Protein AF-A0A7M2X425-F1 (afdb_monomer)

Secondary structure (DSSP, 8-state):
-------HHHHHHHHHHHHHHHHHHHEEEEEEPP-STT--EEEETTS-SEEE-BTTBEEEE--SS--STT--EEEES-S--B-SS-HHHHS-EEEEEEEESS-EEEEEEEEEEBSSTTS-EEEEEETTB--TTSSSEE--BSS-EEE-BBTTSSBPEEEE-SSEEEEEEEEESBTT-EEEEEEEES-TT----TT-SPPPPEEEEEPPPEEEEEEEEE-EEETTTTB-EEEEEEEESS-TTS-EEEEEEEEESS-BTTTBSPP-SEEEE-TT-SEEEEEE-B---S-----EEEEEEEPPBTTEEE-S--EEEEEEEP-----PPPS--SS-TT-B-GGGSPEEESEEEEGGG--B--BTTTEE-SSSS-SS--S-SSSS-EEE--STT--EEEEEE-TT-EEEEEEEESS-EEEEEEEEEE-SS--EEEEEEETTEEEEEEEEE---SSTT--EEEEEEEEEE-SEEEEEEEEEEEESSS--EEEEEEEEEE---PPPPPPPPP-TT-B-GGGSPEEESEEEEGGG--B--BTTTEE-SSSS-SS--S-SSSS-EEE--SSSS-EEEEEE-TT-EEEEEEEESS-EEEEEEEEEE--TT--EEEEEEETTEESS--EEE---SSTT--EEEEEEEEEE-SEEEEEEEEEEEESSSS--EEEEEEEEEEE-SS----S---EE-PPPSS-BBS-EEEEETTEEEEE--B-STT--B---EEEEETTTTEEEE-PPPSS-EES-EEEEETTEEEEE--EESSSSPPB---EEEEETTTTEEEE-PPPSS--BS-EEEEETTEEEEE--EE--SSS--EE---EEEEETTT--S-EE-PPPSS--BS-EEEEETTEEEEE--BSTT-TTT-B---EEEEETTTTEEEE-PPPSS--BS-TTSEEEETTEEEEES-EETTTEEB--EEEEETTTTEEEEEPPPSS-BSS-EEEEETTEEEEE--BSSSBB--EEEEE----EEE-PPPSS-BSS-EEEEETTEEEEE-TT----EEEETTTTEEE--SPPPS---BS-EEEEETTEEEEE--BSTT-TT-EEEEETTTTEEEE-PPPSS--BS-EEEEETTEEEEE--EETTEE---EEEEETTTTEEEE-PPPSS--BS-EEEESSSSEEEE--B-SSSS-------EEEEETTTTEEEE-STT-SSPPPSS--B---BPEEETTEEEEE--B-SS-TT--TTSB---EEEEETTTTEEEE-PPPSS--BS---EEETTEEEEE--BSSSSS--B--EEEEE--

Radius of gyration: 42.06 Å; Cα contacts (8 Å, |Δi|>4): 3735; chains: 1; bounding box: 98×88×114 Å

pLDDT: mean 87.4, std 13.3, range [26.19, 98.56]

Nearest PDB structures (foldseek):
  6n3h-assembly1_A  TM=8.751E-01  e=1.384E-19  Homo sapiens
  7on7-assembly2_B  TM=7.843E-01  e=9.764E-18  synthetic construct
  4iqk-assembly1_A  TM=4.653E-01  e=4.314E-18  Homo sapiens
  8pjy-assembly1_A  TM=4.671E-01  e=3.270E-19  synthetic construct
  2xn4-assembly2_B  TM=4.073E-01  e=9.580E-19  Homo sapiens

Mean predicted aligned error: 22.38 Å

Structure (mmCIF, N/CA/C/O backbone):
data_AF-A0A7M2X425-F1
#
_entry.id   AF-A0A7M2X425-F1
#
loop_
_atom_site.group_PDB
_atom_site.id
_atom_site.type_symbol
_atom_site.label_atom_id
_atom_site.label_alt_id
_atom_site.label_comp_id
_atom_site.label_asym_id
_atom_site.label_entity_id
_atom_site.label_seq_id
_atom_site.pdbx_PDB_ins_code
_atom_site.Cartn_x
_atom_site.Cartn_y
_atom_site.Cartn_z
_atom_site.occupancy
_atom_site.B_iso_or_equiv
_atom_site.auth_seq_id
_atom_site.auth_comp_id
_atom_site.auth_asym_id
_atom_site.auth_atom_id
_atom_site.pdbx_PDB_model_num
ATOM 1 N N . MET A 1 1 ? 21.023 12.324 36.620 1.00 28.78 1 MET A N 1
ATOM 2 C CA . MET A 1 1 ? 21.418 12.142 38.038 1.00 28.78 1 MET A CA 1
ATOM 3 C C . MET A 1 1 ? 21.445 10.638 38.320 1.00 28.78 1 MET A C 1
ATOM 5 O O . MET A 1 1 ? 20.406 10.010 38.174 1.00 28.78 1 MET A O 1
ATOM 9 N N . LYS A 1 2 ? 22.611 10.027 38.592 1.00 27.45 2 LYS A N 1
ATOM 10 C CA . LYS A 1 2 ? 22.724 8.581 38.896 1.00 27.45 2 LYS A CA 1
ATOM 11 C C . LYS A 1 2 ? 22.370 8.348 40.373 1.00 27.45 2 LYS A C 1
ATOM 13 O O . LYS A 1 2 ? 22.982 8.980 41.228 1.00 27.45 2 LYS A O 1
ATOM 18 N N . ILE A 1 3 ? 21.413 7.462 40.667 1.00 28.95 3 ILE A N 1
ATOM 19 C CA . ILE A 1 3 ? 21.091 7.017 42.036 1.00 28.95 3 ILE A CA 1
ATOM 20 C C . ILE A 1 3 ? 21.149 5.484 42.108 1.00 28.95 3 ILE A C 1
ATOM 22 O O . ILE A 1 3 ? 20.635 4.779 41.241 1.00 28.95 3 ILE A O 1
ATOM 26 N N . ASP A 1 4 ? 21.825 5.017 43.157 1.00 35.34 4 ASP A N 1
ATOM 27 C CA . ASP A 1 4 ? 22.161 3.640 43.525 1.00 35.34 4 ASP A CA 1
ATOM 28 C C . ASP A 1 4 ? 20.920 2.771 43.847 1.00 35.34 4 ASP A C 1
ATOM 30 O O . ASP A 1 4 ? 19.952 3.213 44.472 1.00 35.34 4 ASP A O 1
ATOM 34 N N . ARG A 1 5 ? 20.944 1.502 43.412 1.00 39.69 5 ARG A N 1
ATOM 35 C CA . ARG A 1 5 ? 19.833 0.529 43.449 1.00 39.69 5 ARG A CA 1
ATOM 36 C C . ARG A 1 5 ? 19.727 -0.196 44.798 1.00 39.69 5 ARG A C 1
ATOM 38 O O . ARG A 1 5 ? 19.780 -1.425 44.836 1.00 39.69 5 ARG A O 1
ATOM 45 N N . ARG A 1 6 ? 19.543 0.504 45.921 1.00 41.62 6 ARG A N 1
ATOM 46 C CA . ARG A 1 6 ? 19.335 -0.175 47.220 1.00 41.62 6 ARG A CA 1
ATOM 47 C C . ARG A 1 6 ? 18.262 0.488 48.083 1.00 41.62 6 ARG A C 1
ATOM 49 O O . ARG A 1 6 ? 18.575 1.295 48.945 1.00 41.62 6 ARG A O 1
ATOM 56 N N . THR A 1 7 ? 17.000 0.108 47.841 1.00 45.56 7 THR A N 1
ATOM 57 C CA . THR A 1 7 ? 15.897 -0.179 48.803 1.00 45.56 7 THR A CA 1
ATOM 58 C C . THR A 1 7 ? 14.519 0.142 48.198 1.00 45.56 7 THR A C 1
ATOM 60 O O . THR A 1 7 ? 14.280 1.228 47.672 1.00 45.56 7 THR A O 1
ATOM 63 N N . ALA A 1 8 ? 13.582 -0.813 48.282 1.00 42.69 8 ALA A N 1
ATOM 64 C CA . ALA A 1 8 ? 12.211 -0.695 47.763 1.00 42.69 8 ALA A CA 1
ATOM 65 C C . ALA A 1 8 ? 11.412 0.466 48.395 1.00 42.69 8 ALA A C 1
ATOM 67 O O . ALA A 1 8 ? 10.526 1.036 47.763 1.00 42.69 8 ALA A O 1
ATOM 68 N N . THR A 1 9 ? 11.783 0.878 49.608 1.00 44.16 9 THR A N 1
ATOM 69 C CA . THR A 1 9 ? 11.125 1.944 50.373 1.00 44.16 9 THR A CA 1
ATOM 70 C C . THR A 1 9 ? 11.372 3.343 49.793 1.00 44.16 9 THR A C 1
ATOM 72 O O . THR A 1 9 ? 10.475 4.181 49.829 1.00 44.16 9 THR A O 1
ATOM 75 N N . MET A 1 10 ? 12.543 3.603 49.190 1.00 39.41 10 MET A N 1
ATOM 76 C CA . MET A 1 10 ? 12.803 4.879 48.501 1.00 39.41 10 MET A CA 1
ATOM 77 C C . MET A 1 10 ? 12.098 4.961 47.144 1.00 39.41 10 MET A C 1
ATOM 79 O O . MET A 1 10 ? 11.612 6.032 46.790 1.00 39.41 10 MET A O 1
ATOM 83 N N . LYS A 1 11 ? 11.960 3.840 46.415 1.00 45.47 11 LYS A N 1
ATOM 84 C CA . LYS A 1 11 ? 11.161 3.797 45.176 1.00 45.47 11 LYS A CA 1
ATOM 85 C C . LYS A 1 11 ? 9.706 4.172 45.441 1.00 45.47 11 LYS A C 1
ATOM 87 O O . LYS A 1 11 ? 9.162 4.978 44.705 1.00 45.47 11 LYS A O 1
ATOM 92 N N . GLN A 1 12 ? 9.102 3.662 46.512 1.00 43.38 12 GLN A N 1
ATOM 93 C CA . GLN A 1 12 ? 7.701 3.954 46.827 1.00 43.38 12 GLN A CA 1
ATOM 94 C C . GLN A 1 12 ? 7.487 5.404 47.291 1.00 43.38 12 GLN A C 1
ATOM 96 O O . GLN A 1 12 ? 6.478 6.008 46.943 1.00 43.38 12 GLN A O 1
ATOM 101 N N . ALA A 1 13 ? 8.455 5.995 48.002 1.00 42.56 13 ALA A N 1
ATOM 102 C CA . ALA A 1 13 ? 8.399 7.397 48.421 1.00 42.56 13 ALA A CA 1
ATOM 103 C C . ALA A 1 13 ? 8.626 8.380 47.260 1.00 42.56 13 ALA A C 1
ATOM 105 O O . ALA A 1 13 ? 7.959 9.407 47.197 1.00 42.56 13 ALA A O 1
ATOM 106 N N . VAL A 1 14 ? 9.532 8.061 46.328 1.00 46.03 14 VAL A N 1
ATOM 107 C CA . VAL A 1 14 ? 9.781 8.866 45.121 1.00 46.03 14 VAL A CA 1
ATOM 108 C C . VAL A 1 14 ? 8.635 8.723 44.122 1.00 46.03 14 VAL A C 1
ATOM 110 O O . VAL A 1 14 ? 8.201 9.730 43.580 1.00 46.03 14 VAL A O 1
ATOM 113 N N . VAL A 1 15 ? 8.083 7.518 43.944 1.00 47.91 15 VAL A N 1
ATOM 114 C CA . VAL A 1 15 ? 6.879 7.287 43.129 1.00 47.91 15 VAL A CA 1
ATOM 115 C C . VAL A 1 15 ? 5.669 7.989 43.743 1.00 47.91 15 VAL A C 1
ATOM 117 O O . VAL A 1 15 ? 5.022 8.740 43.040 1.00 47.91 15 VAL A O 1
ATOM 120 N N . SER A 1 16 ? 5.430 7.901 45.057 1.00 45.44 16 SER A N 1
ATOM 121 C CA . SER A 1 16 ? 4.331 8.651 45.702 1.00 45.44 16 SER A CA 1
ATOM 122 C C . SER A 1 16 ? 4.530 10.173 45.660 1.00 45.44 16 SER A C 1
ATOM 124 O O . SER A 1 16 ? 3.560 10.927 45.629 1.00 45.44 16 SER A O 1
ATOM 126 N N . ALA A 1 17 ? 5.779 10.655 45.673 1.00 44.91 17 ALA A N 1
ATOM 127 C CA . ALA A 1 17 ? 6.088 12.078 45.529 1.00 44.91 17 ALA A CA 1
ATOM 128 C C . ALA A 1 17 ? 5.932 12.567 44.078 1.00 44.91 17 ALA A C 1
ATOM 130 O O . ALA A 1 17 ? 5.457 13.683 43.879 1.00 44.91 17 ALA A O 1
ATOM 131 N N . LEU A 1 18 ? 6.288 11.739 43.088 1.00 45.41 18 LEU A N 1
ATOM 132 C CA . LEU A 1 18 ? 6.081 11.986 41.657 1.00 45.41 18 LEU A CA 1
ATOM 133 C C . LEU A 1 18 ? 4.598 11.899 41.289 1.00 45.41 18 LEU A C 1
ATOM 135 O O . LEU A 1 18 ? 4.086 12.852 40.722 1.00 45.41 18 LEU A O 1
ATOM 139 N N . GLU A 1 19 ? 3.882 10.865 41.730 1.00 49.91 19 GLU A N 1
ATOM 140 C CA . GLU A 1 19 ? 2.422 10.743 41.622 1.00 49.91 19 GLU A CA 1
ATOM 141 C C . GLU A 1 19 ? 1.726 11.909 42.334 1.00 49.91 19 GLU A C 1
ATOM 143 O O . GLU A 1 19 ? 0.760 12.468 41.830 1.00 49.91 19 GLU A O 1
ATOM 148 N N . GLY A 1 20 ? 2.239 12.347 43.488 1.00 47.22 20 GLY A N 1
ATOM 149 C CA . GLY A 1 20 ? 1.744 13.523 44.200 1.00 47.22 20 GLY A CA 1
ATOM 150 C C . GLY A 1 20 ? 2.003 14.850 43.474 1.00 47.22 20 GLY A C 1
ATOM 151 O O . GLY A 1 20 ? 1.204 15.777 43.619 1.00 47.22 20 GLY A O 1
ATOM 152 N N . LEU A 1 21 ? 3.088 14.957 42.697 1.00 47.44 21 LEU A N 1
ATOM 153 C CA . LEU A 1 21 ? 3.392 16.118 41.853 1.00 47.44 21 LEU A CA 1
ATOM 154 C C . LEU A 1 21 ? 2.566 16.100 40.559 1.00 47.44 21 LEU A C 1
ATOM 156 O O . LEU A 1 21 ? 1.936 17.101 40.232 1.00 47.44 21 LEU A O 1
ATOM 160 N N . GLU A 1 22 ? 2.512 14.967 39.862 1.00 53.16 22 GLU A N 1
ATOM 161 C CA . GLU A 1 22 ? 1.747 14.765 38.627 1.00 53.16 22 GLU A CA 1
ATOM 162 C C . GLU A 1 22 ? 0.247 14.917 38.875 1.00 53.16 22 GLU A C 1
ATOM 164 O O . GLU A 1 22 ? -0.433 15.625 38.136 1.00 53.16 22 GLU A O 1
ATOM 169 N N . ARG A 1 23 ? -0.274 14.384 39.986 1.00 54.38 23 ARG A N 1
ATOM 170 C CA . ARG A 1 23 ? -1.676 14.559 40.388 1.00 54.38 23 ARG A CA 1
ATOM 171 C C . ARG A 1 23 ? -2.028 16.015 40.690 1.00 54.38 23 ARG A C 1
ATOM 173 O O . ARG A 1 23 ? -3.160 16.408 40.453 1.00 54.38 23 ARG A O 1
ATOM 180 N N . ARG A 1 24 ? -1.081 16.828 41.176 1.00 55.59 24 ARG A N 1
ATOM 181 C CA . ARG A 1 24 ? -1.279 18.279 41.390 1.00 55.59 24 ARG A CA 1
ATOM 182 C C . ARG A 1 24 ? -1.194 19.101 40.101 1.00 55.59 24 ARG A C 1
ATOM 184 O O . ARG A 1 24 ? -1.689 20.223 40.087 1.00 55.59 24 ARG A O 1
ATOM 191 N N . ILE A 1 25 ? -0.551 18.569 39.062 1.00 57.28 25 ILE A N 1
ATOM 192 C CA . ILE A 1 25 ? -0.439 19.196 37.736 1.00 57.28 25 ILE A CA 1
ATOM 193 C C . ILE A 1 25 ? -1.654 18.832 36.871 1.00 57.28 25 ILE A C 1
ATOM 195 O O . ILE A 1 25 ? -2.189 19.686 36.171 1.00 57.28 25 ILE A O 1
ATOM 199 N N . LEU A 1 26 ? -2.110 17.581 36.953 1.00 58.53 26 LEU A N 1
ATOM 200 C CA . LEU A 1 26 ? -3.158 17.021 36.102 1.00 58.53 26 LEU A CA 1
ATOM 201 C C . LEU A 1 26 ? -4.561 17.127 36.704 1.00 58.53 26 LEU A C 1
ATOM 203 O O . LEU A 1 26 ? -5.535 17.032 35.962 1.00 58.53 26 LEU A O 1
ATOM 207 N N . PHE A 1 27 ? -4.692 17.324 38.020 1.00 69.12 27 PHE A N 1
ATOM 208 C CA . PHE A 1 27 ? -5.986 17.394 38.695 1.00 69.12 27 PHE A CA 1
ATOM 209 C C . PHE A 1 27 ? -6.064 18.562 39.675 1.00 69.12 27 PHE A C 1
ATOM 211 O O . PHE A 1 27 ? -5.133 18.857 40.424 1.00 69.12 27 PHE A O 1
ATOM 218 N N . ALA A 1 28 ? -7.230 19.200 39.709 1.00 75.69 28 ALA A N 1
ATOM 219 C CA . ALA A 1 28 ? -7.579 20.198 40.699 1.00 75.69 28 ALA A CA 1
ATOM 220 C C . ALA A 1 28 ? -8.715 19.680 41.583 1.00 75.69 28 ALA A C 1
ATOM 222 O O . ALA A 1 28 ? -9.776 19.297 41.090 1.00 75.69 28 ALA A O 1
ATOM 223 N N . ALA A 1 29 ? -8.515 19.720 42.900 1.00 85.19 29 ALA A N 1
ATOM 224 C CA . ALA A 1 29 ? -9.605 19.512 43.841 1.00 85.19 29 ALA A CA 1
ATOM 225 C C . ALA A 1 29 ? -10.607 20.668 43.696 1.00 85.19 29 ALA A C 1
ATOM 227 O O . ALA A 1 29 ? -10.242 21.824 43.909 1.00 85.19 29 ALA A O 1
ATOM 228 N N . ALA A 1 30 ? -11.850 20.359 43.333 1.00 90.94 30 ALA A N 1
ATOM 229 C CA . ALA A 1 30 ? -12.893 21.336 43.037 1.00 90.94 30 ALA A CA 1
ATOM 230 C C . ALA A 1 30 ? -14.225 20.932 43.674 1.00 90.94 30 ALA A C 1
ATOM 232 O O . ALA A 1 30 ? -14.526 19.745 43.799 1.00 90.94 30 ALA A O 1
ATOM 233 N N . TYR A 1 31 ? -15.041 21.909 44.073 1.00 95.75 31 TYR A N 1
ATOM 234 C CA . TYR A 1 31 ? -16.377 21.649 44.613 1.00 95.75 31 TYR A CA 1
ATOM 235 C C . TYR A 1 31 ? -17.263 20.989 43.554 1.00 95.75 31 TYR A C 1
ATOM 237 O O . TYR A 1 31 ? -17.423 21.519 42.459 1.00 95.75 31 TYR A O 1
ATOM 245 N N . GLN A 1 32 ? -17.841 19.832 43.871 1.00 95.31 32 GLN A N 1
ATOM 246 C CA . GLN A 1 32 ? -18.653 19.059 42.938 1.00 95.31 32 GLN A CA 1
ATOM 247 C C . GLN A 1 32 ? -20.110 19.526 42.930 1.00 95.31 32 GLN A C 1
ATOM 249 O O . GLN A 1 32 ? -20.768 19.570 43.976 1.00 95.31 32 GLN A O 1
ATOM 254 N N . GLN A 1 33 ? -20.651 19.790 41.738 1.00 95.69 33 GLN A N 1
ATOM 255 C CA . GLN A 1 33 ? -22.076 20.059 41.591 1.00 95.69 33 GLN A CA 1
ATOM 256 C C . GLN A 1 33 ? -22.885 18.789 41.844 1.00 95.69 33 GLN A C 1
ATOM 258 O O . GLN A 1 33 ? -22.611 17.742 41.250 1.00 95.69 33 GLN A O 1
ATOM 263 N N . GLY A 1 34 ? -23.927 18.894 42.670 1.00 89.25 34 GLY A N 1
ATOM 264 C CA . GLY A 1 34 ? -24.878 17.809 42.872 1.00 89.25 34 GLY A CA 1
ATOM 265 C C . GLY A 1 34 ? -25.634 17.458 41.586 1.00 89.25 34 GLY A C 1
ATOM 266 O O . GLY A 1 34 ? -26.015 18.326 40.802 1.00 89.25 34 GLY A O 1
ATOM 267 N N . THR A 1 35 ? -25.916 16.173 41.383 1.00 81.31 35 THR A N 1
ATOM 268 C CA . THR A 1 35 ? -26.649 15.673 40.204 1.00 81.31 35 THR A CA 1
ATOM 269 C C . THR A 1 35 ? -28.172 15.682 40.379 1.00 81.31 35 THR A C 1
ATOM 271 O O . THR A 1 35 ? -28.900 15.521 39.403 1.00 81.31 35 THR A O 1
ATOM 274 N N . GLY A 1 36 ? -28.675 15.926 41.595 1.00 78.94 36 GLY A N 1
ATOM 275 C CA . GLY A 1 36 ? -30.109 15.974 41.900 1.00 78.94 36 GLY A CA 1
ATOM 276 C C . GLY A 1 36 ? -30.872 17.112 41.201 1.00 78.94 36 GLY A C 1
ATOM 277 O O . GLY A 1 36 ? -30.285 17.983 40.555 1.00 78.94 36 GLY A O 1
ATOM 278 N N . GLY A 1 37 ? -32.201 17.133 41.364 1.00 77.25 37 GLY A N 1
ATOM 279 C CA . GLY A 1 37 ? -33.098 18.071 40.667 1.00 77.25 37 GLY A CA 1
ATOM 280 C C . GLY A 1 37 ? -32.743 19.556 40.832 1.00 77.25 37 GLY A C 1
ATOM 281 O O . GLY A 1 37 ? -32.862 20.315 39.878 1.00 77.25 37 GLY A O 1
ATOM 282 N N . ASN A 1 38 ? -32.218 19.959 41.996 1.00 87.19 38 ASN A N 1
ATOM 283 C CA . ASN A 1 38 ? -31.809 21.346 42.262 1.00 87.19 38 ASN A CA 1
ATOM 284 C C . ASN A 1 38 ? -30.360 21.678 41.854 1.00 87.19 38 ASN A C 1
ATOM 286 O O . ASN A 1 38 ? -29.976 22.843 41.908 1.00 87.19 38 ASN A O 1
ATOM 290 N N . ALA A 1 39 ? -29.546 20.691 41.465 1.00 90.31 39 ALA A N 1
ATOM 291 C CA . ALA A 1 39 ? -28.162 20.892 41.016 1.00 90.31 39 ALA A CA 1
ATOM 292 C C . ALA A 1 39 ? -27.289 21.762 41.944 1.00 90.31 39 ALA A C 1
ATOM 294 O O . ALA A 1 39 ? -26.597 22.672 41.481 1.00 90.31 39 ALA A O 1
ATOM 295 N N . LEU A 1 40 ? -27.394 21.545 43.258 1.00 95.31 40 LEU A N 1
ATOM 296 C CA . LEU A 1 40 ? -26.782 22.428 44.250 1.00 95.31 40 LEU A CA 1
ATOM 297 C C . LEU A 1 40 ? -25.252 22.329 44.235 1.00 95.31 40 LEU A C 1
ATOM 299 O O . LEU A 1 40 ? -24.692 21.234 44.193 1.00 95.31 40 LEU A O 1
ATOM 303 N N . MET A 1 41 ? -24.607 23.486 44.335 1.00 96.38 41 MET A N 1
ATOM 304 C CA . MET A 1 41 ? -23.196 23.664 44.662 1.00 96.38 41 MET A CA 1
ATOM 305 C C . MET A 1 41 ? -23.117 24.583 45.875 1.00 96.38 41 MET A C 1
ATOM 307 O O . MET A 1 41 ? -23.683 25.670 45.817 1.00 96.38 41 MET A O 1
ATOM 311 N N . SER A 1 42 ? -22.442 24.183 46.949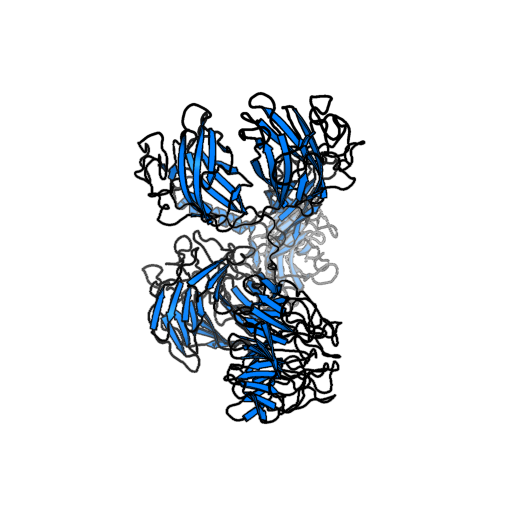 1.00 96.69 42 SER A N 1
ATOM 312 C CA . SER A 1 42 ? -22.340 24.987 48.174 1.00 96.69 42 SER A CA 1
ATOM 313 C C . SER A 1 42 ? -20.890 25.129 48.620 1.00 96.69 42 SER A C 1
ATOM 315 O O . SER A 1 42 ? -20.200 24.121 48.762 1.00 96.69 42 SER A O 1
ATOM 317 N N . MET A 1 43 ? -20.442 26.360 48.866 1.00 97.00 43 MET A N 1
ATOM 318 C CA . MET A 1 43 ? -19.046 26.717 49.151 1.00 97.00 43 MET A CA 1
ATOM 319 C C . MET A 1 43 ? -18.986 27.701 50.324 1.00 97.00 43 MET A C 1
ATOM 321 O O . MET A 1 43 ? -19.677 28.717 50.291 1.00 97.00 43 MET A O 1
ATOM 325 N N . GLU A 1 44 ? -18.177 27.417 51.344 1.00 96.00 44 GLU A N 1
ATOM 326 C CA . GLU A 1 44 ? -17.917 28.367 52.441 1.00 96.00 44 GLU A CA 1
ATOM 327 C C . GLU A 1 44 ? -16.889 29.406 51.977 1.00 96.00 44 GLU A C 1
ATOM 329 O O . GLU A 1 44 ? -15.896 29.054 51.336 1.00 96.00 44 GLU A O 1
ATOM 334 N N . ALA A 1 45 ? -17.104 30.681 52.290 1.00 95.75 45 ALA A N 1
ATOM 335 C CA . ALA A 1 45 ? -16.282 31.788 51.814 1.00 95.75 45 ALA A CA 1
ATOM 336 C C . ALA A 1 45 ? -14.848 31.721 52.353 1.00 95.75 45 ALA A C 1
ATOM 338 O O . ALA A 1 45 ? -13.922 32.200 51.703 1.00 95.75 45 ALA A O 1
ATOM 339 N N . GLU A 1 46 ? -14.635 31.123 53.526 1.00 94.19 46 GLU A N 1
ATOM 340 C CA . GLU A 1 46 ? -13.314 30.870 54.097 1.00 94.19 46 GLU A CA 1
ATOM 341 C C . GLU A 1 46 ? -12.577 29.684 53.466 1.00 94.19 46 GLU A C 1
ATOM 343 O O . GLU A 1 46 ? -11.365 29.571 53.642 1.00 94.19 46 GLU A O 1
ATOM 348 N N . ALA A 1 47 ? -13.275 28.838 52.706 1.00 93.00 47 ALA A N 1
ATOM 349 C CA . ALA A 1 47 ? -12.731 27.654 52.050 1.00 93.00 47 ALA A CA 1
ATOM 350 C C . ALA A 1 47 ? -12.476 27.902 50.547 1.00 93.00 47 ALA A C 1
ATOM 352 O O . ALA A 1 47 ? -12.896 27.121 49.685 1.00 93.00 47 ALA A O 1
ATOM 353 N N . TYR A 1 48 ? -11.802 29.015 50.249 1.00 93.81 48 TYR A N 1
ATOM 354 C CA . TYR A 1 48 ? -11.399 29.441 48.904 1.00 93.81 48 TYR A CA 1
ATOM 355 C C . TYR A 1 48 ? -10.126 28.729 48.417 1.00 93.81 48 TYR A C 1
ATOM 357 O O . TYR A 1 48 ? -9.307 28.263 49.208 1.00 93.81 48 TYR A O 1
ATOM 365 N N . ASP A 1 49 ? -9.940 28.678 47.097 1.00 91.12 49 ASP A N 1
ATOM 366 C CA . ASP A 1 49 ? -8.746 28.140 46.436 1.00 91.12 49 ASP A CA 1
ATOM 367 C C . ASP A 1 49 ? -7.624 29.171 46.304 1.00 91.12 49 ASP A C 1
ATOM 369 O O . ASP A 1 49 ? -6.448 28.828 46.433 1.00 91.12 49 ASP A O 1
ATOM 373 N N . ALA A 1 50 ? -7.975 30.430 46.036 1.00 90.00 50 ALA A N 1
ATOM 374 C CA . ALA A 1 50 ? -7.027 31.535 45.971 1.00 90.00 50 ALA A CA 1
ATOM 375 C C . ALA A 1 50 ? -7.660 32.841 46.463 1.00 90.00 50 ALA A C 1
ATOM 377 O O . ALA A 1 50 ? -8.862 33.061 46.323 1.00 90.00 50 ALA A O 1
ATOM 378 N N . ALA A 1 51 ? -6.833 33.711 47.040 1.00 91.19 51 ALA A N 1
ATOM 379 C CA . ALA A 1 51 ? -7.207 35.069 47.410 1.00 91.19 51 ALA A CA 1
ATOM 380 C C . ALA A 1 51 ? -6.225 36.044 46.767 1.00 91.19 51 ALA A C 1
ATOM 382 O O . ALA A 1 51 ? -5.011 35.881 46.899 1.00 91.19 51 ALA A O 1
ATOM 383 N N . VAL A 1 52 ? -6.744 37.067 46.093 1.00 91.94 52 VAL A N 1
ATOM 384 C CA . VAL A 1 52 ? -5.929 38.091 45.435 1.00 91.94 52 VAL A CA 1
ATOM 385 C C . VAL A 1 52 ? -6.191 39.433 46.105 1.00 91.94 52 VAL A C 1
ATOM 387 O O . VAL A 1 52 ? -7.319 39.928 46.109 1.00 91.94 52 VAL A O 1
ATOM 390 N N . ALA A 1 53 ? -5.141 40.022 46.679 1.00 91.00 53 ALA A N 1
ATOM 391 C CA . ALA A 1 53 ? -5.174 41.393 47.175 1.00 91.00 53 ALA A CA 1
ATOM 392 C C . ALA A 1 53 ? -4.980 42.363 46.001 1.00 91.00 53 ALA A C 1
ATOM 394 O O . ALA A 1 53 ? -4.039 42.214 45.221 1.00 91.00 53 ALA A O 1
ATOM 395 N N . GLN A 1 54 ? -5.868 43.344 45.869 1.00 91.62 54 GLN A N 1
ATOM 396 C CA . GLN A 1 54 ? -5.881 44.312 44.767 1.00 91.62 54 GLN A CA 1
ATOM 397 C C . GLN A 1 54 ? -6.441 45.649 45.253 1.00 91.62 54 GLN A C 1
ATOM 399 O O . GLN A 1 54 ? -7.144 45.696 46.262 1.00 91.62 54 GLN A O 1
ATOM 404 N N . GLY A 1 55 ? -6.073 46.750 44.590 1.00 85.88 55 GLY A N 1
ATOM 405 C CA . GLY A 1 55 ? -6.540 48.097 44.953 1.00 85.88 55 GLY A CA 1
ATOM 406 C C . GLY A 1 55 ? -6.239 48.530 46.398 1.00 85.88 55 GLY A C 1
ATOM 407 O O . GLY A 1 55 ? -6.935 49.379 46.943 1.00 85.88 55 GLY A O 1
ATOM 408 N N . GLY A 1 56 ? -5.230 47.931 47.048 1.00 90.06 56 GLY A N 1
ATOM 409 C CA . GLY A 1 56 ? -4.915 48.177 48.465 1.00 90.06 56 GLY A CA 1
ATOM 410 C C . GLY A 1 56 ? -5.881 47.517 49.460 1.00 90.06 56 GLY A C 1
ATOM 411 O O . GLY A 1 56 ? -5.868 47.855 50.643 1.00 90.06 56 GLY A O 1
ATOM 412 N N . LYS A 1 57 ? -6.716 46.584 48.996 1.00 93.19 57 LYS A N 1
ATOM 413 C CA . LYS A 1 57 ? -7.727 45.859 49.771 1.00 93.19 57 LYS A CA 1
ATOM 414 C C . LYS A 1 57 ? -7.438 44.354 49.773 1.00 93.19 57 LYS A C 1
ATOM 416 O O . LYS A 1 57 ? -6.750 43.836 48.892 1.00 93.19 57 LYS A O 1
ATOM 421 N N . THR A 1 58 ? -7.976 43.635 50.755 1.00 96.00 58 THR A N 1
ATOM 422 C CA . THR A 1 58 ? -7.867 42.172 50.872 1.00 96.00 58 THR A CA 1
ATOM 423 C C . THR A 1 58 ? -9.041 41.572 51.653 1.00 96.00 58 THR A C 1
ATOM 425 O O . THR A 1 58 ? -9.713 42.273 52.410 1.00 96.00 58 THR A O 1
ATOM 428 N N . TRP A 1 59 ? -9.276 40.270 51.505 1.00 96.44 59 TRP A N 1
ATOM 429 C CA . TRP A 1 59 ? -10.249 39.516 52.298 1.00 96.44 59 TRP A CA 1
ATOM 430 C C . TRP A 1 59 ? -9.573 38.926 53.541 1.00 96.44 59 TRP A C 1
ATOM 432 O O . TRP A 1 59 ? -8.730 38.037 53.415 1.00 96.44 59 TRP A O 1
ATOM 442 N N . THR A 1 60 ? -9.949 39.366 54.740 1.00 95.31 60 THR A N 1
ATOM 443 C CA . THR A 1 60 ? -9.441 38.855 56.029 1.00 95.31 60 THR A CA 1
ATOM 444 C C . THR A 1 60 ? -10.472 37.978 56.737 1.00 95.31 60 THR A C 1
ATOM 446 O O . THR A 1 60 ? -11.637 37.937 56.353 1.00 95.31 60 THR A O 1
ATOM 449 N N . ALA A 1 61 ? -10.045 37.212 57.743 1.00 93.75 61 ALA A N 1
ATOM 450 C CA . ALA A 1 61 ? -10.960 36.406 58.548 1.00 93.75 61 ALA A CA 1
ATOM 451 C C . ALA A 1 61 ? -11.842 37.306 59.431 1.00 93.75 61 ALA A C 1
ATOM 453 O O . ALA A 1 61 ? -11.327 38.168 60.143 1.00 93.75 61 ALA A O 1
ATOM 454 N N . TYR A 1 62 ? -13.155 37.087 59.399 1.00 93.25 62 TYR A N 1
ATOM 455 C CA . TYR A 1 62 ? -14.114 37.808 60.233 1.00 93.25 62 TYR A CA 1
ATOM 456 C C . TYR A 1 62 ? -14.219 37.177 61.629 1.00 93.25 62 TYR A C 1
ATOM 458 O O . TYR A 1 62 ? -14.281 35.957 61.761 1.00 93.25 62 TYR A O 1
ATOM 466 N N . THR A 1 63 ? -14.253 38.001 62.679 1.00 86.88 63 THR A N 1
ATOM 467 C CA . THR A 1 63 ? -14.221 37.548 64.086 1.00 86.88 63 THR A CA 1
ATOM 468 C C . THR A 1 63 ? -15.576 37.601 64.803 1.00 86.88 63 THR A C 1
ATOM 470 O O . THR A 1 63 ? -15.667 37.184 65.957 1.00 86.88 63 THR A O 1
ATOM 473 N N . GLY A 1 64 ? -16.634 38.107 64.158 1.00 84.19 64 GLY A N 1
ATOM 474 C CA . GLY A 1 64 ? -17.991 38.125 64.722 1.00 84.19 64 GLY A CA 1
ATOM 475 C C . GLY A 1 64 ? -18.694 36.765 64.633 1.00 84.19 64 GLY A C 1
ATOM 476 O O . GLY A 1 64 ? -18.293 35.904 63.864 1.00 84.19 64 GLY A O 1
ATOM 477 N N . ALA A 1 65 ? -19.762 36.556 65.407 1.00 86.62 65 ALA A N 1
ATOM 478 C CA . ALA A 1 65 ? -20.509 35.291 65.435 1.00 86.62 65 ALA A CA 1
ATOM 479 C C . ALA A 1 65 ? -21.632 35.225 64.373 1.00 86.62 65 ALA A C 1
ATOM 481 O O . ALA A 1 65 ? -22.074 36.252 63.864 1.00 86.62 65 ALA A O 1
ATOM 482 N N . GLY A 1 66 ? -22.147 34.021 64.083 1.00 87.06 66 GLY A N 1
ATOM 483 C CA . GLY A 1 66 ? -23.355 33.814 63.259 1.00 87.06 66 GLY A CA 1
ATOM 484 C C . GLY A 1 66 ? -23.127 33.358 61.809 1.00 87.06 66 GLY A C 1
ATOM 485 O O . GLY A 1 66 ? -24.106 33.186 61.072 1.00 87.06 66 GLY A O 1
ATOM 486 N N . PHE A 1 67 ? -21.872 33.145 61.409 1.00 91.81 67 PHE A N 1
ATOM 487 C CA . PHE A 1 67 ? -21.481 32.499 60.149 1.00 91.81 67 PHE A CA 1
ATOM 488 C C . PHE A 1 67 ? -21.757 30.983 60.165 1.00 91.81 67 PHE A C 1
ATOM 490 O O . PHE A 1 67 ? -21.989 30.399 61.229 1.00 91.81 67 PHE A O 1
ATOM 497 N N . SER A 1 68 ? -21.789 30.353 58.991 1.00 90.75 68 SER A N 1
ATOM 498 C CA . SER A 1 68 ? -21.808 28.897 58.855 1.00 90.75 68 SER A CA 1
ATOM 499 C C . SER A 1 68 ? -20.392 28.325 58.803 1.00 90.75 68 SER A C 1
ATOM 501 O O . SER A 1 68 ? -19.425 29.050 58.634 1.00 90.75 68 SER A O 1
ATOM 503 N N . GLY A 1 69 ? -20.246 27.015 59.014 1.00 87.38 69 GLY A N 1
ATOM 504 C CA . GLY A 1 69 ? -18.930 26.386 58.934 1.00 87.38 69 GLY A CA 1
ATOM 505 C C . GLY A 1 69 ? -17.972 26.867 60.027 1.00 87.38 69 GLY A C 1
ATOM 506 O O . GLY A 1 69 ? -18.286 26.779 61.217 1.00 87.38 69 GLY A O 1
ATOM 507 N N . THR A 1 70 ? -16.779 27.302 59.621 1.00 89.81 70 THR A N 1
ATOM 508 C CA . THR A 1 70 ? -15.657 27.592 60.531 1.00 89.81 70 THR A CA 1
ATOM 509 C C . THR A 1 70 ? -15.264 29.064 60.574 1.00 89.81 70 THR A C 1
ATOM 511 O O . THR A 1 70 ? -14.504 29.457 61.462 1.00 89.81 70 THR A O 1
ATOM 514 N N . GLY A 1 71 ? -15.781 29.885 59.661 1.00 92.88 71 GLY A N 1
ATOM 515 C CA . GLY A 1 71 ? -15.489 31.309 59.607 1.00 92.88 71 GLY A CA 1
ATOM 516 C C . GLY A 1 71 ? -16.327 32.050 58.572 1.00 92.88 71 GLY A C 1
ATOM 517 O O . GLY A 1 71 ? -17.260 31.517 58.001 1.00 92.88 71 GLY A O 1
ATOM 518 N N . ALA A 1 72 ? -15.966 33.308 58.347 1.00 95.06 72 ALA A N 1
ATOM 519 C CA . ALA A 1 72 ? -16.428 34.123 57.228 1.00 95.06 72 ALA A CA 1
ATOM 520 C C . ALA A 1 72 ? -15.284 35.055 56.796 1.00 95.06 72 ALA A C 1
ATOM 522 O O . ALA A 1 72 ? -14.275 35.190 57.504 1.00 95.06 72 ALA A O 1
ATOM 523 N N . ARG A 1 73 ? -15.411 35.708 55.637 1.00 97.00 73 ARG A N 1
ATOM 524 C CA . ARG A 1 73 ? -14.387 36.614 55.093 1.00 97.00 73 ARG A CA 1
ATOM 525 C C . ARG A 1 73 ? -14.903 38.040 55.000 1.00 97.00 73 ARG A C 1
ATOM 527 O O . ARG A 1 73 ? -15.966 38.270 54.440 1.00 97.00 73 ARG A O 1
ATOM 534 N N . GLN A 1 74 ? -14.125 38.991 55.511 1.00 96.12 74 GLN A N 1
ATOM 535 C CA . GLN A 1 74 ? -14.430 40.417 55.466 1.00 96.12 74 GLN A CA 1
ATOM 536 C C . GLN A 1 74 ? -13.476 41.155 54.524 1.00 96.12 74 GLN A C 1
ATOM 538 O O . GLN A 1 74 ? -12.258 40.986 54.611 1.00 96.12 74 GLN A O 1
ATOM 543 N N . ALA A 1 75 ? -14.009 42.004 53.649 1.00 96.50 75 ALA A N 1
ATOM 544 C CA . ALA A 1 75 ? -13.186 42.887 52.830 1.00 96.50 75 ALA A CA 1
ATOM 545 C C . ALA A 1 75 ? -12.606 44.029 53.686 1.00 96.50 75 ALA A C 1
ATOM 547 O O . ALA A 1 75 ? -13.332 44.741 54.376 1.00 96.50 75 ALA A O 1
ATOM 548 N N . THR A 1 76 ? -11.286 44.207 53.670 1.00 93.62 76 THR A N 1
ATOM 549 C CA . THR A 1 76 ? -10.563 45.133 54.560 1.00 93.62 76 THR A CA 1
ATOM 550 C C . THR A 1 76 ? -9.425 45.868 53.840 1.00 93.62 76 THR A C 1
ATOM 552 O O . THR A 1 76 ? -8.928 45.366 52.829 1.00 93.62 76 THR A O 1
ATOM 555 N N . PRO A 1 77 ? -8.968 47.028 54.358 1.00 93.31 77 PRO A N 1
ATOM 556 C CA . PRO A 1 77 ? -9.562 47.797 55.463 1.00 93.31 77 PRO A CA 1
ATOM 557 C C . PRO A 1 77 ? -10.935 48.373 55.091 1.00 93.31 77 PRO A C 1
ATOM 559 O O . PRO A 1 77 ? -11.129 48.745 53.937 1.00 93.31 77 PRO A O 1
ATOM 562 N N . ASN A 1 78 ? -11.852 48.455 56.064 1.00 92.12 78 ASN A N 1
ATOM 563 C CA . ASN A 1 78 ? -13.125 49.160 55.904 1.00 92.12 78 ASN A CA 1
ATOM 564 C C . ASN A 1 78 ? -12.873 50.673 55.997 1.00 92.12 78 ASN A C 1
ATOM 566 O O . ASN A 1 78 ? -12.493 51.183 57.052 1.00 92.12 78 ASN A O 1
ATOM 570 N N . THR A 1 79 ? -13.019 51.362 54.872 1.00 90.88 79 THR A N 1
ATOM 571 C CA . THR A 1 79 ? -12.781 52.801 54.717 1.00 90.88 79 THR A CA 1
ATOM 572 C C . THR A 1 79 ? -13.966 53.523 54.069 1.00 90.88 79 THR A C 1
ATOM 574 O O . THR A 1 79 ? -13.847 54.715 53.792 1.00 90.88 79 THR A O 1
ATOM 577 N N . GLY A 1 80 ? -15.078 52.824 53.809 1.00 88.19 80 GLY A N 1
ATOM 578 C CA . GLY A 1 80 ? -16.211 53.321 53.025 1.00 88.19 80 GLY A CA 1
ATOM 579 C C . GLY A 1 80 ? -15.954 53.334 51.512 1.00 88.19 80 GLY A C 1
ATOM 580 O O . GLY A 1 80 ? -16.533 54.147 50.793 1.00 88.19 80 GLY A O 1
ATOM 581 N N . ALA A 1 81 ? -15.039 52.497 51.015 1.00 90.75 81 ALA A N 1
ATOM 582 C CA . ALA A 1 81 ? -14.710 52.422 49.595 1.00 90.75 81 ALA A CA 1
ATOM 583 C C . ALA A 1 81 ? -15.747 51.589 48.831 1.00 90.75 81 ALA A C 1
ATOM 585 O O . ALA A 1 81 ? -16.007 50.441 49.184 1.00 90.75 81 ALA A O 1
ATOM 586 N N . ASN A 1 82 ? -16.257 52.148 47.730 1.00 93.19 82 ASN A N 1
ATOM 587 C CA . ASN A 1 82 ? -17.200 51.497 46.824 1.00 93.19 82 ASN A CA 1
ATOM 588 C C . ASN A 1 82 ? -16.617 51.422 45.399 1.00 93.19 82 ASN A C 1
ATOM 590 O O . ASN A 1 82 ? -16.191 52.436 44.844 1.00 93.19 82 ASN A O 1
ATOM 594 N N . ILE A 1 83 ? -16.590 50.221 44.816 1.00 92.56 83 ILE A N 1
ATOM 595 C CA . ILE A 1 83 ? -16.059 49.925 43.483 1.00 92.56 83 ILE A CA 1
ATOM 596 C C . ILE A 1 83 ? -17.160 49.295 42.621 1.00 92.56 83 ILE A C 1
ATOM 598 O O . ILE A 1 83 ? -17.343 48.075 42.560 1.00 92.56 83 ILE A O 1
ATOM 602 N N . ASP A 1 84 ? -17.886 50.164 41.921 1.00 88.00 84 ASP A N 1
ATOM 603 C CA . ASP A 1 84 ? -18.967 49.796 41.001 1.00 88.00 84 ASP A CA 1
ATOM 604 C C . ASP A 1 84 ? -18.471 49.252 39.651 1.00 88.00 84 ASP A C 1
ATOM 606 O O . ASP A 1 84 ? -19.109 48.382 39.061 1.00 88.00 84 ASP A O 1
ATOM 610 N N . ALA A 1 85 ? -17.339 49.754 39.153 1.00 85.19 85 ALA A N 1
ATOM 611 C CA . ALA A 1 85 ? -16.743 49.376 37.872 1.00 85.19 85 ALA A CA 1
ATOM 612 C C . ALA A 1 85 ? -15.218 49.261 38.005 1.00 85.19 85 ALA A C 1
ATOM 614 O O . ALA A 1 85 ? -14.614 49.892 38.870 1.00 85.19 85 ALA A O 1
ATOM 615 N N . GLY A 1 86 ? -14.584 48.442 37.159 1.00 85.88 86 GLY A N 1
ATOM 616 C CA . GLY A 1 86 ? -13.138 48.181 37.245 1.00 85.88 86 GLY A CA 1
ATOM 617 C C . GLY A 1 86 ? -12.726 47.271 38.413 1.00 85.88 86 GLY A C 1
ATOM 618 O O . GLY A 1 86 ? -11.540 47.140 38.707 1.00 85.88 86 GLY A O 1
ATOM 619 N N . TYR A 1 87 ? -13.680 46.601 39.066 1.00 90.50 87 TYR A N 1
ATOM 620 C CA . TYR A 1 87 ? -13.426 45.724 40.215 1.00 90.50 87 TYR A CA 1
ATOM 621 C C . TYR A 1 87 ? -12.572 44.488 39.890 1.00 90.50 87 TYR A C 1
ATOM 623 O O . TYR A 1 87 ? -11.958 43.936 40.797 1.00 90.50 87 TYR A O 1
ATOM 631 N N . LEU A 1 88 ? -12.448 44.089 38.616 1.00 88.44 88 LEU A N 1
ATOM 632 C CA . LEU A 1 88 ? -11.553 42.999 38.194 1.00 88.44 88 LEU A CA 1
ATOM 633 C C . LEU A 1 88 ? -10.071 43.257 38.520 1.00 88.44 88 LEU A C 1
ATOM 635 O O . LEU A 1 88 ? -9.301 42.304 38.627 1.00 88.44 88 LEU A O 1
ATOM 639 N N . THR A 1 89 ? -9.677 44.528 38.644 1.00 86.06 89 THR A N 1
ATOM 640 C CA . THR A 1 89 ? -8.309 44.952 38.986 1.00 86.06 89 THR A CA 1
ATOM 641 C C . THR A 1 89 ? -8.250 45.836 40.234 1.00 86.06 89 THR A C 1
ATOM 643 O O . THR A 1 89 ? -7.179 45.991 40.822 1.00 86.06 89 THR A O 1
ATOM 646 N N . GLY A 1 90 ? -9.379 46.433 40.635 1.00 87.88 90 GLY A N 1
ATOM 647 C CA . GLY A 1 90 ? -9.481 47.341 41.778 1.00 87.88 90 GLY A CA 1
ATOM 648 C C . GLY A 1 90 ? -9.990 46.716 43.081 1.00 87.88 90 GLY A C 1
ATOM 649 O O . GLY A 1 90 ? -9.759 47.300 44.136 1.00 87.88 90 GLY A O 1
ATOM 650 N N . SER A 1 91 ? -10.649 45.552 43.044 1.00 94.44 91 SER A N 1
ATOM 651 C CA . SER A 1 91 ? -11.251 44.917 44.229 1.00 94.44 91 SER A CA 1
ATOM 652 C C . SER A 1 91 ? -10.527 43.627 44.618 1.00 94.44 91 SER A C 1
ATOM 654 O O . SER A 1 91 ? -10.113 42.871 43.742 1.00 94.44 91 SER A O 1
ATOM 656 N N . PRO A 1 92 ? -10.424 43.297 45.918 1.00 95.88 92 PRO A N 1
ATOM 657 C CA . PRO A 1 92 ? -9.873 42.021 46.335 1.00 95.88 92 PRO A CA 1
ATOM 658 C C . PRO A 1 92 ? -10.805 40.884 45.905 1.00 95.88 92 PRO A C 1
ATOM 660 O O . PRO A 1 92 ? -12.033 41.028 45.935 1.00 95.88 92 PRO A O 1
ATOM 663 N N . ARG A 1 93 ? -10.222 39.737 45.552 1.00 93.94 93 ARG A N 1
ATOM 664 C CA . ARG A 1 93 ? -10.932 38.588 44.972 1.00 93.94 93 ARG A CA 1
ATOM 665 C C . ARG A 1 93 ? -10.738 37.321 45.800 1.00 93.94 93 ARG A C 1
ATOM 667 O O . ARG A 1 93 ? -9.622 37.072 46.255 1.00 93.94 93 ARG A O 1
ATOM 674 N N . LEU A 1 94 ? -11.792 36.521 45.951 1.00 96.12 94 LEU A N 1
ATOM 675 C CA . LEU A 1 94 ? -11.703 35.113 46.363 1.00 96.12 94 LEU A CA 1
ATOM 676 C C . LEU A 1 94 ? -12.135 34.219 45.204 1.00 96.12 94 LEU A C 1
ATOM 678 O O . LEU A 1 94 ? -13.183 34.472 44.613 1.00 96.12 94 LEU A O 1
ATOM 682 N N . ASP A 1 95 ? -11.345 33.188 44.920 1.00 95.00 95 ASP A N 1
ATOM 683 C CA . ASP A 1 95 ? -11.577 32.225 43.844 1.00 95.00 95 ASP A CA 1
ATOM 684 C C . ASP A 1 95 ? -11.903 30.842 44.405 1.00 95.00 95 ASP A C 1
ATOM 686 O O . ASP A 1 95 ? -11.254 30.369 45.340 1.00 95.00 95 ASP A O 1
ATOM 690 N N . PHE A 1 96 ? -12.875 30.174 43.791 1.00 95.44 96 PHE A N 1
ATOM 691 C CA . PHE A 1 96 ? -13.329 28.830 44.126 1.00 95.44 96 PHE A CA 1
ATOM 692 C C . PHE A 1 96 ? -13.322 27.972 42.865 1.00 95.44 96 PHE A C 1
ATOM 694 O O . PHE A 1 96 ? -14.018 28.273 41.895 1.00 95.44 96 PHE A O 1
ATOM 701 N N . ARG A 1 97 ? -12.571 26.875 42.876 1.00 94.06 97 ARG A N 1
ATOM 702 C CA . ARG A 1 97 ? -12.602 25.863 41.822 1.00 94.06 97 ARG A CA 1
ATOM 703 C C . ARG A 1 97 ? -13.848 25.012 41.986 1.00 94.06 97 ARG A C 1
ATOM 705 O O . ARG A 1 97 ? -14.085 24.437 43.053 1.00 94.06 97 ARG A O 1
ATOM 712 N N . VAL A 1 98 ? -14.629 24.904 40.923 1.00 94.81 98 VAL A N 1
ATOM 713 C CA . VAL A 1 98 ? -15.900 24.180 40.908 1.00 94.81 98 VAL A CA 1
ATOM 714 C C . VAL A 1 98 ? -15.973 23.238 39.712 1.00 94.81 98 VAL A C 1
ATOM 716 O O . VAL A 1 98 ? -15.432 23.533 38.654 1.00 94.81 98 VAL A O 1
ATOM 719 N N . ASN A 1 99 ? -16.651 22.105 39.876 1.00 94.56 99 ASN A N 1
ATOM 720 C CA . ASN A 1 99 ? -16.936 21.153 38.810 1.00 94.56 99 ASN A CA 1
ATOM 721 C C . ASN A 1 99 ? -18.421 21.188 38.454 1.00 94.56 99 ASN A C 1
ATOM 723 O O . ASN A 1 99 ? -19.252 20.636 39.188 1.00 94.56 99 ASN A O 1
ATOM 727 N N . PHE A 1 100 ? -18.772 21.823 37.340 1.00 94.81 100 PHE A N 1
ATOM 728 C CA . PHE A 1 100 ? -20.152 21.850 36.868 1.00 94.81 100 PHE A CA 1
ATOM 729 C C . PHE A 1 100 ? -20.522 20.532 36.191 1.00 94.81 100 PHE A C 1
ATOM 731 O O . PHE A 1 100 ? -19.881 20.094 35.240 1.00 94.81 100 PHE A O 1
ATOM 738 N N . ALA A 1 101 ? -21.612 19.923 36.649 1.00 90.06 101 ALA A N 1
ATOM 739 C CA . ALA A 1 101 ? -22.177 18.710 36.063 1.00 90.06 101 ALA A CA 1
ATOM 740 C C . ALA A 1 101 ? -23.202 19.012 34.953 1.00 90.06 101 ALA A C 1
ATOM 742 O O . ALA A 1 101 ? -23.713 18.087 34.325 1.00 90.06 101 ALA A O 1
ATOM 743 N N . ARG A 1 102 ? -23.555 20.287 34.735 1.00 90.50 102 ARG A N 1
ATOM 744 C CA . ARG A 1 102 ? -24.478 20.731 33.678 1.00 90.50 102 ARG A CA 1
ATOM 745 C C . ARG A 1 102 ? -24.198 22.167 33.232 1.00 90.50 102 ARG A C 1
ATOM 747 O O . ARG A 1 102 ? -23.708 22.976 34.014 1.00 90.50 102 ARG A O 1
ATOM 754 N N . THR A 1 103 ? -24.559 22.470 31.990 1.00 93.06 103 THR A N 1
ATOM 755 C CA . THR A 1 103 ? -24.501 23.816 31.402 1.00 93.06 103 THR A CA 1
ATOM 756 C C . THR A 1 103 ? -25.782 24.614 31.675 1.00 93.06 103 THR A C 1
ATOM 758 O O . THR A 1 103 ? -26.772 24.078 32.181 1.00 93.06 103 THR A O 1
ATOM 761 N N . GLY A 1 104 ? -25.771 25.902 31.329 1.00 93.12 104 GLY A N 1
ATOM 762 C CA . GLY A 1 104 ? -26.923 26.803 31.378 1.00 93.12 104 GLY A CA 1
ATOM 763 C C . GLY A 1 104 ? -26.935 27.752 32.578 1.00 93.12 104 GLY A C 1
ATOM 764 O O . GLY A 1 104 ? -25.942 27.917 33.294 1.00 93.12 104 GLY A O 1
ATOM 765 N N . THR A 1 105 ? -28.073 28.415 32.784 1.00 95.19 105 THR A N 1
ATOM 766 C CA . THR A 1 105 ? -28.252 29.421 33.838 1.00 95.19 105 THR A CA 1
ATOM 767 C C . THR A 1 105 ? -28.212 28.798 35.230 1.00 95.19 105 THR A C 1
ATOM 769 O O . THR A 1 105 ? -28.973 27.882 35.541 1.00 95.19 105 THR A O 1
ATOM 772 N N . HIS A 1 106 ? -27.363 29.355 36.089 1.00 97.00 106 HIS A N 1
ATOM 773 C CA . HIS A 1 106 ? -27.289 29.040 37.506 1.00 97.00 106 HIS A CA 1
ATOM 774 C C . HIS A 1 106 ? -27.623 30.286 38.323 1.00 97.00 106 HIS A C 1
ATOM 776 O O . HIS A 1 106 ? -27.069 31.361 38.101 1.00 97.00 106 HIS A O 1
ATOM 782 N N . TYR A 1 107 ? -28.534 30.132 39.275 1.00 96.88 107 TYR A N 1
ATOM 783 C CA . TYR A 1 107 ? -28.916 31.168 40.221 1.00 96.88 107 TYR A CA 1
ATOM 784 C C . TYR A 1 107 ? -27.886 31.235 41.341 1.00 96.88 107 TYR A C 1
ATOM 786 O O . TYR A 1 107 ? -27.532 30.206 41.928 1.00 96.88 107 TYR A O 1
ATOM 794 N N . VAL A 1 108 ? -27.419 32.449 41.619 1.00 97.56 108 VAL A N 1
ATOM 795 C CA . VAL A 1 108 ? -26.387 32.740 42.609 1.00 97.56 108 VAL A CA 1
ATOM 796 C C . VAL A 1 108 ? -27.051 33.205 43.894 1.00 97.56 108 VAL A C 1
ATOM 798 O O . VAL A 1 108 ? -27.796 34.182 43.908 1.00 97.56 108 VAL A O 1
ATOM 801 N N . TRP A 1 109 ? -26.750 32.517 44.985 1.00 97.75 109 TRP A N 1
ATOM 802 C CA . TRP A 1 109 ? -27.118 32.916 46.331 1.00 97.75 109 TRP A CA 1
ATOM 803 C C . TRP A 1 109 ? -25.856 33.124 47.149 1.00 97.75 109 TRP A C 1
ATOM 805 O O . TRP A 1 109 ? -24.997 32.247 47.193 1.00 97.75 109 TRP A O 1
ATOM 815 N N . VAL A 1 110 ? -25.764 34.249 47.844 1.00 97.12 110 VAL A N 1
ATOM 816 C CA . VAL A 1 110 ? -24.690 34.489 48.807 1.00 97.12 110 VAL A CA 1
ATOM 817 C C . VAL A 1 110 ? -25.303 34.773 50.169 1.00 97.12 110 VAL A C 1
ATOM 819 O O . VAL A 1 110 ? -26.294 35.496 50.278 1.00 97.12 110 VAL A O 1
ATOM 822 N N . ARG A 1 111 ? -24.740 34.174 51.214 1.00 95.62 111 ARG A N 1
ATOM 823 C CA . ARG A 1 111 ? -24.989 34.537 52.603 1.00 95.62 111 ARG A CA 1
ATOM 824 C C . ARG A 1 111 ? -23.929 35.546 52.998 1.00 95.62 111 ARG A C 1
ATOM 826 O O . ARG A 1 111 ? -22.738 35.245 52.941 1.00 95.62 111 ARG A O 1
ATOM 833 N N . GLY A 1 112 ? -24.370 36.737 53.367 1.00 93.69 112 GLY A N 1
ATOM 834 C CA . GLY A 1 112 ? -23.484 37.828 53.742 1.00 93.69 112 GLY A CA 1
ATOM 835 C C . GLY A 1 112 ? -24.087 38.700 54.831 1.00 93.69 112 GLY A C 1
ATOM 836 O O . GLY A 1 112 ? -25.258 38.547 55.191 1.00 93.69 112 GLY A O 1
ATOM 837 N N . LEU A 1 113 ? -23.262 39.588 55.373 1.00 91.31 113 LEU A N 1
ATOM 838 C CA . LEU A 1 113 ? -23.614 40.560 56.400 1.00 91.31 113 LEU A CA 1
ATOM 839 C C . LEU A 1 113 ? -22.987 41.910 56.039 1.00 91.31 113 LEU A C 1
ATOM 841 O O . LEU A 1 113 ? -21.773 41.996 55.849 1.00 91.31 113 LEU A O 1
ATOM 845 N N . GLY A 1 114 ? -23.818 42.952 56.010 1.00 86.38 114 GLY A N 1
ATOM 846 C CA . GLY A 1 114 ? -23.376 44.344 56.011 1.00 86.38 114 GLY A CA 1
ATOM 847 C C . GLY A 1 114 ? -23.608 44.986 57.375 1.00 86.38 114 GLY A C 1
ATOM 848 O O . GLY A 1 114 ? -24.693 44.865 57.954 1.00 86.38 114 GLY A O 1
ATOM 849 N N . ALA A 1 115 ? -22.592 45.649 57.928 1.00 82.75 115 ALA A N 1
ATOM 850 C CA . ALA A 1 115 ? -22.752 46.398 59.175 1.00 82.75 115 ALA A CA 1
ATOM 851 C C . ALA A 1 115 ? -23.577 47.679 58.951 1.00 82.75 115 ALA A C 1
ATOM 853 O O . ALA A 1 115 ? -24.392 48.045 59.800 1.00 82.75 115 ALA A 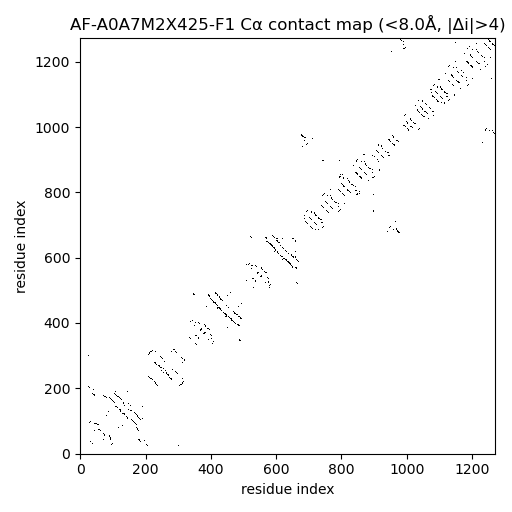O 1
ATOM 854 N N . THR A 1 116 ? -23.401 48.315 57.790 1.00 85.62 116 THR A N 1
ATOM 855 C CA . THR A 1 116 ? -24.115 49.515 57.339 1.00 85.62 116 THR A CA 1
ATOM 856 C C . THR A 1 116 ? -24.463 49.417 55.849 1.00 85.62 116 THR A C 1
ATOM 858 O O . THR A 1 116 ? -23.993 48.510 55.163 1.00 85.62 116 THR A O 1
ATOM 861 N N . ASP A 1 117 ? -25.223 50.388 55.330 1.00 84.06 117 ASP A N 1
ATOM 862 C CA . ASP A 1 117 ? -25.476 50.538 53.884 1.00 84.06 117 ASP A CA 1
ATOM 863 C C . ASP A 1 117 ? -24.208 50.802 53.053 1.00 84.06 117 ASP A C 1
ATOM 865 O O . ASP A 1 117 ? -24.284 50.834 51.832 1.00 84.06 117 ASP A O 1
ATOM 869 N N . GLN A 1 118 ? -23.057 51.031 53.694 1.00 86.19 118 GLN A N 1
ATOM 870 C CA . GLN A 1 118 ? -21.768 51.238 53.029 1.00 86.19 118 GLN A CA 1
ATOM 871 C C . GLN A 1 118 ? -20.889 49.982 53.034 1.00 86.19 118 GLN A C 1
ATOM 873 O O . GLN A 1 118 ? -19.777 50.052 52.528 1.00 86.19 118 GLN A O 1
ATOM 878 N N . ASP A 1 119 ? -21.377 48.863 53.586 1.00 90.69 119 ASP A N 1
ATOM 879 C CA . ASP A 1 119 ? -20.611 47.626 53.779 1.00 90.69 119 ASP A CA 1
ATOM 880 C C . ASP A 1 119 ? -21.384 46.379 53.314 1.00 90.69 119 ASP A C 1
ATOM 882 O O . ASP A 1 119 ? -21.163 45.286 53.834 1.00 90.69 119 ASP A O 1
ATOM 886 N N . ASN A 1 120 ? -22.381 46.510 52.436 1.00 92.06 120 ASN A N 1
ATOM 887 C CA . ASN A 1 120 ? -23.393 45.463 52.262 1.00 92.06 120 ASN A CA 1
ATOM 888 C C . ASN A 1 120 ? -23.451 44.866 50.858 1.00 92.06 120 ASN A C 1
ATOM 890 O O . ASN A 1 120 ? -24.451 44.227 50.525 1.00 92.06 120 ASN A O 1
ATOM 894 N N . SER A 1 121 ? -22.407 45.024 50.039 1.00 94.81 121 SER A N 1
ATOM 895 C CA . SER A 1 121 ? -22.456 44.529 48.664 1.00 94.81 121 SER A CA 1
ATOM 896 C C . SER A 1 121 ? -21.158 43.959 48.089 1.00 94.81 121 SER A C 1
ATOM 898 O O . SER A 1 121 ? -20.041 44.347 48.443 1.00 94.81 121 SER A O 1
ATOM 900 N N . LEU A 1 122 ? -21.325 43.009 47.162 1.00 96.88 122 LEU A N 1
ATOM 901 C CA . LEU A 1 122 ? -20.254 42.329 46.427 1.00 96.88 122 LEU A CA 1
ATOM 902 C C . LEU A 1 122 ? -20.665 41.983 44.987 1.00 96.88 122 LEU A C 1
ATOM 904 O O . LEU A 1 122 ? -21.830 42.099 44.615 1.00 96.88 122 LEU A O 1
ATOM 908 N N . HIS A 1 123 ? -19.706 41.526 44.186 1.00 96.31 123 HIS A N 1
ATOM 909 C CA . HIS A 1 123 ? -19.894 41.029 42.820 1.00 96.31 123 HIS A CA 1
ATOM 910 C C . HIS A 1 123 ? -19.523 39.546 42.742 1.00 96.31 123 HIS A C 1
ATOM 912 O O . HIS A 1 123 ? -18.603 39.110 43.436 1.00 96.31 123 HIS A O 1
ATOM 918 N N . VAL A 1 124 ? -20.191 38.779 41.877 1.00 96.31 124 VAL A N 1
ATOM 919 C CA . VAL A 1 124 ? -19.877 37.365 41.608 1.00 96.31 124 VAL A CA 1
ATOM 920 C C . VAL A 1 124 ? -19.641 37.162 40.114 1.00 96.31 124 VAL A C 1
ATOM 922 O O . VAL A 1 124 ? -20.365 37.723 39.294 1.00 96.31 124 VAL A O 1
ATOM 925 N N . GLY A 1 125 ? -18.662 36.336 39.752 1.00 94.06 125 GLY A N 1
ATOM 926 C CA . GLY A 1 125 ? -18.357 36.014 38.360 1.00 94.06 125 GLY A CA 1
ATOM 927 C C . GLY A 1 125 ? -17.843 34.599 38.137 1.00 94.06 125 GLY A C 1
ATOM 928 O O . GLY A 1 125 ? -17.718 33.808 39.074 1.00 94.06 125 GLY A O 1
ATOM 929 N N . LEU A 1 126 ? -17.593 34.292 36.865 1.00 93.56 126 LEU A N 1
ATOM 930 C CA . LEU A 1 126 ? -17.266 32.962 36.350 1.00 93.56 126 LEU A CA 1
ATOM 931 C C . LEU A 1 126 ? -16.053 33.063 35.419 1.00 93.56 126 LEU A C 1
ATOM 933 O O . LEU A 1 126 ? -16.041 33.898 34.520 1.00 93.56 126 LEU A O 1
ATOM 937 N N . ASP A 1 127 ? -15.044 32.226 35.643 1.00 87.62 127 ASP A N 1
ATOM 938 C CA . ASP A 1 127 ? -13.808 32.115 34.854 1.00 87.62 127 ASP A CA 1
ATOM 939 C C . ASP A 1 127 ? -13.095 33.459 34.629 1.00 87.62 127 ASP A C 1
ATOM 941 O O . ASP A 1 127 ? -12.612 33.773 33.543 1.00 87.62 127 ASP A O 1
ATOM 945 N N . GLY A 1 128 ? -13.066 34.293 35.674 1.00 82.69 128 GLY A N 1
ATOM 946 C CA . GLY A 1 128 ? -12.475 35.634 35.628 1.00 82.69 128 GLY A CA 1
ATOM 947 C C . GLY A 1 128 ? -13.317 36.679 34.886 1.00 82.69 128 GLY A C 1
ATOM 948 O O . GLY A 1 128 ? -12.926 37.845 34.838 1.00 82.69 128 GLY A O 1
ATOM 949 N N . VAL A 1 129 ? -14.478 36.297 34.350 1.00 85.31 129 VAL A N 1
ATOM 950 C CA . VAL A 1 129 ? -15.441 37.203 33.722 1.00 85.31 129 VAL A CA 1
ATOM 951 C C . VAL A 1 129 ? -16.391 37.766 34.776 1.00 85.31 129 VAL A C 1
ATOM 953 O O . VAL A 1 129 ? -16.847 37.064 35.678 1.00 85.31 129 VAL A O 1
ATOM 956 N N . ALA A 1 130 ? -16.698 39.050 34.621 1.00 85.56 130 ALA A N 1
ATOM 957 C CA . ALA A 1 130 ? -17.600 39.846 35.443 1.00 85.56 130 ALA A CA 1
ATOM 958 C C . ALA A 1 130 ? -18.966 40.011 34.741 1.00 85.56 130 ALA A C 1
ATOM 960 O O . ALA A 1 130 ? -19.153 40.971 33.988 1.00 85.56 130 ALA A O 1
ATOM 961 N N . PRO A 1 131 ? -19.913 39.072 34.901 1.00 87.94 131 PRO A N 1
ATOM 962 C CA . PRO A 1 131 ? -21.222 39.184 34.279 1.00 87.94 131 PRO A CA 1
ATOM 963 C C . PRO A 1 131 ? -22.061 40.265 34.969 1.00 87.94 131 PRO A C 1
ATOM 965 O O . PRO A 1 131 ? -22.194 40.284 36.190 1.00 87.94 131 PRO A O 1
ATOM 968 N N . THR A 1 132 ? -22.724 41.102 34.171 1.00 89.12 132 THR A N 1
ATOM 969 C CA . THR A 1 132 ? -23.685 42.117 34.649 1.00 89.12 132 THR A CA 1
ATOM 970 C C . THR A 1 132 ? -24.982 41.511 35.199 1.00 89.12 132 THR A C 1
ATOM 972 O O . THR A 1 132 ? -25.957 42.206 35.429 1.00 89.12 132 THR A O 1
ATOM 975 N N . THR A 1 133 ? -25.077 40.184 35.263 1.00 92.44 133 THR A N 1
ATOM 976 C CA . THR A 1 133 ? -26.237 39.470 35.802 1.00 92.44 133 THR A CA 1
ATOM 977 C C . THR A 1 133 ? -26.011 39.019 37.237 1.00 92.44 133 THR A C 1
ATOM 979 O O . THR A 1 133 ? -26.934 38.476 37.833 1.00 92.44 133 THR A O 1
ATOM 982 N N . SER A 1 134 ? -24.809 39.197 37.790 1.00 92.44 134 SER A N 1
ATOM 983 C CA . SER A 1 134 ? -24.487 38.906 39.192 1.00 92.44 134 SER A CA 1
ATOM 984 C C . SER A 1 134 ? -23.494 39.908 39.792 1.00 92.44 134 SER A C 1
ATOM 986 O O . SER A 1 134 ? -22.771 39.580 40.738 1.00 92.44 134 SER A O 1
ATOM 988 N N . ASP A 1 135 ? -23.462 41.131 39.264 1.00 90.56 135 ASP A N 1
ATOM 989 C CA . ASP A 1 135 ? -22.816 42.274 39.900 1.00 90.56 135 ASP A CA 1
ATOM 990 C C . ASP A 1 135 ? -23.762 42.934 40.922 1.00 90.56 135 ASP A C 1
ATOM 992 O O . ASP A 1 135 ? -24.976 42.732 40.920 1.00 90.56 135 ASP A O 1
ATOM 996 N N . LYS A 1 136 ? -23.190 43.703 41.855 1.00 93.12 136 LYS A N 1
ATOM 997 C CA . LYS A 1 136 ? -23.921 44.533 42.831 1.00 93.12 136 LYS A CA 1
ATOM 998 C C . LYS A 1 136 ? -24.937 43.757 43.674 1.00 93.12 136 LYS A C 1
ATOM 1000 O O . LYS A 1 136 ? -26.038 44.240 43.948 1.00 93.12 136 LYS A O 1
ATOM 1005 N N . LEU A 1 137 ? -24.560 42.559 44.105 1.00 94.44 137 LEU A N 1
ATOM 1006 C CA . LEU A 1 137 ? -25.352 41.732 45.003 1.00 94.44 137 LEU A CA 1
ATOM 1007 C C . LEU A 1 137 ? -25.349 42.370 46.396 1.00 94.44 137 LEU A C 1
ATOM 1009 O O . LEU A 1 137 ? -24.280 42.650 46.936 1.00 94.44 137 LEU A O 1
ATOM 1013 N N . THR A 1 138 ? -26.531 42.633 46.954 1.00 93.12 138 THR A N 1
ATOM 1014 C CA . THR A 1 138 ? -26.703 43.413 48.196 1.00 93.12 138 THR A CA 1
ATOM 1015 C C . THR A 1 138 ? -27.286 42.578 49.335 1.00 93.12 138 THR A C 1
ATOM 1017 O O . THR A 1 138 ? -28.076 41.662 49.094 1.00 93.12 138 THR A O 1
ATOM 1020 N N . PHE A 1 139 ? -26.914 42.884 50.579 1.00 90.56 139 PHE A N 1
ATOM 1021 C CA . PHE A 1 139 ? -27.314 42.159 51.786 1.00 90.56 139 PHE A CA 1
ATOM 1022 C C . PHE A 1 139 ? -28.081 43.043 52.781 1.00 90.56 139 PHE A C 1
ATOM 1024 O O . PHE A 1 139 ? -27.873 44.253 52.826 1.00 90.56 139 PHE A O 1
ATOM 1031 N N . PRO A 1 140 ? -28.935 42.451 53.637 1.00 77.31 140 PRO A N 1
ATOM 1032 C CA . PRO A 1 140 ? -29.554 43.170 54.745 1.00 77.31 140 PRO A CA 1
ATOM 1033 C C . PRO A 1 140 ? -28.515 43.688 55.748 1.00 77.31 140 PRO A C 1
ATOM 1035 O O . PRO A 1 140 ? -27.555 42.990 56.085 1.00 77.31 140 PRO A O 1
ATOM 1038 N N . ASN A 1 141 ? -28.758 44.877 56.298 1.00 79.69 141 ASN A N 1
ATOM 1039 C CA . ASN A 1 141 ? -27.921 45.421 57.363 1.00 79.69 141 ASN A CA 1
ATOM 1040 C C . ASN A 1 141 ? -28.217 44.709 58.688 1.00 79.69 141 ASN A C 1
ATOM 1042 O O . ASN A 1 141 ? -29.364 44.357 58.970 1.00 79.69 141 ASN A O 1
ATOM 1046 N N . THR A 1 142 ? -27.203 44.574 59.543 1.00 76.06 142 THR A N 1
ATOM 1047 C CA . THR A 1 142 ? -27.289 44.138 60.957 1.00 76.06 142 THR A CA 1
ATOM 1048 C C . THR A 1 142 ? -27.520 42.647 61.245 1.00 76.06 142 THR A C 1
ATOM 1050 O O . THR A 1 142 ? -27.423 42.246 62.405 1.00 76.06 142 THR A O 1
ATOM 1053 N N . SER A 1 143 ? -27.752 41.788 60.244 1.00 85.56 143 SER A N 1
ATOM 1054 C CA . SER A 1 143 ? -27.765 40.325 60.438 1.00 85.56 143 SER A CA 1
ATOM 1055 C C . SER A 1 143 ? -27.413 39.561 59.157 1.00 85.56 143 SER A C 1
ATOM 1057 O O . SER A 1 143 ? -27.608 40.073 58.059 1.00 85.56 143 SER A O 1
ATOM 1059 N N . TYR A 1 144 ? -26.888 38.337 59.292 1.00 90.62 144 TYR A N 1
ATOM 1060 C CA . TYR A 1 144 ? -26.600 37.482 58.138 1.00 90.62 144 TYR A CA 1
ATOM 1061 C C . TYR A 1 144 ? -27.878 37.137 57.369 1.00 90.62 144 TYR A C 1
ATOM 1063 O O . TYR A 1 144 ? -28.808 36.557 57.935 1.00 90.62 144 TYR A O 1
ATOM 1071 N N . GLY A 1 145 ? -27.879 37.402 56.065 1.00 91.25 145 GLY A N 1
ATOM 1072 C CA . GLY A 1 145 ? -28.997 37.105 55.174 1.00 91.25 145 GLY A CA 1
ATOM 1073 C C . GLY A 1 145 ? -28.552 36.409 53.893 1.00 91.25 145 GLY A C 1
ATOM 1074 O O . GLY A 1 145 ? -27.475 36.687 53.369 1.00 91.25 145 GLY A O 1
ATOM 1075 N N . TRP A 1 146 ? -29.400 35.513 53.381 1.00 95.25 146 TRP A N 1
ATOM 1076 C CA . TRP A 1 146 ? -29.279 35.002 52.016 1.00 95.25 146 TRP A CA 1
ATOM 1077 C C . TRP A 1 146 ? -29.799 36.045 51.038 1.00 95.25 146 TRP A C 1
ATOM 1079 O O . TRP A 1 146 ? -30.947 36.474 51.149 1.00 95.25 146 TRP A O 1
ATOM 1089 N N . SER A 1 147 ? -28.980 36.406 50.058 1.00 94.00 147 SER A N 1
ATOM 1090 C CA . SER A 1 147 ? -29.377 37.300 48.981 1.00 94.00 147 SER A CA 1
ATOM 1091 C C . SER A 1 147 ? -29.035 36.722 47.616 1.00 94.00 147 SER A C 1
ATOM 1093 O O . SER A 1 147 ? -28.011 36.068 47.421 1.00 94.00 147 SER A O 1
ATOM 1095 N N . ARG A 1 148 ? -29.934 36.999 46.677 1.00 94.25 148 ARG A N 1
ATOM 1096 C CA . ARG A 1 148 ? -29.730 36.914 45.229 1.00 94.25 148 ARG A CA 1
ATOM 1097 C C . ARG A 1 148 ? -30.169 38.209 44.542 1.00 94.25 148 ARG A C 1
ATOM 1099 O O . ARG A 1 148 ? -30.377 38.212 43.336 1.00 94.25 148 ARG A O 1
ATOM 1106 N N . ALA A 1 149 ? -30.448 39.258 45.316 1.00 93.50 149 ALA A N 1
ATOM 1107 C CA . ALA A 1 149 ? -30.935 40.524 44.794 1.00 93.50 149 ALA A CA 1
ATOM 1108 C C . ALA A 1 149 ? -29.742 41.368 44.357 1.00 93.50 149 ALA A C 1
ATOM 1110 O O . ALA A 1 149 ? -28.796 41.547 45.131 1.00 93.50 149 ALA A O 1
ATOM 1111 N N . THR A 1 150 ? -29.801 41.885 43.137 1.00 93.00 150 THR A N 1
ATOM 1112 C CA . THR A 1 150 ? -28.846 42.870 42.642 1.00 93.00 150 THR A CA 1
ATOM 1113 C C . THR A 1 150 ? -29.475 44.261 42.712 1.00 93.00 150 THR A C 1
ATOM 1115 O O . THR A 1 150 ? -30.698 44.422 42.651 1.00 93.00 150 THR A O 1
ATOM 1118 N N . MET A 1 151 ? -28.649 45.293 42.886 1.00 90.75 151 MET A N 1
ATOM 1119 C CA . MET A 1 151 ? -29.130 46.681 42.993 1.00 90.75 151 MET A CA 1
ATOM 1120 C C . MET A 1 151 ? -29.750 47.220 41.694 1.00 90.75 151 MET A C 1
ATOM 1122 O O . MET A 1 151 ? -30.442 48.235 41.716 1.00 90.75 151 MET A O 1
ATOM 1126 N N . ASP A 1 152 ? -29.504 46.565 40.563 1.00 87.56 152 ASP A N 1
ATOM 1127 C CA . ASP A 1 152 ? -30.023 46.926 39.245 1.00 87.56 152 ASP A CA 1
ATOM 1128 C C . ASP A 1 152 ? -31.328 46.195 38.867 1.00 87.56 152 ASP A C 1
ATOM 1130 O O . ASP A 1 152 ? -31.918 46.505 37.831 1.00 87.56 152 ASP A O 1
ATOM 1134 N N . GLY A 1 153 ? -31.842 45.306 39.729 1.00 81.31 153 GLY A N 1
ATOM 1135 C CA . GLY A 1 153 ? -33.211 44.775 39.667 1.00 81.31 153 GLY A CA 1
ATOM 1136 C C . GLY A 1 153 ? -33.361 43.284 39.325 1.00 81.31 153 GLY A C 1
ATOM 1137 O O . GLY A 1 153 ? -34.230 42.639 39.922 1.00 81.31 153 GLY A O 1
ATOM 1138 N N . PRO A 1 154 ? -32.588 42.700 38.389 1.00 87.12 154 PRO A N 1
ATOM 1139 C CA . PRO A 1 154 ? -32.591 41.259 38.146 1.00 87.12 154 PRO A CA 1
ATOM 1140 C C . PRO A 1 154 ? -32.192 40.424 39.375 1.00 87.12 154 PRO A C 1
ATOM 1142 O O . PRO A 1 154 ? -31.681 40.916 40.374 1.00 87.12 154 PRO A O 1
ATOM 1145 N N . ILE A 1 155 ? -32.444 39.115 39.322 1.00 92.38 155 ILE A N 1
ATOM 1146 C CA . ILE A 1 155 ? -31.867 38.191 40.307 1.00 92.38 155 ILE A CA 1
ATOM 1147 C C . ILE A 1 155 ? -30.514 37.688 39.814 1.00 92.38 155 ILE A C 1
ATOM 1149 O O . ILE A 1 155 ? -30.347 37.409 38.626 1.00 92.38 155 ILE A O 1
ATOM 1153 N N . ALA A 1 156 ? -29.584 37.522 40.749 1.00 96.31 156 ALA A N 1
ATOM 1154 C CA . ALA A 1 156 ? -28.210 37.161 40.470 1.00 96.31 156 ALA A CA 1
ATOM 1155 C C . ALA A 1 156 ? -28.116 35.800 39.766 1.00 96.31 156 ALA A C 1
ATOM 1157 O O . ALA A 1 156 ? -28.540 34.767 40.299 1.00 96.31 156 ALA A O 1
ATOM 1158 N N . THR A 1 157 ? -27.555 35.793 38.560 1.00 96.62 157 THR A N 1
ATOM 1159 C CA . THR A 1 157 ? -27.357 34.590 37.747 1.00 96.62 157 THR A CA 1
ATOM 1160 C C . THR A 1 157 ? -26.013 34.607 37.035 1.00 96.62 157 THR A C 1
ATOM 1162 O O . THR A 1 157 ? -25.494 35.663 36.683 1.00 96.62 157 THR A O 1
ATOM 1165 N N . ILE A 1 158 ? -25.482 33.415 36.775 1.00 96.31 158 ILE A N 1
ATOM 1166 C CA . ILE A 1 158 ? -24.351 33.182 35.872 1.00 96.31 158 ILE A CA 1
ATOM 1167 C C . ILE A 1 158 ? -24.759 32.162 34.810 1.00 96.31 158 ILE A C 1
ATOM 1169 O O . ILE A 1 158 ? -25.564 31.266 35.074 1.00 96.31 158 ILE A O 1
ATOM 1173 N N . ASN A 1 159 ? -24.210 32.278 33.605 1.00 95.25 159 ASN A N 1
ATOM 1174 C CA . ASN A 1 159 ? -24.423 31.297 32.546 1.00 95.25 159 ASN A CA 1
ATOM 1175 C C . ASN A 1 159 ? -23.189 30.408 32.402 1.00 95.25 159 ASN A C 1
ATOM 1177 O O . ASN A 1 159 ? -22.118 30.905 32.073 1.00 95.25 159 ASN A O 1
ATOM 1181 N N . VAL A 1 160 ? -23.353 29.106 32.627 1.00 94.75 160 VAL A N 1
ATOM 1182 C CA . VAL A 1 160 ? -22.266 28.123 32.561 1.00 94.75 160 VAL A CA 1
ATOM 1183 C C . VAL A 1 160 ? -22.220 27.517 31.152 1.00 94.75 160 VAL A C 1
ATOM 1185 O O . VAL A 1 160 ? -23.160 26.810 30.774 1.00 94.75 160 VAL A O 1
ATOM 1188 N N . PRO A 1 161 ? -21.177 27.787 30.347 1.00 85.38 161 PRO A N 1
ATOM 1189 C CA . PRO A 1 161 ? -21.153 27.395 28.937 1.00 85.38 161 PRO A CA 1
ATOM 1190 C C . PRO A 1 161 ? -20.790 25.921 28.723 1.00 85.38 161 PRO A C 1
ATOM 1192 O O . PRO A 1 161 ? -21.250 25.311 27.760 1.00 85.38 161 PRO A O 1
ATOM 1195 N N . THR A 1 162 ? -19.993 25.342 29.620 1.00 89.19 162 THR A N 1
ATOM 1196 C CA . THR A 1 162 ? -19.471 23.973 29.529 1.00 89.19 162 THR A CA 1
ATOM 1197 C C . THR A 1 162 ? -19.610 23.252 30.866 1.00 89.19 162 THR A C 1
ATOM 1199 O O . THR A 1 162 ? -19.686 23.876 31.916 1.00 89.19 162 THR A O 1
ATOM 1202 N N . THR A 1 163 ? -19.704 21.926 30.839 1.00 89.25 163 THR A N 1
ATOM 1203 C CA . THR A 1 163 ? -19.514 21.108 32.045 1.00 89.25 163 THR A CA 1
ATOM 1204 C C . THR A 1 163 ? -18.023 20.928 32.309 1.00 89.25 163 THR A C 1
ATOM 1206 O O . THR A 1 163 ? -17.242 20.941 31.360 1.00 89.25 163 THR A O 1
ATOM 1209 N N . GLY A 1 164 ? -17.631 20.668 33.554 1.00 87.75 164 GLY A N 1
ATOM 1210 C CA . GLY A 1 164 ? -16.237 20.436 33.931 1.00 87.75 164 GLY A CA 1
ATOM 1211 C C . GLY A 1 164 ? -15.706 21.467 34.922 1.00 87.75 164 GLY A C 1
ATOM 1212 O O . GLY A 1 164 ? -16.473 22.097 35.653 1.00 87.75 164 GLY A O 1
ATOM 1213 N N . LEU A 1 165 ? -14.381 21.607 34.969 1.00 89.75 165 LEU A N 1
ATOM 1214 C CA . LEU A 1 165 ? -13.684 22.503 35.886 1.00 89.75 165 LEU A CA 1
ATOM 1215 C C . LEU A 1 165 ? -13.857 23.974 35.473 1.00 89.75 165 LEU A C 1
ATOM 1217 O O . LEU A 1 165 ? -13.541 24.343 34.347 1.00 89.75 165 LEU A O 1
ATOM 1221 N N . HIS A 1 166 ? -14.300 24.802 36.413 1.00 91.56 166 HIS A N 1
ATOM 1222 C CA . HIS A 1 166 ? -14.498 26.245 36.278 1.00 91.56 166 HIS A CA 1
ATOM 1223 C C . HIS A 1 166 ? -14.030 26.973 37.548 1.00 91.56 166 HIS A C 1
ATOM 1225 O O . HIS A 1 166 ? -13.813 26.348 38.591 1.00 91.56 166 HIS A O 1
ATOM 1231 N N . THR A 1 167 ? -13.909 28.300 37.485 1.00 93.19 167 THR A N 1
ATOM 1232 C CA . THR A 1 167 ? -13.609 29.150 38.650 1.00 93.19 167 THR A CA 1
ATOM 1233 C C . THR A 1 167 ? -14.755 30.112 38.936 1.00 93.19 167 THR A C 1
ATOM 1235 O O . THR A 1 167 ? -15.156 30.883 38.072 1.00 93.19 167 THR A O 1
ATOM 1238 N N . ILE A 1 168 ? -15.262 30.109 40.166 1.00 96.25 168 ILE A N 1
ATOM 1239 C CA . ILE A 1 168 ? -16.185 31.127 40.673 1.00 96.25 168 ILE A CA 1
ATOM 1240 C C . ILE A 1 168 ? -15.389 32.151 41.456 1.00 96.25 168 ILE A C 1
ATOM 1242 O O . ILE A 1 168 ? -14.615 31.786 42.337 1.00 96.25 168 ILE A O 1
ATOM 1246 N N . SER A 1 169 ? -15.610 33.424 41.165 1.00 95.44 169 SER A N 1
ATOM 1247 C CA . SER A 1 169 ? -14.906 34.521 41.818 1.00 95.44 169 SER A CA 1
ATOM 1248 C C . SER A 1 169 ? -15.896 35.443 42.515 1.00 95.44 169 SER A C 1
ATOM 1250 O O . SER A 1 169 ? -16.944 35.761 41.951 1.00 95.44 169 SER A O 1
ATOM 1252 N N . ILE A 1 170 ? -15.558 35.904 43.721 1.00 96.94 170 ILE A N 1
ATOM 1253 C CA . ILE A 1 170 ? -16.273 37.003 44.381 1.00 96.94 170 ILE A CA 1
ATOM 1254 C C . ILE A 1 170 ? -15.350 38.201 44.578 1.00 96.94 170 ILE A C 1
ATOM 1256 O O . ILE A 1 170 ? -14.217 38.054 45.042 1.00 96.94 170 ILE A O 1
ATOM 1260 N N . TRP A 1 171 ? -15.847 39.387 44.238 1.00 96.75 171 TRP A N 1
ATOM 1261 C CA . TRP A 1 171 ? -15.153 40.658 44.424 1.00 96.75 171 TRP A CA 1
ATOM 1262 C C . TRP A 1 171 ? -15.933 41.552 45.364 1.00 96.75 171 TRP A C 1
ATOM 1264 O O . TRP A 1 171 ? -17.157 41.614 45.317 1.00 96.75 171 TRP A O 1
ATOM 1274 N N . MET A 1 172 ? -15.217 42.307 46.181 1.00 95.12 172 MET A N 1
ATOM 1275 C CA . MET A 1 172 ? -15.817 43.386 46.955 1.00 95.12 172 MET A CA 1
ATOM 1276 C C . MET A 1 172 ? -16.435 44.435 46.017 1.00 95.12 172 MET A C 1
ATOM 1278 O O . MET A 1 172 ? -15.775 44.878 45.072 1.00 95.12 172 MET A O 1
ATOM 1282 N N . ARG A 1 173 ? -17.658 44.878 46.318 1.00 95.25 173 ARG A N 1
ATOM 1283 C CA . ARG A 1 173 ? -18.167 46.162 45.826 1.00 95.25 173 ARG A CA 1
ATOM 1284 C C . ARG A 1 173 ? -17.921 47.222 46.886 1.00 95.25 173 ARG A C 1
ATOM 1286 O O . ARG A 1 173 ? -17.290 48.225 46.593 1.00 95.25 173 ARG A O 1
ATOM 1293 N N . GLU A 1 174 ? -18.328 46.949 48.116 1.00 94.88 174 GLU A N 1
ATOM 1294 C CA . GLU A 1 174 ? -18.145 47.817 49.279 1.00 94.88 174 GLU A CA 1
ATOM 1295 C C . GLU A 1 174 ? -17.218 47.165 50.305 1.00 94.88 174 GLU A C 1
ATOM 1297 O 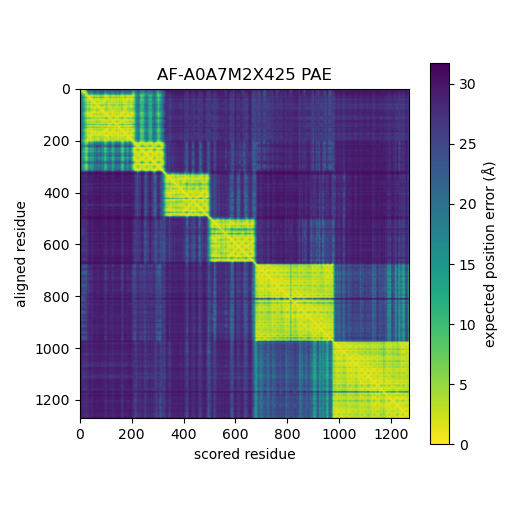O . GLU A 1 174 ? -17.347 45.970 50.584 1.00 94.88 174 GLU A O 1
ATOM 1302 N N . ASP A 1 175 ? -16.244 47.911 50.834 1.00 92.25 175 ASP A N 1
ATOM 1303 C CA . ASP A 1 175 ? -15.369 47.379 51.877 1.00 92.25 175 ASP A CA 1
ATOM 1304 C C . ASP A 1 175 ? -16.151 47.181 53.174 1.00 92.25 175 ASP A C 1
ATOM 1306 O O . ASP A 1 175 ? -17.278 47.622 53.321 1.00 92.25 175 ASP A O 1
ATOM 1310 N N . GLY A 1 176 ? -15.624 46.371 54.087 1.00 92.56 176 GLY A N 1
ATOM 1311 C CA . GLY A 1 176 ? -16.365 45.979 55.282 1.00 92.56 176 GLY A CA 1
ATOM 1312 C C . GLY A 1 176 ? -17.400 44.871 55.072 1.00 92.56 176 GLY A C 1
ATOM 1313 O O . GLY A 1 176 ? -17.764 44.251 56.076 1.00 92.56 176 GLY A O 1
ATOM 1314 N N . VAL A 1 177 ? -17.800 44.550 53.830 1.00 95.38 177 VAL A N 1
ATOM 1315 C CA . VAL A 1 177 ? -18.722 43.436 53.544 1.00 95.38 177 VAL A CA 1
ATOM 1316 C C . VAL A 1 177 ? -18.173 42.108 54.042 1.00 95.38 177 VAL A C 1
ATOM 1318 O O . VAL A 1 177 ? -16.998 41.784 53.841 1.00 95.38 177 VAL A O 1
ATOM 1321 N N . VAL A 1 178 ? -19.038 41.334 54.699 1.00 95.81 178 VAL A N 1
ATOM 1322 C CA . VAL A 1 178 ? -18.728 39.992 55.193 1.00 95.81 178 VAL A CA 1
ATOM 1323 C C . VAL A 1 178 ? -19.436 38.961 54.319 1.00 95.81 178 VAL A C 1
ATOM 1325 O O . VAL A 1 178 ? -20.665 38.937 54.260 1.00 95.81 178 VAL A O 1
ATOM 1328 N N . ALA A 1 179 ? -18.669 38.097 53.658 1.00 96.50 179 ALA A N 1
ATOM 1329 C CA . ALA A 1 179 ? -19.156 36.952 52.896 1.00 96.50 179 ALA A CA 1
ATOM 1330 C C . ALA A 1 179 ? -18.968 35.665 53.710 1.00 96.50 179 ALA A C 1
ATOM 1332 O O . ALA A 1 179 ? -17.893 35.431 54.263 1.00 96.50 179 ALA A O 1
ATOM 1333 N N . ASP A 1 180 ? -20.009 34.840 53.775 1.00 95.25 180 ASP A N 1
ATOM 1334 C CA . ASP A 1 180 ? -20.040 33.607 54.567 1.00 95.25 180 ASP A CA 1
ATOM 1335 C C . ASP A 1 180 ? -20.190 32.366 53.688 1.00 95.25 180 ASP A C 1
ATOM 1337 O O . ASP A 1 180 ? -19.309 31.521 53.679 1.00 95.25 180 ASP A O 1
ATOM 1341 N N . LYS A 1 181 ? -21.240 32.272 52.867 1.00 96.31 181 LYS A N 1
ATOM 1342 C CA . LYS A 1 181 ? -21.465 31.085 52.025 1.00 96.31 181 LYS A CA 1
ATOM 1343 C C . LYS A 1 181 ? -21.992 31.444 50.651 1.00 96.31 181 LYS A C 1
ATOM 1345 O O . LYS A 1 181 ? -22.827 32.331 50.520 1.00 96.31 181 LYS A O 1
ATOM 1350 N N . ILE A 1 182 ? -21.560 30.711 49.634 1.00 97.75 182 ILE A N 1
ATOM 1351 C CA . ILE A 1 182 ? -22.016 30.842 48.254 1.00 97.75 182 ILE A CA 1
ATOM 1352 C C . ILE A 1 182 ? -22.732 29.554 47.852 1.00 97.75 182 ILE A C 1
ATOM 1354 O O . ILE A 1 182 ? -22.213 28.453 48.044 1.00 97.75 182 ILE A O 1
ATOM 1358 N N . VAL A 1 183 ? -23.927 29.686 47.279 1.00 97.75 183 VAL A N 1
ATOM 1359 C CA . VAL A 1 183 ? -24.713 28.579 46.735 1.00 97.75 183 VAL A CA 1
ATOM 1360 C C . VAL A 1 183 ? -25.075 28.866 45.286 1.00 97.75 183 VAL A C 1
ATOM 1362 O O . VAL A 1 183 ? -25.663 29.899 44.976 1.00 97.75 183 VAL A O 1
ATOM 1365 N N . LEU A 1 184 ? -24.771 27.915 44.406 1.00 97.62 184 LEU A N 1
ATOM 1366 C CA . LEU A 1 184 ? -25.221 27.921 43.016 1.00 97.62 184 LEU A CA 1
ATOM 1367 C C . LEU A 1 184 ? -26.257 26.821 42.809 1.00 97.62 184 LEU A C 1
ATOM 1369 O O . LEU A 1 184 ? -26.139 25.723 43.357 1.00 97.62 184 LEU A O 1
ATOM 1373 N N . THR A 1 185 ? -27.277 27.104 42.009 1.00 96.56 185 THR A N 1
ATOM 1374 C CA . THR A 1 185 ? -28.351 26.149 41.715 1.00 96.56 185 THR A CA 1
ATOM 1375 C C . THR A 1 185 ? -28.877 26.345 40.303 1.00 96.56 185 THR A C 1
ATOM 1377 O O . THR A 1 185 ? -29.028 27.473 39.850 1.00 96.56 185 THR A O 1
ATOM 1380 N N . ALA A 1 186 ? -29.207 25.258 39.606 1.00 93.19 186 ALA A N 1
ATOM 1381 C CA . ALA A 1 186 ? -29.921 25.345 38.327 1.00 93.19 186 ALA A CA 1
ATOM 1382 C C . ALA A 1 186 ? -31.442 25.551 38.506 1.00 93.19 186 ALA A C 1
ATOM 1384 O O . ALA A 1 186 ? -32.173 25.703 37.532 1.00 93.19 186 ALA A O 1
ATOM 1385 N N . SER A 1 187 ? -31.944 25.526 39.746 1.00 93.88 187 SER A N 1
ATOM 1386 C CA . SER A 1 187 ? -33.367 25.645 40.057 1.00 93.88 187 SER A CA 1
ATOM 1387 C C . SER A 1 187 ? -33.741 27.094 40.349 1.00 93.88 187 SER A C 1
ATOM 1389 O O . SER A 1 187 ? -33.301 27.678 41.339 1.00 93.88 187 SER A O 1
ATOM 1391 N N . SER A 1 188 ? -34.607 27.668 39.515 1.00 92.81 188 SER A N 1
ATOM 1392 C CA . SER A 1 188 ? -35.113 29.040 39.677 1.00 92.81 188 SER A CA 1
ATOM 1393 C C . SER A 1 188 ? -35.948 29.238 40.945 1.00 92.81 188 SER A C 1
ATOM 1395 O O . SER A 1 188 ? -36.052 30.352 41.474 1.00 92.81 188 SER A O 1
ATOM 1397 N N . THR A 1 189 ? -36.516 28.146 41.456 1.00 92.75 189 THR A N 1
ATOM 1398 C CA . THR A 1 189 ? -37.412 28.120 42.614 1.00 92.75 189 THR A CA 1
ATOM 1399 C C . THR A 1 189 ? -36.713 27.738 43.916 1.00 92.75 189 THR A C 1
ATOM 1401 O O . THR A 1 189 ? -37.363 27.712 44.958 1.00 92.75 189 THR A O 1
ATOM 1404 N N . TYR A 1 190 ? -35.419 27.409 43.891 1.00 94.88 190 TYR A N 1
ATOM 1405 C CA . TYR A 1 190 ? -34.693 27.055 45.107 1.00 94.88 190 TYR A CA 1
ATOM 1406 C C . TYR A 1 190 ? -34.339 28.301 45.931 1.00 94.88 190 TYR A C 1
ATOM 1408 O O . TYR A 1 190 ? -33.731 29.248 45.423 1.00 94.88 190 TYR A O 1
ATOM 1416 N N . THR A 1 191 ? -34.676 28.255 47.221 1.00 94.56 191 THR A N 1
ATOM 1417 C CA . THR A 1 191 ? -34.387 29.304 48.206 1.00 94.56 191 THR A CA 1
ATOM 1418 C C . THR A 1 191 ? -33.667 28.676 49.404 1.00 94.56 191 THR A C 1
ATOM 1420 O O . THR A 1 191 ? -34.272 27.848 50.091 1.00 94.56 191 THR A O 1
ATOM 1423 N N . PRO A 1 192 ? -32.398 29.033 49.680 1.00 94.62 192 PRO A N 1
ATOM 1424 C CA . PRO A 1 192 ? -31.699 28.583 50.879 1.00 94.62 192 PRO A CA 1
ATOM 1425 C C . PRO A 1 192 ? -32.369 29.105 52.160 1.00 94.62 192 PRO A C 1
ATOM 1427 O O . PRO A 1 192 ? -32.848 30.237 52.212 1.00 94.62 192 PRO A O 1
ATOM 1430 N N . THR A 1 193 ? -32.354 28.303 53.225 1.00 92.69 193 THR A N 1
ATOM 1431 C CA . THR A 1 193 ? -32.863 28.685 54.555 1.00 92.69 193 THR A CA 1
ATOM 1432 C C . THR A 1 193 ? -31.802 28.467 55.629 1.00 92.69 193 THR A C 1
ATOM 1434 O O . THR A 1 193 ? -30.947 27.593 55.485 1.00 92.69 193 THR A O 1
ATOM 1437 N N . GLY A 1 194 ? -31.867 29.220 56.732 1.00 92.00 194 GLY A N 1
ATOM 1438 C CA . GLY A 1 194 ? -30.916 29.085 57.841 1.00 92.00 194 GLY A CA 1
ATOM 1439 C C . GLY A 1 194 ? -29.469 29.309 57.389 1.00 92.00 194 GLY A C 1
ATOM 1440 O O . GLY A 1 194 ? -29.167 30.301 56.727 1.00 92.00 194 GLY A O 1
ATOM 1441 N N . THR A 1 195 ? -28.580 28.370 57.713 1.00 91.44 195 THR A N 1
ATOM 1442 C CA . THR A 1 195 ? -27.161 28.365 57.304 1.00 91.44 195 THR A CA 1
ATOM 1443 C C . THR A 1 195 ? -26.916 27.759 55.913 1.00 91.44 195 THR A C 1
ATOM 1445 O O . THR A 1 195 ? -25.766 27.621 55.493 1.00 91.44 195 THR A O 1
ATOM 1448 N N . GLY A 1 196 ? -27.980 27.424 55.175 1.00 92.25 196 GLY A N 1
ATOM 1449 C CA . GLY A 1 196 ? -27.907 26.844 53.834 1.00 92.25 196 GLY A CA 1
ATOM 1450 C C . GLY A 1 196 ? -27.615 25.339 53.810 1.00 92.25 196 GLY A C 1
ATOM 1451 O O . GLY A 1 196 ? -27.578 24.688 54.855 1.00 92.25 196 GLY A O 1
ATOM 1452 N N . PRO A 1 197 ? -27.448 24.762 52.607 1.00 93.88 197 PRO A N 1
ATOM 1453 C CA . PRO A 1 197 ? -27.124 23.349 52.440 1.00 93.88 197 PRO A CA 1
ATOM 1454 C C . PRO A 1 197 ? -25.718 23.010 52.964 1.00 93.88 197 PRO A C 1
ATOM 1456 O O . PRO A 1 197 ? -24.886 23.886 53.226 1.00 93.88 197 PRO A O 1
ATOM 1459 N N . ALA A 1 198 ? -25.460 21.707 53.108 1.00 92.62 198 ALA A N 1
ATOM 1460 C CA . ALA A 1 198 ? -24.123 21.200 53.392 1.00 92.62 198 ALA A CA 1
ATOM 1461 C C . ALA A 1 198 ? -23.150 21.588 52.269 1.00 92.62 198 ALA A C 1
ATOM 1463 O O . ALA A 1 198 ? -23.534 21.642 51.099 1.00 92.62 198 ALA A O 1
ATOM 1464 N N . VAL A 1 199 ? -21.896 21.845 52.641 1.00 94.69 199 VAL A N 1
ATOM 1465 C CA . VAL A 1 199 ? -20.810 22.155 51.705 1.00 94.69 199 VAL A CA 1
ATOM 1466 C C . VAL A 1 199 ? -20.655 21.013 50.704 1.00 94.69 199 VAL A C 1
ATOM 1468 O O . VAL A 1 199 ? -20.665 19.841 51.088 1.00 94.69 199 VAL A O 1
ATOM 1471 N N . SER A 1 200 ? -20.524 21.352 49.423 1.00 95.44 200 SER A N 1
ATOM 1472 C CA . SER A 1 200 ? -20.288 20.369 48.370 1.00 95.44 200 SER A CA 1
ATOM 1473 C C . SER A 1 200 ? -18.979 19.624 48.624 1.00 95.44 200 SER A C 1
ATOM 1475 O O . SER A 1 200 ? -17.970 20.220 48.998 1.00 95.44 200 SER A O 1
ATOM 1477 N N . SER A 1 201 ? -18.972 18.314 48.379 1.00 92.38 201 SER A N 1
ATOM 1478 C CA . SER A 1 201 ? -17.737 17.532 48.399 1.00 92.38 201 SER A CA 1
ATOM 1479 C C . SER A 1 201 ? -16.761 18.073 47.359 1.00 92.38 201 SER A C 1
ATOM 1481 O O . SER A 1 201 ? -17.172 18.385 46.238 1.00 92.38 201 SER A O 1
ATOM 1483 N N . ARG A 1 202 ? -15.473 18.137 47.699 1.00 91.38 202 ARG A N 1
ATOM 1484 C CA . ARG A 1 202 ? -14.429 18.432 46.717 1.00 91.38 202 ARG A CA 1
ATOM 1485 C C . ARG A 1 202 ? -13.954 17.130 46.090 1.00 91.38 202 ARG A C 1
ATOM 1487 O O . ARG A 1 202 ? -13.685 16.174 46.813 1.00 91.38 202 ARG A O 1
ATOM 1494 N N . VAL A 1 203 ? -13.877 17.095 44.768 1.00 86.50 203 VAL A N 1
ATOM 1495 C CA . VAL A 1 203 ? -13.374 15.948 44.004 1.00 86.50 203 VAL A CA 1
ATOM 1496 C C . VAL A 1 203 ? -12.208 16.392 43.141 1.00 86.50 203 VAL A C 1
ATOM 1498 O O . VAL A 1 203 ? -12.137 17.557 42.754 1.00 86.50 203 VAL A O 1
ATOM 1501 N N . ASP A 1 204 ? -11.293 15.474 42.851 1.00 82.31 204 ASP A N 1
ATOM 1502 C CA . ASP A 1 204 ? -10.212 15.733 41.908 1.00 82.31 204 ASP A CA 1
ATOM 1503 C C . ASP A 1 204 ? -10.768 15.716 40.487 1.00 82.31 204 ASP A C 1
ATOM 1505 O O . ASP A 1 204 ? -11.284 14.703 40.015 1.00 82.31 204 ASP A O 1
ATOM 1509 N N . VAL A 1 205 ? -10.686 16.862 39.820 1.00 78.62 205 VAL A N 1
ATOM 1510 C CA . VAL A 1 205 ? -11.154 17.050 38.448 1.00 78.62 205 VAL A CA 1
ATOM 1511 C C . VAL A 1 205 ? -9.941 17.239 37.554 1.00 78.62 205 VAL A C 1
ATOM 1513 O O . VAL A 1 205 ? -9.081 18.048 37.909 1.00 78.62 205 VAL A O 1
ATOM 1516 N N . PRO A 1 206 ? -9.857 16.547 36.406 1.00 76.25 206 PRO A N 1
ATOM 1517 C CA . PRO A 1 206 ? -8.800 16.795 35.440 1.00 76.25 206 PRO A CA 1
ATOM 1518 C C . PRO A 1 206 ? -8.725 18.280 35.071 1.00 76.25 206 PRO A C 1
ATOM 1520 O O . PRO A 1 206 ? -9.741 18.891 34.728 1.00 76.25 206 PRO A O 1
ATOM 1523 N N . VAL A 1 207 ? -7.530 18.861 35.137 1.00 72.88 207 VAL A N 1
ATOM 1524 C CA . VAL A 1 207 ? -7.277 20.198 34.600 1.00 72.88 207 VAL A CA 1
ATOM 1525 C C . VAL A 1 207 ? -7.251 20.074 33.075 1.00 72.88 207 VAL A C 1
ATOM 1527 O O . VAL A 1 207 ? -6.495 19.250 32.555 1.00 72.88 207 VAL A O 1
ATOM 1530 N N . PRO A 1 208 ? -8.056 20.850 32.328 1.00 73.00 208 PRO A N 1
ATOM 1531 C CA . PRO A 1 208 ? -7.981 20.844 30.874 1.00 73.00 208 PRO A CA 1
ATOM 1532 C C . PRO A 1 208 ? -6.569 21.244 30.426 1.00 73.00 208 PRO A C 1
ATOM 1534 O O . PRO A 1 208 ? -6.101 22.340 30.737 1.00 73.00 208 PRO A O 1
ATOM 1537 N N . LEU A 1 209 ? -5.881 20.358 29.707 1.00 80.44 209 LEU A N 1
ATOM 1538 C CA . LEU A 1 209 ? -4.549 20.633 29.174 1.00 80.44 209 LEU A CA 1
ATOM 1539 C C . LEU A 1 209 ? -4.650 21.468 27.895 1.00 80.44 209 LEU A C 1
ATOM 1541 O O . LEU A 1 209 ? -5.549 21.266 27.077 1.00 80.44 209 LEU A O 1
ATOM 1545 N N . SER A 1 210 ? -3.703 22.385 27.695 1.00 85.44 210 SER A N 1
ATOM 1546 C CA . SER A 1 210 ? -3.533 23.028 26.392 1.00 85.44 210 SER A CA 1
ATOM 1547 C C . SER A 1 210 ? -3.026 22.018 25.368 1.00 85.44 210 SER A C 1
ATOM 1549 O O . SER A 1 210 ? -2.192 21.174 25.685 1.00 85.44 210 SER A O 1
ATOM 1551 N N . THR A 1 211 ? -3.498 22.120 24.132 1.00 90.69 211 THR A N 1
ATOM 1552 C CA . THR A 1 211 ? -2.919 21.429 22.979 1.00 90.69 211 THR A CA 1
ATOM 1553 C C . THR A 1 211 ? -1.898 22.340 22.316 1.00 90.69 211 THR A C 1
ATOM 1555 O O . THR A 1 211 ? -2.225 23.483 22.006 1.00 90.69 211 THR A O 1
ATOM 1558 N N . VAL A 1 212 ? -0.675 21.855 22.113 1.00 94.69 212 VAL A N 1
ATOM 1559 C CA . VAL A 1 212 ? 0.458 22.627 21.596 1.00 94.69 212 VAL A CA 1
ATOM 1560 C C . VAL A 1 212 ? 0.863 22.135 20.211 1.00 94.69 212 VAL A C 1
ATOM 1562 O O . VAL A 1 212 ? 1.050 20.939 20.002 1.00 94.69 212 VAL A O 1
ATOM 1565 N N . THR A 1 213 ? 1.025 23.061 19.272 1.00 93.00 213 THR A N 1
ATOM 1566 C CA . THR A 1 213 ? 1.517 22.803 17.911 1.00 93.00 213 THR A CA 1
ATOM 1567 C C . THR A 1 213 ? 2.687 23.713 17.577 1.00 93.00 213 THR A C 1
ATOM 1569 O O . THR A 1 213 ? 2.812 24.795 18.148 1.00 93.00 213 THR A O 1
ATOM 1572 N N . ILE A 1 214 ? 3.508 23.320 16.610 1.00 96.62 214 ILE A N 1
ATOM 1573 C CA . ILE A 1 214 ? 4.580 24.150 16.053 1.00 96.62 214 ILE A CA 1
ATOM 1574 C C . ILE A 1 214 ? 4.413 24.273 14.540 1.00 96.62 214 ILE A C 1
ATOM 1576 O O . ILE A 1 214 ? 3.957 23.340 13.884 1.00 96.62 214 ILE A O 1
ATOM 1580 N N . ALA A 1 215 ? 4.774 25.425 13.986 1.00 93.06 215 ALA A N 1
ATOM 1581 C CA . ALA A 1 215 ? 4.885 25.635 12.548 1.00 93.06 215 ALA A CA 1
ATOM 1582 C C . ALA A 1 215 ? 6.130 26.471 12.245 1.00 93.06 215 ALA A C 1
ATOM 1584 O O . ALA A 1 215 ? 6.425 27.407 12.987 1.00 93.06 215 ALA A O 1
ATOM 1585 N N . ALA A 1 216 ? 6.829 26.168 11.149 1.00 93.56 216 ALA A N 1
ATOM 1586 C CA . ALA A 1 216 ? 7.818 27.073 10.566 1.00 93.56 216 ALA A CA 1
ATOM 1587 C C . ALA A 1 216 ? 7.064 28.216 9.872 1.00 93.56 216 ALA A C 1
ATOM 1589 O O . ALA A 1 216 ? 6.645 28.101 8.723 1.00 93.56 216 ALA A O 1
ATOM 1590 N N . THR A 1 217 ? 6.772 29.277 10.620 1.00 92.94 217 THR A N 1
ATOM 1591 C CA . THR A 1 217 ? 6.036 30.446 10.117 1.00 92.94 217 THR A CA 1
ATOM 1592 C C . THR A 1 217 ? 6.867 31.309 9.184 1.00 92.94 217 THR A C 1
ATOM 1594 O O . THR A 1 217 ? 6.297 32.019 8.363 1.00 92.94 217 THR A O 1
ATOM 1597 N N . ASP A 1 218 ? 8.187 31.202 9.292 1.00 93.38 218 ASP A N 1
ATOM 1598 C CA . ASP A 1 218 ? 9.124 31.587 8.251 1.00 93.38 218 ASP A CA 1
ATOM 1599 C C . ASP A 1 218 ? 10.109 30.433 8.062 1.00 93.38 218 ASP A C 1
ATOM 1601 O O . ASP A 1 218 ? 10.946 30.184 8.928 1.00 93.38 218 ASP A O 1
ATOM 1605 N N . ALA A 1 219 ? 9.935 29.673 6.983 1.00 91.81 219 ALA A N 1
ATOM 1606 C CA . ALA A 1 219 ? 10.696 28.457 6.711 1.00 91.81 219 ALA A CA 1
ATOM 1607 C C . ALA A 1 219 ? 12.012 28.718 5.956 1.00 91.81 219 ALA A C 1
ATOM 1609 O O . ALA A 1 219 ? 12.729 27.761 5.664 1.00 91.81 219 ALA A O 1
ATOM 1610 N N . SER A 1 220 ? 12.325 29.973 5.618 1.00 91.50 220 SER A N 1
ATOM 1611 C CA . SER A 1 220 ? 13.450 30.321 4.747 1.00 91.50 220 SER A CA 1
ATOM 1612 C C . SER A 1 220 ? 14.348 31.363 5.403 1.00 91.50 220 SER A C 1
ATOM 1614 O O . SER A 1 220 ? 14.129 32.562 5.272 1.00 91.50 220 SER A O 1
ATOM 1616 N N . ALA A 1 221 ? 15.392 30.889 6.074 1.00 92.12 221 ALA A N 1
ATOM 1617 C CA . ALA A 1 221 ? 16.456 31.724 6.607 1.00 92.12 221 ALA A CA 1
ATOM 1618 C C . ALA A 1 221 ? 17.595 31.860 5.584 1.00 92.12 221 ALA A C 1
ATOM 1620 O O . ALA A 1 221 ? 17.763 31.009 4.709 1.00 92.12 221 ALA A O 1
ATOM 1621 N N . SER A 1 222 ? 18.402 32.910 5.694 1.00 90.12 222 SER A N 1
ATOM 1622 C CA . SER A 1 222 ? 19.666 33.018 4.961 1.00 90.12 222 SER A CA 1
ATOM 1623 C C . SER A 1 222 ? 20.708 33.747 5.794 1.00 90.12 222 SER A C 1
ATOM 1625 O O . SER A 1 222 ? 20.358 34.622 6.587 1.00 90.12 222 SER A O 1
ATOM 1627 N N . GLU A 1 223 ? 21.972 33.402 5.579 1.00 85.75 223 GLU A N 1
ATOM 1628 C CA . GLU A 1 223 ? 23.135 34.122 6.109 1.00 85.75 223 GLU A CA 1
ATOM 1629 C C . GLU A 1 223 ? 23.227 35.561 5.594 1.00 85.75 223 GLU A C 1
ATOM 1631 O O . GLU A 1 223 ? 23.788 36.438 6.248 1.00 85.75 223 GLU A O 1
ATOM 1636 N N . ALA A 1 224 ? 22.516 35.874 4.505 1.00 82.06 224 ALA A N 1
ATOM 1637 C CA . ALA A 1 224 ? 22.325 37.246 4.076 1.00 82.06 224 ALA A CA 1
ATOM 1638 C C . ALA A 1 224 ? 21.749 38.106 5.216 1.00 82.06 224 ALA A C 1
ATOM 1640 O O . ALA A 1 224 ? 20.669 37.842 5.758 1.00 82.06 224 ALA A O 1
ATOM 1641 N N . ALA A 1 225 ? 22.462 39.189 5.539 1.00 77.38 225 ALA A N 1
ATOM 1642 C CA . ALA A 1 225 ? 22.127 40.080 6.640 1.00 77.38 225 ALA A CA 1
ATOM 1643 C C . ALA A 1 225 ? 20.628 40.445 6.691 1.00 77.38 225 ALA A C 1
ATOM 1645 O O . ALA A 1 225 ? 20.086 41.098 5.796 1.00 77.38 225 ALA A O 1
ATOM 1646 N N . GLY A 1 226 ? 19.978 40.076 7.800 1.00 78.25 226 GLY A N 1
ATOM 1647 C CA . GLY A 1 226 ? 18.596 40.453 8.102 1.00 78.25 226 GLY A CA 1
ATOM 1648 C C . GLY A 1 226 ? 17.513 39.457 7.678 1.00 78.25 226 GLY A C 1
ATOM 1649 O O . GLY A 1 226 ? 16.346 39.849 7.710 1.00 78.25 226 GLY A O 1
ATOM 1650 N N . ASN A 1 227 ? 17.854 38.206 7.335 1.00 86.88 227 ASN A N 1
ATOM 1651 C CA . ASN A 1 227 ? 16.875 37.178 6.956 1.00 86.88 227 ASN A CA 1
ATOM 1652 C C . ASN A 1 227 ? 16.811 35.960 7.917 1.00 86.88 227 ASN A C 1
ATOM 1654 O O . ASN A 1 227 ? 17.238 34.861 7.554 1.00 86.88 227 ASN A O 1
ATOM 1658 N N . PRO A 1 228 ? 16.298 36.117 9.154 1.00 93.12 228 PRO A N 1
ATOM 1659 C CA . PRO A 1 228 ? 16.112 34.994 10.070 1.00 93.12 228 PRO A CA 1
ATOM 1660 C C . PRO A 1 228 ? 14.895 34.140 9.691 1.00 93.12 228 PRO A C 1
ATOM 1662 O O . PRO A 1 228 ? 13.865 34.668 9.289 1.00 93.12 228 PRO A O 1
ATOM 1665 N N . GLY A 1 229 ? 14.969 32.835 9.943 1.00 95.12 229 GLY A N 1
ATOM 1666 C CA . GLY A 1 229 ? 13.796 31.960 9.942 1.00 95.12 229 GLY A CA 1
ATOM 1667 C C . GLY A 1 229 ? 13.057 32.012 11.279 1.00 95.12 229 GLY A C 1
ATOM 1668 O O . GLY A 1 229 ? 13.585 32.485 12.290 1.00 95.12 229 GLY A O 1
ATOM 1669 N N . ALA A 1 230 ? 11.829 31.499 11.327 1.00 96.25 230 ALA A N 1
ATOM 1670 C CA . ALA A 1 230 ? 11.006 31.560 12.530 1.00 96.25 230 ALA A CA 1
ATOM 1671 C C . ALA A 1 230 ? 10.058 30.369 12.677 1.00 96.25 230 ALA A C 1
ATOM 1673 O O . ALA A 1 230 ? 9.275 30.042 11.783 1.00 96.25 230 ALA A O 1
ATOM 1674 N N . PHE A 1 231 ? 10.031 29.803 13.881 1.00 97.81 231 PHE A N 1
ATOM 1675 C CA . PHE A 1 231 ? 8.995 28.885 14.330 1.00 97.81 231 PHE A CA 1
ATOM 1676 C C . PHE A 1 231 ? 7.988 29.602 15.218 1.00 97.81 231 PHE A C 1
ATOM 1678 O O . PHE A 1 231 ? 8.374 30.297 16.154 1.00 97.81 231 PHE A O 1
ATOM 1685 N N . THR A 1 232 ? 6.699 29.360 15.006 1.00 97.75 232 THR A N 1
ATOM 1686 C CA . THR A 1 232 ? 5.653 29.759 15.950 1.00 97.75 232 THR A CA 1
ATOM 1687 C C . THR A 1 232 ? 5.110 28.529 16.660 1.00 97.75 232 THR A C 1
ATOM 1689 O O . THR A 1 232 ? 4.512 27.644 16.044 1.00 97.75 232 THR A O 1
ATOM 1692 N N . VAL A 1 233 ? 5.284 28.494 17.978 1.00 97.12 233 VAL A N 1
ATOM 1693 C CA . VAL A 1 233 ? 4.653 27.520 18.869 1.00 97.12 233 VAL A CA 1
ATOM 1694 C C . VAL A 1 233 ? 3.328 28.101 19.342 1.00 97.12 233 VAL A C 1
ATOM 1696 O O . VAL A 1 233 ? 3.279 29.215 19.859 1.00 97.12 233 VAL A O 1
ATOM 1699 N N . SER A 1 234 ? 2.244 27.357 19.153 1.00 96.25 234 SER A N 1
ATOM 1700 C CA . SER A 1 234 ? 0.874 27.784 19.452 1.00 96.25 234 SER A CA 1
ATOM 1701 C C . SER A 1 234 ? 0.233 26.865 20.481 1.00 96.25 234 SER A C 1
ATOM 1703 O O . SER A 1 234 ? 0.478 25.663 20.454 1.00 96.25 234 SER A O 1
ATOM 1705 N N . ARG A 1 235 ? -0.623 27.412 21.350 1.00 94.56 235 ARG A N 1
ATOM 1706 C CA . ARG A 1 235 ? -1.500 26.652 22.248 1.00 94.56 235 ARG A CA 1
ATOM 1707 C C . ARG A 1 235 ? -2.975 26.907 21.946 1.00 94.56 235 ARG A C 1
ATOM 1709 O O . ARG A 1 235 ? -3.377 28.046 21.715 1.00 94.56 235 ARG A O 1
ATOM 1716 N N . SER A 1 236 ? -3.787 25.859 22.025 1.00 88.94 236 SER A N 1
ATOM 1717 C CA . SER A 1 236 ? -5.250 25.920 21.948 1.00 88.94 236 SER A CA 1
ATOM 1718 C C . SER A 1 236 ? -5.887 25.122 23.083 1.00 88.94 236 SER A C 1
ATOM 1720 O O . SER A 1 236 ? -5.439 24.017 23.379 1.00 88.94 236 SER A O 1
ATOM 1722 N N . GLY A 1 237 ? -6.948 25.650 23.697 1.00 79.00 237 GLY A N 1
ATOM 1723 C CA . GLY A 1 237 ? -7.569 25.025 24.870 1.00 79.00 237 GLY A CA 1
ATOM 1724 C C . GLY A 1 237 ? -6.697 25.118 26.132 1.00 79.00 237 GLY A C 1
ATOM 1725 O O . GLY A 1 237 ? -5.626 25.731 26.125 1.00 79.00 237 GLY A O 1
ATOM 1726 N N . GLY A 1 238 ? -7.154 24.503 27.223 1.00 79.12 238 GLY A N 1
ATOM 1727 C CA . GLY A 1 238 ? -6.500 24.575 28.534 1.00 79.12 238 GLY A CA 1
ATOM 1728 C C . GLY A 1 238 ? -6.548 25.951 29.209 1.00 79.12 238 GLY A C 1
ATOM 1729 O O . GLY A 1 238 ? -7.239 26.859 28.749 1.00 79.12 238 GLY A O 1
ATOM 1730 N N . ASP A 1 239 ? -5.825 26.101 30.323 1.00 72.81 239 ASP A N 1
ATOM 1731 C CA . ASP A 1 239 ? -5.755 27.359 31.081 1.00 72.81 239 ASP A CA 1
ATOM 1732 C C . ASP A 1 239 ? -4.775 28.357 30.437 1.00 72.81 239 ASP A C 1
ATOM 1734 O O . ASP A 1 239 ? -3.551 28.252 30.564 1.00 72.81 239 ASP A O 1
ATOM 1738 N N . THR A 1 240 ? -5.314 29.367 29.752 1.00 77.94 240 THR A N 1
ATOM 1739 C CA . THR A 1 240 ? -4.512 30.436 29.141 1.00 77.94 240 THR A CA 1
ATOM 1740 C C . THR A 1 240 ? -4.120 31.539 30.119 1.00 77.94 240 THR A C 1
ATOM 1742 O O . THR A 1 240 ? -3.323 32.404 29.762 1.00 77.94 240 THR A O 1
ATOM 1745 N N . THR A 1 241 ? -4.648 31.550 31.344 1.00 71.38 241 THR A N 1
ATOM 1746 C CA . THR A 1 241 ? -4.351 32.598 32.336 1.00 71.38 241 THR A CA 1
ATOM 1747 C C . THR A 1 241 ? -2.960 32.454 32.950 1.00 71.38 241 THR A C 1
ATOM 1749 O O . THR A 1 241 ? -2.440 33.415 33.512 1.00 71.38 241 THR A O 1
ATOM 1752 N N . GLN A 1 242 ? -2.324 31.294 32.765 1.00 75.81 242 GLN A N 1
ATOM 1753 C CA . GLN A 1 242 ? -0.952 31.014 33.176 1.00 75.81 242 GLN A CA 1
ATOM 1754 C C . GLN A 1 242 ? -0.002 30.932 31.978 1.00 75.81 242 GLN A C 1
ATOM 1756 O O . GLN A 1 242 ? -0.415 30.667 30.843 1.00 75.81 242 GLN A O 1
ATOM 1761 N N . ALA A 1 243 ? 1.285 31.174 32.230 1.00 84.81 243 ALA A N 1
ATOM 1762 C CA . ALA A 1 243 ? 2.333 30.934 31.244 1.00 84.81 243 ALA A CA 1
ATOM 1763 C C . ALA A 1 243 ? 2.549 29.422 31.055 1.00 84.81 243 ALA A C 1
ATOM 1765 O O . ALA A 1 243 ? 2.488 28.664 32.022 1.00 84.81 243 ALA A O 1
ATOM 1766 N N . LEU A 1 244 ? 2.821 28.992 29.821 1.00 91.88 244 LEU A N 1
ATOM 1767 C CA . LEU A 1 244 ? 3.064 27.594 29.466 1.00 91.88 244 LEU A CA 1
ATOM 1768 C C . LEU A 1 244 ? 4.490 27.428 28.935 1.00 91.88 244 LEU A C 1
ATOM 1770 O O . LEU A 1 244 ? 4.834 28.001 27.904 1.00 91.88 244 LEU A O 1
ATOM 1774 N N . VAL A 1 245 ? 5.307 26.633 29.626 1.00 94.19 245 VAL A N 1
ATOM 1775 C CA . VAL A 1 245 ? 6.655 26.266 29.166 1.00 94.19 245 VAL A CA 1
ATOM 1776 C C . VAL A 1 245 ? 6.549 25.031 28.277 1.00 94.19 245 VAL A C 1
ATOM 1778 O O . VAL A 1 245 ? 6.108 23.978 28.732 1.00 94.19 245 VAL A O 1
ATOM 1781 N N . VAL A 1 246 ? 6.953 25.160 27.017 1.00 94.56 246 VAL A N 1
ATOM 1782 C CA . VAL A 1 246 ? 6.931 24.105 26.000 1.00 94.56 246 VAL A CA 1
ATOM 1783 C C . VAL A 1 246 ? 8.360 23.656 25.726 1.00 94.56 246 VAL A C 1
ATOM 1785 O O . VAL A 1 246 ? 9.227 24.490 25.487 1.00 94.56 246 VAL A O 1
ATOM 1788 N N . GLY A 1 247 ? 8.612 22.351 25.760 1.00 90.12 247 GLY A N 1
ATOM 1789 C CA . GLY A 1 247 ? 9.915 21.772 25.442 1.00 90.12 247 GLY A CA 1
ATOM 1790 C C . GLY A 1 247 ? 10.022 21.430 23.960 1.00 90.12 247 GLY A C 1
ATOM 1791 O O . GLY A 1 247 ? 9.015 21.123 23.324 1.00 90.12 247 GLY A O 1
ATOM 1792 N N . TYR A 1 248 ? 11.233 21.453 23.416 1.00 96.56 248 TYR A N 1
ATOM 1793 C CA . TYR A 1 248 ? 11.532 20.986 22.066 1.00 96.56 248 TYR A CA 1
ATOM 1794 C C . TYR A 1 248 ? 12.960 20.439 21.966 1.00 96.56 248 TYR A C 1
ATOM 1796 O O . TYR A 1 248 ? 13.830 20.759 22.775 1.00 96.56 248 TYR A O 1
ATOM 1804 N N . VAL A 1 249 ? 13.188 19.604 20.956 1.00 90.00 249 VAL A N 1
ATOM 1805 C CA . VAL A 1 249 ? 14.493 19.072 20.558 1.00 90.00 249 VAL A CA 1
ATOM 1806 C C . VAL A 1 249 ? 14.899 19.728 19.245 1.00 90.00 249 VAL A C 1
ATOM 1808 O O . VAL A 1 249 ? 14.078 19.858 18.335 1.00 90.00 249 VAL A O 1
ATOM 1811 N N . VAL A 1 250 ? 16.161 20.141 19.169 1.00 92.31 250 VAL A N 1
ATOM 1812 C CA . VAL A 1 250 ? 16.783 20.724 17.977 1.00 92.31 250 VAL A CA 1
ATOM 1813 C C . VAL A 1 250 ? 17.511 19.611 17.222 1.00 92.31 250 VAL A C 1
ATOM 1815 O O . VAL A 1 250 ? 18.243 18.832 17.828 1.00 92.31 250 VAL A O 1
ATOM 1818 N N . SER A 1 251 ? 17.277 19.516 15.920 1.00 86.31 251 SER A N 1
ATOM 1819 C CA . SER A 1 251 ? 17.876 18.539 15.001 1.00 86.31 251 SER A CA 1
ATOM 1820 C C . SER A 1 251 ? 17.965 19.154 13.603 1.00 86.31 251 SER A C 1
ATOM 1822 O O . SER A 1 251 ? 17.503 20.276 13.416 1.00 86.31 251 SER A O 1
ATOM 1824 N N . GLY A 1 252 ? 18.496 18.435 12.620 1.00 86.75 252 GLY A N 1
ATOM 1825 C CA . GLY A 1 252 ? 18.669 18.929 11.254 1.00 86.75 252 GLY A CA 1
ATOM 1826 C C . GLY A 1 252 ? 20.100 18.715 10.781 1.00 86.75 252 GLY A C 1
ATOM 1827 O O . GLY A 1 252 ? 20.863 18.024 11.455 1.00 86.75 252 GLY A O 1
ATOM 1828 N N . THR A 1 253 ? 20.432 19.254 9.613 1.00 89.62 253 THR A N 1
ATOM 1829 C CA . THR A 1 253 ? 21.806 19.200 9.092 1.00 89.62 253 THR A CA 1
ATOM 1830 C C . THR A 1 253 ? 22.673 20.330 9.643 1.00 89.62 253 THR A C 1
ATOM 1832 O O . THR A 1 253 ? 23.862 20.103 9.808 1.00 89.62 253 THR A O 1
ATOM 1835 N N . ALA A 1 254 ? 22.069 21.469 10.008 1.00 87.38 254 ALA A N 1
ATOM 1836 C CA . ALA A 1 254 ? 22.769 22.591 10.626 1.00 87.38 254 ALA A CA 1
ATOM 1837 C C . ALA A 1 254 ? 23.065 22.331 12.114 1.00 87.38 254 ALA A C 1
ATOM 1839 O O . ALA A 1 254 ? 22.225 21.837 12.879 1.00 87.38 254 ALA A O 1
ATOM 1840 N N . THR A 1 255 ? 24.254 22.722 12.544 1.00 90.50 255 THR A N 1
ATOM 1841 C CA . THR A 1 255 ? 24.826 22.616 13.884 1.00 90.50 255 THR A CA 1
ATOM 1842 C C . THR A 1 255 ? 24.411 23.791 14.780 1.00 90.50 255 THR A C 1
ATOM 1844 O O . THR A 1 255 ? 24.776 24.951 14.586 1.00 90.50 255 THR A O 1
ATOM 1847 N N . ASN A 1 256 ? 23.681 23.487 15.858 1.00 91.19 256 ASN A N 1
ATOM 1848 C CA . ASN A 1 256 ? 23.186 24.479 16.818 1.00 91.19 256 ASN A CA 1
ATOM 1849 C C . ASN A 1 256 ? 24.313 25.255 17.528 1.00 91.19 256 ASN A C 1
ATOM 1851 O O . ASN A 1 256 ? 25.033 24.690 18.353 1.00 91.19 256 ASN A O 1
ATOM 1855 N N . GLY A 1 257 ? 24.385 26.567 17.296 1.00 86.50 257 GLY A N 1
ATOM 1856 C CA . GLY A 1 257 ? 25.407 27.446 17.865 1.00 86.50 257 GLY A CA 1
ATOM 1857 C C . GLY A 1 257 ? 26.651 27.633 16.995 1.00 86.50 257 GLY A C 1
ATOM 1858 O O . GLY A 1 257 ? 27.493 28.440 17.388 1.00 86.50 257 GLY A O 1
ATOM 1859 N N . THR A 1 258 ? 26.748 26.932 15.861 1.00 87.69 258 THR A N 1
ATOM 1860 C CA . THR A 1 258 ? 27.757 27.178 14.820 1.00 87.69 258 THR A CA 1
ATOM 1861 C C . THR A 1 258 ? 27.107 27.936 13.666 1.00 87.69 258 THR A C 1
ATOM 1863 O O . THR A 1 258 ? 27.384 29.119 13.520 1.00 87.69 258 THR A O 1
ATOM 1866 N N . ASP A 1 259 ? 26.132 27.324 12.988 1.00 87.81 259 ASP A N 1
ATOM 1867 C CA . ASP A 1 259 ? 25.577 27.840 11.718 1.00 87.81 259 ASP A CA 1
ATOM 1868 C C . ASP A 1 259 ? 24.393 28.802 11.959 1.00 87.81 259 ASP A C 1
ATOM 1870 O O . ASP A 1 259 ? 23.912 29.529 11.094 1.00 87.81 259 ASP A O 1
ATOM 1874 N N . TYR A 1 260 ? 23.888 28.834 13.195 1.00 93.81 260 TYR A N 1
ATOM 1875 C CA . TYR A 1 260 ? 22.876 29.777 13.665 1.00 93.81 260 TYR A CA 1
ATOM 1876 C C . TYR A 1 260 ? 23.011 30.017 15.171 1.00 93.81 260 TYR A C 1
ATOM 1878 O O . TYR A 1 260 ? 23.562 29.205 15.920 1.00 93.81 260 TYR A O 1
ATOM 1886 N N . SER A 1 261 ? 22.462 31.137 15.648 1.00 92.25 261 SER A N 1
ATOM 1887 C CA . SER A 1 261 ? 22.477 31.508 17.065 1.00 92.25 261 SER A CA 1
ATOM 1888 C C . SER A 1 261 ? 21.927 30.385 17.950 1.00 92.25 261 SER A C 1
ATOM 1890 O O . SER A 1 261 ? 20.842 29.869 17.673 1.00 92.25 261 SER A O 1
ATOM 1892 N N . THR A 1 262 ? 22.621 30.058 19.046 1.00 93.12 262 THR A N 1
ATOM 1893 C CA . THR A 1 262 ? 22.272 28.920 19.907 1.00 93.12 262 THR A CA 1
ATOM 1894 C C . THR A 1 262 ? 20.808 28.943 20.354 1.00 93.12 262 THR A C 1
ATOM 1896 O O . THR A 1 262 ? 20.374 29.828 21.097 1.00 93.12 262 THR A O 1
ATOM 1899 N N . LEU A 1 263 ? 20.059 27.916 19.960 1.00 94.31 263 LEU A N 1
ATOM 1900 C CA . LEU A 1 263 ? 18.714 27.642 20.449 1.00 94.31 263 LEU A CA 1
ATOM 1901 C C . LEU A 1 263 ? 18.766 26.794 21.720 1.00 94.31 263 LEU A C 1
ATOM 1903 O O . LEU A 1 263 ? 19.583 25.881 21.853 1.00 94.31 263 LEU A O 1
ATOM 1907 N N . GLY A 1 264 ? 17.866 27.098 22.656 1.00 90.69 264 GLY A N 1
ATOM 1908 C CA . GLY A 1 264 ? 17.679 26.320 23.879 1.00 90.69 264 GLY A CA 1
ATOM 1909 C C . GLY A 1 264 ? 16.878 25.034 23.646 1.00 90.69 264 GLY A C 1
ATOM 1910 O O . GLY A 1 264 ? 16.807 24.510 22.542 1.00 90.69 264 GLY A O 1
ATOM 1911 N N . SER A 1 265 ? 16.241 24.532 24.705 1.00 90.12 265 SER A N 1
ATOM 1912 C CA . SER A 1 265 ? 15.378 23.336 24.667 1.00 90.12 265 SER A CA 1
ATOM 1913 C C . SER A 1 265 ? 13.927 23.616 25.065 1.00 90.12 265 SER A C 1
ATOM 1915 O O . SER A 1 265 ? 13.113 22.697 25.164 1.00 90.12 265 SER A O 1
ATOM 1917 N N . THR A 1 266 ? 13.586 24.880 25.336 1.00 94.56 266 THR A N 1
ATOM 1918 C CA . THR A 1 266 ? 12.235 25.287 25.738 1.00 94.56 266 THR A CA 1
ATOM 1919 C C . THR A 1 266 ? 11.867 26.665 25.204 1.00 94.56 266 THR A C 1
ATOM 1921 O O . THR A 1 266 ? 12.734 27.524 25.049 1.00 94.56 266 THR A O 1
ATOM 1924 N N . VAL A 1 267 ? 10.574 26.904 24.993 1.00 96.06 267 VAL A N 1
ATOM 1925 C CA . VAL A 1 267 ? 9.978 28.222 24.741 1.00 96.06 267 VAL A CA 1
ATOM 1926 C C . VAL A 1 267 ? 8.806 28.436 25.698 1.00 96.06 267 VAL A C 1
ATOM 1928 O O . VAL A 1 267 ? 8.049 27.510 25.976 1.00 96.06 267 VAL A O 1
ATOM 1931 N N . THR A 1 268 ? 8.636 29.654 26.207 1.00 96.06 268 THR A N 1
ATOM 1932 C CA . THR A 1 268 ? 7.525 29.991 27.107 1.00 96.06 268 THR A CA 1
ATOM 1933 C C . THR A 1 268 ? 6.469 30.790 26.358 1.00 96.06 268 THR A C 1
ATOM 1935 O O . THR A 1 268 ? 6.751 31.892 25.895 1.00 96.06 268 THR A O 1
ATOM 1938 N N . ILE A 1 269 ? 5.241 30.274 26.295 1.00 95.00 269 ILE A N 1
ATOM 1939 C CA . ILE A 1 269 ? 4.057 31.042 25.897 1.00 95.00 269 ILE A CA 1
ATOM 1940 C C . ILE A 1 269 ? 3.591 31.848 27.122 1.00 95.00 269 ILE A C 1
ATOM 1942 O O . ILE A 1 269 ? 3.212 31.236 28.124 1.00 95.00 269 ILE A O 1
ATOM 1946 N N . PRO A 1 270 ? 3.616 33.195 27.101 1.00 89.19 270 PRO A N 1
ATOM 1947 C CA . PRO A 1 270 ? 3.255 34.007 28.265 1.00 89.19 270 PRO A CA 1
ATOM 1948 C C . PRO A 1 270 ? 1.802 33.822 28.732 1.00 89.19 270 PRO A C 1
ATOM 1950 O O . PRO A 1 270 ? 0.920 33.443 27.960 1.00 89.19 270 PRO A O 1
ATOM 1953 N N . ALA A 1 271 ? 1.532 34.156 29.998 1.00 80.44 271 ALA A N 1
ATOM 1954 C CA . ALA A 1 271 ? 0.171 34.239 30.529 1.00 80.44 271 ALA A CA 1
ATOM 1955 C C . ALA A 1 271 ? -0.693 35.179 29.668 1.00 80.44 271 ALA A C 1
ATOM 1957 O O . ALA A 1 271 ? -0.268 36.277 29.316 1.00 80.44 271 ALA A O 1
ATOM 1958 N N . GLY A 1 272 ? -1.891 34.730 29.295 1.00 78.19 272 GLY A N 1
ATOM 1959 C CA . GLY A 1 272 ? -2.810 35.434 28.396 1.00 78.19 272 GLY A CA 1
ATOM 1960 C C . GLY A 1 272 ? -2.482 35.333 26.899 1.00 78.19 272 GLY A C 1
ATOM 1961 O O . GLY A 1 272 ? -3.347 35.642 26.085 1.00 78.19 272 GLY A O 1
ATOM 1962 N N . ALA A 1 273 ? -1.284 34.878 26.510 1.00 86.62 273 ALA A N 1
ATOM 1963 C CA . ALA A 1 273 ? -0.900 34.708 25.106 1.00 86.62 273 ALA A CA 1
ATOM 1964 C C . ALA A 1 273 ? -1.243 33.305 24.587 1.00 86.62 273 ALA A C 1
ATOM 1966 O O . ALA A 1 273 ? -1.274 32.342 25.351 1.00 86.62 273 ALA A O 1
ATOM 1967 N N . THR A 1 274 ? -1.461 33.154 23.283 1.00 92.12 274 THR A N 1
ATOM 1968 C CA . THR A 1 274 ? -1.704 31.844 22.649 1.00 92.12 274 THR A CA 1
ATOM 1969 C C . THR A 1 274 ? -0.519 31.342 21.834 1.00 92.12 274 THR A C 1
ATOM 1971 O O . THR A 1 274 ? -0.549 30.202 21.384 1.00 92.12 274 THR A O 1
ATOM 1974 N N . THR A 1 275 ? 0.527 32.148 21.652 1.00 95.44 275 THR A N 1
ATOM 1975 C CA . THR A 1 275 ? 1.684 31.805 20.818 1.00 95.44 275 THR A CA 1
ATOM 1976 C C . THR A 1 275 ? 2.998 32.323 21.404 1.00 95.44 275 THR A C 1
ATOM 1978 O O . THR A 1 275 ? 3.009 33.283 22.177 1.00 95.44 275 THR A O 1
ATOM 1981 N N . ALA A 1 276 ? 4.107 31.708 21.001 1.00 96.00 276 ALA A N 1
ATOM 1982 C CA . ALA A 1 276 ? 5.470 32.201 21.183 1.00 96.00 276 ALA A CA 1
ATOM 1983 C C . ALA A 1 276 ? 6.306 31.895 19.933 1.00 96.00 276 ALA A C 1
ATOM 1985 O O . ALA A 1 276 ? 6.076 30.881 19.274 1.00 96.00 276 ALA A O 1
ATOM 1986 N N . VAL A 1 277 ? 7.263 32.767 19.609 1.00 96.50 277 VAL A N 1
ATOM 1987 C CA . VAL A 1 277 ? 8.112 32.646 18.413 1.00 96.50 277 VAL A CA 1
ATOM 1988 C C . VAL A 1 277 ? 9.535 32.260 18.818 1.00 96.50 277 VAL A C 1
ATOM 1990 O O . VAL A 1 277 ? 10.060 32.784 19.800 1.00 96.50 277 VAL A O 1
ATOM 1993 N N . ILE A 1 278 ? 10.145 31.348 18.064 1.00 97.06 278 ILE A N 1
ATOM 1994 C CA . ILE A 1 278 ? 11.553 30.953 18.161 1.00 97.06 278 ILE A CA 1
ATOM 1995 C C . ILE A 1 278 ? 12.216 31.348 16.841 1.00 97.06 278 ILE A C 1
ATOM 1997 O O . ILE A 1 278 ? 11.830 30.835 15.793 1.00 97.06 278 ILE A O 1
ATOM 2001 N N . ASN A 1 279 ? 13.194 32.250 16.884 1.00 95.69 279 ASN A N 1
ATOM 2002 C CA . ASN A 1 279 ? 13.901 32.704 15.686 1.00 95.69 279 ASN A CA 1
ATOM 2003 C C . ASN A 1 279 ? 15.137 31.841 15.435 1.00 95.69 279 ASN A C 1
ATOM 2005 O O . ASN A 1 279 ? 15.913 31.613 16.358 1.00 95.69 279 ASN A O 1
ATOM 2009 N N . VAL A 1 280 ? 15.339 31.428 14.189 1.00 95.94 280 VAL A N 1
ATOM 2010 C CA . VAL A 1 280 ? 16.592 30.861 13.684 1.00 95.94 280 VAL A CA 1
ATOM 2011 C C . VAL A 1 280 ? 17.349 32.009 13.035 1.00 95.94 280 VAL A C 1
ATOM 2013 O O . VAL A 1 280 ? 16.934 32.492 11.987 1.00 95.94 280 VAL A O 1
ATOM 2016 N N . VAL A 1 281 ? 18.408 32.492 13.678 1.00 95.06 281 VAL A N 1
ATOM 2017 C CA . VAL A 1 281 ? 19.243 33.574 13.142 1.00 95.06 281 VAL A CA 1
ATOM 2018 C C . VAL A 1 281 ? 20.536 32.945 12.627 1.00 95.06 281 VAL A C 1
ATOM 2020 O O . VAL A 1 281 ? 21.344 32.565 13.477 1.00 95.06 281 VAL A O 1
ATOM 2023 N N . PRO A 1 282 ? 20.718 32.787 11.303 1.00 94.56 282 PRO A N 1
ATOM 2024 C CA . PRO A 1 282 ? 21.949 32.235 10.739 1.00 94.56 282 PRO A CA 1
ATOM 2025 C C . PRO A 1 282 ? 23.185 33.047 11.138 1.00 94.56 282 PRO A C 1
ATOM 2027 O O . PRO A 1 282 ? 23.080 34.252 11.402 1.00 94.56 282 PRO A O 1
ATOM 2030 N N . VAL A 1 283 ? 24.332 32.382 11.222 1.00 90.75 283 VAL A N 1
ATOM 2031 C CA . VAL A 1 283 ? 25.639 33.014 11.413 1.00 90.75 283 VAL A CA 1
ATOM 2032 C C . VAL A 1 283 ? 26.251 33.207 10.030 1.00 90.75 283 VAL A C 1
ATOM 2034 O O . VAL A 1 283 ? 26.595 32.233 9.396 1.00 90.75 283 VAL A O 1
ATOM 2037 N N . ASP A 1 284 ? 26.345 34.459 9.583 1.00 88.06 284 ASP A N 1
ATOM 2038 C CA . ASP A 1 284 ? 26.998 34.846 8.320 1.00 88.06 284 ASP A CA 1
ATOM 2039 C C . ASP A 1 284 ? 28.513 34.654 8.456 1.00 88.06 284 ASP A C 1
ATOM 2041 O O . ASP A 1 284 ? 29.135 35.334 9.293 1.00 88.06 284 ASP A O 1
ATOM 2045 N N . ASP A 1 285 ? 29.094 33.723 7.694 1.00 83.06 285 ASP A N 1
ATOM 2046 C CA . ASP A 1 285 ? 30.535 33.489 7.695 1.00 83.06 285 ASP A CA 1
ATOM 2047 C C . ASP A 1 285 ? 31.226 33.652 6.324 1.00 83.06 285 ASP A C 1
ATOM 2049 O O . ASP A 1 285 ? 31.083 34.705 5.710 1.00 83.06 285 ASP A O 1
ATOM 2053 N N . THR A 1 286 ? 32.181 32.790 5.973 1.00 78.81 286 THR A N 1
ATOM 2054 C CA . THR A 1 286 ? 32.905 32.840 4.684 1.00 78.81 286 THR A CA 1
ATOM 2055 C C . THR A 1 286 ? 33.069 31.451 4.057 1.00 78.81 286 THR A C 1
ATOM 2057 O O . THR A 1 286 ? 33.783 31.299 3.055 1.00 78.81 286 THR A O 1
ATOM 2060 N N . ALA A 1 287 ? 32.545 30.411 4.710 1.00 74.81 287 ALA A N 1
ATOM 2061 C CA . ALA A 1 287 ? 32.604 29.039 4.256 1.00 74.81 287 ALA A CA 1
ATOM 2062 C C . ALA A 1 287 ? 31.475 28.807 3.257 1.00 74.81 287 ALA A C 1
ATOM 2064 O O . ALA A 1 287 ? 30.354 29.236 3.450 1.00 74.81 287 ALA A O 1
ATOM 2065 N N . VAL A 1 288 ? 31.787 28.106 2.168 1.00 77.19 288 VAL A N 1
ATOM 2066 C CA . VAL A 1 288 ? 30.761 27.760 1.189 1.00 77.19 288 VAL A CA 1
ATOM 2067 C C . VAL A 1 288 ? 30.162 26.423 1.562 1.00 77.19 288 VAL A C 1
ATOM 2069 O O . VAL A 1 288 ? 30.854 25.397 1.537 1.00 77.19 288 VAL A O 1
ATOM 2072 N N . GLU A 1 289 ? 28.869 26.434 1.824 1.00 80.19 289 GLU A N 1
ATOM 2073 C CA . GLU A 1 289 ? 28.131 25.309 2.365 1.00 80.19 289 GLU A CA 1
ATOM 2074 C C . GLU A 1 289 ? 26.891 25.012 1.509 1.00 80.19 289 GLU A C 1
ATOM 2076 O O . GLU A 1 289 ? 26.394 25.817 0.719 1.00 80.19 289 GLU A O 1
ATOM 2081 N N . ALA A 1 290 ? 26.398 23.776 1.581 1.00 81.31 290 ALA A N 1
ATOM 2082 C CA . ALA A 1 290 ? 25.104 23.465 0.982 1.00 81.31 290 ALA A CA 1
ATOM 2083 C C . ALA A 1 290 ? 23.993 24.023 1.879 1.00 81.31 290 ALA A C 1
ATOM 2085 O O . ALA A 1 290 ? 24.181 24.120 3.082 1.00 81.31 290 ALA A O 1
ATOM 2086 N N . SER A 1 291 ? 22.805 24.317 1.335 1.00 87.50 291 SER A N 1
ATOM 2087 C CA . SER A 1 291 ? 21.686 24.742 2.187 1.00 87.50 291 SER A CA 1
ATOM 2088 C C . SER A 1 291 ? 21.391 23.708 3.271 1.00 87.50 291 SER A C 1
ATOM 2090 O O . SER A 1 291 ? 21.116 22.539 2.979 1.00 87.50 291 SER A O 1
ATOM 2092 N N . GLU A 1 292 ? 21.388 24.165 4.513 1.00 89.12 292 GLU A N 1
ATOM 2093 C CA . GLU A 1 292 ? 21.226 23.318 5.680 1.00 89.12 292 GLU A CA 1
ATOM 2094 C C . GLU A 1 292 ? 19.841 23.480 6.308 1.00 89.12 292 GLU A C 1
ATOM 2096 O O . GLU A 1 292 ? 19.040 24.337 5.933 1.00 89.12 292 GLU A O 1
ATOM 2101 N N . THR A 1 293 ? 19.498 22.618 7.260 1.00 93.69 293 THR A N 1
ATOM 2102 C CA . THR A 1 293 ? 18.171 22.597 7.876 1.00 93.69 293 THR A CA 1
ATOM 2103 C C . THR A 1 293 ? 18.250 22.641 9.390 1.00 93.69 293 THR A C 1
ATOM 2105 O O . THR A 1 293 ? 19.042 21.928 10.000 1.00 93.69 293 THR A O 1
ATOM 2108 N N . VAL A 1 294 ? 17.346 23.410 9.995 1.00 93.50 294 VAL A N 1
ATOM 2109 C CA . VAL A 1 294 ? 17.042 23.400 11.427 1.00 93.50 294 VAL A CA 1
ATOM 2110 C C . VAL A 1 294 ? 15.636 22.854 11.599 1.00 93.50 294 VAL A C 1
ATOM 2112 O O . VAL A 1 294 ? 14.672 23.404 11.074 1.00 93.50 294 VAL A O 1
ATOM 2115 N N . THR A 1 295 ? 15.498 21.769 12.345 1.00 94.06 295 THR A N 1
ATOM 2116 C CA . THR A 1 295 ? 14.222 21.124 12.648 1.00 94.06 295 THR A CA 1
ATOM 2117 C C . THR A 1 295 ? 13.979 21.135 14.150 1.00 94.06 295 THR A C 1
ATOM 2119 O O . THR A 1 295 ? 14.738 20.541 14.921 1.00 94.06 295 THR A O 1
ATOM 2122 N N . LEU A 1 296 ? 12.889 21.783 14.567 1.00 95.88 296 LEU A N 1
ATOM 2123 C CA . LEU A 1 296 ? 12.421 21.753 15.951 1.00 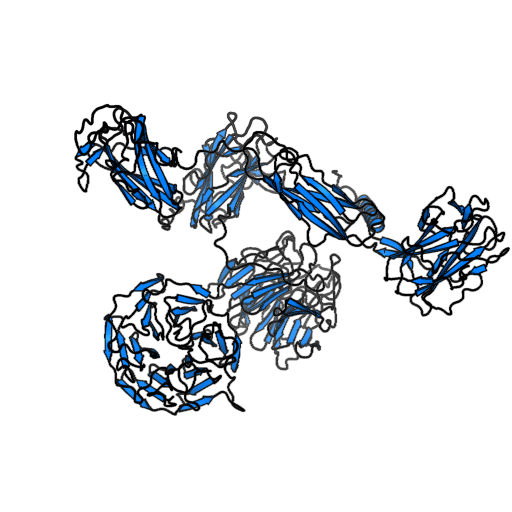95.88 296 LEU A CA 1
ATOM 2124 C C . LEU A 1 296 ? 11.297 20.739 16.092 1.00 95.88 296 LEU A C 1
ATOM 2126 O O . LEU A 1 296 ? 10.279 20.856 15.416 1.00 95.88 296 LEU A O 1
ATOM 2130 N N . THR A 1 297 ? 11.459 19.791 17.012 1.00 92.44 297 THR A N 1
ATOM 2131 C CA . THR A 1 297 ? 10.427 18.812 17.377 1.00 92.44 297 THR A CA 1
ATOM 2132 C C . THR A 1 297 ? 9.947 19.079 18.795 1.00 92.44 297 THR A C 1
ATOM 2134 O O . THR A 1 297 ? 10.749 19.092 19.723 1.00 92.44 297 THR A O 1
ATOM 2137 N N . LEU A 1 298 ? 8.647 19.285 18.990 1.00 92.19 298 LEU A N 1
ATOM 2138 C CA . LEU A 1 298 ? 8.043 19.477 20.305 1.00 92.19 298 LEU A CA 1
ATOM 2139 C C . LEU A 1 298 ? 8.239 18.236 21.184 1.00 92.19 298 LEU A C 1
ATOM 2141 O O . LEU A 1 298 ? 7.957 17.111 20.772 1.00 92.19 298 LEU A O 1
ATOM 2145 N N . ALA A 1 299 ? 8.685 18.453 22.417 1.00 85.00 299 ALA A N 1
ATOM 2146 C CA . ALA A 1 299 ? 8.829 17.405 23.415 1.00 85.00 299 ALA A CA 1
ATOM 2147 C C . ALA A 1 299 ? 7.477 17.103 24.078 1.00 85.00 299 ALA A C 1
ATOM 2149 O O . ALA A 1 299 ? 6.656 17.993 24.291 1.00 85.00 299 ALA A O 1
ATOM 2150 N N . SER A 1 300 ? 7.244 15.846 24.453 1.00 79.12 300 SER A N 1
ATOM 2151 C CA . SER A 1 300 ? 6.082 15.471 25.263 1.00 79.12 300 SER A CA 1
ATOM 2152 C C . SER A 1 300 ? 6.198 16.022 26.687 1.00 79.12 300 SER A C 1
ATOM 2154 O O . SER A 1 300 ? 7.282 16.016 27.274 1.00 79.12 300 SER A O 1
ATOM 2156 N N . SER A 1 301 ? 5.079 16.430 27.283 1.00 80.06 301 SER A N 1
ATOM 2157 C CA . SER A 1 301 ? 5.021 16.882 28.674 1.00 80.06 301 SER A CA 1
ATOM 2158 C C . SER A 1 301 ? 3.698 16.489 29.316 1.00 80.06 301 SER A C 1
ATOM 2160 O O . SER A 1 301 ? 2.679 16.422 28.643 1.00 80.06 301 SER A O 1
ATOM 2162 N N . VAL A 1 302 ? 3.689 16.309 30.636 1.00 73.62 302 VAL A N 1
ATOM 2163 C CA . VAL A 1 302 ? 2.444 16.185 31.414 1.00 73.62 302 VAL A CA 1
ATOM 2164 C C . VAL A 1 302 ? 1.678 17.514 31.515 1.00 73.62 302 VAL A C 1
ATOM 2166 O O . VAL A 1 302 ? 0.517 17.526 31.902 1.00 73.62 302 VAL A O 1
ATOM 2169 N N . ALA A 1 303 ? 2.309 18.647 31.176 1.00 75.44 303 ALA A N 1
ATOM 2170 C CA . ALA A 1 303 ? 1.708 19.979 31.278 1.00 75.44 303 ALA A CA 1
ATOM 2171 C C . ALA A 1 303 ? 0.863 20.389 30.053 1.00 75.44 303 ALA A C 1
ATOM 2173 O O . ALA A 1 303 ? 0.150 21.391 30.111 1.00 75.44 303 ALA A O 1
ATOM 2174 N N . TYR A 1 304 ? 0.950 19.661 28.936 1.00 85.94 304 TYR A N 1
ATOM 2175 C CA . TYR A 1 304 ? 0.202 19.939 27.708 1.00 85.94 304 TYR A CA 1
ATOM 2176 C C . TYR A 1 304 ? 0.070 18.687 26.840 1.00 85.94 304 TYR A C 1
ATOM 2178 O O . TYR A 1 304 ? 0.844 17.746 26.948 1.00 85.94 304 TYR A O 1
ATOM 2186 N N . THR A 1 305 ? -0.894 18.696 25.929 1.00 86.50 305 THR A N 1
ATOM 2187 C CA . THR A 1 305 ? -1.019 17.687 24.871 1.00 86.50 305 THR A CA 1
ATOM 2188 C C . THR A 1 305 ? -0.371 18.202 23.591 1.00 86.50 305 THR A C 1
ATOM 2190 O O . THR A 1 305 ? -0.355 19.406 23.349 1.00 86.50 305 THR A O 1
ATOM 2193 N N . LEU A 1 306 ? 0.176 17.320 22.758 1.00 85.31 306 LEU A N 1
ATOM 2194 C CA . LEU A 1 306 ? 0.680 17.705 21.437 1.00 85.31 306 LEU A CA 1
ATOM 2195 C C . LEU A 1 306 ? -0.458 17.664 20.409 1.00 85.31 306 LEU A C 1
ATOM 2197 O O . LEU A 1 306 ? -1.280 16.750 20.420 1.00 85.31 306 LEU A O 1
ATOM 2201 N N . GLY A 1 307 ? -0.522 18.672 19.543 1.00 74.00 307 GLY A N 1
ATOM 2202 C CA . GLY A 1 307 ? -1.465 18.733 18.428 1.00 74.00 307 GLY A CA 1
ATOM 2203 C C . GLY A 1 307 ? -0.922 18.070 17.161 1.00 74.00 307 GLY A C 1
ATOM 2204 O O . GLY A 1 307 ? 0.095 17.385 17.185 1.00 74.00 307 GLY A O 1
ATOM 2205 N N . ALA A 1 308 ? -1.600 18.285 16.031 1.00 72.19 308 ALA A N 1
ATOM 2206 C CA . ALA A 1 308 ? -1.281 17.606 14.770 1.00 72.19 308 ALA A CA 1
ATOM 2207 C C . ALA A 1 308 ? 0.128 17.916 14.226 1.00 72.19 308 ALA A C 1
ATOM 2209 O O . ALA A 1 308 ? 0.765 17.037 13.653 1.00 72.19 308 ALA A O 1
ATOM 2210 N N . ALA A 1 309 ? 0.606 19.153 14.398 1.00 80.06 309 ALA A N 1
ATOM 2211 C CA . ALA A 1 309 ? 1.935 19.576 13.968 1.00 80.06 309 ALA A CA 1
ATOM 2212 C C . ALA A 1 309 ? 2.895 19.588 15.163 1.00 80.06 309 ALA A C 1
ATOM 2214 O O . ALA A 1 309 ? 2.825 20.476 16.017 1.00 80.06 309 ALA A O 1
ATOM 2215 N N . THR A 1 310 ? 3.772 18.586 15.229 1.00 88.75 310 THR A N 1
ATOM 2216 C CA . THR A 1 310 ? 4.729 18.397 16.330 1.00 88.75 310 THR A CA 1
ATOM 2217 C C . THR A 1 310 ? 6.166 18.719 15.953 1.00 88.75 310 THR A C 1
ATOM 2219 O O . THR A 1 310 ? 7.016 18.740 16.834 1.00 88.75 310 THR A O 1
ATOM 2222 N N . PHE A 1 311 ? 6.448 19.007 14.686 1.00 92.38 311 PHE A N 1
ATOM 2223 C CA . PHE A 1 311 ? 7.747 19.496 14.247 1.00 92.38 311 PHE A CA 1
ATOM 2224 C C . PHE A 1 311 ? 7.589 20.523 13.126 1.00 92.38 311 PHE A C 1
ATOM 2226 O O . PHE A 1 311 ? 6.547 20.592 12.471 1.00 92.38 311 PHE A O 1
ATOM 2233 N N . GLY A 1 312 ? 8.623 21.326 12.911 1.00 86.75 312 GLY A N 1
ATOM 2234 C CA . GLY A 1 312 ? 8.754 22.186 11.743 1.00 86.75 312 GLY A CA 1
ATOM 2235 C C . GLY A 1 312 ? 10.211 22.261 11.315 1.00 86.75 312 GLY A C 1
ATOM 2236 O O . GLY A 1 312 ? 11.098 22.081 12.149 1.00 86.75 312 GLY A O 1
ATOM 2237 N N . THR A 1 313 ? 10.443 22.594 10.047 1.00 94.62 313 THR A N 1
ATOM 2238 C CA . THR A 1 313 ? 11.787 22.753 9.479 1.00 94.62 313 THR A CA 1
ATOM 2239 C C . THR A 1 313 ? 11.952 24.146 8.877 1.00 94.62 313 THR A C 1
ATOM 2241 O O . THR A 1 313 ? 11.069 24.622 8.165 1.00 94.62 313 THR A O 1
ATOM 2244 N N . VAL A 1 314 ? 13.081 24.780 9.179 1.00 95.81 314 VAL A N 1
ATOM 2245 C CA . VAL A 1 314 ? 13.593 26.002 8.553 1.00 95.81 314 VAL A CA 1
ATOM 2246 C C . VAL A 1 314 ? 14.830 25.615 7.753 1.00 95.81 314 VAL A C 1
ATOM 2248 O O . VAL A 1 314 ? 15.689 24.906 8.273 1.00 95.81 314 VAL A O 1
ATOM 2251 N N . THR A 1 315 ? 14.924 26.069 6.510 1.00 95.56 315 THR A N 1
ATOM 2252 C CA . THR A 1 315 ? 16.123 25.916 5.677 1.00 95.56 315 THR A CA 1
ATOM 2253 C C . THR A 1 315 ? 16.969 27.179 5.782 1.00 95.56 315 THR A C 1
ATOM 2255 O O . THR A 1 315 ? 16.427 28.275 5.638 1.00 95.56 315 THR A O 1
ATOM 2258 N N . ILE A 1 316 ? 18.267 27.023 6.037 1.00 93.25 316 ILE A N 1
ATOM 2259 C CA . ILE A 1 316 ? 19.271 28.088 6.019 1.00 93.25 316 ILE A CA 1
ATOM 2260 C C . ILE A 1 316 ? 19.944 28.053 4.648 1.00 93.25 316 ILE A C 1
ATOM 2262 O O . ILE A 1 316 ? 20.502 27.033 4.247 1.00 93.25 316 ILE A O 1
ATOM 2266 N N . ALA A 1 317 ? 19.819 29.143 3.897 1.00 88.81 317 ALA A N 1
ATOM 2267 C CA . ALA A 1 317 ? 20.546 29.336 2.654 1.00 88.81 317 ALA A CA 1
ATOM 2268 C C . ALA A 1 317 ? 21.849 30.093 2.918 1.00 88.81 317 ALA A C 1
ATOM 2270 O O . ALA A 1 317 ? 21.801 31.258 3.336 1.00 88.81 317 ALA A O 1
ATOM 2271 N N . ASP A 1 318 ? 22.958 29.435 2.601 1.00 85.69 318 ASP A N 1
ATOM 2272 C CA . ASP A 1 318 ? 24.276 30.048 2.498 1.00 85.69 318 ASP A CA 1
ATOM 2273 C C . ASP A 1 318 ? 24.227 31.219 1.491 1.00 85.69 318 ASP A C 1
ATOM 2275 O O . ASP A 1 318 ? 23.645 31.108 0.399 1.00 85.69 318 ASP A O 1
ATOM 2279 N N . ASN A 1 319 ? 24.719 32.386 1.905 1.00 80.00 319 ASN A N 1
ATOM 2280 C CA . ASN A 1 319 ? 24.863 33.575 1.059 1.00 80.00 319 ASN A CA 1
ATOM 2281 C C . ASN A 1 319 ? 26.270 33.686 0.468 1.00 80.00 319 ASN A C 1
ATOM 2283 O O . ASN A 1 319 ? 26.466 34.496 -0.452 1.00 80.00 319 ASN A O 1
ATOM 2287 N N . ASP A 1 320 ? 27.212 32.888 0.960 1.00 79.50 320 ASP A N 1
ATOM 2288 C CA . ASP A 1 320 ? 28.479 32.695 0.319 1.00 79.50 320 ASP A CA 1
ATOM 2289 C C . ASP A 1 320 ? 28.269 31.904 -0.957 1.00 79.50 320 ASP A C 1
ATOM 2291 O O . ASP A 1 320 ? 27.438 31.013 -1.132 1.00 79.50 320 ASP A O 1
ATOM 2295 N N . THR A 1 321 ? 29.009 32.332 -1.957 1.00 51.66 321 THR A N 1
ATOM 2296 C CA . THR A 1 321 ? 29.029 31.630 -3.221 1.00 51.66 321 THR A CA 1
ATOM 2297 C C . THR A 1 321 ? 30.382 30.969 -3.284 1.00 51.66 321 THR A C 1
ATOM 2299 O O . THR A 1 321 ? 31.408 31.646 -3.166 1.00 51.66 321 THR A O 1
ATOM 2302 N N . ALA A 1 322 ? 30.404 29.656 -3.545 1.00 47.56 322 ALA A N 1
ATOM 2303 C CA . ALA A 1 322 ? 31.546 29.076 -4.243 1.00 47.56 322 ALA A CA 1
ATOM 2304 C C . ALA A 1 322 ? 31.843 30.045 -5.368 1.00 47.56 322 ALA A C 1
ATOM 2306 O O . ALA A 1 322 ? 30.929 30.351 -6.138 1.00 47.56 322 ALA A O 1
ATOM 2307 N N . VAL A 1 323 ? 33.078 30.552 -5.436 1.00 39.06 323 VAL A N 1
ATOM 2308 C CA . VAL A 1 323 ? 33.540 31.247 -6.633 1.00 39.06 323 VAL A CA 1
ATOM 2309 C C . VAL A 1 323 ? 33.123 30.339 -7.783 1.00 39.06 323 VAL A C 1
ATOM 2311 O O . VAL A 1 323 ? 33.629 29.215 -7.857 1.00 39.06 323 VAL A O 1
ATOM 2314 N N . PRO A 1 324 ? 32.122 30.733 -8.589 1.00 32.31 324 PRO A N 1
ATOM 2315 C CA . PRO A 1 324 ? 31.503 29.772 -9.469 1.00 32.31 324 PRO A CA 1
ATOM 2316 C C . PRO A 1 324 ? 32.583 29.360 -10.464 1.00 32.31 324 PRO A C 1
ATOM 2318 O O . PRO A 1 324 ? 33.236 30.249 -11.031 1.00 32.31 324 PRO A O 1
ATOM 2321 N N . PRO A 1 325 ? 32.800 28.056 -10.723 1.00 33.97 325 PRO A N 1
ATOM 2322 C CA . PRO A 1 325 ? 33.372 27.723 -12.006 1.00 33.97 325 PRO A CA 1
ATOM 2323 C C . PRO A 1 325 ? 32.425 28.351 -13.044 1.00 33.97 325 PRO A C 1
ATOM 2325 O O . PRO A 1 325 ? 31.198 28.285 -12.887 1.00 33.97 325 PRO A O 1
ATOM 2328 N N . PRO A 1 326 ? 32.964 29.078 -14.032 1.00 29.64 326 PRO A N 1
ATOM 2329 C CA . PRO A 1 326 ? 32.149 29.772 -15.016 1.00 29.64 326 PRO A CA 1
ATOM 2330 C C . PRO A 1 326 ? 31.183 28.784 -15.700 1.00 29.64 326 PRO A C 1
ATOM 2332 O O . PRO A 1 326 ? 31.444 27.578 -15.694 1.00 29.64 326 PRO A O 1
ATOM 2335 N N . PRO A 1 327 ? 30.072 29.259 -16.307 1.00 35.31 327 PRO A N 1
ATOM 2336 C CA . PRO A 1 327 ? 29.252 28.405 -17.176 1.00 35.31 327 PRO A CA 1
ATOM 2337 C C . PRO A 1 327 ? 30.169 27.649 -18.151 1.00 35.31 327 PRO A C 1
ATOM 2339 O O . PRO A 1 327 ? 31.171 28.265 -18.537 1.00 35.31 327 PRO A O 1
ATOM 2342 N N . PRO A 1 328 ? 29.861 26.388 -18.553 1.00 40.47 328 PRO A N 1
ATOM 2343 C CA . PRO A 1 328 ? 30.728 25.622 -19.445 1.00 40.47 328 PRO A CA 1
ATOM 2344 C C . PRO A 1 328 ? 31.085 26.540 -20.604 1.00 40.47 328 PRO A C 1
ATOM 2346 O O . PRO A 1 328 ? 30.168 27.032 -21.283 1.00 40.47 328 PRO A O 1
ATOM 2349 N N . PRO A 1 329 ? 32.363 26.931 -20.727 1.00 41.59 329 PRO A N 1
ATOM 2350 C CA . PRO A 1 329 ? 32.707 27.962 -21.669 1.00 41.59 329 PRO A CA 1
ATOM 2351 C C . PRO A 1 329 ? 32.305 27.428 -23.049 1.00 41.59 329 PRO A C 1
ATOM 2353 O O . PRO A 1 329 ? 32.533 26.248 -23.334 1.00 41.59 329 PRO A O 1
ATOM 2356 N N . PRO A 1 330 ? 31.711 28.250 -23.940 1.00 51.88 330 PRO A N 1
ATOM 2357 C CA . PRO A 1 330 ? 31.866 27.940 -25.355 1.00 51.88 330 PRO A CA 1
ATOM 2358 C C . PRO A 1 330 ? 33.363 27.677 -25.580 1.00 51.88 330 PRO A C 1
ATOM 2360 O O . PRO A 1 330 ? 34.158 28.346 -24.903 1.00 51.88 330 PRO A O 1
ATOM 2363 N N . PRO A 1 331 ? 33.742 26.724 -26.455 1.00 53.44 331 PRO A N 1
ATOM 2364 C CA . PRO A 1 331 ? 35.139 26.351 -26.633 1.00 53.44 331 PRO A CA 1
ATOM 2365 C C . PRO A 1 331 ? 36.006 27.623 -26.636 1.00 53.44 331 PRO A C 1
ATOM 2367 O O . PRO A 1 331 ? 35.587 28.593 -27.289 1.00 53.44 331 PRO A O 1
ATOM 2370 N N . PRO A 1 332 ? 37.090 27.691 -25.831 1.00 58.28 332 PRO A N 1
ATOM 2371 C CA . PRO A 1 332 ? 37.901 28.889 -25.625 1.00 58.28 332 PRO A CA 1
ATOM 2372 C C . PRO A 1 332 ? 38.001 29.742 -26.892 1.00 58.28 332 PRO A C 1
ATOM 2374 O O . PRO A 1 332 ? 38.220 29.198 -27.968 1.00 58.28 332 PRO A O 1
ATOM 2377 N N . ALA A 1 333 ? 37.801 31.063 -26.808 1.00 59.72 333 ALA A N 1
ATOM 2378 C CA . ALA A 1 333 ? 37.696 31.925 -27.992 1.00 59.72 333 ALA A CA 1
ATOM 2379 C C . ALA A 1 333 ? 38.834 31.661 -29.006 1.00 59.72 333 ALA A C 1
ATOM 2381 O O . ALA A 1 333 ? 39.978 32.044 -28.772 1.00 59.72 333 ALA A O 1
ATOM 2382 N N . GLY A 1 334 ? 38.505 31.007 -30.129 1.00 71.06 334 GLY A N 1
ATOM 2383 C CA . GLY A 1 334 ? 39.488 30.487 -31.090 1.00 71.06 334 GLY A CA 1
ATOM 2384 C C . GLY A 1 334 ? 39.491 28.961 -31.271 1.00 71.06 334 GLY A C 1
ATOM 2385 O O . GLY A 1 334 ? 40.224 28.489 -32.136 1.00 71.06 334 GLY A O 1
ATOM 2386 N N . GLN A 1 335 ? 38.672 28.223 -30.517 1.00 87.19 335 GLN A N 1
ATOM 2387 C CA . GLN A 1 335 ? 38.435 26.785 -30.649 1.00 87.19 335 GLN A CA 1
ATOM 2388 C C . GLN A 1 335 ? 37.049 26.499 -31.236 1.00 87.19 335 GLN A C 1
ATOM 2390 O O . GLN A 1 335 ? 36.068 27.171 -30.911 1.00 87.19 335 GLN A O 1
ATOM 2395 N N . THR A 1 336 ? 36.942 25.486 -32.091 1.00 87.19 336 THR A N 1
ATOM 2396 C CA . THR A 1 336 ? 35.662 24.952 -32.580 1.00 87.19 336 THR A CA 1
ATOM 2397 C C . THR A 1 336 ? 35.723 23.430 -32.691 1.00 87.19 336 THR A C 1
ATOM 2399 O O . THR A 1 336 ? 36.806 22.911 -32.958 1.00 87.19 336 THR A O 1
ATOM 2402 N N . PRO A 1 337 ? 34.593 22.703 -32.563 1.00 89.88 337 PRO A N 1
ATOM 2403 C CA . PRO A 1 337 ? 34.580 21.260 -32.782 1.00 89.88 337 PRO A CA 1
ATOM 2404 C C . PRO A 1 337 ? 35.180 20.911 -34.142 1.00 89.88 337 PRO A C 1
ATOM 2406 O O . PRO A 1 337 ? 34.887 21.604 -35.122 1.00 89.88 337 PRO A O 1
ATOM 2409 N N . PHE A 1 338 ? 35.966 19.838 -34.221 1.00 87.69 338 PHE A N 1
ATOM 2410 C CA . PHE A 1 338 ? 36.516 19.376 -35.495 1.00 87.69 338 PHE A CA 1
ATOM 2411 C C . PHE A 1 338 ? 35.408 19.186 -36.544 1.00 87.69 338 PHE A C 1
ATOM 2413 O O . PHE A 1 338 ? 34.432 18.466 -36.325 1.00 87.69 338 PHE A O 1
ATOM 2420 N N . GLY A 1 339 ? 35.524 19.860 -37.691 1.00 84.50 339 GLY A N 1
ATOM 2421 C CA . GLY A 1 339 ? 34.496 19.803 -38.741 1.00 84.50 339 GLY A CA 1
ATOM 2422 C C . GLY A 1 339 ? 33.188 20.540 -38.402 1.00 84.50 339 GLY A C 1
ATOM 2423 O O . GLY A 1 339 ? 32.198 20.399 -39.122 1.00 84.50 339 GLY A O 1
ATOM 2424 N N . GLY A 1 340 ? 33.176 21.344 -37.335 1.00 82.06 340 GLY A N 1
ATOM 2425 C CA . GLY A 1 340 ? 32.079 22.229 -36.937 1.00 82.06 340 GLY A CA 1
ATOM 2426 C C . GLY A 1 340 ? 30.925 21.560 -36.185 1.00 82.06 340 GLY A C 1
ATOM 2427 O O . GLY A 1 340 ? 29.915 22.219 -35.934 1.00 82.06 340 GLY A O 1
ATOM 2428 N N . VAL A 1 341 ? 31.039 20.277 -35.827 1.00 83.75 341 VAL A N 1
ATOM 2429 C CA . VAL A 1 341 ? 29.990 19.516 -35.129 1.00 83.75 341 VAL A CA 1
ATOM 2430 C C . VAL A 1 341 ? 30.592 18.758 -33.947 1.00 83.75 341 VAL A C 1
ATOM 2432 O O . VAL A 1 341 ? 31.602 18.084 -34.099 1.00 83.75 341 VAL A O 1
ATOM 2435 N N . ALA A 1 342 ? 29.959 18.850 -32.775 1.00 87.00 342 ALA A N 1
ATOM 2436 C CA . ALA A 1 342 ? 30.373 18.099 -31.591 1.00 87.00 342 ALA A CA 1
ATOM 2437 C C . ALA A 1 342 ? 30.192 16.583 -31.791 1.00 87.00 342 ALA A C 1
ATOM 2439 O O . ALA A 1 342 ? 29.182 16.136 -32.344 1.00 87.00 342 ALA A O 1
ATOM 2440 N N . TRP A 1 343 ? 31.137 15.784 -31.297 1.00 90.31 343 TRP A N 1
ATOM 2441 C CA . TRP A 1 343 ? 31.083 14.326 -31.403 1.00 90.31 343 TRP A CA 1
ATOM 2442 C C . TRP A 1 343 ? 29.933 13.746 -30.577 1.00 90.31 343 TRP A C 1
ATOM 2444 O O . TRP A 1 343 ? 29.822 14.003 -29.381 1.00 90.31 343 TRP A O 1
ATOM 2454 N N . ALA A 1 344 ? 29.072 12.937 -31.194 1.00 87.81 344 ALA A N 1
ATOM 2455 C CA . ALA A 1 344 ? 27.975 12.292 -30.479 1.00 87.81 344 ALA A CA 1
ATOM 2456 C C . ALA A 1 344 ? 28.499 11.204 -29.527 1.00 87.81 344 ALA A C 1
ATOM 2458 O O . ALA A 1 344 ? 29.259 10.327 -29.940 1.00 87.81 344 ALA A O 1
ATOM 2459 N N . VAL A 1 345 ? 28.045 11.238 -28.273 1.00 88.75 345 VAL A N 1
ATOM 2460 C CA . VAL A 1 345 ? 28.353 10.240 -27.243 1.00 88.75 345 VAL A CA 1
ATOM 2461 C C . VAL A 1 345 ? 27.043 9.602 -26.749 1.00 88.75 345 VAL A C 1
ATOM 2463 O O . VAL A 1 345 ? 26.115 10.346 -26.411 1.00 88.75 345 VAL A O 1
ATOM 2466 N N . PRO A 1 346 ? 26.920 8.255 -26.694 1.00 91.06 346 PRO A N 1
ATOM 2467 C CA . PRO A 1 346 ? 27.950 7.237 -26.953 1.00 91.06 346 PRO A CA 1
ATOM 2468 C C . PRO A 1 346 ? 28.515 7.221 -28.385 1.00 91.06 346 PRO A C 1
ATOM 2470 O O . PRO A 1 346 ? 27.751 7.341 -29.341 1.00 91.06 346 PRO A O 1
ATOM 2473 N N . GLY A 1 347 ? 29.829 7.026 -28.542 1.00 87.81 347 GLY A N 1
ATOM 2474 C CA . GLY A 1 347 ? 30.488 7.056 -29.854 1.00 87.81 347 GLY A CA 1
ATOM 2475 C C . GLY A 1 347 ? 32.007 6.845 -29.835 1.00 87.81 347 GLY A C 1
ATOM 2476 O O . GLY A 1 347 ? 32.622 6.749 -28.773 1.00 87.81 347 GLY A O 1
ATOM 2477 N N . LYS A 1 348 ? 32.598 6.750 -31.036 1.00 93.56 348 LYS A N 1
ATOM 2478 C CA . LYS A 1 348 ? 34.049 6.678 -31.297 1.00 93.56 348 LYS A CA 1
ATOM 2479 C C . LYS A 1 348 ? 34.535 8.028 -31.838 1.00 93.56 348 LYS A C 1
ATOM 2481 O O . LYS A 1 348 ? 33.879 8.588 -32.714 1.00 93.56 348 LYS A O 1
ATOM 2486 N N . ILE A 1 349 ? 35.680 8.499 -31.355 1.00 94.38 349 ILE A N 1
ATOM 2487 C CA . ILE A 1 349 ? 36.350 9.736 -31.763 1.00 94.38 349 ILE A CA 1
ATOM 2488 C C . ILE A 1 349 ? 37.761 9.364 -32.227 1.00 94.38 349 ILE A C 1
ATOM 2490 O O . ILE A 1 349 ? 38.530 8.805 -31.447 1.00 94.38 349 ILE A O 1
ATOM 2494 N N . GLU A 1 350 ? 38.095 9.621 -33.492 1.00 94.31 350 GLU A N 1
ATOM 2495 C CA . GLU A 1 350 ? 39.468 9.417 -33.986 1.00 94.31 350 GLU A CA 1
ATOM 2496 C C . GLU A 1 350 ? 40.393 10.484 -33.379 1.00 94.31 350 GLU A C 1
ATOM 2498 O O . GLU A 1 350 ? 40.005 11.650 -33.274 1.00 94.31 350 GLU A O 1
ATOM 2503 N N . ALA A 1 351 ? 41.596 10.099 -32.956 1.00 94.25 351 ALA A N 1
ATOM 2504 C CA . ALA A 1 351 ? 42.477 10.971 -32.182 1.00 94.25 351 ALA A CA 1
ATOM 2505 C C . ALA A 1 351 ? 43.033 12.142 -33.005 1.00 94.25 351 ALA A C 1
ATOM 2507 O O . ALA A 1 351 ? 43.236 13.235 -32.486 1.00 94.25 351 ALA A O 1
ATOM 2508 N N . GLU A 1 352 ? 43.211 11.955 -34.313 1.00 92.81 352 GLU A N 1
ATOM 2509 C CA . GLU A 1 352 ? 43.609 13.008 -35.250 1.00 92.81 352 GLU A CA 1
ATOM 2510 C C . GLU A 1 352 ? 42.528 14.086 -35.471 1.00 92.81 352 GLU A C 1
ATOM 2512 O O . GLU A 1 352 ? 42.805 15.139 -36.054 1.00 92.81 352 GLU A O 1
ATOM 2517 N N . ASN A 1 353 ? 41.306 13.847 -34.980 1.00 93.81 353 ASN A N 1
ATOM 2518 C CA . ASN A 1 353 ? 40.158 14.745 -35.085 1.00 93.81 353 ASN A CA 1
ATOM 2519 C C . ASN A 1 353 ? 39.888 15.531 -33.790 1.00 93.81 353 ASN A C 1
ATOM 2521 O O . ASN A 1 353 ? 38.729 15.767 -33.428 1.00 93.81 353 ASN A O 1
ATOM 2525 N N . PHE A 1 354 ? 40.952 15.927 -33.093 1.00 94.31 354 PHE A N 1
ATOM 2526 C CA . PHE A 1 354 ? 40.880 16.929 -32.030 1.00 94.31 354 PHE A CA 1
ATOM 2527 C C . PHE A 1 354 ? 40.365 18.271 -32.575 1.00 94.31 354 PHE A C 1
ATOM 2529 O O . PHE A 1 354 ? 40.427 18.541 -33.784 1.00 94.31 354 PHE A O 1
ATOM 2536 N N . ASP A 1 355 ? 39.832 19.102 -31.684 1.00 94.38 355 ASP A N 1
ATOM 2537 C CA . ASP A 1 355 ? 39.167 20.357 -32.031 1.00 94.38 355 ASP A CA 1
ATOM 2538 C C . ASP A 1 355 ? 40.043 21.294 -32.885 1.00 94.38 355 ASP A C 1
ATOM 2540 O O . ASP A 1 355 ? 41.274 21.290 -32.844 1.00 94.38 355 ASP A O 1
ATOM 2544 N N . ASP A 1 356 ? 39.399 22.126 -33.700 1.00 89.31 356 ASP A N 1
ATOM 2545 C CA . ASP A 1 356 ? 40.082 23.149 -34.482 1.00 89.31 356 ASP A CA 1
ATOM 2546 C C . ASP A 1 356 ? 40.470 24.316 -33.567 1.00 89.31 356 ASP A C 1
ATOM 2548 O O . ASP A 1 356 ? 39.605 25.054 -33.106 1.00 89.31 356 ASP A O 1
ATOM 2552 N N . GLY A 1 357 ? 41.770 24.494 -33.327 1.00 85.06 357 GLY A N 1
ATOM 2553 C CA . GLY A 1 357 ? 42.347 25.581 -32.533 1.00 85.06 357 GLY A CA 1
ATOM 2554 C C . GLY A 1 357 ? 43.875 25.611 -32.648 1.00 85.06 357 GLY A C 1
ATOM 2555 O O . GLY A 1 357 ? 44.476 24.745 -33.284 1.00 85.06 357 GLY A O 1
ATOM 2556 N N . GLY A 1 358 ? 44.509 26.648 -32.100 1.00 84.81 358 GLY A N 1
ATOM 2557 C CA . GLY A 1 358 ? 45.972 26.764 -32.057 1.00 84.81 358 GLY A CA 1
ATOM 2558 C C . GLY A 1 358 ? 46.611 26.002 -30.890 1.00 84.81 358 GLY A C 1
ATOM 2559 O O . GLY A 1 358 ? 45.917 25.477 -30.021 1.00 84.81 358 GLY A O 1
ATOM 2560 N N . GLU A 1 359 ? 47.943 26.006 -30.865 1.00 88.44 359 GLU A N 1
ATOM 2561 C CA . GLU A 1 359 ? 48.768 25.530 -29.748 1.00 88.44 359 GLU A CA 1
ATOM 2562 C C . GLU A 1 359 ? 48.382 26.232 -28.432 1.00 88.44 359 GLU A C 1
ATOM 2564 O O . GLU A 1 359 ? 48.242 27.459 -28.395 1.00 88.44 359 GLU A O 1
ATOM 2569 N N . GLY A 1 360 ? 48.172 25.454 -27.368 1.00 84.25 360 GLY A N 1
ATOM 2570 C CA . GLY A 1 360 ? 47.670 25.918 -26.073 1.00 84.25 360 GLY A CA 1
ATOM 2571 C C . GLY A 1 360 ? 46.169 26.243 -26.041 1.00 84.25 360 GLY A C 1
ATOM 2572 O O . GLY A 1 360 ? 45.693 26.771 -25.036 1.00 84.25 360 GLY A O 1
ATOM 2573 N N . VAL A 1 361 ? 45.434 25.962 -27.126 1.00 84.62 361 VAL A N 1
ATOM 2574 C CA . VAL A 1 361 ? 43.983 26.189 -27.239 1.00 84.62 361 VAL A CA 1
ATOM 2575 C C . VAL A 1 361 ? 43.230 24.872 -27.437 1.00 84.62 361 VAL A C 1
ATOM 2577 O O . VAL A 1 361 ? 42.459 24.518 -26.563 1.00 84.62 361 VAL A O 1
ATOM 2580 N N . ALA A 1 362 ? 43.471 24.131 -28.526 1.00 88.44 362 ALA A N 1
ATOM 2581 C CA . ALA A 1 362 ? 42.806 22.834 -28.777 1.00 88.44 362 ALA A CA 1
ATOM 2582 C C . ALA A 1 362 ? 43.725 21.615 -28.572 1.00 88.44 362 ALA A C 1
ATOM 2584 O O . ALA A 1 362 ? 43.268 20.474 -28.503 1.00 88.44 362 ALA A O 1
ATOM 2585 N N . PHE A 1 363 ? 45.030 21.857 -28.487 1.00 93.25 363 PHE A N 1
ATOM 2586 C CA . PHE A 1 363 ? 46.056 20.870 -28.177 1.00 93.25 363 PHE A CA 1
ATOM 2587 C C . PHE A 1 363 ? 47.268 21.571 -27.553 1.00 93.25 363 PHE A C 1
ATOM 2589 O O . PHE A 1 363 ? 47.428 22.785 -27.713 1.00 93.25 363 PHE A O 1
ATOM 2596 N N . HIS A 1 364 ? 48.127 20.801 -26.893 1.00 94.31 364 HIS A N 1
ATOM 2597 C CA . HIS A 1 364 ? 49.494 21.186 -26.554 1.00 94.31 364 HIS A CA 1
ATOM 2598 C C . HIS A 1 364 ? 50.436 20.081 -27.003 1.00 94.31 364 HIS A C 1
ATOM 2600 O O . HIS A 1 364 ? 50.309 18.945 -26.538 1.00 94.31 364 HIS A O 1
ATOM 2606 N N . ASP A 1 365 ? 51.350 20.437 -27.897 1.00 89.69 365 ASP A N 1
ATOM 2607 C CA . ASP A 1 365 ? 52.428 19.577 -28.372 1.00 89.69 365 ASP A CA 1
ATOM 2608 C C . ASP A 1 365 ? 53.772 20.182 -27.941 1.00 89.69 365 ASP A C 1
ATOM 2610 O O . ASP A 1 365 ? 53.971 21.402 -27.998 1.00 89.69 365 ASP A O 1
ATOM 2614 N N . ALA A 1 366 ? 54.680 19.350 -27.428 1.00 84.81 366 ALA A N 1
ATOM 2615 C CA . ALA A 1 366 ? 55.974 19.815 -26.941 1.00 84.81 366 ALA A CA 1
ATOM 2616 C C . ALA A 1 366 ? 56.890 20.263 -28.094 1.00 84.81 366 ALA A C 1
ATOM 2618 O O . ALA A 1 366 ? 57.802 21.077 -27.888 1.00 84.81 366 ALA A O 1
ATOM 2619 N N . ASP A 1 367 ? 56.629 19.765 -29.302 1.00 81.94 367 ASP A N 1
ATOM 2620 C CA . ASP A 1 367 ? 57.296 20.142 -30.530 1.00 81.94 367 ASP A CA 1
ATOM 2621 C C . ASP A 1 367 ? 56.496 21.204 -31.310 1.00 81.94 367 ASP A C 1
ATOM 2623 O O . ASP A 1 367 ? 55.334 21.514 -31.070 1.00 81.94 367 ASP A O 1
ATOM 2627 N N . THR A 1 368 ? 57.162 21.857 -32.266 1.00 81.19 368 THR A N 1
ATOM 2628 C CA . THR A 1 368 ? 56.548 22.926 -33.090 1.00 81.19 368 THR A CA 1
ATOM 2629 C C . THR A 1 368 ? 56.289 22.493 -34.532 1.00 81.19 368 THR A C 1
ATOM 2631 O O . THR A 1 368 ? 55.911 23.310 -35.376 1.00 81.19 368 THR A O 1
ATOM 2634 N N . VAL A 1 369 ? 56.524 21.216 -34.840 1.00 80.81 369 VAL A N 1
ATOM 2635 C CA . VAL A 1 369 ? 56.457 20.645 -36.186 1.00 80.81 369 VAL A CA 1
ATOM 2636 C C . VAL A 1 369 ? 55.849 19.256 -36.096 1.00 80.81 369 VAL A C 1
ATOM 2638 O O . VAL A 1 369 ? 56.403 18.423 -35.400 1.00 80.81 369 VAL A O 1
ATOM 2641 N N . ASN A 1 370 ? 54.829 18.985 -36.913 1.00 85.81 370 ASN A N 1
ATOM 2642 C CA . ASN A 1 370 ? 54.306 17.633 -37.103 1.00 85.81 370 ASN A CA 1
ATOM 2643 C C . ASN A 1 370 ? 55.355 16.751 -37.803 1.00 85.81 370 ASN A C 1
ATOM 2645 O O . ASN A 1 370 ? 55.520 16.788 -39.029 1.00 85.81 370 ASN A O 1
ATOM 2649 N N . GLY A 1 371 ? 56.072 15.962 -37.012 1.00 80.19 371 GLY A N 1
ATOM 2650 C CA . GLY A 1 371 ? 57.116 15.019 -37.391 1.00 80.19 371 GLY A CA 1
ATOM 2651 C C . GLY A 1 371 ? 56.621 13.803 -38.176 1.00 80.19 371 GLY A C 1
ATOM 2652 O O . GLY A 1 371 ? 57.432 13.151 -38.841 1.00 80.19 371 GLY A O 1
ATOM 2653 N N . GLY A 1 372 ? 55.312 13.523 -38.163 1.00 79.38 372 GLY A N 1
ATOM 2654 C CA . GLY A 1 372 ? 54.660 12.536 -39.033 1.00 79.38 372 GLY A CA 1
ATOM 2655 C C . GLY A 1 372 ? 54.246 13.100 -40.403 1.00 79.38 372 GLY A C 1
ATOM 2656 O O . GLY A 1 372 ? 54.213 12.376 -41.402 1.00 79.38 372 GLY A O 1
ATOM 2657 N N . GLY A 1 373 ? 54.006 14.413 -40.479 1.00 79.94 373 GLY A N 1
ATOM 2658 C CA . GLY A 1 373 ? 53.761 15.176 -41.704 1.00 79.94 373 GLY A CA 1
ATOM 2659 C C . GLY A 1 373 ? 52.442 14.868 -42.422 1.00 79.94 373 GLY A C 1
ATOM 2660 O O . GLY A 1 373 ? 52.326 15.166 -43.615 1.00 79.94 373 GLY A O 1
ATOM 2661 N N . ALA A 1 374 ? 51.465 14.254 -41.747 1.00 79.44 374 ALA A N 1
ATOM 2662 C CA . ALA A 1 374 ? 50.215 13.801 -42.355 1.00 79.44 374 ALA A CA 1
ATOM 2663 C C . ALA A 1 374 ? 48.955 14.457 -41.753 1.00 79.44 374 ALA A C 1
ATOM 2665 O O . ALA A 1 374 ? 48.977 15.006 -40.658 1.00 79.44 374 ALA A O 1
ATOM 2666 N N . TYR A 1 375 ? 47.842 14.373 -42.496 1.00 88.38 375 TYR A N 1
ATOM 2667 C CA . TYR A 1 375 ? 46.473 14.809 -42.159 1.00 88.38 375 TYR A CA 1
ATOM 2668 C C . TYR A 1 375 ? 46.254 16.309 -41.877 1.00 88.38 375 TYR A C 1
ATOM 2670 O O . TYR A 1 375 ? 45.455 16.939 -42.573 1.00 88.38 375 TYR A O 1
ATOM 2678 N N . ARG A 1 376 ? 46.969 16.903 -40.914 1.00 86.69 376 ARG A N 1
ATOM 2679 C CA . ARG A 1 376 ? 46.857 18.319 -40.522 1.00 86.69 376 ARG A CA 1
ATOM 2680 C C . ARG A 1 376 ? 48.212 19.018 -40.572 1.00 86.69 376 ARG A C 1
ATOM 2682 O O . ARG A 1 376 ? 49.262 18.402 -40.439 1.00 86.69 376 ARG A O 1
ATOM 2689 N N . THR A 1 377 ? 48.179 20.338 -40.729 1.00 84.50 377 THR A N 1
ATOM 2690 C CA . THR A 1 377 ? 49.373 21.203 -40.718 1.00 84.50 377 THR A CA 1
ATOM 2691 C C . THR A 1 377 ? 49.687 21.779 -39.331 1.00 84.50 377 THR A C 1
ATOM 2693 O O . THR A 1 377 ? 50.409 22.769 -39.238 1.00 84.50 377 THR A O 1
ATOM 2696 N N . THR A 1 378 ? 49.075 21.240 -38.274 1.00 87.38 378 THR A N 1
ATOM 2697 C CA . THR A 1 378 ? 49.322 21.605 -36.867 1.00 87.38 378 THR A CA 1
ATOM 2698 C C . THR A 1 378 ? 50.683 21.084 -36.396 1.00 87.38 378 THR A C 1
ATOM 2700 O O . THR A 1 378 ? 51.360 20.405 -37.163 1.00 87.38 378 THR A O 1
ATOM 2703 N N . ALA A 1 379 ? 51.094 21.409 -35.165 1.00 87.06 379 ALA A N 1
ATOM 2704 C CA . ALA A 1 379 ? 52.319 20.859 -34.579 1.00 87.06 379 ALA A CA 1
ATOM 2705 C C . ALA A 1 379 ? 52.167 19.386 -34.164 1.00 87.06 379 ALA A C 1
ATOM 2707 O O . ALA A 1 379 ? 53.139 18.662 -34.281 1.00 87.06 379 ALA A O 1
ATOM 2708 N N . VAL A 1 380 ? 50.941 18.952 -33.826 1.00 92.19 380 VAL A N 1
ATOM 2709 C CA . VAL A 1 380 ? 50.624 17.562 -33.454 1.00 92.19 380 VAL A CA 1
ATOM 2710 C C . VAL A 1 380 ? 51.209 16.548 -34.432 1.00 92.19 380 VAL A C 1
ATOM 2712 O O . VAL A 1 380 ? 50.873 16.574 -35.621 1.00 92.19 380 VAL A O 1
ATOM 2715 N N . ASP A 1 381 ? 52.033 15.642 -33.915 1.00 91.31 381 ASP A N 1
ATOM 2716 C CA . ASP A 1 381 ? 52.645 14.538 -34.651 1.00 91.31 381 ASP A CA 1
ATOM 2717 C C . ASP A 1 381 ? 51.582 13.559 -35.168 1.00 91.31 381 ASP A C 1
ATOM 2719 O O . ASP A 1 381 ? 51.070 12.725 -34.430 1.00 91.31 381 ASP A O 1
ATOM 2723 N N . ILE A 1 382 ? 51.239 13.629 -36.457 1.00 93.62 382 ILE A N 1
ATOM 2724 C CA . ILE A 1 382 ? 50.233 12.759 -37.080 1.00 93.62 382 ILE A CA 1
ATOM 2725 C C . ILE A 1 382 ? 50.870 11.932 -38.193 1.00 93.62 382 ILE A C 1
ATOM 2727 O O . ILE A 1 382 ? 51.413 12.472 -39.161 1.00 93.62 382 ILE A O 1
ATOM 2731 N N . GLU A 1 383 ? 50.742 10.611 -38.091 1.00 92.38 383 GLU A N 1
ATOM 2732 C CA . GLU A 1 383 ? 51.269 9.638 -39.051 1.00 92.38 383 GLU A CA 1
ATOM 2733 C C . GLU A 1 383 ? 50.194 8.638 -39.504 1.00 92.38 383 GLU A C 1
ATOM 2735 O O . GLU A 1 383 ? 49.107 8.563 -38.936 1.00 92.38 383 GLU A O 1
ATOM 2740 N N . ALA A 1 384 ? 50.469 7.874 -40.565 1.00 92.06 384 ALA A N 1
ATOM 2741 C CA . ALA A 1 384 ? 49.557 6.827 -41.021 1.00 92.06 384 ALA A CA 1
ATOM 2742 C C . ALA A 1 384 ? 49.585 5.628 -40.060 1.00 92.06 384 ALA A C 1
ATOM 2744 O O . ALA A 1 384 ? 50.654 5.079 -39.789 1.00 92.06 384 ALA A O 1
ATOM 2745 N N . THR A 1 385 ? 48.410 5.178 -39.615 1.00 92.75 385 THR A N 1
ATOM 2746 C CA . THR A 1 385 ? 48.303 4.031 -38.704 1.00 92.75 385 THR A CA 1
ATOM 2747 C C . THR A 1 385 ? 48.251 2.705 -39.454 1.00 92.75 385 THR A C 1
ATOM 2749 O O . THR A 1 385 ? 47.662 2.586 -40.533 1.00 92.75 385 THR A O 1
ATOM 2752 N N . THR A 1 386 ? 48.844 1.674 -38.854 1.00 92.00 386 THR A N 1
ATOM 2753 C CA . THR A 1 386 ? 48.688 0.278 -39.300 1.00 92.00 386 THR A CA 1
ATOM 2754 C C . THR A 1 386 ? 47.646 -0.494 -38.486 1.00 92.00 386 THR A C 1
ATOM 2756 O O . THR A 1 386 ? 47.476 -1.696 -38.701 1.00 92.00 386 THR A O 1
ATOM 2759 N N . ASP A 1 387 ? 46.935 0.173 -37.566 1.00 92.31 387 ASP A N 1
ATOM 2760 C CA . ASP A 1 387 ? 45.842 -0.446 -36.814 1.00 92.31 387 ASP A CA 1
ATOM 2761 C C . ASP A 1 387 ? 44.691 -0.881 -37.735 1.00 92.31 387 ASP A C 1
ATOM 2763 O O . ASP A 1 387 ? 44.543 -0.469 -38.892 1.00 92.31 387 ASP A O 1
ATOM 2767 N N . THR A 1 388 ? 43.827 -1.728 -37.188 1.00 81.44 388 THR A N 1
ATOM 2768 C CA . THR A 1 388 ? 42.655 -2.239 -37.895 1.00 81.44 388 THR A CA 1
ATOM 2769 C C . THR A 1 388 ? 41.713 -1.089 -38.266 1.00 81.44 388 THR A C 1
ATOM 2771 O O . THR A 1 388 ? 41.151 -0.438 -37.391 1.00 81.44 388 THR A O 1
ATOM 2774 N N . GLY A 1 389 ? 41.512 -0.875 -39.570 1.00 76.81 389 GLY A N 1
ATOM 2775 C CA . GLY A 1 389 ? 40.702 0.222 -40.117 1.00 76.81 389 GLY A CA 1
ATOM 2776 C C . GLY A 1 389 ? 41.498 1.229 -40.954 1.00 76.81 389 GLY A C 1
ATOM 2777 O O . GLY A 1 389 ? 40.895 1.917 -41.776 1.00 76.81 389 GLY A O 1
ATOM 2778 N N . GLY A 1 390 ? 42.833 1.250 -40.831 1.00 83.56 390 GLY A N 1
ATOM 2779 C CA . GLY A 1 390 ? 43.676 2.280 -41.450 1.00 83.56 390 GLY A CA 1
ATOM 2780 C C . GLY A 1 390 ? 43.385 3.674 -40.877 1.00 83.56 390 GLY A C 1
ATOM 2781 O O . GLY A 1 390 ? 42.806 3.780 -39.803 1.00 83.56 390 GLY A O 1
ATOM 2782 N N . GLY A 1 391 ? 43.767 4.736 -41.595 1.00 89.25 391 GLY A N 1
ATOM 2783 C CA . GLY A 1 391 ? 43.581 6.126 -41.150 1.00 89.25 391 GLY A CA 1
ATOM 2784 C C . GLY A 1 391 ? 44.881 6.751 -40.648 1.00 89.25 391 GLY A C 1
ATOM 2785 O O . GLY A 1 391 ? 45.957 6.433 -41.170 1.00 89.25 391 GLY A O 1
ATOM 2786 N N . PHE A 1 392 ? 44.786 7.626 -39.652 1.00 93.31 392 PHE A N 1
ATOM 2787 C CA . PHE A 1 392 ? 45.939 8.263 -39.027 1.00 93.31 392 PHE A CA 1
ATOM 2788 C C . PHE A 1 392 ? 45.961 7.977 -37.522 1.00 93.31 392 PHE A C 1
ATOM 2790 O O . PHE A 1 392 ? 45.007 7.453 -36.966 1.00 93.31 392 PHE A O 1
ATOM 2797 N N . ASN A 1 393 ? 47.087 8.245 -36.872 1.00 95.44 393 ASN A N 1
ATOM 2798 C CA . ASN A 1 393 ? 47.194 8.259 -35.419 1.00 95.44 393 ASN A CA 1
ATOM 2799 C C . ASN A 1 393 ? 48.065 9.432 -34.982 1.00 95.44 393 ASN A C 1
ATOM 2801 O O . ASN A 1 393 ? 48.892 9.913 -35.759 1.00 95.44 393 ASN A O 1
ATOM 2805 N N . ILE A 1 394 ? 47.928 9.827 -33.721 1.00 95.50 394 ILE A N 1
ATOM 2806 C CA . ILE A 1 394 ? 48.883 10.718 -33.067 1.00 95.50 394 ILE A CA 1
ATOM 2807 C C . ILE A 1 394 ? 50.110 9.895 -32.675 1.00 95.50 394 ILE A C 1
ATOM 2809 O O . ILE A 1 394 ? 49.963 8.781 -32.159 1.00 95.50 394 ILE A O 1
ATOM 2813 N N . GLY A 1 395 ? 51.302 10.382 -32.995 1.00 90.00 395 GLY A N 1
ATOM 2814 C CA . GLY A 1 395 ? 52.578 9.713 -32.780 1.00 90.00 395 GLY A CA 1
ATOM 2815 C C . GLY A 1 395 ? 53.415 10.384 -31.694 1.00 90.00 395 GLY A C 1
ATOM 2816 O O . GLY A 1 395 ? 53.239 11.564 -31.445 1.00 90.00 395 GLY A O 1
ATOM 2817 N N . ARG A 1 396 ? 54.338 9.628 -31.081 1.00 88.00 396 ARG A N 1
ATOM 2818 C CA . ARG A 1 396 ? 55.427 10.144 -30.215 1.00 88.00 396 ARG A CA 1
ATOM 2819 C C . ARG A 1 396 ? 54.988 11.067 -29.073 1.00 88.00 396 ARG A C 1
ATOM 2821 O O . ARG A 1 396 ? 55.740 11.944 -28.670 1.00 88.00 396 ARG A O 1
ATOM 2828 N N . ILE A 1 397 ? 53.818 10.808 -28.498 1.00 92.75 397 ILE A N 1
ATOM 2829 C CA . ILE A 1 397 ? 53.264 11.631 -27.422 1.00 92.75 397 ILE A CA 1
ATOM 2830 C C . ILE A 1 397 ? 54.208 11.608 -26.220 1.00 92.75 397 ILE A C 1
ATOM 2832 O O . ILE A 1 397 ? 54.552 10.518 -25.759 1.00 92.75 397 ILE A O 1
ATOM 2836 N N . VAL A 1 398 ? 54.585 12.758 -25.664 1.00 90.75 398 VAL A N 1
ATOM 2837 C CA . VAL A 1 398 ? 55.425 12.869 -24.456 1.00 90.75 398 VAL A CA 1
ATOM 2838 C C . VAL A 1 398 ? 54.634 13.356 -23.235 1.00 90.75 398 VAL A C 1
ATOM 2840 O O . VAL A 1 398 ? 53.495 13.807 -23.324 1.00 90.75 398 VAL A O 1
ATOM 2843 N N . ALA A 1 399 ? 55.229 13.229 -22.044 1.00 91.19 399 ALA A N 1
ATOM 2844 C CA . ALA A 1 399 ? 54.613 13.720 -20.812 1.00 91.19 399 ALA A CA 1
ATOM 2845 C C . ALA A 1 399 ? 54.493 15.252 -20.828 1.00 91.19 399 ALA A C 1
ATOM 2847 O O . ALA A 1 399 ? 55.475 15.951 -21.078 1.00 91.19 399 ALA A O 1
ATOM 2848 N N . GLY A 1 400 ? 53.303 15.752 -20.506 1.00 86.19 400 GLY A N 1
ATOM 2849 C CA . GLY A 1 400 ? 52.930 17.163 -20.532 1.00 86.19 400 GLY A CA 1
ATOM 2850 C C . GLY A 1 400 ? 51.971 17.526 -21.667 1.00 86.19 400 GLY A C 1
ATOM 2851 O O . GLY A 1 400 ? 51.281 18.534 -21.546 1.00 86.19 400 GLY A O 1
ATOM 2852 N N . GLU A 1 401 ? 51.882 16.719 -22.725 1.00 94.81 401 GLU A N 1
ATOM 2853 C CA . GLU A 1 401 ? 51.030 16.986 -23.892 1.00 94.81 401 GLU A CA 1
ATOM 2854 C C . GLU A 1 401 ? 49.549 16.688 -23.638 1.00 94.81 401 GLU A C 1
ATOM 2856 O O . GLU A 1 401 ? 49.190 15.897 -22.757 1.00 94.81 401 GLU A O 1
ATOM 2861 N N . TRP A 1 402 ? 48.668 17.312 -24.425 1.00 95.69 402 TRP A N 1
ATOM 2862 C CA . TRP A 1 402 ? 47.223 17.086 -24.333 1.00 95.69 402 TRP A CA 1
ATOM 2863 C C . TRP A 1 402 ? 46.463 17.419 -25.623 1.00 95.69 402 TRP A C 1
ATOM 2865 O O . TRP A 1 402 ? 46.906 18.220 -26.444 1.00 95.69 402 TRP A O 1
ATOM 2875 N N . LEU A 1 403 ? 45.279 16.817 -25.779 1.00 95.94 403 LEU A N 1
ATOM 2876 C CA . LEU A 1 403 ? 44.356 17.023 -26.906 1.00 95.94 403 LEU A CA 1
ATOM 2877 C C . LEU A 1 403 ? 42.933 17.268 -26.392 1.00 95.94 403 LEU A C 1
ATOM 2879 O O . LEU A 1 403 ? 42.501 16.579 -25.463 1.00 95.94 403 LEU A O 1
ATOM 2883 N N . GLU A 1 404 ? 42.193 18.186 -27.019 1.00 95.31 404 GLU A N 1
ATOM 2884 C CA . GLU A 1 404 ? 40.793 18.473 -26.687 1.00 95.31 404 GLU A CA 1
ATOM 2885 C C . GLU A 1 404 ? 39.790 18.070 -27.770 1.00 95.31 404 GLU A C 1
ATOM 2887 O O . GLU A 1 404 ? 40.043 18.183 -28.971 1.00 95.31 404 GLU A O 1
ATOM 2892 N N . TYR A 1 405 ? 38.614 17.629 -27.323 1.00 95.31 405 TYR A N 1
ATOM 2893 C CA . TYR A 1 405 ? 37.512 17.187 -28.169 1.00 95.31 405 TYR A CA 1
ATOM 2894 C C . TYR A 1 405 ? 36.190 17.727 -27.636 1.00 95.31 405 TYR A C 1
ATOM 2896 O O . TYR A 1 405 ? 35.790 17.426 -26.509 1.00 95.31 405 TYR A O 1
ATOM 2904 N N . THR A 1 406 ? 35.449 18.446 -28.469 1.00 94.12 406 THR A N 1
ATOM 2905 C CA . THR A 1 406 ? 34.094 18.860 -28.126 1.00 94.12 406 THR A CA 1
ATOM 2906 C C . THR A 1 406 ? 33.109 17.725 -28.414 1.00 94.12 406 THR A C 1
ATOM 2908 O O . THR A 1 406 ? 32.958 17.276 -29.555 1.00 94.12 406 THR A O 1
ATOM 2911 N N . VAL A 1 407 ? 32.392 17.276 -27.385 1.00 93.25 407 VAL A N 1
ATOM 2912 C CA . VAL A 1 407 ? 31.435 16.162 -27.441 1.00 93.25 407 VAL A CA 1
ATOM 2913 C C . VAL A 1 407 ? 30.028 16.604 -27.058 1.00 93.25 407 VAL A C 1
ATOM 2915 O O . VAL A 1 407 ? 29.847 17.599 -26.367 1.00 93.25 407 VAL A O 1
ATOM 2918 N N . ASN A 1 408 ? 29.017 15.847 -27.479 1.00 91.31 408 ASN A N 1
ATOM 2919 C CA . ASN A 1 408 ? 27.634 15.998 -27.045 1.00 91.31 408 ASN A CA 1
ATOM 2920 C C . ASN A 1 408 ? 27.114 14.678 -26.459 1.00 91.31 408 ASN A C 1
ATOM 2922 O O . ASN A 1 408 ? 26.868 13.711 -27.188 1.00 91.31 408 ASN A O 1
ATOM 2926 N N . ILE A 1 409 ? 26.921 14.665 -25.143 1.00 89.56 409 ILE A N 1
ATOM 2927 C CA . ILE A 1 409 ? 26.429 13.534 -24.359 1.00 89.56 409 ILE A CA 1
ATOM 2928 C C . ILE A 1 409 ? 24.905 13.468 -24.477 1.00 89.56 409 ILE A C 1
ATOM 2930 O O . ILE A 1 409 ? 24.186 14.349 -24.000 1.00 89.56 409 ILE A O 1
ATOM 2934 N N . ALA A 1 410 ? 24.393 12.411 -25.114 1.00 75.94 410 ALA A N 1
ATOM 2935 C CA . ALA A 1 410 ? 22.967 12.280 -25.416 1.00 75.94 410 ALA A CA 1
ATOM 2936 C C . ALA A 1 410 ? 22.087 12.045 -24.173 1.00 75.94 410 ALA A C 1
ATOM 2938 O O . ALA A 1 410 ? 20.905 12.392 -24.171 1.00 75.94 410 ALA A O 1
ATOM 2939 N N . THR A 1 411 ? 22.616 11.412 -23.125 1.00 71.06 411 THR A N 1
ATOM 2940 C CA . THR A 1 411 ? 21.891 11.116 -21.877 1.00 71.06 411 THR A CA 1
ATOM 2941 C C . THR A 1 411 ? 22.873 11.095 -20.711 1.00 71.06 411 THR A C 1
ATOM 2943 O O . THR A 1 411 ? 23.933 10.489 -20.823 1.00 71.06 411 THR A O 1
ATOM 2946 N N . ALA A 1 412 ? 22.540 11.738 -19.591 1.00 71.25 412 ALA A N 1
ATOM 2947 C CA . ALA A 1 412 ? 23.390 11.706 -18.404 1.00 71.25 412 ALA A CA 1
ATOM 2948 C C . ALA A 1 412 ? 23.497 10.264 -17.884 1.00 71.25 412 ALA A C 1
ATOM 2950 O O . ALA A 1 412 ? 22.490 9.553 -17.841 1.00 71.25 412 ALA A O 1
ATOM 2951 N N . GLY A 1 413 ? 24.689 9.818 -17.502 1.00 68.31 413 GLY A N 1
ATOM 2952 C CA . GLY A 1 413 ? 24.897 8.434 -17.084 1.00 68.31 413 GLY A CA 1
ATOM 2953 C C . GLY A 1 413 ? 26.363 8.056 -16.928 1.00 68.31 413 GLY A C 1
ATOM 2954 O O . GLY A 1 413 ? 27.246 8.903 -17.045 1.00 68.31 413 GLY A O 1
ATOM 2955 N N . SER A 1 414 ? 26.601 6.774 -16.656 1.00 81.50 414 SER A N 1
ATOM 2956 C CA . SER A 1 414 ? 27.945 6.208 -16.568 1.00 81.50 414 SER A CA 1
ATOM 2957 C C . SER A 1 414 ? 28.411 5.711 -17.936 1.00 81.50 414 SER A C 1
ATOM 2959 O O . SER A 1 414 ? 27.649 5.067 -18.666 1.00 81.50 414 SER A O 1
ATOM 2961 N N . TYR A 1 415 ? 29.647 6.042 -18.283 1.00 85.50 415 TYR A N 1
ATOM 2962 C CA . TYR A 1 415 ? 30.277 5.727 -19.554 1.00 85.50 415 TYR A CA 1
ATOM 2963 C C . TYR A 1 415 ? 31.626 5.056 -19.322 1.00 85.50 415 TYR A C 1
ATOM 2965 O O . TYR A 1 415 ? 32.398 5.453 -18.450 1.00 85.50 415 TYR A O 1
ATOM 2973 N N . ASP A 1 416 ? 31.943 4.079 -20.159 1.00 89.69 416 ASP A N 1
ATOM 2974 C CA . ASP A 1 416 ? 33.268 3.480 -20.207 1.00 89.69 416 ASP A CA 1
ATOM 2975 C C . ASP A 1 416 ? 34.092 4.195 -21.282 1.00 89.69 416 ASP A C 1
ATOM 2977 O O . ASP A 1 416 ? 33.679 4.271 -22.444 1.00 89.69 416 ASP A O 1
ATOM 2981 N N . LEU A 1 417 ? 35.253 4.727 -20.891 1.00 93.44 417 LEU A N 1
ATOM 2982 C CA . LEU A 1 417 ? 36.238 5.299 -21.806 1.00 93.44 417 LEU A CA 1
ATOM 2983 C C . LEU A 1 417 ? 37.172 4.204 -22.309 1.00 93.44 417 LEU A C 1
ATOM 2985 O O . LEU A 1 417 ? 37.869 3.576 -21.518 1.00 93.44 417 LEU A O 1
ATOM 2989 N N . GLY A 1 418 ? 37.241 4.011 -23.620 1.00 93.88 418 GLY A N 1
ATOM 2990 C CA . GLY A 1 418 ? 38.261 3.187 -24.266 1.00 93.88 418 GLY A CA 1
ATOM 2991 C C . GLY A 1 418 ? 39.282 4.052 -24.999 1.00 93.88 418 GLY A C 1
ATOM 2992 O O . GLY A 1 418 ? 38.894 4.829 -25.865 1.00 93.88 418 GLY A O 1
ATOM 2993 N N . ILE A 1 419 ? 40.569 3.885 -24.698 1.00 95.50 419 ILE A N 1
ATOM 2994 C CA . ILE A 1 419 ? 41.705 4.566 -25.332 1.00 95.50 419 ILE A CA 1
ATOM 2995 C C . ILE A 1 419 ? 42.494 3.543 -26.150 1.00 95.50 419 ILE A C 1
ATOM 2997 O O . ILE A 1 419 ? 43.041 2.592 -25.590 1.00 95.50 419 ILE A O 1
ATOM 3001 N N . ARG A 1 420 ? 42.568 3.712 -27.473 1.00 95.94 420 ARG A N 1
ATOM 3002 C CA . ARG A 1 420 ? 43.348 2.837 -28.359 1.00 95.94 420 ARG A CA 1
ATOM 3003 C C . ARG A 1 420 ? 44.771 3.361 -28.520 1.00 95.94 420 ARG A C 1
ATOM 3005 O O . ARG A 1 420 ? 44.990 4.362 -29.194 1.00 95.94 420 ARG A O 1
ATOM 3012 N N . PHE A 1 421 ? 45.724 2.657 -27.927 1.00 94.81 421 PHE A N 1
ATOM 3013 C CA . PHE A 1 421 ? 47.075 3.133 -27.647 1.00 94.81 421 PHE A CA 1
ATOM 3014 C C . PHE A 1 421 ? 48.156 2.122 -28.075 1.00 94.81 421 PHE A C 1
ATOM 3016 O O . PHE A 1 421 ? 47.908 0.913 -28.063 1.00 94.81 421 PHE A O 1
ATOM 3023 N N . ALA A 1 422 ? 49.351 2.594 -28.443 1.00 92.94 422 ALA A N 1
ATOM 3024 C CA . ALA A 1 422 ? 50.512 1.764 -28.788 1.00 92.94 422 ALA A CA 1
ATOM 3025 C C . ALA A 1 422 ? 51.835 2.391 -28.317 1.00 92.94 422 ALA A C 1
ATOM 3027 O O . ALA A 1 422 ? 52.034 3.586 -28.458 1.00 92.94 422 ALA A O 1
ATOM 3028 N N . THR A 1 423 ? 52.782 1.607 -27.807 1.00 91.44 423 THR A N 1
ATOM 3029 C CA . THR A 1 423 ? 54.121 2.086 -27.428 1.00 91.44 423 THR A CA 1
ATOM 3030 C C . THR A 1 423 ? 55.143 0.944 -27.416 1.00 91.44 423 THR A C 1
ATOM 3032 O O . THR A 1 423 ? 54.811 -0.223 -27.180 1.00 91.44 423 THR A O 1
ATOM 3035 N N . ALA A 1 424 ? 56.413 1.258 -27.685 1.00 82.94 424 ALA A N 1
ATOM 3036 C CA . ALA A 1 424 ? 57.498 0.274 -27.701 1.00 82.94 424 ALA A CA 1
ATOM 3037 C C . ALA A 1 424 ? 58.119 -0.018 -26.317 1.00 82.94 424 ALA A C 1
ATOM 3039 O O . ALA A 1 424 ? 58.737 -1.072 -26.161 1.00 82.94 424 ALA A O 1
ATOM 3040 N N . SER A 1 425 ? 57.966 0.875 -25.328 1.00 73.50 425 SER A N 1
ATOM 3041 C CA . SER A 1 425 ? 58.509 0.756 -23.957 1.00 73.50 425 SER A CA 1
ATOM 3042 C C . SER A 1 425 ? 57.387 0.788 -22.897 1.00 73.50 425 SER A C 1
ATOM 3044 O O . SER A 1 425 ? 56.239 0.532 -23.228 1.00 73.50 425 SER A O 1
ATOM 3046 N N . GLY A 1 426 ? 57.694 1.024 -21.612 1.00 70.12 426 GLY A N 1
ATOM 3047 C CA . GLY A 1 426 ? 56.773 0.884 -20.466 1.00 70.12 426 GLY A CA 1
ATOM 3048 C C . GLY A 1 426 ? 55.579 1.852 -20.388 1.00 70.12 426 GLY A C 1
ATOM 3049 O O . GLY A 1 426 ? 54.895 1.841 -19.368 1.00 70.12 426 GLY A O 1
ATOM 3050 N N . GLY A 1 427 ? 55.323 2.656 -21.424 1.00 82.56 427 GLY A N 1
ATOM 3051 C CA . GLY A 1 427 ? 54.195 3.586 -21.499 1.00 82.56 427 GLY A CA 1
ATOM 3052 C C . GLY A 1 427 ? 54.245 4.704 -20.454 1.00 82.56 427 GLY A C 1
ATOM 3053 O O . GLY A 1 427 ? 55.306 5.279 -20.205 1.00 82.56 427 GLY A O 1
ATOM 3054 N N . GLY A 1 428 ? 53.098 5.035 -19.859 1.00 89.19 428 GLY A N 1
ATOM 3055 C CA . GLY A 1 428 ? 52.955 6.183 -18.963 1.00 89.19 428 GLY A CA 1
ATOM 3056 C C . GLY A 1 428 ? 51.598 6.267 -18.267 1.00 89.19 428 GLY A C 1
ATOM 3057 O O . GLY A 1 428 ? 50.869 5.280 -18.167 1.00 89.19 428 GLY A O 1
ATOM 3058 N N . THR A 1 429 ? 51.245 7.451 -17.785 1.00 93.06 429 THR A N 1
ATOM 3059 C CA . THR A 1 429 ? 49.925 7.755 -17.221 1.00 93.06 429 THR A CA 1
ATOM 3060 C C . THR A 1 429 ? 49.279 8.918 -17.956 1.00 93.06 429 THR A C 1
ATOM 3062 O O . THR A 1 429 ? 49.973 9.795 -18.461 1.00 93.06 429 THR A O 1
ATOM 3065 N N . ALA A 1 430 ? 47.955 8.922 -17.998 1.00 93.31 430 ALA A N 1
ATOM 3066 C CA . ALA A 1 430 ? 47.136 10.008 -18.514 1.00 93.31 430 ALA A CA 1
ATOM 3067 C C . ALA A 1 430 ? 45.950 10.254 -17.576 1.00 93.31 430 ALA A C 1
ATOM 3069 O O . ALA A 1 430 ? 45.619 9.397 -16.756 1.00 93.31 430 ALA A O 1
ATOM 3070 N N . HIS A 1 431 ? 45.251 11.365 -17.739 1.00 93.94 431 HIS A N 1
ATOM 3071 C CA . HIS A 1 431 ? 43.948 11.582 -17.126 1.00 93.94 431 HIS A CA 1
ATOM 3072 C C . HIS A 1 431 ? 43.015 12.300 -18.099 1.00 93.94 431 HIS A C 1
ATOM 3074 O O . HIS A 1 431 ? 43.441 12.886 -19.096 1.00 93.94 431 HIS A O 1
ATOM 3080 N N . LEU A 1 432 ? 41.719 12.208 -17.816 1.00 92.62 432 LEU A N 1
ATOM 3081 C CA . LEU A 1 432 ? 40.686 12.903 -18.569 1.00 92.62 432 LEU A CA 1
ATOM 3082 C C . LEU A 1 432 ? 40.229 14.128 -17.775 1.00 92.62 432 LEU A C 1
ATOM 3084 O O . LEU A 1 432 ? 39.942 14.009 -16.586 1.00 92.62 432 LEU A O 1
ATOM 3088 N N . GLU A 1 433 ? 40.092 15.275 -18.426 1.00 91.75 433 GLU A N 1
ATOM 3089 C CA . GLU A 1 433 ? 39.370 16.430 -17.893 1.00 91.75 433 GLU A CA 1
ATOM 3090 C C . GLU A 1 433 ? 38.052 16.605 -18.655 1.00 91.75 433 GLU A C 1
ATOM 3092 O O . GLU A 1 433 ? 38.005 16.453 -19.877 1.00 91.75 433 GLU A O 1
ATOM 3097 N N . VAL A 1 434 ? 36.980 16.932 -17.935 1.00 88.50 434 VAL A N 1
ATOM 3098 C CA . VAL A 1 434 ? 35.682 17.319 -18.499 1.00 88.50 434 VAL A CA 1
ATOM 3099 C C . VAL A 1 434 ? 35.457 18.776 -18.134 1.00 88.50 434 VAL A C 1
ATOM 3101 O O . VAL A 1 434 ? 35.459 19.117 -16.954 1.00 88.50 434 VAL A O 1
ATOM 3104 N N . ASP A 1 435 ? 35.324 19.638 -19.138 1.00 83.75 435 ASP A N 1
ATOM 3105 C CA . ASP A 1 435 ? 35.188 21.090 -18.975 1.00 83.75 435 ASP A CA 1
ATOM 3106 C C . ASP A 1 435 ? 36.287 21.702 -18.078 1.00 83.75 435 ASP A C 1
ATOM 3108 O O . ASP A 1 435 ? 36.042 22.597 -17.270 1.00 83.75 435 ASP A O 1
ATOM 3112 N N . GLY A 1 436 ? 37.518 21.190 -18.212 1.00 80.06 436 GLY A N 1
ATOM 3113 C CA . GLY A 1 436 ? 38.690 21.624 -17.442 1.00 80.06 436 GLY A CA 1
ATOM 3114 C C . GLY A 1 436 ? 38.794 21.039 -16.028 1.00 80.06 436 GLY A C 1
ATOM 3115 O O . GLY A 1 436 ? 39.657 21.460 -15.261 1.00 80.06 436 GLY A O 1
ATOM 3116 N N . VAL A 1 437 ? 37.935 20.079 -15.665 1.00 80.25 437 VAL A N 1
ATOM 3117 C CA . VAL A 1 437 ? 37.970 19.391 -14.367 1.00 80.25 437 VAL A CA 1
ATOM 3118 C C . VAL A 1 437 ? 38.414 17.940 -14.535 1.00 80.25 437 VAL A C 1
ATOM 3120 O O . VAL A 1 437 ? 37.725 17.136 -15.169 1.00 80.25 437 VAL A O 1
ATOM 3123 N N . ALA A 1 438 ? 39.541 17.577 -13.919 1.00 80.81 438 ALA A N 1
ATOM 3124 C CA . ALA A 1 438 ? 40.044 16.204 -13.909 1.00 80.81 438 ALA A CA 1
ATOM 3125 C C . ALA A 1 438 ? 38.999 15.223 -13.338 1.00 80.81 438 ALA A C 1
ATOM 3127 O O . ALA A 1 438 ? 38.537 15.361 -12.206 1.00 80.81 438 ALA A O 1
ATOM 3128 N N . THR A 1 439 ? 38.632 14.216 -14.131 1.00 76.31 439 THR A N 1
ATOM 3129 C CA . THR A 1 439 ? 37.555 13.257 -13.859 1.00 76.31 439 THR A CA 1
ATOM 3130 C C . THR A 1 439 ? 38.045 11.828 -14.098 1.00 76.31 439 THR A C 1
ATOM 3132 O O . THR A 1 439 ? 38.786 11.548 -15.034 1.00 76.31 439 THR A O 1
ATOM 3135 N N . GLY A 1 440 ? 37.631 10.884 -13.247 1.00 68.44 440 GLY A N 1
ATOM 3136 C CA . GLY A 1 440 ? 37.968 9.462 -13.412 1.00 68.44 440 GLY A CA 1
ATOM 3137 C C . GLY A 1 440 ? 39.354 9.045 -12.901 1.00 68.44 440 GLY A C 1
ATOM 3138 O O . GLY A 1 440 ? 39.673 7.856 -12.940 1.00 68.44 440 GLY A O 1
ATOM 3139 N N . GLY A 1 441 ? 40.150 9.971 -12.357 1.00 81.38 441 GLY A N 1
ATOM 3140 C CA . GLY A 1 441 ? 41.482 9.692 -11.808 1.00 81.38 441 GLY A CA 1
ATOM 3141 C C . GLY A 1 441 ? 42.509 9.274 -12.870 1.00 81.38 441 GLY A C 1
ATOM 3142 O O . GLY A 1 441 ? 42.241 9.324 -14.067 1.00 81.38 441 GLY A O 1
ATOM 3143 N N . SER A 1 442 ? 43.697 8.853 -12.425 1.00 85.81 442 SER A N 1
ATOM 3144 C CA . SER A 1 442 ? 44.788 8.470 -13.331 1.00 85.81 442 SER A CA 1
ATOM 3145 C C . SER A 1 442 ? 44.470 7.190 -14.124 1.00 85.81 442 SER A C 1
ATOM 3147 O O . SER A 1 442 ? 43.888 6.233 -13.603 1.00 85.81 442 SER A O 1
ATOM 3149 N N . ILE A 1 443 ? 44.868 7.185 -15.394 1.00 92.25 443 ILE A N 1
ATOM 3150 C CA . ILE A 1 443 ? 44.732 6.116 -16.381 1.00 92.25 443 ILE A CA 1
ATOM 3151 C C . ILE A 1 443 ? 46.136 5.612 -16.710 1.00 92.25 443 ILE A C 1
ATOM 3153 O O . ILE A 1 443 ? 46.960 6.339 -17.260 1.00 92.25 443 ILE A O 1
ATOM 3157 N N . THR A 1 444 ? 46.417 4.351 -16.395 1.00 92.06 444 THR A N 1
ATOM 3158 C CA . THR A 1 444 ? 47.701 3.725 -16.730 1.00 92.06 444 THR A CA 1
ATOM 3159 C C . THR A 1 444 ? 47.705 3.251 -18.181 1.00 92.06 444 THR A C 1
ATOM 3161 O O . THR A 1 444 ? 46.850 2.464 -18.585 1.00 92.06 444 THR A O 1
ATOM 3164 N N . LEU A 1 445 ? 48.696 3.692 -18.953 1.00 91.19 445 LEU A N 1
ATOM 3165 C CA . LEU A 1 445 ? 48.931 3.303 -20.341 1.00 91.19 445 LEU A CA 1
ATOM 3166 C C . LEU A 1 445 ? 50.117 2.325 -20.385 1.00 91.19 445 LEU A C 1
ATOM 3168 O O . LEU A 1 445 ? 51.259 2.758 -20.226 1.00 91.19 445 LEU A O 1
ATOM 3172 N N . PRO A 1 446 ? 49.885 1.009 -20.546 1.00 88.19 446 PRO A N 1
ATOM 3173 C CA . PRO A 1 446 ? 50.942 0.009 -20.453 1.00 88.19 446 PRO A CA 1
ATOM 3174 C C . PRO A 1 446 ? 51.768 -0.097 -21.740 1.00 88.19 446 PRO A C 1
ATOM 3176 O O . PRO A 1 446 ? 51.337 0.295 -22.826 1.00 88.19 446 PRO A O 1
ATOM 3179 N N . GLY A 1 447 ? 52.943 -0.717 -21.623 1.00 86.75 447 GLY A N 1
ATOM 3180 C CA . GLY A 1 447 ? 53.766 -1.057 -22.777 1.00 86.75 447 GLY A CA 1
ATOM 3181 C C . GLY A 1 447 ? 53.112 -2.091 -23.692 1.00 86.75 447 GLY A C 1
ATOM 3182 O O . GLY A 1 447 ? 52.794 -3.192 -23.245 1.00 86.75 447 GLY A O 1
ATOM 3183 N N . THR A 1 448 ? 52.947 -1.772 -24.979 1.00 91.31 448 THR A N 1
ATOM 3184 C CA . THR A 1 448 ? 52.262 -2.661 -25.940 1.00 91.31 448 THR A CA 1
ATOM 3185 C C . THR A 1 448 ? 53.217 -3.475 -26.822 1.00 91.31 448 THR A C 1
ATOM 3187 O O . THR A 1 448 ? 52.781 -4.369 -27.548 1.00 91.31 448 THR A O 1
ATOM 3190 N N . GLY A 1 449 ? 54.526 -3.210 -26.746 1.00 86.75 449 GLY A N 1
ATOM 3191 C CA . GLY A 1 449 ? 55.575 -3.972 -27.433 1.00 86.75 449 GLY A CA 1
ATOM 3192 C C . GLY A 1 449 ? 55.922 -3.477 -28.842 1.00 86.75 449 GLY A C 1
ATOM 3193 O O . GLY A 1 449 ? 56.665 -4.151 -29.554 1.00 86.75 449 GLY A O 1
ATOM 3194 N N . GLY A 1 450 ? 55.414 -2.314 -29.260 1.00 88.62 450 GLY A N 1
ATOM 3195 C CA . GLY A 1 450 ? 55.801 -1.658 -30.510 1.00 88.62 450 GLY A CA 1
ATOM 3196 C C . GLY A 1 450 ? 54.974 -0.407 -30.816 1.00 88.62 450 GLY A C 1
ATOM 3197 O O . GLY A 1 450 ? 53.807 -0.332 -30.452 1.00 88.62 450 GLY A O 1
ATOM 3198 N N . TRP A 1 451 ? 55.561 0.550 -31.544 1.00 91.12 451 TRP A N 1
ATOM 3199 C CA . TRP A 1 451 ? 54.950 1.850 -31.902 1.00 91.12 451 TRP A CA 1
ATOM 3200 C C . TRP A 1 451 ? 53.661 1.763 -32.727 1.00 91.12 451 TRP A C 1
ATOM 3202 O O . TRP A 1 451 ? 52.902 2.715 -32.826 1.00 91.12 451 TRP A O 1
ATOM 3212 N N . GLN A 1 452 ? 53.409 0.608 -33.324 1.00 93.44 452 GLN A N 1
ATOM 3213 C CA . GLN A 1 452 ? 52.231 0.330 -34.137 1.00 93.44 452 GLN A CA 1
ATOM 3214 C C . GLN A 1 452 ? 51.574 -0.998 -33.703 1.00 93.44 452 GLN A C 1
ATOM 3216 O O . GLN A 1 452 ? 50.827 -1.625 -34.451 1.00 93.44 452 GLN A O 1
ATOM 3221 N N . THR A 1 453 ? 51.872 -1.449 -32.478 1.00 92.69 453 THR A N 1
ATOM 3222 C CA . THR A 1 453 ? 51.246 -2.614 -31.843 1.00 92.69 453 THR A CA 1
ATOM 3223 C C . THR A 1 453 ? 50.171 -2.113 -30.890 1.00 92.69 453 THR A C 1
ATOM 3225 O O . THR A 1 453 ? 50.472 -1.620 -29.808 1.00 92.69 453 THR A O 1
ATOM 3228 N N . TRP A 1 454 ? 48.909 -2.213 -31.289 1.00 93.69 454 TRP A N 1
ATOM 3229 C CA . TRP A 1 454 ? 47.823 -1.467 -30.657 1.00 93.69 454 TRP A CA 1
ATOM 3230 C C . TRP A 1 454 ? 47.047 -2.273 -29.600 1.00 93.69 454 TRP A C 1
ATOM 3232 O O . TRP A 1 454 ? 46.612 -3.404 -29.849 1.00 93.69 454 TRP A O 1
ATOM 3242 N N . GLN A 1 455 ? 46.789 -1.660 -28.443 1.00 92.94 455 GLN A N 1
ATOM 3243 C CA . GLN A 1 455 ? 45.944 -2.170 -27.353 1.00 92.94 455 GLN A CA 1
ATOM 3244 C C . GLN A 1 455 ? 44.882 -1.139 -26.950 1.00 92.94 455 GLN A C 1
ATOM 3246 O O . GLN A 1 455 ? 45.052 0.052 -27.175 1.00 92.94 455 GLN A O 1
ATOM 3251 N N . THR A 1 456 ? 43.753 -1.592 -26.397 1.00 94.06 456 THR A N 1
ATOM 3252 C CA . THR A 1 456 ? 42.710 -0.689 -25.884 1.00 94.06 456 THR A CA 1
ATOM 3253 C C . THR A 1 456 ? 42.735 -0.703 -24.365 1.00 94.06 456 THR A C 1
ATOM 3255 O O . THR A 1 456 ? 42.471 -1.737 -23.754 1.00 94.06 456 THR A O 1
ATOM 3258 N N . VAL A 1 457 ? 43.036 0.443 -23.764 1.00 91.19 457 VAL A N 1
ATOM 3259 C CA . VAL A 1 457 ? 42.955 0.669 -22.321 1.00 91.19 457 VAL A CA 1
ATOM 3260 C C . VAL A 1 457 ? 41.544 1.142 -22.002 1.00 91.19 457 VAL A C 1
ATOM 3262 O O . VAL A 1 457 ? 41.062 2.079 -22.628 1.00 91.19 457 VAL A O 1
ATOM 3265 N N . SER A 1 458 ? 40.866 0.481 -21.064 1.00 86.88 458 SER A N 1
ATOM 3266 C CA . SER A 1 458 ? 39.490 0.825 -20.688 1.00 86.88 458 SER A CA 1
ATOM 3267 C C . SER A 1 458 ? 39.438 1.403 -19.277 1.00 86.88 458 SER A C 1
ATOM 3269 O O . SER A 1 458 ? 39.995 0.820 -18.348 1.00 86.88 458 SER A O 1
ATOM 3271 N N . LYS A 1 459 ? 38.737 2.524 -19.117 1.00 85.19 459 LYS A N 1
ATOM 3272 C CA . LYS A 1 459 ? 38.414 3.158 -17.843 1.00 85.19 459 LYS A CA 1
ATOM 3273 C C . LYS A 1 459 ? 36.887 3.190 -17.690 1.00 85.19 459 LYS A C 1
ATOM 3275 O O . LYS A 1 459 ? 36.247 4.066 -18.274 1.00 85.19 459 LYS A O 1
ATOM 3280 N N . PRO A 1 460 ? 36.296 2.238 -16.952 1.00 82.12 460 PRO A N 1
ATOM 3281 C CA . PRO A 1 460 ? 34.857 2.211 -16.752 1.00 82.12 460 PRO A CA 1
ATOM 3282 C C . PRO A 1 460 ? 34.402 3.261 -15.736 1.00 82.12 460 PRO A C 1
ATOM 3284 O O . PRO A 1 460 ? 35.190 3.712 -14.897 1.00 82.12 460 PRO A O 1
ATOM 3287 N N . GLY A 1 461 ? 33.114 3.597 -15.774 1.00 74.69 461 GLY A N 1
ATOM 3288 C CA . GLY A 1 461 ? 32.466 4.318 -14.677 1.00 74.69 461 GLY A CA 1
ATOM 3289 C C . GLY A 1 461 ? 32.594 5.846 -14.698 1.00 74.69 461 GLY A C 1
ATOM 3290 O O . GLY A 1 461 ? 32.470 6.478 -13.648 1.00 74.69 461 GLY A O 1
ATOM 3291 N N . LEU A 1 462 ? 32.855 6.465 -15.853 1.00 80.62 462 LEU A N 1
ATOM 3292 C CA . LEU A 1 462 ? 32.872 7.924 -15.981 1.00 80.62 462 LEU A CA 1
ATOM 3293 C C . LEU A 1 462 ? 31.445 8.468 -15.959 1.00 80.62 462 LEU A C 1
ATOM 3295 O O . LEU A 1 462 ? 30.664 8.227 -16.877 1.00 80.62 462 LEU A O 1
ATOM 3299 N N . ASN A 1 463 ? 31.101 9.225 -14.923 1.00 80.38 463 ASN A N 1
ATOM 3300 C CA . ASN A 1 463 ? 29.799 9.876 -14.844 1.00 80.38 463 ASN A CA 1
ATOM 3301 C C . ASN A 1 463 ? 29.820 11.169 -15.655 1.00 80.38 463 ASN A C 1
ATOM 3303 O O . ASN A 1 463 ? 30.530 12.109 -15.305 1.00 80.38 463 ASN A O 1
ATOM 3307 N N . LEU A 1 464 ? 29.032 11.207 -16.727 1.00 80.81 464 LEU A N 1
ATOM 3308 C CA . LEU A 1 464 ? 28.907 12.362 -17.609 1.00 80.81 464 LEU A CA 1
ATOM 3309 C C . LEU A 1 464 ? 27.477 12.896 -17.551 1.00 80.81 464 LEU A C 1
ATOM 3311 O O . LEU A 1 464 ? 26.508 12.129 -17.553 1.00 80.81 464 LEU A O 1
ATOM 3315 N N . THR A 1 465 ? 27.336 14.216 -17.491 1.00 82.19 465 THR A N 1
ATOM 3316 C CA . THR A 1 465 ? 26.039 14.892 -17.583 1.00 82.19 465 THR A CA 1
ATOM 3317 C C . THR A 1 465 ? 25.594 14.990 -19.044 1.00 82.19 465 THR A C 1
ATOM 3319 O O . THR A 1 465 ? 26.382 14.808 -19.966 1.00 82.19 465 THR A O 1
ATOM 3322 N N . ALA A 1 466 ? 24.292 15.184 -19.277 1.00 73.94 466 ALA A N 1
ATOM 3323 C CA . ALA A 1 466 ? 23.770 15.371 -20.629 1.00 73.94 466 ALA A CA 1
ATOM 3324 C C . ALA A 1 466 ? 24.081 16.790 -21.114 1.00 73.94 466 ALA A C 1
ATOM 3326 O O . ALA A 1 466 ? 23.856 17.747 -20.373 1.00 73.94 466 ALA A O 1
ATOM 3327 N N . GLY A 1 467 ? 24.485 16.928 -22.374 1.00 81.12 467 GLY A N 1
ATOM 3328 C CA . GLY A 1 467 ? 24.822 18.221 -22.965 1.00 81.12 467 GLY A CA 1
ATOM 3329 C C . GLY A 1 467 ? 26.157 18.215 -23.698 1.00 81.12 467 GLY A C 1
ATOM 3330 O O . GLY A 1 467 ? 26.756 17.164 -23.926 1.00 81.12 467 GLY A O 1
ATOM 3331 N N . GLN A 1 468 ? 26.589 19.402 -24.115 1.00 86.88 468 GLN A N 1
ATOM 3332 C CA . GLN A 1 468 ? 27.858 19.599 -24.805 1.00 86.88 468 GLN A CA 1
ATOM 3333 C C . GLN A 1 468 ? 28.976 19.846 -23.787 1.00 86.88 468 GLN A C 1
ATOM 3335 O O . GLN A 1 468 ? 28.797 20.669 -22.894 1.00 86.88 468 GLN A O 1
ATOM 3340 N N . HIS A 1 469 ? 30.108 19.164 -23.955 1.00 89.56 469 HIS A N 1
ATOM 3341 C CA . HIS A 1 469 ? 31.272 19.234 -23.068 1.00 89.56 469 HIS A CA 1
ATOM 3342 C C . HIS A 1 469 ? 32.568 19.288 -23.880 1.00 89.56 469 HIS A C 1
ATOM 3344 O O . HIS A 1 469 ? 32.611 18.780 -25.005 1.00 89.56 469 HIS A O 1
ATOM 3350 N N . VAL A 1 470 ? 33.629 19.855 -23.309 1.00 92.44 470 VAL A N 1
ATOM 3351 C CA . VAL A 1 470 ? 34.997 19.744 -23.838 1.00 92.44 470 VAL A CA 1
ATOM 3352 C C . VAL A 1 470 ? 35.741 18.685 -23.034 1.00 92.44 470 VAL A C 1
ATOM 3354 O O . VAL A 1 470 ? 35.870 18.789 -21.815 1.00 92.44 470 VAL A O 1
ATOM 3357 N N . LEU A 1 471 ? 36.217 17.647 -23.716 1.00 93.69 471 LEU A N 1
ATOM 3358 C CA . LEU A 1 471 ? 37.034 16.595 -23.124 1.00 93.69 471 LEU A CA 1
ATOM 3359 C C . LEU A 1 471 ? 38.500 16.858 -23.426 1.00 93.69 471 LEU A C 1
ATOM 3361 O O . LEU A 1 471 ? 38.863 16.893 -24.599 1.00 93.69 471 LEU A O 1
ATOM 3365 N N . ARG A 1 472 ? 39.343 16.952 -22.398 1.00 94.75 472 ARG A N 1
ATOM 3366 C CA . ARG A 1 472 ? 40.799 16.951 -22.558 1.00 94.75 472 ARG A CA 1
ATOM 3367 C C . ARG A 1 472 ? 41.358 15.600 -22.153 1.00 94.75 472 ARG A C 1
ATOM 3369 O O . ARG A 1 472 ? 41.122 15.150 -21.037 1.00 94.75 472 ARG A O 1
ATOM 3376 N N . LEU A 1 473 ? 42.132 14.974 -23.031 1.00 95.62 473 LEU A N 1
ATOM 3377 C CA . LEU A 1 473 ? 42.997 13.863 -22.645 1.00 95.62 473 LEU A CA 1
ATOM 3378 C C . LEU A 1 473 ? 44.413 14.405 -22.453 1.00 95.62 473 LEU A C 1
ATOM 3380 O O . LEU A 1 473 ? 45.035 14.831 -23.425 1.00 95.62 473 LEU A O 1
ATOM 3384 N N . ALA A 1 474 ? 44.888 14.402 -21.209 1.00 94.62 474 ALA A N 1
ATOM 3385 C CA . ALA A 1 474 ? 46.202 14.906 -20.827 1.00 94.62 474 ALA A CA 1
ATOM 3386 C C . ALA A 1 474 ? 47.133 13.759 -20.427 1.00 94.62 474 ALA A C 1
ATOM 3388 O O . ALA A 1 474 ? 46.721 12.823 -19.740 1.00 94.62 474 ALA A O 1
ATOM 3389 N N . PHE A 1 475 ? 48.386 13.823 -20.873 1.00 94.06 475 PHE A N 1
ATOM 3390 C CA . PHE A 1 475 ? 49.383 12.780 -20.664 1.00 94.06 475 PHE A CA 1
ATOM 3391 C C . PHE A 1 475 ? 50.387 13.215 -19.590 1.00 94.06 475 PHE A C 1
ATOM 3393 O O . PHE A 1 475 ? 51.152 14.153 -19.776 1.00 94.06 475 PHE A O 1
ATOM 3400 N N . ASP A 1 476 ? 50.390 12.537 -18.445 1.00 91.19 476 ASP A N 1
ATOM 3401 C CA . ASP A 1 476 ? 50.939 13.066 -17.189 1.00 91.19 476 ASP A CA 1
ATOM 3402 C C . ASP A 1 476 ? 52.408 12.731 -16.952 1.00 91.19 476 ASP A C 1
ATOM 3404 O O . ASP A 1 476 ? 53.200 13.570 -16.527 1.00 91.19 476 ASP A O 1
ATOM 3408 N N . ALA A 1 477 ? 52.774 11.468 -17.155 1.00 89.31 477 ALA A N 1
ATOM 3409 C CA . ALA A 1 477 ? 54.095 10.963 -16.815 1.00 89.31 477 ALA A CA 1
ATOM 3410 C C . ALA A 1 477 ? 54.462 9.797 -17.723 1.00 89.31 477 ALA A C 1
ATOM 3412 O O . ALA A 1 477 ? 53.605 8.996 -18.091 1.00 89.31 477 ALA A O 1
ATOM 3413 N N . SER A 1 478 ? 55.748 9.670 -18.050 1.00 83.06 478 SER A N 1
ATOM 3414 C CA . SER A 1 478 ? 56.266 8.534 -18.808 1.00 83.06 478 SER A CA 1
ATOM 3415 C C . SER A 1 478 ? 57.113 7.619 -17.927 1.00 83.06 478 SER A C 1
ATOM 3417 O O . SER A 1 478 ? 57.799 8.058 -17.003 1.00 83.06 478 SER A O 1
ATOM 3419 N N . ALA A 1 479 ? 57.094 6.323 -18.235 1.00 73.25 479 ALA A N 1
ATOM 3420 C CA . ALA A 1 479 ? 57.992 5.336 -17.641 1.00 73.25 479 ALA A CA 1
ATOM 3421 C C . ALA A 1 479 ? 59.413 5.377 -18.260 1.00 73.25 479 ALA A C 1
ATOM 3423 O O . ALA A 1 479 ? 60.271 4.576 -17.886 1.00 73.25 479 ALA A O 1
ATOM 3424 N N . GLY A 1 480 ? 59.664 6.305 -19.199 1.00 65.75 480 GLY A N 1
ATOM 3425 C CA . GLY A 1 480 ? 60.947 6.565 -19.860 1.00 65.75 480 GLY A CA 1
ATOM 3426 C C . GLY A 1 480 ? 60.815 6.753 -21.381 1.00 65.75 480 GLY A C 1
ATOM 3427 O O . GLY A 1 480 ? 60.451 5.810 -22.083 1.00 65.75 480 GLY A O 1
ATOM 3428 N N . GLY A 1 481 ? 61.186 7.939 -21.886 1.00 78.75 481 GLY A N 1
ATOM 3429 C CA . GLY A 1 481 ? 61.001 8.341 -23.294 1.00 78.75 481 GLY A CA 1
ATOM 3430 C C . GLY A 1 481 ? 59.581 8.844 -23.577 1.00 78.75 481 GLY A C 1
ATOM 3431 O O . GLY A 1 481 ? 58.899 9.274 -22.641 1.00 78.75 481 GLY A O 1
ATOM 3432 N N . ASP A 1 482 ? 59.146 8.788 -24.838 1.00 85.81 482 ASP A N 1
ATOM 3433 C CA . ASP A 1 482 ? 57.770 9.117 -25.230 1.00 85.81 482 ASP A CA 1
ATOM 3434 C C . ASP A 1 482 ? 56.784 8.104 -24.619 1.00 85.81 482 ASP A C 1
ATOM 3436 O O . ASP A 1 482 ? 57.080 6.915 -24.471 1.00 85.81 482 ASP A O 1
ATOM 3440 N N . ILE A 1 483 ? 55.603 8.590 -24.245 1.00 89.75 483 ILE A N 1
ATOM 3441 C CA . ILE A 1 483 ? 54.501 7.810 -23.688 1.00 89.75 483 ILE A CA 1
ATOM 3442 C C . ILE A 1 483 ? 54.001 6.819 -24.742 1.00 89.75 483 ILE A C 1
ATOM 3444 O O . ILE A 1 483 ? 54.000 5.615 -24.476 1.00 89.75 483 ILE A O 1
ATOM 3448 N N . GLY A 1 484 ? 53.638 7.275 -25.946 1.00 92.00 484 GLY A N 1
ATOM 3449 C CA . GLY A 1 484 ? 53.207 6.381 -27.025 1.00 92.00 484 GLY A CA 1
ATOM 3450 C C . GLY A 1 484 ? 52.437 7.056 -28.159 1.00 92.00 484 GLY A C 1
ATOM 3451 O O . GLY A 1 484 ? 52.456 8.266 -28.317 1.00 92.00 484 GLY A O 1
ATOM 3452 N N . ASN A 1 485 ? 51.738 6.244 -28.943 1.00 95.00 485 ASN A N 1
ATOM 3453 C CA . ASN A 1 485 ? 50.879 6.637 -30.049 1.00 95.00 485 ASN A CA 1
ATOM 3454 C C . ASN A 1 485 ? 49.400 6.435 -29.666 1.00 95.00 485 ASN A C 1
ATOM 3456 O O . ASN A 1 485 ? 49.053 5.433 -29.031 1.00 95.00 485 ASN A O 1
ATOM 3460 N N . LEU A 1 486 ? 48.517 7.340 -30.096 1.00 95.94 486 LEU A N 1
ATOM 3461 C CA . LEU A 1 486 ? 47.070 7.308 -29.838 1.00 95.94 486 LEU A CA 1
ATOM 3462 C C . LEU A 1 486 ? 46.289 7.247 -31.158 1.00 95.94 486 LEU A C 1
ATOM 3464 O O . LEU A 1 486 ? 46.457 8.112 -32.010 1.00 95.94 486 LEU A O 1
ATOM 3468 N N . ASN A 1 487 ? 45.414 6.251 -31.314 1.00 93.88 487 ASN A N 1
ATOM 3469 C CA . ASN A 1 487 ? 44.593 6.079 -32.519 1.00 93.88 487 ASN A CA 1
ATOM 3470 C C . ASN A 1 487 ? 43.181 6.655 -32.341 1.00 93.88 487 ASN A C 1
ATOM 3472 O O . ASN A 1 487 ? 42.733 7.475 -33.127 1.00 93.88 487 ASN A O 1
ATOM 3476 N N . TRP A 1 488 ? 42.466 6.260 -31.287 1.00 95.88 488 TRP A N 1
ATOM 3477 C CA . TRP A 1 488 ? 41.101 6.739 -31.058 1.00 95.88 488 TRP A CA 1
ATOM 3478 C C . TRP A 1 488 ? 40.662 6.618 -29.605 1.00 95.88 488 TRP A C 1
ATOM 3480 O O . TRP A 1 488 ? 41.231 5.857 -28.816 1.00 95.88 488 TRP A O 1
ATOM 3490 N N . LEU A 1 489 ? 39.588 7.338 -29.292 1.00 95.31 489 LEU A N 1
ATOM 3491 C CA . LEU A 1 489 ? 38.842 7.296 -28.043 1.00 95.31 489 LEU A CA 1
ATOM 3492 C C . LEU A 1 489 ? 37.435 6.743 -28.296 1.00 95.31 489 LEU A C 1
ATOM 3494 O O . LEU A 1 489 ? 36.853 6.925 -29.364 1.00 95.31 489 LEU A O 1
ATOM 3498 N N . THR A 1 490 ? 36.860 6.071 -27.308 1.00 94.69 490 THR A N 1
ATOM 3499 C CA . THR A 1 490 ? 35.448 5.665 -27.306 1.00 94.69 490 THR A CA 1
ATOM 3500 C C . THR A 1 490 ? 34.828 6.014 -25.975 1.00 94.69 490 THR A C 1
ATOM 3502 O O . THR A 1 490 ? 35.454 5.805 -24.944 1.00 94.69 490 THR A O 1
ATOM 3505 N N . LEU A 1 491 ? 33.595 6.502 -26.002 1.00 92.12 491 LEU A N 1
ATOM 3506 C CA . LEU A 1 491 ? 32.748 6.616 -24.825 1.00 92.12 491 LEU A CA 1
ATOM 3507 C C . LEU A 1 491 ? 31.511 5.776 -25.085 1.00 92.12 491 LEU A C 1
ATOM 3509 O O . LEU A 1 491 ? 30.683 6.118 -25.929 1.00 92.12 491 LEU A O 1
ATOM 3513 N N . THR A 1 492 ? 31.398 4.650 -24.395 1.00 88.81 492 THR A N 1
ATOM 3514 C CA . THR A 1 492 ? 30.246 3.754 -24.514 1.00 88.81 492 THR A CA 1
ATOM 3515 C C . THR A 1 492 ? 29.419 3.837 -23.249 1.00 88.81 492 THR A C 1
ATOM 3517 O O . THR A 1 492 ? 29.977 3.707 -22.166 1.00 88.81 492 THR A O 1
ATOM 3520 N N . ALA A 1 493 ? 28.103 4.044 -23.366 1.00 77.12 493 ALA A N 1
ATOM 3521 C CA . ALA A 1 493 ? 27.222 3.943 -22.204 1.00 77.12 493 ALA A CA 1
ATOM 3522 C C . ALA A 1 493 ? 27.408 2.559 -21.578 1.00 77.12 493 ALA A C 1
ATOM 3524 O O . ALA A 1 493 ? 27.261 1.554 -22.281 1.00 77.12 493 ALA A O 1
ATOM 3525 N N . SER A 1 494 ? 27.754 2.518 -20.294 1.00 63.19 494 SER A N 1
ATOM 3526 C CA . SER A 1 494 ? 28.031 1.266 -19.601 1.00 63.19 494 SER A CA 1
ATOM 3527 C C . SER A 1 494 ? 26.723 0.466 -19.536 1.00 63.19 494 SER A C 1
ATOM 3529 O O . SER A 1 494 ? 25.747 0.931 -18.936 1.00 63.19 494 SER A O 1
ATOM 3531 N N . PRO A 1 495 ? 26.623 -0.706 -20.188 1.00 39.91 495 PRO A N 1
ATOM 3532 C CA . PRO A 1 495 ? 25.419 -1.510 -20.088 1.00 39.91 495 PRO A CA 1
ATOM 3533 C C . PRO A 1 495 ? 25.305 -2.048 -18.660 1.00 39.91 495 PRO A C 1
ATOM 3535 O O . PRO A 1 495 ? 26.281 -2.531 -18.088 1.00 39.91 495 PRO A O 1
ATOM 3538 N N . THR A 1 496 ? 24.100 -2.029 -18.090 1.00 38.56 496 THR A N 1
ATOM 3539 C CA . THR A 1 496 ? 23.784 -2.810 -16.889 1.00 38.56 496 THR A CA 1
ATOM 3540 C C . THR A 1 496 ? 23.755 -4.298 -17.255 1.00 38.56 496 THR A C 1
ATOM 3542 O O . THR A 1 496 ? 22.705 -4.913 -17.430 1.00 38.56 496 THR A O 1
ATOM 3545 N N . VAL A 1 497 ? 24.939 -4.880 -17.439 1.00 26.73 497 VAL A N 1
ATOM 3546 C CA . VAL A 1 497 ? 25.145 -6.325 -17.578 1.00 26.73 497 VAL A CA 1
ATOM 3547 C C . VAL A 1 497 ? 25.221 -6.913 -16.166 1.00 26.73 497 VAL A C 1
ATOM 3549 O O . VAL A 1 497 ? 25.954 -6.372 -15.338 1.00 26.73 497 VAL A O 1
ATOM 3552 N N . PRO A 1 498 ? 24.489 -7.998 -15.850 1.00 28.69 498 PRO A N 1
ATOM 3553 C CA . PRO A 1 498 ? 24.702 -8.713 -14.598 1.00 28.69 498 PRO A CA 1
ATOM 3554 C C . PRO A 1 498 ? 26.147 -9.227 -14.579 1.00 28.69 498 PRO A C 1
ATOM 3556 O O . PRO A 1 498 ? 26.561 -9.838 -15.572 1.00 28.69 498 PRO A O 1
ATOM 3559 N N . PRO A 1 499 ? 26.923 -9.012 -13.504 1.00 28.83 499 PRO A N 1
ATOM 3560 C CA . PRO A 1 499 ? 28.245 -9.605 -13.415 1.00 28.83 499 PRO A CA 1
ATOM 3561 C C . PRO A 1 499 ? 28.128 -11.139 -13.483 1.00 28.83 499 PRO A C 1
ATOM 3563 O O . PRO A 1 499 ? 27.091 -11.705 -13.109 1.00 28.83 499 PRO A O 1
ATOM 3566 N N . PRO A 1 500 ? 29.160 -11.836 -13.988 1.00 28.66 500 PRO A N 1
ATOM 3567 C CA . PRO A 1 500 ? 29.231 -13.287 -13.867 1.00 28.66 500 PRO A CA 1
ATOM 3568 C C . PRO A 1 500 ? 29.092 -13.685 -12.387 1.00 28.66 500 PRO A C 1
ATOM 3570 O O . PRO A 1 500 ? 29.455 -12.891 -11.517 1.00 28.66 500 PRO A O 1
ATOM 3573 N N . PRO A 1 501 ? 28.565 -14.887 -12.083 1.00 33.22 501 PRO A N 1
ATOM 3574 C CA . PRO A 1 501 ? 28.439 -15.335 -10.704 1.00 33.22 501 PRO A CA 1
ATOM 3575 C C . PRO A 1 501 ? 29.802 -15.212 -10.000 1.00 33.22 501 PRO A C 1
ATOM 3577 O O . PRO A 1 501 ? 30.807 -15.633 -10.588 1.00 33.22 501 PRO A O 1
ATOM 3580 N N . PRO A 1 502 ? 29.846 -14.620 -8.794 1.00 38.88 502 PRO A N 1
ATOM 3581 C CA . PRO A 1 502 ? 31.087 -14.436 -8.061 1.00 38.88 502 PRO A CA 1
ATOM 3582 C C . PRO A 1 502 ? 31.754 -15.794 -7.807 1.00 38.88 502 PRO A C 1
ATOM 3584 O O . PRO A 1 502 ? 31.057 -16.818 -7.726 1.00 38.88 502 PRO A O 1
ATOM 3587 N N . PRO A 1 503 ? 33.096 -15.841 -7.732 1.00 40.09 503 PRO A N 1
ATOM 3588 C CA . PRO A 1 503 ? 33.801 -17.064 -7.388 1.00 40.09 503 PRO A CA 1
ATOM 3589 C C . PRO A 1 503 ? 33.236 -17.611 -6.070 1.00 40.09 503 PRO A C 1
ATOM 3591 O O . PRO A 1 503 ? 32.996 -16.828 -5.151 1.00 40.09 503 PRO A O 1
ATOM 3594 N N . PRO A 1 504 ? 33.004 -18.930 -5.947 1.00 49.25 504 PRO A N 1
ATOM 3595 C CA . PRO A 1 504 ? 32.693 -19.506 -4.646 1.00 49.25 504 PRO A CA 1
ATOM 3596 C C . PRO A 1 504 ? 33.812 -19.151 -3.648 1.00 49.25 504 PRO A C 1
ATOM 3598 O O . PRO A 1 504 ? 34.962 -19.007 -4.085 1.00 49.25 504 PRO A O 1
ATOM 3601 N N . PRO A 1 505 ? 33.501 -19.045 -2.339 1.00 51.47 505 PRO A N 1
ATOM 3602 C CA . PRO A 1 505 ? 34.511 -18.831 -1.310 1.00 51.47 505 PRO A CA 1
ATOM 3603 C C . PRO A 1 505 ? 35.685 -19.804 -1.500 1.00 51.47 505 PRO A C 1
ATOM 3605 O O . PRO A 1 505 ? 35.458 -20.942 -1.945 1.00 51.47 505 PRO A O 1
ATOM 3608 N N . PRO A 1 506 ? 36.929 -19.394 -1.192 1.00 58.41 506 PRO A N 1
ATOM 3609 C CA . PRO A 1 506 ? 38.077 -20.288 -1.138 1.00 58.41 506 PRO A CA 1
ATOM 3610 C C . PRO A 1 506 ? 37.700 -21.641 -0.520 1.00 58.41 506 PRO A C 1
ATOM 3612 O O . PRO A 1 506 ? 37.003 -21.709 0.493 1.00 58.41 506 PRO A O 1
ATOM 3615 N N . ALA A 1 507 ? 38.120 -22.741 -1.151 1.00 59.00 507 ALA A N 1
ATOM 3616 C CA . ALA A 1 507 ? 37.753 -24.082 -0.704 1.00 59.00 507 ALA A CA 1
ATOM 3617 C C . ALA A 1 507 ? 38.156 -24.289 0.770 1.00 59.00 507 ALA A C 1
ATOM 3619 O O . ALA A 1 507 ? 39.340 -24.433 1.069 1.00 59.00 507 ALA A O 1
ATOM 3620 N N . GLY A 1 508 ? 37.169 -24.317 1.673 1.00 68.25 508 GLY A N 1
ATOM 3621 C CA . GLY A 1 508 ? 37.384 -24.435 3.121 1.00 68.25 508 GLY A CA 1
ATOM 3622 C C . GLY A 1 508 ? 36.816 -23.293 3.972 1.00 68.25 508 GLY A C 1
ATOM 3623 O O . GLY A 1 508 ? 36.825 -23.440 5.190 1.00 68.25 508 GLY A O 1
ATOM 3624 N N . GLN A 1 509 ? 36.303 -22.217 3.365 1.00 86.44 509 GLN A N 1
ATOM 3625 C CA . GLN A 1 509 ? 35.577 -21.140 4.051 1.00 86.44 509 GLN A CA 1
ATOM 3626 C C . GLN A 1 509 ? 34.063 -21.389 4.021 1.00 86.44 509 GLN A C 1
ATOM 3628 O O . GLN A 1 509 ? 33.502 -21.716 2.971 1.00 86.44 509 GLN A O 1
ATOM 3633 N N . LEU A 1 510 ? 33.395 -21.255 5.166 1.00 84.56 510 LEU A N 1
ATOM 3634 C CA . LEU A 1 510 ? 31.944 -21.387 5.312 1.00 84.56 510 LEU A CA 1
ATOM 3635 C C . LEU A 1 510 ? 31.374 -20.172 6.056 1.00 84.56 510 LEU A C 1
ATOM 3637 O O . LEU A 1 510 ? 32.025 -19.687 6.975 1.00 84.56 510 LEU A O 1
ATOM 3641 N N . PRO A 1 511 ? 30.150 -19.715 5.741 1.00 87.56 511 PRO A N 1
ATOM 3642 C CA . PRO A 1 511 ? 29.537 -18.612 6.471 1.00 87.56 511 PRO A CA 1
ATOM 3643 C C . PRO A 1 511 ? 29.432 -18.908 7.968 1.00 87.56 511 PRO A C 1
ATOM 3645 O O . PRO A 1 511 ? 29.075 -20.031 8.353 1.00 87.56 511 PRO A O 1
ATOM 3648 N N . PHE A 1 512 ? 29.668 -17.901 8.808 1.00 84.69 512 PHE A N 1
ATOM 3649 C CA . PHE A 1 512 ? 29.413 -18.012 10.244 1.00 84.69 512 PHE A CA 1
ATOM 3650 C C . PHE A 1 512 ? 27.969 -18.470 10.512 1.00 84.69 512 PHE A C 1
ATOM 3652 O O . PHE A 1 512 ? 27.013 -17.943 9.944 1.00 84.69 512 PHE A O 1
ATOM 3659 N N . GLY A 1 513 ? 27.786 -19.501 11.342 1.00 78.44 513 GLY A N 1
ATOM 3660 C CA . GLY A 1 513 ? 26.455 -20.065 11.616 1.00 78.44 513 GLY A CA 1
ATOM 3661 C C . GLY A 1 513 ? 25.788 -20.783 10.428 1.00 78.44 513 GLY A C 1
ATOM 3662 O O . GLY A 1 513 ? 24.629 -21.184 10.533 1.00 78.44 513 GLY A O 1
ATOM 3663 N N . GLY A 1 514 ? 26.501 -20.986 9.314 1.00 74.19 514 GLY A N 1
ATOM 3664 C CA . GLY A 1 514 ? 26.042 -21.752 8.151 1.00 74.19 514 GLY A CA 1
ATOM 3665 C C . GLY A 1 514 ? 25.174 -20.986 7.147 1.00 74.19 514 GLY A C 1
ATOM 3666 O O . GLY A 1 514 ? 24.704 -21.594 6.184 1.00 74.19 514 GLY A O 1
ATOM 3667 N N . ALA A 1 515 ? 24.966 -19.678 7.329 1.00 75.50 515 ALA A N 1
ATOM 3668 C CA . ALA A 1 515 ? 24.213 -18.829 6.405 1.00 75.50 515 ALA A CA 1
ATOM 3669 C C . ALA A 1 515 ? 24.924 -17.489 6.162 1.00 75.50 515 ALA A C 1
ATOM 3671 O O . ALA A 1 515 ? 25.513 -16.923 7.074 1.00 75.50 515 ALA A O 1
ATOM 3672 N N . ALA A 1 516 ? 24.849 -16.980 4.930 1.00 78.69 516 ALA A N 1
ATOM 3673 C CA . ALA A 1 516 ? 25.412 -15.678 4.578 1.00 78.69 516 ALA A CA 1
ATOM 3674 C C . ALA A 1 516 ? 24.636 -14.526 5.241 1.00 78.69 516 ALA A C 1
ATOM 3676 O O . ALA A 1 516 ? 23.404 -14.565 5.323 1.00 78.69 516 ALA A O 1
ATOM 3677 N N . TRP A 1 517 ? 25.339 -13.469 5.642 1.00 81.38 517 TRP A N 1
ATOM 3678 C CA . TRP A 1 517 ? 24.734 -12.269 6.224 1.00 81.38 517 TRP A CA 1
ATOM 3679 C C . TRP A 1 517 ? 23.936 -11.481 5.182 1.00 81.38 517 TRP A C 1
ATOM 3681 O O . TRP A 1 517 ? 24.463 -11.111 4.137 1.00 81.38 517 TRP A O 1
ATOM 3691 N N . ALA A 1 518 ? 22.665 -11.180 5.446 1.00 77.50 518 ALA A N 1
ATOM 3692 C CA . ALA A 1 518 ? 21.854 -10.381 4.527 1.00 77.50 518 ALA A CA 1
ATOM 3693 C C . ALA A 1 518 ? 22.214 -8.886 4.613 1.00 77.50 518 ALA A C 1
ATOM 3695 O O . ALA A 1 518 ? 22.171 -8.313 5.701 1.00 77.50 518 ALA A O 1
ATOM 3696 N N . LEU A 1 519 ? 22.506 -8.247 3.472 1.00 82.94 519 LEU A N 1
ATOM 3697 C CA . LEU A 1 519 ? 22.730 -6.799 3.364 1.00 82.94 519 LEU A CA 1
ATOM 3698 C C . LEU A 1 519 ? 21.593 -6.123 2.566 1.00 82.94 519 LEU A C 1
ATOM 3700 O O . LEU A 1 519 ? 21.204 -6.652 1.520 1.00 82.94 519 LEU A O 1
ATOM 3704 N N . PRO A 1 520 ? 21.057 -4.953 2.983 1.00 84.31 520 PRO A N 1
ATOM 3705 C CA . PRO A 1 520 ? 21.460 -4.137 4.136 1.00 84.31 520 PRO A CA 1
ATOM 3706 C C . PRO A 1 520 ? 21.243 -4.853 5.478 1.00 84.31 520 PRO A C 1
ATOM 3708 O O . PRO A 1 520 ? 20.231 -5.526 5.660 1.00 84.31 520 PRO A O 1
ATOM 3711 N N . GLY A 1 521 ? 22.188 -4.706 6.406 1.00 75.44 521 GLY A N 1
ATOM 3712 C CA . GLY A 1 521 ? 22.220 -5.458 7.660 1.00 75.44 521 GLY A CA 1
ATOM 3713 C C . GLY A 1 521 ? 23.436 -5.121 8.521 1.00 75.44 521 GLY A C 1
ATOM 3714 O O . GLY A 1 521 ? 24.353 -4.437 8.066 1.00 75.44 521 GLY A O 1
ATOM 3715 N N . LYS A 1 522 ? 23.415 -5.575 9.779 1.00 90.75 522 LYS A N 1
ATOM 3716 C CA . LYS A 1 522 ? 24.505 -5.430 10.756 1.00 90.75 522 LYS A CA 1
ATOM 3717 C C . LYS A 1 522 ? 25.187 -6.783 10.960 1.00 90.75 522 LYS A C 1
ATOM 3719 O O . LYS A 1 522 ? 24.491 -7.782 11.122 1.00 90.75 522 LYS A O 1
ATOM 3724 N N . ILE A 1 523 ? 26.512 -6.785 10.967 1.00 92.56 523 ILE A N 1
ATOM 3725 C CA . ILE A 1 523 ? 27.379 -7.938 11.197 1.00 92.56 523 ILE A CA 1
ATOM 3726 C C . ILE A 1 523 ? 28.230 -7.612 12.425 1.00 92.56 523 ILE A C 1
ATOM 3728 O O . ILE A 1 523 ? 28.916 -6.589 12.432 1.00 92.56 523 ILE A O 1
ATOM 3732 N N . GLU A 1 524 ? 28.166 -8.452 13.456 1.00 93.56 524 GLU A N 1
ATOM 3733 C CA . GLU A 1 524 ? 29.107 -8.352 14.583 1.00 93.56 524 GLU A CA 1
ATOM 3734 C C . GLU A 1 524 ? 30.477 -8.870 14.109 1.00 93.56 524 GLU A C 1
ATOM 3736 O O . GLU A 1 524 ? 30.550 -9.910 13.445 1.00 93.56 524 GLU A O 1
ATOM 3741 N N . VAL A 1 525 ? 31.553 -8.141 14.392 1.00 94.62 525 VAL A N 1
ATOM 3742 C CA . VAL A 1 525 ? 32.897 -8.383 13.838 1.00 94.62 525 VAL A CA 1
ATOM 3743 C C . VAL A 1 525 ? 33.483 -9.700 14.366 1.00 94.62 525 VAL A C 1
ATOM 3745 O O . VAL A 1 525 ? 34.201 -10.405 13.662 1.00 94.62 525 VAL A O 1
ATOM 3748 N N . GLU A 1 526 ? 33.100 -10.127 15.569 1.00 92.00 526 GLU A N 1
ATOM 3749 C CA . GLU A 1 526 ? 33.473 -11.430 16.126 1.00 92.00 526 GLU A CA 1
ATOM 3750 C C . GLU A 1 526 ? 32.838 -12.633 15.389 1.00 92.00 526 GLU A C 1
ATOM 3752 O O . GLU A 1 526 ? 33.248 -13.782 15.592 1.00 92.00 526 GLU A O 1
ATOM 3757 N N . ASN A 1 527 ? 31.860 -12.387 14.507 1.00 93.31 527 ASN A N 1
ATOM 3758 C CA . ASN A 1 527 ? 31.152 -13.398 13.716 1.00 93.31 527 ASN A CA 1
ATOM 3759 C C . ASN A 1 527 ? 31.693 -13.543 12.282 1.00 93.31 527 ASN A C 1
ATOM 3761 O O . ASN A 1 527 ? 30.924 -13.717 11.330 1.00 93.31 527 ASN A O 1
ATOM 3765 N N . PHE A 1 528 ? 33.014 -13.466 12.126 1.00 93.25 528 PHE A N 1
ATOM 3766 C CA . PHE A 1 528 ? 33.702 -13.780 10.871 1.00 93.25 528 PHE A CA 1
ATOM 3767 C C . PHE A 1 528 ? 33.469 -15.238 10.442 1.00 93.25 528 PHE A C 1
ATOM 3769 O O . PHE A 1 528 ? 33.103 -16.093 11.254 1.00 93.25 528 PHE A O 1
ATOM 3776 N N . ASP A 1 529 ? 33.668 -15.541 9.165 1.00 93.44 529 ASP A N 1
ATOM 3777 C CA . ASP A 1 529 ? 33.402 -16.860 8.590 1.00 93.44 529 ASP A CA 1
ATOM 3778 C C . ASP A 1 529 ? 34.140 -18.010 9.312 1.00 93.44 529 ASP A C 1
ATOM 3780 O O . ASP A 1 529 ? 35.143 -17.845 10.007 1.00 93.44 529 ASP A O 1
ATOM 3784 N N . GLU A 1 530 ? 33.630 -19.230 9.166 1.00 87.19 530 GLU A N 1
ATOM 3785 C CA . GLU A 1 530 ? 34.327 -20.438 9.595 1.00 87.19 530 GLU A CA 1
ATOM 3786 C C . GLU A 1 530 ? 35.413 -20.792 8.571 1.00 87.19 530 GLU A C 1
ATOM 3788 O O . GLU A 1 530 ? 35.131 -21.128 7.421 1.00 87.19 530 GLU A O 1
ATOM 3793 N N . GLY A 1 531 ? 36.668 -20.743 9.003 1.00 81.75 531 GLY A N 1
ATOM 3794 C CA . GLY A 1 531 ? 37.844 -21.086 8.211 1.00 81.75 531 GLY A CA 1
ATOM 3795 C C . GLY A 1 531 ? 39.103 -20.932 9.060 1.00 81.75 531 GLY A C 1
ATOM 3796 O O . GLY A 1 531 ? 39.091 -20.257 10.087 1.00 81.75 531 GLY A O 1
ATOM 3797 N N . GLY A 1 532 ? 40.181 -21.617 8.682 1.00 83.69 532 GLY A N 1
ATOM 3798 C CA . GLY A 1 532 ? 41.462 -21.473 9.376 1.00 83.69 532 GLY A CA 1
ATOM 3799 C C . GLY A 1 532 ? 42.151 -20.137 9.083 1.00 83.69 532 GLY A C 1
ATOM 3800 O O . GLY A 1 532 ? 41.722 -19.374 8.218 1.00 83.69 532 GLY A O 1
ATOM 3801 N N . GLU A 1 533 ? 43.265 -19.915 9.773 1.00 87.69 533 GLU A N 1
ATOM 3802 C CA . GLU A 1 533 ? 44.231 -18.847 9.505 1.00 87.69 533 GLU A CA 1
ATOM 3803 C C . GLU A 1 533 ? 44.625 -18.794 8.014 1.00 87.69 533 GLU A C 1
ATOM 3805 O O . GLU A 1 533 ? 44.958 -19.821 7.411 1.00 87.69 533 GLU A O 1
ATOM 3810 N N . GLY A 1 534 ? 44.552 -17.606 7.413 1.00 84.88 534 GLY A N 1
ATOM 3811 C CA . GLY A 1 534 ? 44.763 -17.363 5.985 1.00 84.88 534 GLY A CA 1
ATOM 3812 C C . GLY A 1 534 ? 43.599 -17.777 5.073 1.00 84.88 534 GLY A C 1
ATOM 3813 O O . GLY A 1 534 ? 43.753 -17.728 3.852 1.00 84.88 534 GLY A O 1
ATOM 3814 N N . ILE A 1 535 ? 42.460 -18.206 5.638 1.00 84.88 535 ILE A N 1
ATOM 3815 C CA . ILE A 1 535 ? 41.240 -18.580 4.900 1.00 84.88 535 ILE A CA 1
ATOM 3816 C C . ILE A 1 535 ? 40.068 -17.666 5.271 1.00 84.88 535 ILE A C 1
ATOM 3818 O O . ILE A 1 535 ? 39.536 -17.024 4.382 1.00 84.88 535 ILE A O 1
ATOM 3822 N N . ALA A 1 536 ? 39.662 -17.605 6.546 1.00 88.44 536 ALA A N 1
ATOM 3823 C CA . ALA A 1 536 ? 38.549 -16.742 6.991 1.00 88.44 536 ALA A CA 1
ATOM 3824 C C . ALA A 1 536 ? 39.009 -15.514 7.793 1.00 88.44 536 ALA A C 1
ATOM 3826 O O . ALA A 1 536 ? 38.261 -14.551 7.956 1.00 88.44 536 ALA A O 1
ATOM 3827 N N . TYR A 1 537 ? 40.241 -15.548 8.292 1.00 93.00 537 TYR A N 1
ATOM 3828 C CA . TYR A 1 537 ? 40.893 -14.448 8.987 1.00 93.00 537 TYR A CA 1
ATOM 3829 C C . TYR A 1 537 ? 42.413 -14.562 8.818 1.00 93.00 537 TYR A C 1
ATOM 3831 O O . TYR A 1 537 ? 42.915 -15.639 8.481 1.00 93.00 537 TYR A O 1
ATOM 3839 N N . HIS A 1 538 ? 43.132 -13.471 9.065 1.00 93.00 538 HIS A N 1
ATOM 3840 C CA . HIS A 1 538 ? 44.576 -13.456 9.275 1.00 93.00 538 HIS A CA 1
ATOM 3841 C C . HIS A 1 538 ? 44.869 -12.678 10.542 1.00 93.00 538 HIS A C 1
ATOM 3843 O O . HIS A 1 538 ? 44.569 -11.484 10.611 1.00 93.00 538 HIS A O 1
ATOM 3849 N N . ASP A 1 539 ? 45.446 -13.374 11.509 1.00 87.81 539 ASP A N 1
ATOM 3850 C CA . ASP A 1 539 ? 45.923 -12.796 12.755 1.00 87.81 539 ASP A CA 1
ATOM 3851 C C . ASP A 1 539 ? 47.456 -12.854 12.790 1.00 87.81 539 ASP A C 1
ATOM 3853 O O . ASP A 1 539 ? 48.068 -13.862 12.409 1.00 87.81 539 ASP A O 1
ATOM 3857 N N . THR A 1 540 ? 48.100 -11.749 13.171 1.00 83.56 540 THR A N 1
ATOM 3858 C CA . THR A 1 540 ? 49.566 -11.688 13.218 1.00 83.56 540 THR A CA 1
ATOM 3859 C C . THR A 1 540 ? 50.132 -12.351 14.464 1.00 83.56 540 THR A C 1
ATOM 3861 O O . THR A 1 540 ? 51.325 -12.695 14.492 1.00 83.56 540 THR A O 1
ATOM 3864 N N . ASP A 1 541 ? 49.281 -12.616 15.450 1.00 78.88 541 ASP A N 1
ATOM 3865 C CA . ASP A 1 541 ? 49.571 -13.490 16.559 1.00 78.88 541 ASP A CA 1
ATOM 3866 C C . ASP A 1 541 ? 48.738 -14.785 16.505 1.00 78.88 541 ASP A C 1
ATOM 3868 O O . ASP A 1 541 ? 47.784 -14.962 15.752 1.00 78.88 541 ASP A O 1
ATOM 3872 N N . THR A 1 542 ? 49.206 -15.810 17.218 1.00 67.88 542 THR A N 1
ATOM 3873 C CA . THR A 1 542 ? 48.567 -17.135 17.194 1.00 67.88 542 THR A CA 1
ATOM 3874 C C . THR A 1 542 ? 47.773 -17.421 18.463 1.00 67.88 542 THR A C 1
ATOM 3876 O O . THR A 1 542 ? 47.459 -18.587 18.720 1.00 67.88 542 THR A O 1
ATOM 3879 N N . THR A 1 543 ? 47.550 -16.422 19.321 1.00 75.56 543 THR A N 1
ATOM 3880 C CA . THR A 1 543 ? 47.021 -16.642 20.670 1.00 75.56 543 THR A CA 1
ATOM 3881 C C . THR A 1 543 ? 45.929 -15.636 20.967 1.00 75.56 543 THR A C 1
ATOM 3883 O O . THR A 1 543 ? 46.257 -14.536 21.363 1.00 75.56 543 THR A O 1
ATOM 3886 N N . ASN A 1 544 ? 44.666 -16.070 20.960 1.00 78.19 544 ASN A N 1
ATOM 3887 C CA . ASN A 1 544 ? 43.569 -15.257 21.484 1.00 78.19 544 ASN A CA 1
ATOM 3888 C C . ASN A 1 544 ? 43.820 -14.952 22.977 1.00 78.19 544 ASN A C 1
ATOM 3890 O O . ASN A 1 544 ? 43.576 -15.791 23.856 1.00 78.19 544 ASN A O 1
ATOM 3894 N N . VAL A 1 545 ? 44.357 -13.765 23.251 1.00 69.50 545 VAL A N 1
ATOM 3895 C CA . VAL A 1 545 ? 44.883 -13.280 24.532 1.00 69.50 545 VAL A CA 1
ATOM 3896 C C . VAL A 1 545 ? 43.774 -13.192 25.580 1.00 69.50 545 VAL A C 1
ATOM 3898 O O . VAL A 1 545 ? 44.017 -13.388 26.776 1.00 69.50 545 VAL A O 1
ATOM 3901 N N . SER A 1 546 ? 42.541 -12.946 25.138 1.00 64.06 546 SER A N 1
ATOM 3902 C CA . SER A 1 546 ? 41.350 -12.802 25.981 1.00 64.06 546 SER A CA 1
ATOM 3903 C C . SER A 1 546 ? 40.523 -14.094 26.094 1.00 64.06 546 SER A C 1
ATOM 3905 O O . SER A 1 546 ? 39.856 -14.312 27.111 1.00 64.06 546 SER A O 1
ATOM 3907 N N . GLY A 1 547 ? 40.618 -14.990 25.106 1.00 61.19 547 GLY A N 1
ATOM 3908 C CA . GLY A 1 547 ? 40.083 -16.354 25.123 1.00 61.19 547 GLY A CA 1
ATOM 3909 C C . GLY A 1 547 ? 38.555 -16.458 25.155 1.00 61.19 547 GLY A C 1
ATOM 3910 O O . GLY A 1 547 ? 38.029 -17.484 25.603 1.00 61.19 547 GLY A O 1
ATOM 3911 N N . ALA A 1 548 ? 37.829 -15.411 24.750 1.00 65.62 548 ALA A N 1
ATOM 3912 C CA . ALA A 1 548 ? 36.370 -15.385 24.790 1.00 65.62 548 ALA A CA 1
ATOM 3913 C C . ALA A 1 548 ? 35.737 -15.688 23.419 1.00 65.62 548 ALA A C 1
ATOM 3915 O O . ALA A 1 548 ? 36.354 -15.517 22.375 1.00 65.62 548 ALA A O 1
ATOM 3916 N N . TYR A 1 549 ? 34.481 -16.154 23.441 1.00 79.69 549 TYR A N 1
ATOM 3917 C CA . TYR A 1 549 ? 33.606 -16.439 22.291 1.00 79.69 549 TYR A CA 1
ATOM 3918 C C . TYR A 1 549 ? 34.055 -17.543 21.307 1.00 79.69 549 TYR A C 1
ATOM 3920 O O . TYR A 1 549 ? 33.280 -18.471 21.064 1.00 79.69 549 TYR A O 1
ATOM 3928 N N . ARG A 1 550 ? 35.290 -17.514 20.784 1.00 78.38 550 ARG A N 1
ATOM 3929 C CA . ARG A 1 550 ? 35.826 -18.494 19.817 1.00 78.38 550 ARG A CA 1
ATOM 3930 C C . ARG A 1 550 ? 37.205 -19.015 20.214 1.00 78.38 550 ARG A C 1
ATOM 3932 O O . ARG A 1 550 ? 37.987 -18.342 20.869 1.00 78.38 550 ARG A O 1
ATOM 3939 N N . ALA A 1 551 ? 37.509 -20.237 19.775 1.00 72.25 551 ALA A N 1
ATOM 3940 C CA . ALA A 1 551 ? 38.806 -20.895 19.977 1.00 72.25 551 ALA A CA 1
ATOM 3941 C C . ALA A 1 551 ? 39.818 -20.618 18.836 1.00 72.25 551 ALA A C 1
ATOM 3943 O O . ALA A 1 551 ? 40.730 -21.416 18.623 1.00 72.25 551 ALA A O 1
ATOM 3944 N N . SER A 1 552 ? 39.606 -19.546 18.066 1.00 79.19 552 SER A N 1
ATOM 3945 C CA . SER A 1 552 ? 40.473 -19.075 16.974 1.00 79.19 552 SER A CA 1
ATOM 3946 C C . SER A 1 552 ? 41.713 -18.335 17.489 1.00 79.19 552 SER A C 1
ATOM 3948 O O . SER A 1 552 ? 41.845 -18.120 18.691 1.00 79.19 552 SER A O 1
ATOM 3950 N N . GLY A 1 553 ? 42.604 -17.951 16.563 1.00 79.62 553 GLY A N 1
ATOM 3951 C CA . GLY A 1 553 ? 43.708 -17.016 16.833 1.00 79.62 553 GLY A CA 1
ATOM 3952 C C . GLY A 1 553 ? 43.215 -15.609 17.182 1.00 79.62 553 GLY A C 1
ATOM 3953 O O . GLY A 1 553 ? 43.721 -15.054 18.139 1.00 79.62 553 GLY A O 1
ATOM 3954 N N . VAL A 1 554 ? 42.143 -15.156 16.512 1.00 88.06 554 VAL A N 1
ATOM 3955 C CA . VAL A 1 554 ? 41.510 -13.833 16.688 1.00 88.06 554 VAL A CA 1
ATOM 3956 C C . VAL A 1 554 ? 41.244 -13.479 18.146 1.00 88.06 554 VAL A C 1
ATOM 3958 O O . VAL A 1 554 ? 40.498 -14.193 18.828 1.00 88.06 554 VAL A O 1
ATOM 3961 N N . ASP A 1 555 ? 41.780 -12.339 18.571 1.00 88.25 555 ASP A N 1
ATOM 3962 C CA . ASP A 1 555 ? 41.531 -11.714 19.866 1.00 88.25 555 ASP A CA 1
ATOM 3963 C C . ASP A 1 555 ? 40.080 -11.241 20.003 1.00 88.25 555 ASP A C 1
ATOM 3965 O O . ASP A 1 555 ? 39.676 -10.227 19.438 1.00 88.25 555 ASP A O 1
ATOM 3969 N N . VAL A 1 556 ? 39.268 -11.958 20.786 1.00 88.75 556 VAL A N 1
ATOM 3970 C CA . VAL A 1 556 ? 37.853 -11.608 21.010 1.00 88.75 556 VAL A CA 1
ATOM 3971 C C . VAL A 1 556 ? 37.580 -11.386 22.489 1.00 88.75 556 VAL A C 1
ATOM 3973 O O . VAL A 1 556 ? 37.621 -12.326 23.285 1.00 88.75 556 VAL A O 1
ATOM 3976 N N . GLU A 1 557 ? 37.213 -10.159 22.856 1.00 87.75 557 GLU A N 1
ATOM 3977 C CA . GLU A 1 557 ? 36.988 -9.746 24.243 1.00 87.75 557 GLU A CA 1
ATOM 3978 C C . GLU A 1 557 ? 35.548 -9.289 24.520 1.00 87.75 557 GLU A C 1
ATOM 3980 O O . GLU A 1 557 ? 34.767 -9.028 23.611 1.00 87.75 557 GLU A O 1
ATOM 3985 N N . ALA A 1 558 ? 35.165 -9.211 25.798 1.00 85.81 558 ALA A N 1
ATOM 3986 C CA . ALA A 1 558 ? 33.821 -8.793 26.197 1.00 85.81 558 ALA A CA 1
ATOM 3987 C C . ALA A 1 558 ? 33.679 -7.262 26.234 1.00 85.81 558 ALA A C 1
ATOM 3989 O O . ALA A 1 558 ? 34.505 -6.563 26.825 1.00 85.81 558 ALA A O 1
ATOM 3990 N N . ILE A 1 559 ? 32.572 -6.751 25.694 1.00 84.44 559 ILE A N 1
ATOM 3991 C CA . ILE A 1 559 ? 32.229 -5.325 25.732 1.00 84.44 559 ILE A CA 1
ATOM 3992 C C . ILE A 1 559 ? 31.567 -4.974 27.070 1.00 84.44 559 ILE A C 1
ATOM 3994 O O . ILE A 1 559 ? 30.759 -5.732 27.610 1.00 84.44 559 ILE A O 1
ATOM 3998 N N . THR A 1 560 ? 31.880 -3.792 27.609 1.00 77.75 560 THR A N 1
ATOM 3999 C CA . THR A 1 560 ? 31.337 -3.320 28.899 1.00 77.75 560 THR A CA 1
ATOM 4000 C C . THR A 1 560 ? 30.477 -2.054 28.827 1.00 77.75 560 THR A C 1
ATOM 4002 O O . THR A 1 560 ? 29.855 -1.691 29.830 1.00 77.75 560 THR A O 1
ATOM 4005 N N . ASP A 1 561 ? 30.387 -1.391 27.670 1.00 64.75 561 ASP A N 1
ATOM 4006 C CA . ASP A 1 561 ? 29.727 -0.084 27.532 1.00 64.75 561 ASP A CA 1
ATOM 4007 C C . ASP A 1 561 ? 28.234 -0.140 27.148 1.00 64.75 561 ASP A C 1
ATOM 4009 O O . ASP A 1 561 ? 27.496 0.793 27.479 1.00 64.75 561 ASP A O 1
ATOM 4013 N N . ALA A 1 562 ? 27.764 -1.238 26.538 1.00 48.66 562 ALA A N 1
ATOM 4014 C CA . ALA A 1 562 ? 26.414 -1.341 25.960 1.00 48.66 562 ALA A CA 1
ATOM 4015 C C . ALA A 1 562 ? 25.574 -2.581 26.362 1.00 48.66 562 ALA A C 1
ATOM 4017 O O . ALA A 1 562 ? 24.440 -2.720 25.906 1.00 48.66 562 ALA A O 1
ATOM 4018 N N . GLY A 1 563 ? 26.051 -3.457 27.252 1.00 55.44 563 GLY A N 1
ATOM 4019 C CA . GLY A 1 563 ? 25.364 -4.712 27.624 1.00 55.44 563 GLY A CA 1
ATOM 4020 C C . GLY A 1 563 ? 26.254 -5.940 27.394 1.00 55.44 563 GLY A C 1
ATOM 4021 O O . GLY A 1 563 ? 27.439 -5.760 27.133 1.00 55.44 563 GLY A O 1
ATOM 4022 N N . PRO A 1 564 ? 25.744 -7.181 27.538 1.00 58.62 564 PRO A N 1
ATOM 4023 C CA . PRO A 1 564 ? 26.535 -8.372 27.225 1.00 58.62 564 PRO A CA 1
ATOM 4024 C C . PRO A 1 564 ? 26.770 -8.475 25.707 1.00 58.62 564 PRO A C 1
ATOM 4026 O O . PRO A 1 564 ? 25.803 -8.567 24.954 1.00 58.62 564 PRO A O 1
ATOM 4029 N N . GLY A 1 565 ? 28.032 -8.470 25.275 1.00 79.88 565 GLY A N 1
ATOM 4030 C CA . GLY A 1 565 ? 28.455 -8.586 23.872 1.00 79.88 565 GLY A CA 1
ATOM 4031 C C . GLY A 1 565 ? 29.968 -8.803 23.761 1.00 79.88 565 GLY A C 1
ATOM 4032 O O . GLY A 1 565 ? 30.661 -8.760 24.785 1.00 79.88 565 GLY A O 1
ATOM 4033 N N . TYR A 1 566 ? 30.469 -9.044 22.551 1.00 89.25 566 TYR A N 1
ATOM 4034 C CA . TYR A 1 566 ? 31.889 -9.264 22.270 1.00 89.25 566 TYR A CA 1
ATOM 4035 C C . TYR A 1 566 ? 32.380 -8.290 21.191 1.00 89.25 566 TYR A C 1
ATOM 4037 O O . TYR A 1 566 ? 31.571 -7.745 20.458 1.00 89.25 566 TYR A O 1
ATOM 4045 N N . ALA A 1 567 ? 33.685 -8.037 21.136 1.00 91.69 567 ALA A N 1
ATOM 4046 C CA . ALA A 1 567 ? 34.353 -7.281 20.079 1.00 91.69 567 ALA A CA 1
ATOM 4047 C C . ALA A 1 567 ? 35.646 -8.002 19.698 1.00 91.69 567 ALA A C 1
ATOM 4049 O O . ALA A 1 567 ? 36.234 -8.693 20.535 1.00 91.69 567 ALA A O 1
ATOM 4050 N N . VAL A 1 568 ? 36.124 -7.786 18.474 1.00 93.00 568 VAL A N 1
ATOM 4051 C CA . VAL A 1 568 ? 37.512 -8.111 18.133 1.00 93.00 568 VAL A CA 1
ATOM 4052 C C . VAL A 1 568 ? 38.406 -7.039 18.745 1.00 93.00 568 VAL A C 1
ATOM 4054 O O . VAL A 1 568 ? 38.288 -5.860 18.405 1.00 93.00 568 VAL A O 1
ATOM 4057 N N . GLY A 1 569 ? 39.239 -7.445 19.697 1.00 87.62 569 GLY A N 1
ATOM 4058 C CA . GLY A 1 569 ? 40.208 -6.588 20.368 1.00 87.62 569 GLY A CA 1
ATOM 4059 C C . GLY A 1 569 ? 41.573 -6.643 19.692 1.00 87.62 569 GLY A C 1
ATOM 4060 O O . GLY A 1 569 ? 41.794 -7.484 18.831 1.00 87.62 569 GLY A O 1
ATOM 4061 N N . HIS A 1 570 ? 42.479 -5.746 20.084 1.00 86.19 570 HIS A N 1
ATOM 4062 C CA . HIS A 1 570 ? 43.903 -5.787 19.700 1.00 86.19 570 HIS A CA 1
ATOM 4063 C C . HIS A 1 570 ? 44.215 -5.792 18.187 1.00 86.19 570 HIS A C 1
ATOM 4065 O O . HIS A 1 570 ? 45.355 -6.033 17.794 1.00 86.19 570 HIS A O 1
ATOM 4071 N N . ALA A 1 571 ? 43.248 -5.422 17.337 1.00 90.25 571 ALA A N 1
ATOM 4072 C CA . ALA A 1 571 ? 43.402 -5.468 15.886 1.00 90.25 571 ALA A CA 1
ATOM 4073 C C . ALA A 1 571 ? 44.614 -4.646 15.420 1.00 90.25 571 ALA A C 1
ATOM 4075 O O . ALA A 1 571 ? 44.685 -3.435 15.656 1.00 90.25 571 ALA A O 1
ATOM 4076 N N . SER A 1 572 ? 45.553 -5.292 14.739 1.00 89.06 572 SER A N 1
ATOM 4077 C CA . SER A 1 572 ? 46.870 -4.765 14.390 1.00 89.06 572 SER A CA 1
ATOM 4078 C C . SER A 1 572 ? 47.091 -4.645 12.882 1.00 89.06 572 SER A C 1
ATOM 4080 O O . SER A 1 572 ? 46.365 -5.184 12.049 1.00 89.06 572 SER A O 1
ATOM 4082 N N . VAL A 1 573 ? 48.113 -3.873 12.504 1.00 91.06 573 VAL A N 1
ATOM 4083 C CA . VAL A 1 573 ? 48.441 -3.627 11.093 1.00 91.06 573 VAL A CA 1
ATOM 4084 C C . VAL A 1 573 ? 48.798 -4.930 10.380 1.00 91.06 573 VAL A C 1
ATOM 4086 O O . VAL A 1 573 ? 49.742 -5.616 10.767 1.00 91.06 573 VAL A O 1
ATOM 4089 N N . GLY A 1 574 ? 48.105 -5.202 9.276 1.00 86.69 574 GLY A N 1
ATOM 4090 C CA . GLY A 1 574 ? 48.284 -6.395 8.452 1.00 86.69 574 GLY A CA 1
ATOM 4091 C C . GLY A 1 574 ? 47.235 -7.480 8.687 1.00 86.69 574 GLY A C 1
ATOM 4092 O O . GLY A 1 574 ? 47.152 -8.392 7.870 1.00 86.69 574 GLY A O 1
ATOM 4093 N N . GLU A 1 575 ? 46.416 -7.372 9.733 1.00 93.94 575 GLU A N 1
ATOM 4094 C CA . GLU A 1 575 ? 45.356 -8.336 10.047 1.00 93.94 575 GLU A CA 1
ATOM 4095 C C . GLU A 1 575 ? 44.098 -8.115 9.202 1.00 93.94 575 GLU A C 1
ATOM 4097 O O . GLU A 1 575 ? 43.854 -7.020 8.675 1.00 93.94 575 GLU A O 1
ATOM 4102 N N . TRP A 1 576 ? 43.277 -9.160 9.068 1.00 95.31 576 TRP A N 1
ATOM 4103 C CA . TRP A 1 576 ? 41.986 -9.066 8.386 1.00 95.31 576 TRP A CA 1
ATOM 4104 C C . TRP A 1 576 ? 40.989 -10.158 8.790 1.00 95.31 576 TRP A C 1
ATOM 4106 O O . TRP A 1 576 ? 41.364 -11.239 9.239 1.00 95.31 576 TRP A O 1
ATOM 4116 N N . LEU A 1 577 ? 39.698 -9.883 8.574 1.00 96.00 577 LEU A N 1
ATOM 4117 C CA . LEU A 1 577 ? 38.565 -10.777 8.861 1.00 96.00 577 LEU A CA 1
ATOM 4118 C C . LEU A 1 577 ? 37.598 -10.800 7.672 1.00 96.00 577 LEU A C 1
ATOM 4120 O O . LEU A 1 577 ? 37.277 -9.735 7.139 1.00 96.00 577 LEU A O 1
ATOM 4124 N N . GLU A 1 578 ? 37.103 -11.978 7.284 1.00 95.31 578 GLU A N 1
ATOM 4125 C CA . GLU A 1 578 ? 36.161 -12.147 6.169 1.00 95.31 578 GLU A CA 1
ATOM 4126 C C . GLU A 1 578 ? 34.767 -12.632 6.581 1.00 95.31 578 GLU A C 1
ATOM 4128 O O . GLU A 1 578 ? 34.593 -13.388 7.536 1.00 95.31 578 GLU A O 1
ATOM 4133 N N . TYR A 1 579 ? 33.771 -12.217 5.797 1.00 95.06 579 TYR A N 1
ATOM 4134 C CA . TYR A 1 579 ? 32.358 -12.511 6.000 1.00 95.06 579 TYR A CA 1
ATOM 4135 C C . TYR A 1 579 ? 31.696 -12.845 4.668 1.00 95.06 579 TYR A C 1
ATOM 4137 O O . TYR A 1 579 ? 31.749 -12.059 3.717 1.00 95.06 579 TYR A O 1
ATOM 4145 N N . THR A 1 580 ? 30.979 -13.960 4.615 1.00 91.50 580 THR A N 1
ATOM 4146 C CA . THR A 1 580 ? 30.121 -14.278 3.480 1.00 91.50 580 THR A CA 1
ATOM 4147 C C . THR A 1 580 ? 28.803 -13.529 3.646 1.00 91.50 580 THR A C 1
ATOM 4149 O O . THR A 1 580 ? 28.064 -13.733 4.614 1.00 91.50 580 THR A O 1
ATOM 4152 N N . VAL A 1 581 ? 28.476 -12.672 2.681 1.00 87.88 581 VAL A N 1
ATOM 4153 C CA . VAL A 1 581 ? 27.275 -11.831 2.700 1.00 87.88 581 VAL A CA 1
ATOM 4154 C C . VAL A 1 581 ? 26.415 -12.062 1.461 1.00 87.88 581 VAL A C 1
ATOM 4156 O O . VAL A 1 581 ? 26.891 -12.517 0.425 1.00 87.88 581 VAL A O 1
ATOM 4159 N N . ASN A 1 582 ? 25.135 -11.718 1.544 1.00 84.06 582 ASN A N 1
ATOM 4160 C CA . ASN A 1 582 ? 24.220 -11.669 0.415 1.00 84.06 582 ASN A CA 1
ATOM 4161 C C . ASN A 1 582 ? 23.582 -10.279 0.332 1.00 84.06 582 ASN A C 1
ATOM 4163 O O . ASN A 1 582 ? 22.736 -9.917 1.153 1.00 84.06 582 ASN A O 1
ATOM 4167 N N . VAL A 1 583 ? 23.979 -9.505 -0.674 1.00 81.56 583 VAL A N 1
ATOM 4168 C CA . VAL A 1 583 ? 23.450 -8.170 -0.950 1.00 81.56 583 VAL A CA 1
ATOM 4169 C C . VAL A 1 583 ? 22.127 -8.304 -1.694 1.00 81.56 583 VAL A C 1
ATOM 4171 O O . VAL A 1 583 ? 22.062 -8.815 -2.813 1.00 81.56 583 VAL A O 1
ATOM 4174 N N . ALA A 1 584 ? 21.049 -7.833 -1.072 1.00 60.94 584 ALA A N 1
ATOM 4175 C CA . ALA A 1 584 ? 19.698 -7.991 -1.594 1.00 60.94 584 ALA A CA 1
ATOM 4176 C C . ALA A 1 584 ? 19.433 -7.163 -2.864 1.00 60.94 584 ALA A C 1
ATOM 4178 O O . ALA A 1 584 ? 18.595 -7.542 -3.684 1.00 60.94 584 ALA A O 1
ATOM 4179 N N . THR A 1 585 ? 20.080 -6.007 -3.038 1.00 55.72 585 THR A N 1
ATOM 4180 C CA . THR A 1 585 ? 19.842 -5.101 -4.175 1.00 55.72 585 THR A CA 1
ATOM 4181 C C . THR A 1 585 ? 21.105 -4.309 -4.499 1.00 55.72 585 THR A C 1
ATOM 4183 O O . THR A 1 585 ? 21.727 -3.770 -3.597 1.00 55.72 585 THR A O 1
ATOM 4186 N N . SER A 1 586 ? 21.483 -4.204 -5.778 1.00 70.81 586 SER A N 1
ATOM 4187 C CA . SER A 1 586 ? 22.602 -3.344 -6.172 1.00 70.81 586 SER A CA 1
ATOM 4188 C C . SER A 1 586 ? 22.258 -1.895 -5.847 1.00 70.81 586 SER A C 1
ATOM 4190 O O . SER A 1 586 ? 21.168 -1.433 -6.189 1.00 70.81 586 SER A O 1
ATOM 4192 N N . GLY A 1 587 ? 23.172 -1.157 -5.237 1.00 62.66 587 GLY A N 1
ATOM 4193 C CA . GLY A 1 587 ? 22.904 0.217 -4.848 1.00 62.66 587 GLY A CA 1
ATOM 4194 C C . GLY A 1 587 ? 24.055 0.847 -4.094 1.00 62.66 587 GLY A C 1
ATOM 4195 O O . GLY A 1 587 ? 25.112 0.246 -3.915 1.00 62.66 587 GLY A O 1
ATOM 4196 N N . THR A 1 588 ? 23.827 2.077 -3.661 1.00 67.06 588 THR A N 1
ATOM 4197 C CA . THR A 1 588 ? 24.740 2.792 -2.780 1.00 67.06 588 THR A CA 1
ATOM 4198 C C . THR A 1 588 ? 24.395 2.454 -1.334 1.00 67.06 588 THR A C 1
ATOM 4200 O O . THR A 1 588 ? 23.222 2.350 -0.966 1.00 67.06 588 THR A O 1
ATOM 4203 N N . TYR A 1 589 ? 25.423 2.243 -0.526 1.00 82.62 589 TYR A N 1
ATOM 4204 C CA . TYR A 1 589 ? 25.327 1.898 0.877 1.00 82.62 589 TYR A CA 1
ATOM 4205 C C . TYR A 1 589 ? 26.189 2.846 1.707 1.00 82.62 589 TYR A C 1
ATOM 4207 O O . TYR A 1 589 ? 27.293 3.221 1.311 1.00 82.62 589 TYR A O 1
ATOM 4215 N N . ASP A 1 590 ? 25.681 3.204 2.877 1.00 85.19 590 ASP A N 1
ATOM 4216 C CA . ASP A 1 590 ? 26.481 3.722 3.971 1.00 85.19 590 ASP A CA 1
ATOM 4217 C C . ASP A 1 590 ? 26.997 2.548 4.789 1.00 85.19 590 ASP A C 1
ATOM 4219 O O . ASP A 1 590 ? 26.231 1.695 5.247 1.00 85.19 590 ASP A O 1
ATOM 4223 N N . VAL A 1 591 ? 28.307 2.522 4.975 1.00 91.00 591 VAL A N 1
ATOM 4224 C CA . VAL A 1 591 ? 29.003 1.550 5.804 1.00 91.00 591 VAL A CA 1
ATOM 4225 C C . VAL A 1 591 ? 29.357 2.233 7.113 1.00 91.00 591 VAL A C 1
ATOM 4227 O O . VAL A 1 591 ? 30.159 3.164 7.144 1.00 91.00 591 VAL A O 1
ATOM 4230 N N . SER A 1 592 ? 28.753 1.770 8.198 1.00 91.50 592 SER A N 1
ATOM 4231 C CA . SER A 1 592 ? 29.031 2.233 9.555 1.00 91.50 592 SER A CA 1
ATOM 4232 C C . SER A 1 592 ? 29.811 1.165 10.309 1.00 91.50 592 SER A C 1
ATOM 4234 O O . SER A 1 592 ? 29.366 0.026 10.368 1.00 91.50 592 SER A O 1
ATOM 4236 N N . VAL A 1 593 ? 30.946 1.514 10.903 1.00 95.44 593 VAL A N 1
ATOM 4237 C CA . VAL A 1 593 ? 31.763 0.606 11.718 1.00 95.44 593 VAL A CA 1
ATOM 4238 C C . VAL A 1 593 ? 31.852 1.165 13.127 1.00 95.44 593 VAL A C 1
ATOM 4240 O O . VAL A 1 593 ? 32.224 2.323 13.304 1.00 95.44 593 VAL A O 1
ATOM 4243 N N . ARG A 1 594 ? 31.498 0.367 14.134 1.00 94.75 594 ARG A N 1
ATOM 4244 C CA . ARG A 1 594 ? 31.644 0.738 15.543 1.00 94.75 594 ARG A CA 1
ATOM 4245 C C . ARG A 1 594 ? 32.976 0.221 16.070 1.00 94.75 594 ARG A C 1
ATOM 4247 O O . ARG A 1 594 ? 33.196 -0.986 16.102 1.00 94.75 594 ARG A O 1
ATOM 4254 N N . ALA A 1 595 ? 33.841 1.136 16.495 1.00 94.62 595 ALA A N 1
ATOM 4255 C CA . ALA A 1 595 ? 35.183 0.818 16.971 1.00 94.62 595 ALA A CA 1
ATOM 4256 C C . ALA A 1 595 ? 35.633 1.746 18.112 1.00 94.62 595 ALA A C 1
ATOM 4258 O O . ALA A 1 595 ? 35.032 2.796 18.345 1.00 94.62 595 ALA A O 1
ATOM 4259 N N . SER A 1 596 ? 36.684 1.369 18.837 1.00 93.56 596 SER A N 1
ATOM 4260 C CA . SER A 1 596 ? 37.257 2.149 19.940 1.00 93.56 596 SER A CA 1
ATOM 4261 C C . SER A 1 596 ? 38.785 2.138 19.919 1.00 93.56 596 SER A C 1
ATOM 4263 O O . SER A 1 596 ? 39.395 1.181 19.454 1.00 93.56 596 SER A O 1
ATOM 4265 N N . ALA A 1 597 ? 39.401 3.205 20.427 1.00 92.69 597 ALA A N 1
ATOM 4266 C CA . ALA A 1 597 ? 40.847 3.320 20.581 1.00 92.69 597 ALA A CA 1
ATOM 4267 C C . ALA A 1 597 ? 41.193 4.211 21.786 1.00 92.69 597 ALA A C 1
ATOM 4269 O O . ALA A 1 597 ? 40.557 5.245 22.028 1.00 92.69 597 ALA A O 1
ATOM 4270 N N . ASP A 1 598 ? 42.218 3.833 22.548 1.00 90.50 598 ASP A N 1
ATOM 4271 C CA . ASP A 1 598 ? 42.699 4.621 23.687 1.00 90.50 598 ASP A CA 1
ATOM 4272 C C . ASP A 1 598 ? 43.640 5.766 23.264 1.00 90.50 598 ASP A C 1
ATOM 4274 O O . ASP A 1 598 ? 44.053 5.888 22.108 1.00 90.50 598 ASP A O 1
ATOM 4278 N N . ALA A 1 599 ? 43.969 6.652 24.203 1.00 86.25 599 ALA A N 1
ATOM 4279 C CA . ALA A 1 599 ? 44.826 7.805 23.962 1.00 86.25 599 ALA A CA 1
ATOM 4280 C C . ALA A 1 599 ? 46.207 7.390 23.411 1.00 86.25 599 ALA A C 1
ATOM 4282 O O . ALA A 1 599 ? 46.994 6.736 24.093 1.00 86.25 599 ALA A O 1
ATOM 4283 N N . GLY A 1 600 ? 46.514 7.828 22.186 1.00 81.75 600 GLY A N 1
ATOM 4284 C CA . GLY A 1 600 ? 47.766 7.514 21.484 1.00 81.75 600 GLY A CA 1
ATOM 4285 C C . GLY A 1 600 ? 47.681 6.332 20.511 1.00 81.75 600 GLY A C 1
ATOM 4286 O O . GLY A 1 600 ? 48.623 6.143 19.744 1.00 81.75 600 GLY A O 1
ATOM 4287 N N . TYR A 1 601 ? 46.567 5.597 20.496 1.00 87.94 601 TYR A N 1
ATOM 4288 C CA . TYR A 1 601 ? 46.269 4.524 19.540 1.00 87.94 601 TYR A CA 1
ATOM 4289 C C . TYR A 1 601 ? 45.326 5.027 18.429 1.00 87.94 601 TYR A C 1
ATOM 4291 O O . TYR A 1 601 ? 45.103 6.235 18.289 1.00 87.94 601 TYR A O 1
ATOM 4299 N N . GLY A 1 602 ? 44.805 4.129 17.596 1.00 87.56 602 GLY A N 1
ATOM 4300 C CA . GLY A 1 602 ? 44.057 4.476 16.388 1.00 87.56 602 GLY A CA 1
ATOM 4301 C C . GLY A 1 602 ? 44.890 4.262 15.131 1.00 87.56 602 GLY A C 1
ATOM 4302 O O . GLY A 1 602 ? 46.079 3.952 15.188 1.00 87.56 602 GLY A O 1
ATOM 4303 N N . GLY A 1 603 ? 44.281 4.468 13.973 1.00 92.56 603 GLY A N 1
ATOM 4304 C CA . GLY A 1 603 ? 44.922 4.156 12.704 1.00 92.56 603 GLY A CA 1
ATOM 4305 C C . GLY A 1 603 ? 43.956 4.226 11.536 1.00 92.56 603 GLY A C 1
ATOM 4306 O O . GLY A 1 603 ? 42.965 4.956 11.587 1.00 92.56 603 GLY A O 1
ATOM 4307 N N . THR A 1 604 ? 44.232 3.457 10.491 1.00 94.81 604 THR A N 1
ATOM 4308 C CA . THR A 1 604 ? 43.354 3.317 9.330 1.00 94.81 604 THR A CA 1
ATOM 4309 C C . THR A 1 604 ? 43.023 1.861 9.050 1.00 94.81 604 THR A C 1
ATOM 4311 O O . THR A 1 604 ? 43.869 0.985 9.207 1.00 94.81 604 THR A O 1
ATOM 4314 N N . PHE A 1 605 ? 41.801 1.625 8.594 1.00 96.75 605 PHE A N 1
ATOM 4315 C CA . PHE A 1 605 ? 41.315 0.338 8.106 1.00 96.75 605 PHE A CA 1
ATOM 4316 C C . PHE A 1 605 ? 40.467 0.563 6.851 1.00 96.75 605 PHE A C 1
ATOM 4318 O O . PHE A 1 605 ? 40.055 1.691 6.575 1.00 96.75 605 PHE A O 1
ATOM 4325 N N . HIS A 1 606 ? 40.148 -0.487 6.106 1.00 97.31 606 HIS A N 1
ATOM 4326 C CA . HIS A 1 606 ? 39.216 -0.398 4.985 1.00 97.31 606 HIS A CA 1
ATOM 4327 C C . HIS A 1 606 ? 38.373 -1.663 4.843 1.00 97.31 606 HIS A C 1
ATOM 4329 O O . HIS A 1 606 ? 38.608 -2.671 5.511 1.00 97.31 606 HIS A O 1
ATOM 4335 N N . ILE A 1 607 ? 37.372 -1.589 3.965 1.00 95.19 607 ILE A N 1
ATOM 4336 C CA . ILE A 1 607 ? 36.528 -2.721 3.603 1.00 95.19 607 ILE A CA 1
ATOM 4337 C C . ILE A 1 607 ? 36.739 -3.088 2.140 1.00 95.19 607 ILE A C 1
ATOM 4339 O O . ILE A 1 607 ? 36.665 -2.231 1.252 1.00 95.19 607 ILE A O 1
ATOM 4343 N N . GLU A 1 608 ? 36.952 -4.377 1.898 1.00 93.06 608 GLU A N 1
ATOM 4344 C CA . GLU A 1 608 ? 36.974 -4.974 0.568 1.00 93.06 608 GLU A CA 1
ATOM 4345 C C . GLU A 1 608 ? 35.691 -5.767 0.302 1.00 93.06 608 GLU A C 1
ATOM 4347 O O . GLU A 1 608 ? 35.120 -6.372 1.210 1.00 93.06 608 GLU A O 1
ATOM 4352 N N . VAL A 1 609 ? 35.254 -5.792 -0.956 1.00 88.12 609 VAL A N 1
ATOM 4353 C CA . VAL A 1 609 ? 34.187 -6.668 -1.454 1.00 88.12 609 VAL A CA 1
ATOM 4354 C C . VAL A 1 609 ? 34.753 -7.451 -2.625 1.00 88.12 609 VAL A C 1
ATOM 4356 O O . VAL A 1 609 ? 35.239 -6.859 -3.587 1.00 88.12 609 VAL A O 1
ATOM 4359 N N . ASP A 1 610 ? 34.741 -8.777 -2.518 1.00 84.62 610 ASP A N 1
ATOM 4360 C CA . ASP A 1 610 ? 35.355 -9.701 -3.477 1.00 84.62 610 ASP A CA 1
ATOM 4361 C C . ASP A 1 610 ? 36.820 -9.338 -3.805 1.00 84.62 610 ASP A C 1
ATOM 4363 O O . ASP A 1 610 ? 37.279 -9.444 -4.945 1.00 84.62 610 ASP A O 1
ATOM 4367 N N . GLY A 1 611 ? 37.557 -8.873 -2.788 1.00 80.19 611 GLY A N 1
ATOM 4368 C CA . GLY A 1 611 ? 38.963 -8.463 -2.886 1.00 80.19 611 GLY A CA 1
ATOM 4369 C C . GLY A 1 611 ? 39.202 -7.072 -3.487 1.00 80.19 611 GLY A C 1
ATOM 4370 O O . GLY A 1 611 ? 40.352 -6.696 -3.701 1.00 80.19 611 GLY A O 1
ATOM 4371 N N . ALA A 1 612 ? 38.151 -6.297 -3.774 1.00 79.31 612 ALA A N 1
ATOM 4372 C CA . ALA A 1 612 ? 38.273 -4.903 -4.192 1.00 79.31 612 ALA A CA 1
ATOM 4373 C C . ALA A 1 612 ? 38.014 -3.960 -3.012 1.00 79.31 612 ALA A C 1
ATOM 4375 O O . ALA A 1 612 ? 36.944 -4.009 -2.417 1.00 79.31 612 ALA A O 1
ATOM 4376 N N . ASN A 1 613 ? 38.951 -3.061 -2.701 1.00 89.12 613 ASN A N 1
ATOM 4377 C CA . ASN A 1 613 ? 38.760 -2.021 -1.684 1.00 89.12 613 ASN A CA 1
ATOM 4378 C C . ASN A 1 613 ? 37.661 -1.028 -2.118 1.00 89.12 613 ASN A C 1
ATOM 4380 O O . ASN A 1 613 ? 37.844 -0.282 -3.083 1.00 89.12 613 ASN A O 1
ATOM 4384 N N . VAL A 1 614 ? 36.527 -1.015 -1.405 1.00 84.88 614 VAL A N 1
ATOM 4385 C CA . VAL A 1 614 ? 35.334 -0.221 -1.761 1.00 84.88 614 VAL A CA 1
ATOM 4386 C C . VAL A 1 614 ? 35.141 1.036 -0.908 1.00 84.88 614 VAL A C 1
ATOM 4388 O O . VAL A 1 614 ? 34.390 1.930 -1.297 1.00 84.88 614 VAL A O 1
ATOM 4391 N N . THR A 1 615 ? 35.807 1.147 0.243 1.00 86.00 615 THR A N 1
ATOM 4392 C CA . THR A 1 615 ? 35.675 2.312 1.140 1.00 86.00 615 THR A CA 1
ATOM 4393 C C . THR A 1 615 ? 36.819 3.314 1.001 1.00 86.00 615 THR A C 1
ATOM 4395 O O . THR A 1 615 ? 36.665 4.484 1.373 1.00 86.00 615 THR A O 1
ATOM 4398 N N . GLY A 1 616 ? 37.975 2.879 0.491 1.00 88.94 616 GLY A N 1
ATOM 4399 C CA . GLY A 1 616 ? 39.249 3.541 0.766 1.00 88.94 616 GLY A CA 1
ATOM 4400 C C . GLY A 1 616 ? 39.596 3.490 2.261 1.00 88.94 616 GLY A C 1
ATOM 4401 O O . GLY A 1 616 ? 38.878 2.873 3.051 1.00 88.94 616 GLY A O 1
ATOM 4402 N N . ALA A 1 617 ? 40.683 4.159 2.651 1.00 89.50 617 ALA A N 1
ATOM 4403 C CA . ALA A 1 617 ? 41.112 4.225 4.048 1.00 89.50 617 ALA A CA 1
ATOM 4404 C C . ALA A 1 617 ? 40.087 4.976 4.922 1.00 89.50 617 ALA A C 1
ATOM 4406 O O . ALA A 1 617 ? 39.720 6.119 4.638 1.00 89.50 617 ALA A O 1
ATOM 4407 N N . MET A 1 618 ? 39.651 4.331 5.999 1.00 94.06 618 MET A N 1
ATOM 4408 C CA . MET A 1 618 ? 38.775 4.854 7.044 1.00 94.06 618 MET A CA 1
ATOM 4409 C C . MET A 1 618 ? 39.604 5.083 8.308 1.00 94.06 618 MET A C 1
ATOM 4411 O O . MET A 1 618 ? 40.285 4.176 8.778 1.00 94.06 618 MET A O 1
ATOM 4415 N N . ALA A 1 619 ? 39.567 6.298 8.855 1.00 92.69 619 ALA A N 1
ATOM 4416 C CA . ALA A 1 619 ? 40.372 6.665 10.017 1.00 92.69 619 ALA A CA 1
ATOM 4417 C C . ALA A 1 619 ? 39.643 6.371 11.336 1.00 92.69 619 ALA A C 1
ATOM 4419 O O . ALA A 1 619 ? 38.517 6.824 11.547 1.00 92.69 619 ALA A O 1
ATOM 4420 N N . LEU A 1 620 ? 40.325 5.687 12.254 1.00 93.38 620 LEU A N 1
ATOM 4421 C CA . LEU A 1 620 ? 39.940 5.544 13.654 1.00 93.38 620 LEU A CA 1
ATOM 4422 C C . LEU A 1 620 ? 40.800 6.485 14.506 1.00 93.38 620 LEU A C 1
ATOM 4424 O O . LEU A 1 620 ? 42.000 6.270 14.678 1.00 93.38 620 LEU A O 1
ATOM 4428 N N . SER A 1 621 ? 40.182 7.540 15.034 1.00 90.31 621 SER A N 1
ATOM 4429 C CA . SER A 1 621 ? 40.815 8.438 16.011 1.00 90.31 621 SER A CA 1
ATOM 4430 C C . SER A 1 621 ? 40.618 7.921 17.442 1.00 90.31 621 SER A C 1
ATOM 4432 O O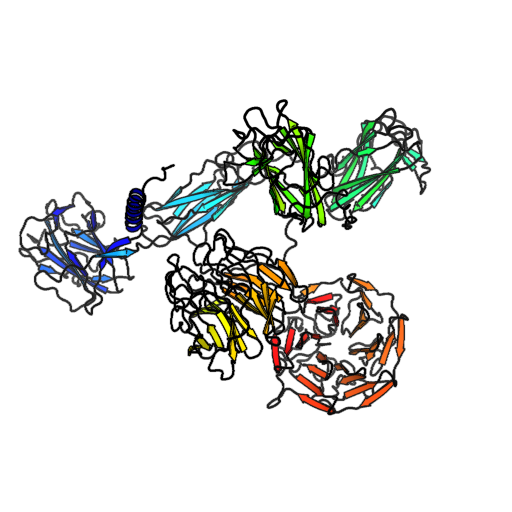 . SER A 1 621 ? 39.633 7.220 17.681 1.00 90.31 621 SER A O 1
ATOM 4434 N N . PRO A 1 622 ? 41.482 8.295 18.410 1.00 89.44 622 PRO A N 1
ATOM 4435 C CA . PRO A 1 622 ? 41.270 7.982 19.821 1.00 89.44 622 PRO A CA 1
ATOM 4436 C C . PRO A 1 622 ? 39.864 8.373 20.286 1.00 89.44 622 PRO A C 1
ATOM 4438 O O . PRO A 1 622 ? 39.463 9.533 20.181 1.00 89.44 622 PRO A O 1
ATOM 4441 N N . THR A 1 623 ? 39.127 7.413 20.830 1.00 90.31 623 THR A N 1
ATOM 4442 C CA . THR A 1 623 ? 37.725 7.572 21.245 1.00 90.31 623 THR A CA 1
ATOM 4443 C C . THR A 1 623 ? 37.579 7.844 22.745 1.00 90.31 623 THR A C 1
ATOM 4445 O O . THR A 1 623 ? 36.474 8.053 23.240 1.00 90.31 623 THR A O 1
ATOM 4448 N N . GLY A 1 624 ? 38.695 7.879 23.482 1.00 84.75 624 GLY A N 1
ATOM 4449 C CA . GLY A 1 624 ? 38.733 8.137 24.925 1.00 84.75 624 GLY A CA 1
ATOM 4450 C C . GLY A 1 624 ? 38.851 6.880 25.792 1.00 84.75 624 GLY A C 1
ATOM 4451 O O . GLY A 1 624 ? 38.633 6.970 27.001 1.00 84.75 624 GLY A O 1
ATOM 4452 N N . GLY A 1 625 ? 39.167 5.724 25.195 1.00 86.56 625 GLY A N 1
ATOM 4453 C CA . GLY A 1 625 ? 39.493 4.474 25.892 1.00 86.56 625 GLY A CA 1
ATOM 4454 C C . GLY A 1 625 ? 39.108 3.221 25.097 1.00 86.56 625 GLY A C 1
ATOM 4455 O O . GLY A 1 625 ? 38.195 3.273 24.279 1.00 86.56 625 GLY A O 1
ATOM 4456 N N . TRP A 1 626 ? 39.735 2.078 25.405 1.00 88.19 626 TRP A N 1
ATOM 4457 C CA . TRP A 1 626 ? 39.509 0.750 24.781 1.00 88.19 626 TRP A CA 1
ATOM 4458 C C . TRP A 1 626 ? 38.078 0.197 24.873 1.00 88.19 626 TRP A C 1
ATOM 4460 O O . TRP A 1 626 ? 37.734 -0.812 24.271 1.00 88.19 626 TRP A O 1
ATOM 4470 N N . GLN A 1 627 ? 37.233 0.816 25.689 1.00 89.75 627 GLN A N 1
ATOM 4471 C CA . GLN A 1 627 ? 35.837 0.419 25.875 1.00 89.75 627 GLN A CA 1
ATOM 4472 C C . GLN A 1 627 ? 34.892 1.602 25.631 1.00 89.75 627 GLN A C 1
ATOM 4474 O O . GLN A 1 627 ? 33.726 1.555 26.000 1.00 89.75 627 GLN A O 1
ATOM 4479 N N . THR A 1 628 ? 35.394 2.685 25.032 1.00 89.19 628 THR A N 1
ATOM 4480 C CA . THR A 1 628 ? 34.606 3.860 24.659 1.00 89.19 628 THR A CA 1
ATOM 4481 C C . THR A 1 628 ? 34.449 3.845 23.148 1.00 89.19 628 THR A C 1
ATOM 4483 O O . THR A 1 628 ? 35.350 4.269 22.437 1.00 89.19 628 THR A O 1
ATOM 4486 N N . TYR A 1 629 ? 33.343 3.325 22.629 1.00 91.06 629 TYR A N 1
ATOM 4487 C CA . TYR A 1 629 ? 33.187 3.137 21.185 1.00 91.06 629 TYR A CA 1
ATOM 4488 C C . TYR A 1 629 ? 32.609 4.370 20.480 1.00 91.06 629 TYR A C 1
ATOM 4490 O O . TYR A 1 629 ? 31.728 5.056 21.002 1.00 91.06 629 TYR A O 1
ATOM 4498 N N . ALA A 1 630 ? 33.067 4.604 19.252 1.00 88.00 630 ALA A N 1
ATOM 4499 C CA . ALA A 1 630 ? 32.531 5.570 18.302 1.00 88.00 630 ALA A CA 1
ATOM 4500 C C . ALA A 1 630 ? 32.148 4.865 16.991 1.00 88.00 630 ALA A C 1
ATOM 4502 O O . ALA A 1 630 ? 32.623 3.768 16.699 1.00 88.00 630 ALA A O 1
ATOM 4503 N N . THR A 1 631 ? 31.287 5.495 16.192 1.00 92.44 631 THR A N 1
ATOM 4504 C CA . THR A 1 631 ? 30.887 4.971 14.880 1.00 92.44 631 THR A CA 1
ATOM 4505 C C . THR A 1 631 ? 31.546 5.784 13.775 1.00 92.44 631 THR A C 1
ATOM 4507 O O . THR A 1 631 ? 31.364 6.997 13.696 1.00 92.44 631 THR A O 1
ATOM 4510 N N . ILE A 1 632 ? 32.297 5.103 12.914 1.00 93.44 632 ILE A N 1
ATOM 4511 C CA . ILE A 1 632 ? 32.936 5.647 11.720 1.00 93.44 632 ILE A CA 1
ATOM 4512 C C . ILE A 1 632 ? 32.030 5.334 10.533 1.00 93.44 632 ILE A C 1
ATOM 4514 O O . ILE A 1 632 ? 31.668 4.178 10.329 1.00 93.44 632 ILE A O 1
ATOM 4518 N N . ILE A 1 633 ? 31.652 6.349 9.756 1.00 83.69 633 ILE A N 1
ATOM 4519 C CA . ILE A 1 633 ? 30.707 6.204 8.642 1.00 83.69 633 ILE A CA 1
ATOM 4520 C C . ILE A 1 633 ? 31.416 6.527 7.329 1.00 83.69 633 ILE A C 1
ATOM 4522 O O . ILE A 1 633 ? 31.989 7.604 7.171 1.00 83.69 633 ILE A O 1
ATOM 4526 N N . LYS A 1 634 ? 31.338 5.605 6.368 1.00 82.25 634 LYS A N 1
ATOM 4527 C CA . LYS A 1 634 ? 31.672 5.840 4.965 1.00 82.25 634 LYS A CA 1
ATOM 4528 C C . LYS A 1 634 ? 30.389 5.823 4.149 1.00 82.25 634 LYS A C 1
ATOM 4530 O O . LYS A 1 634 ? 29.731 4.790 4.060 1.00 82.25 634 LYS A O 1
ATOM 4535 N N . THR A 1 635 ? 30.060 6.952 3.536 1.00 82.69 635 THR A N 1
ATOM 4536 C CA . THR A 1 635 ? 28.910 7.053 2.638 1.00 82.69 635 THR A CA 1
ATOM 4537 C C . THR A 1 635 ? 29.309 6.761 1.196 1.00 82.69 635 THR A C 1
ATOM 4539 O O . THR A 1 635 ? 30.486 6.849 0.828 1.00 82.69 635 THR A O 1
ATOM 4542 N N . GLY A 1 636 ? 28.332 6.410 0.360 1.00 71.38 636 GLY A N 1
ATOM 4543 C CA . GLY A 1 636 ? 28.569 6.316 -1.081 1.00 71.38 636 GLY A CA 1
ATOM 4544 C C . GLY A 1 636 ? 29.159 4.988 -1.577 1.00 71.38 636 GLY A C 1
ATOM 4545 O O . GLY A 1 636 ? 29.636 4.936 -2.708 1.00 71.38 636 GLY A O 1
ATOM 4546 N N . VAL A 1 637 ? 29.153 3.922 -0.771 1.00 81.12 637 VAL A N 1
ATOM 4547 C CA . VAL A 1 637 ? 29.780 2.637 -1.126 1.00 81.12 637 VAL A CA 1
ATOM 4548 C C . VAL A 1 637 ? 28.868 1.853 -2.066 1.00 81.12 637 VAL A C 1
ATOM 4550 O O . VAL A 1 637 ? 27.786 1.418 -1.680 1.00 81.12 637 VAL A O 1
ATOM 4553 N N . ALA A 1 638 ? 29.279 1.677 -3.319 1.00 79.00 638 ALA A N 1
ATOM 4554 C CA . ALA A 1 638 ? 28.501 0.929 -4.299 1.00 79.00 638 ALA A CA 1
ATOM 4555 C C . ALA A 1 638 ? 28.666 -0.582 -4.085 1.00 79.00 638 ALA A C 1
ATOM 4557 O O . ALA A 1 638 ? 29.775 -1.103 -4.176 1.00 79.00 638 ALA A O 1
ATOM 4558 N N . LEU A 1 639 ? 27.557 -1.285 -3.852 1.00 78.81 639 LEU A N 1
ATOM 4559 C CA . LEU A 1 639 ? 27.510 -2.745 -3.783 1.00 78.81 639 LEU A CA 1
ATOM 4560 C C . LEU A 1 639 ? 26.623 -3.293 -4.898 1.00 78.81 639 LEU A C 1
ATOM 4562 O O . LEU A 1 639 ? 25.612 -2.690 -5.266 1.00 78.81 639 LEU A O 1
ATOM 4566 N N . THR A 1 640 ? 26.977 -4.457 -5.429 1.00 78.31 640 THR A N 1
ATOM 4567 C CA . THR A 1 640 ? 26.135 -5.208 -6.368 1.00 78.31 640 THR A CA 1
ATOM 4568 C C . THR A 1 640 ? 25.253 -6.202 -5.620 1.00 78.31 640 THR A C 1
ATOM 4570 O O . THR A 1 640 ? 25.633 -6.666 -4.557 1.00 78.31 640 THR A O 1
ATOM 4573 N N . ALA A 1 641 ? 24.075 -6.535 -6.153 1.00 64.62 641 ALA A N 1
ATOM 4574 C CA . ALA A 1 641 ? 23.252 -7.621 -5.632 1.00 64.62 641 ALA A CA 1
ATOM 4575 C C . ALA A 1 641 ? 23.920 -8.978 -5.875 1.00 64.62 641 ALA A C 1
ATOM 4577 O O . ALA A 1 641 ? 24.420 -9.230 -6.974 1.00 64.62 641 ALA A O 1
ATOM 4578 N N . GLY A 1 642 ? 2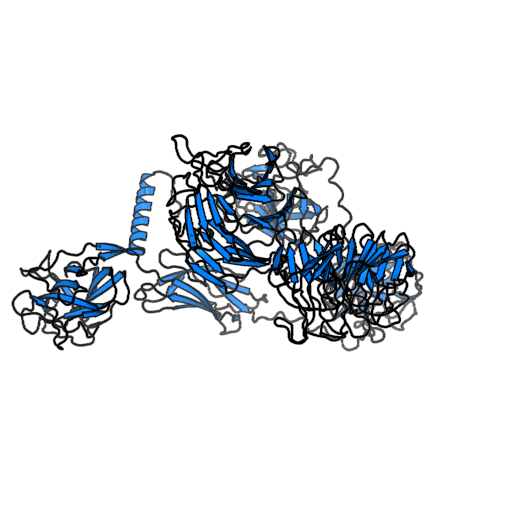3.808 -9.877 -4.903 1.00 68.50 642 GLY A N 1
ATOM 4579 C CA . GLY A 1 642 ? 24.349 -11.228 -4.986 1.00 68.50 642 GLY A CA 1
ATOM 4580 C C . GLY A 1 642 ? 25.127 -11.637 -3.743 1.00 68.50 642 GLY A C 1
ATOM 4581 O O . GLY A 1 642 ? 25.194 -10.908 -2.755 1.00 68.50 642 GLY A O 1
ATOM 4582 N N . SER A 1 643 ? 25.696 -12.839 -3.799 1.00 79.25 643 SER A N 1
ATOM 4583 C CA . SER A 1 643 ? 26.590 -13.343 -2.759 1.00 79.25 643 SER A CA 1
ATOM 4584 C C . SER A 1 643 ? 27.963 -12.702 -2.918 1.00 79.25 643 SER A C 1
ATOM 4586 O O . SER A 1 643 ? 28.491 -12.713 -4.020 1.00 79.25 643 SER A O 1
ATOM 4588 N N . HIS A 1 644 ? 28.551 -12.206 -1.839 1.00 87.56 644 HIS A N 1
ATOM 4589 C CA . HIS A 1 644 ? 29.858 -11.552 -1.842 1.00 87.56 644 HIS A CA 1
ATOM 4590 C C . HIS A 1 644 ? 30.689 -12.003 -0.640 1.00 87.56 644 HIS A C 1
ATOM 4592 O O . HIS A 1 644 ? 30.130 -12.461 0.360 1.00 87.56 644 HIS A O 1
ATOM 4598 N N . VAL A 1 645 ? 32.008 -11.842 -0.725 1.00 91.12 645 VAL A N 1
ATOM 4599 C CA . VAL A 1 645 ? 32.904 -11.908 0.438 1.00 91.12 645 VAL A CA 1
ATOM 4600 C C . VAL A 1 645 ? 33.291 -10.486 0.822 1.00 91.12 645 VAL A C 1
ATOM 4602 O O . VAL A 1 645 ? 33.856 -9.749 0.016 1.00 91.12 645 VAL A O 1
ATOM 4605 N N . VAL A 1 646 ? 32.963 -10.091 2.049 1.00 94.44 646 VAL A N 1
ATOM 4606 C CA . VAL A 1 646 ? 33.360 -8.808 2.636 1.00 94.44 646 VAL A CA 1
ATOM 4607 C C . VAL A 1 646 ? 34.580 -9.041 3.511 1.00 94.44 646 VAL A C 1
ATOM 4609 O O . VAL A 1 646 ? 34.545 -9.932 4.353 1.00 94.44 646 VAL A O 1
ATOM 4612 N N . ARG A 1 647 ? 35.625 -8.224 3.365 1.00 96.38 647 ARG A N 1
ATOM 4613 C CA . ARG A 1 647 ? 36.800 -8.233 4.246 1.00 96.38 647 ARG A CA 1
ATOM 4614 C C . ARG A 1 647 ? 36.929 -6.905 4.976 1.00 96.38 647 ARG A C 1
ATOM 4616 O O . ARG A 1 647 ? 36.865 -5.864 4.334 1.00 96.38 647 ARG A O 1
ATOM 4623 N N . ILE A 1 648 ? 37.162 -6.936 6.285 1.00 97.25 648 ILE A N 1
ATOM 4624 C CA . ILE A 1 648 ? 37.727 -5.797 7.026 1.00 97.25 648 ILE A CA 1
ATOM 4625 C C . ILE A 1 648 ? 39.238 -6.007 7.097 1.00 97.25 648 ILE A C 1
ATOM 4627 O O . ILE A 1 648 ? 39.673 -7.058 7.563 1.00 97.25 648 ILE A O 1
ATOM 4631 N N . ALA A 1 649 ? 40.016 -5.031 6.628 1.00 95.69 649 ALA A N 1
ATOM 4632 C CA . ALA A 1 649 ? 41.477 -5.073 6.610 1.00 95.69 649 ALA A CA 1
ATOM 4633 C C . ALA A 1 649 ? 42.077 -3.879 7.367 1.00 95.69 649 ALA A C 1
ATOM 4635 O O . ALA A 1 649 ? 41.610 -2.745 7.236 1.00 95.69 649 ALA A O 1
ATOM 4636 N N . PHE A 1 650 ? 43.111 -4.148 8.162 1.00 95.06 650 PHE A N 1
ATOM 4637 C CA . PHE A 1 650 ? 43.724 -3.206 9.099 1.00 95.06 650 PHE A CA 1
ATOM 4638 C C . PHE A 1 650 ? 45.065 -2.685 8.548 1.00 95.06 650 PHE A C 1
ATOM 4640 O O . PHE A 1 650 ? 46.029 -3.436 8.406 1.00 95.06 650 PHE A O 1
ATOM 4647 N N . ASP A 1 651 ? 45.143 -1.392 8.208 1.00 91.44 651 ASP A N 1
ATOM 4648 C CA . ASP A 1 651 ? 46.151 -0.878 7.261 1.00 91.44 651 ASP A CA 1
ATOM 4649 C C . ASP A 1 651 ? 47.373 -0.222 7.903 1.00 91.44 651 ASP A C 1
ATOM 4651 O O . ASP A 1 651 ? 48.507 -0.431 7.475 1.00 91.44 651 ASP A O 1
ATOM 4655 N N . ALA A 1 652 ? 47.146 0.670 8.865 1.00 90.50 652 ALA A N 1
ATOM 4656 C CA . ALA A 1 652 ? 48.201 1.486 9.450 1.00 90.50 652 ALA A CA 1
ATOM 4657 C C . ALA A 1 652 ? 47.806 1.933 10.850 1.00 90.50 652 ALA A C 1
ATOM 4659 O O . ALA A 1 652 ? 46.629 2.128 11.135 1.00 90.50 652 ALA A O 1
ATOM 4660 N N . THR A 1 653 ? 48.799 2.146 11.703 1.00 87.00 653 THR A N 1
ATOM 4661 C CA . THR A 1 653 ? 48.603 2.583 13.085 1.00 87.00 653 THR A CA 1
ATOM 4662 C C . THR A 1 653 ? 49.228 3.956 13.321 1.00 87.00 653 THR A C 1
ATOM 4664 O O . THR A 1 653 ? 50.242 4.309 12.711 1.00 87.00 653 THR A O 1
ATOM 4667 N N . ASN A 1 654 ? 48.624 4.742 14.211 1.00 79.94 654 ASN A N 1
ATOM 4668 C CA . ASN A 1 654 ? 49.091 6.076 14.592 1.00 79.94 654 ASN A CA 1
ATOM 4669 C C . ASN A 1 654 ? 50.323 6.024 15.517 1.00 79.94 654 ASN A C 1
ATOM 4671 O O . ASN A 1 654 ? 51.095 6.983 15.585 1.00 79.94 654 ASN A O 1
ATOM 4675 N N . SER A 1 655 ? 50.530 4.912 16.225 1.00 68.31 655 SER A N 1
ATOM 4676 C CA . SER A 1 655 ? 51.725 4.607 17.020 1.00 68.31 655 SER A CA 1
ATOM 4677 C C . SER A 1 655 ? 51.969 3.096 16.960 1.00 68.31 655 SER A C 1
ATOM 4679 O O . SER A 1 655 ? 51.010 2.363 16.840 1.00 68.31 655 SER A O 1
ATOM 4681 N N . GLY A 1 656 ? 53.216 2.608 16.948 1.00 58.56 656 GLY A N 1
ATOM 4682 C CA . GLY A 1 656 ? 53.571 1.229 16.535 1.00 58.56 656 GLY A CA 1
ATOM 4683 C C . GLY A 1 656 ? 53.016 0.045 17.362 1.00 58.56 656 GLY A C 1
ATOM 4684 O O . GLY A 1 656 ? 53.813 -0.710 17.912 1.00 58.56 656 GLY A O 1
ATOM 4685 N N . GLY A 1 657 ? 51.693 -0.126 17.402 1.00 76.44 657 GLY A N 1
ATOM 4686 C CA . GLY A 1 657 ? 50.896 -1.181 18.039 1.00 76.44 657 GLY A CA 1
ATOM 4687 C C . GLY A 1 657 ? 49.457 -1.187 17.487 1.00 76.44 657 GLY A C 1
ATOM 4688 O O . GLY A 1 657 ? 49.240 -0.748 16.355 1.00 76.44 657 GLY A O 1
ATOM 4689 N N . ASP A 1 658 ? 48.494 -1.655 18.281 1.00 85.94 658 ASP A N 1
ATOM 4690 C CA . ASP A 1 658 ? 47.108 -1.928 17.867 1.00 85.94 658 ASP A CA 1
ATOM 4691 C C . ASP A 1 658 ? 46.368 -0.690 17.319 1.00 85.94 658 ASP A C 1
ATOM 4693 O O . ASP A 1 658 ? 46.535 0.444 17.782 1.00 85.94 658 ASP A O 1
ATOM 4697 N N . ILE A 1 659 ? 45.500 -0.917 16.337 1.00 90.62 659 ILE A N 1
ATOM 4698 C CA . ILE A 1 659 ? 44.622 0.092 15.740 1.00 90.62 659 ILE A CA 1
ATOM 4699 C C . ILE A 1 659 ? 43.436 0.379 16.666 1.00 90.62 659 ILE A C 1
ATOM 4701 O O . ILE A 1 659 ? 43.109 1.546 16.884 1.00 90.62 659 ILE A O 1
ATOM 4705 N N . GLY A 1 660 ? 42.789 -0.648 17.220 1.00 92.44 660 GLY A N 1
ATOM 4706 C CA . GLY A 1 660 ? 41.612 -0.478 18.072 1.00 92.44 660 GLY A CA 1
ATOM 4707 C C . GLY A 1 660 ? 40.780 -1.746 18.243 1.00 92.44 660 GLY A C 1
ATOM 4708 O O . GLY A 1 660 ? 41.093 -2.782 17.666 1.00 92.44 660 GLY A O 1
ATOM 4709 N N . ASN A 1 661 ? 39.685 -1.633 18.996 1.00 93.31 661 ASN A N 1
ATOM 4710 C CA . ASN A 1 661 ? 38.699 -2.705 19.153 1.00 93.31 661 ASN A CA 1
ATOM 4711 C C . ASN A 1 661 ? 37.502 -2.463 18.230 1.00 93.31 661 ASN A C 1
ATOM 4713 O O . ASN A 1 661 ? 37.013 -1.334 18.163 1.00 93.31 661 ASN A O 1
ATOM 4717 N N . PHE A 1 662 ? 36.997 -3.503 17.569 1.00 95.56 662 PHE A N 1
ATOM 4718 C CA . PHE A 1 662 ? 35.940 -3.436 16.558 1.00 95.56 662 PHE A CA 1
ATOM 4719 C C . PHE A 1 662 ? 34.752 -4.316 16.960 1.00 95.56 662 PHE A C 1
ATOM 4721 O O . PHE A 1 662 ? 34.904 -5.514 17.177 1.00 95.56 662 PHE A O 1
ATOM 4728 N N . ASP A 1 663 ? 33.573 -3.703 17.068 1.00 92.88 663 ASP A N 1
ATOM 4729 C CA . ASP A 1 663 ? 32.342 -4.338 17.560 1.00 92.88 663 ASP A CA 1
ATOM 4730 C C . ASP A 1 663 ? 31.466 -4.806 16.393 1.00 92.88 663 ASP A C 1
ATOM 4732 O O . ASP A 1 663 ? 31.324 -5.996 16.152 1.00 92.88 663 ASP A O 1
ATOM 4736 N N . TRP A 1 664 ? 30.954 -3.883 15.575 1.00 94.75 664 TRP A N 1
ATOM 4737 C CA . TRP A 1 664 ? 30.108 -4.248 14.437 1.00 94.75 664 TRP A CA 1
ATOM 4738 C C . TRP A 1 664 ? 30.355 -3.402 13.201 1.00 94.75 664 TRP A C 1
ATOM 4740 O O . TRP A 1 664 ? 30.779 -2.247 13.280 1.00 94.75 664 TRP A O 1
ATOM 4750 N N . VAL A 1 665 ? 30.007 -3.972 12.049 1.00 94.81 665 VAL A N 1
ATOM 4751 C CA . VAL A 1 665 ? 29.869 -3.280 10.767 1.00 94.81 665 VAL A CA 1
ATOM 4752 C C . VAL A 1 665 ? 28.418 -3.351 10.293 1.00 94.81 665 VAL A C 1
ATOM 4754 O O . VAL A 1 665 ? 27.783 -4.400 10.311 1.00 94.81 665 VAL A O 1
ATOM 4757 N N . GLN A 1 666 ? 27.862 -2.222 9.870 1.00 92.88 666 GLN A N 1
ATOM 4758 C CA . GLN A 1 666 ? 26.491 -2.102 9.397 1.00 92.88 666 GLN A CA 1
ATOM 4759 C C . GLN A 1 666 ? 26.454 -1.478 8.007 1.00 92.88 666 GLN A C 1
ATOM 4761 O O . GLN A 1 666 ? 26.961 -0.380 7.794 1.00 92.88 666 GLN A O 1
ATOM 4766 N N . PHE A 1 667 ? 25.777 -2.156 7.086 1.00 90.69 667 PHE A N 1
ATOM 4767 C CA . PHE A 1 667 ? 25.489 -1.661 5.748 1.00 90.69 667 PHE A CA 1
ATOM 4768 C C . PHE A 1 667 ? 24.050 -1.162 5.707 1.00 90.69 667 PHE A C 1
ATOM 4770 O O . PHE A 1 667 ? 23.108 -1.943 5.858 1.00 90.69 667 PHE A O 1
ATOM 4777 N N . THR A 1 668 ? 23.873 0.131 5.470 1.00 79.19 668 THR A N 1
ATOM 4778 C CA . THR A 1 668 ? 22.564 0.768 5.304 1.00 79.19 668 THR A CA 1
ATOM 4779 C C . THR A 1 668 ? 22.441 1.221 3.862 1.00 79.19 668 THR A C 1
ATOM 4781 O O . THR A 1 668 ? 23.322 1.910 3.374 1.00 79.19 668 THR A O 1
ATOM 4784 N N . SER A 1 669 ? 21.384 0.851 3.140 1.00 68.75 669 SER A N 1
ATOM 4785 C CA . SER A 1 669 ? 21.210 1.367 1.775 1.00 68.75 669 SER A CA 1
ATOM 4786 C C . SER A 1 669 ? 20.953 2.876 1.817 1.00 68.75 669 SER A C 1
ATOM 4788 O O . SER A 1 669 ? 20.022 3.320 2.492 1.00 68.75 669 SER A O 1
ATOM 4790 N N . THR A 1 670 ? 21.753 3.653 1.085 1.00 49.78 670 THR A N 1
ATOM 4791 C CA . THR A 1 670 ? 21.461 5.058 0.810 1.00 49.78 670 THR A CA 1
ATOM 4792 C C . THR A 1 670 ? 20.580 5.166 -0.412 1.00 49.78 670 THR A C 1
ATOM 4794 O O . THR A 1 670 ? 20.888 4.678 -1.500 1.00 49.78 670 THR A O 1
ATOM 4797 N N . ALA A 1 671 ? 19.430 5.800 -0.220 1.00 33.25 671 ALA A N 1
ATOM 4798 C CA . ALA A 1 671 ? 18.475 6.022 -1.282 1.00 33.25 671 ALA A CA 1
ATOM 4799 C C . ALA A 1 671 ? 19.090 6.911 -2.381 1.00 33.25 671 ALA A C 1
ATOM 4801 O O . ALA A 1 671 ? 19.198 8.121 -2.217 1.00 33.25 671 ALA A O 1
ATOM 4802 N N . ASN A 1 672 ? 19.404 6.332 -3.544 1.00 26.39 672 ASN A N 1
ATOM 4803 C CA . ASN A 1 672 ? 19.149 7.034 -4.807 1.00 26.39 672 ASN A CA 1
ATOM 4804 C C . ASN A 1 672 ? 17.616 7.201 -4.903 1.00 26.39 672 ASN A C 1
ATOM 4806 O O . ASN A 1 672 ? 16.913 6.329 -4.369 1.00 26.39 672 ASN A O 1
ATOM 4810 N N . PRO A 1 673 ? 17.069 8.293 -5.486 1.00 26.19 673 PRO A N 1
ATOM 4811 C CA . PRO A 1 673 ? 15.659 8.624 -5.346 1.00 26.19 673 PRO A CA 1
ATOM 4812 C C . PRO A 1 673 ? 14.863 7.397 -5.742 1.00 26.19 673 PRO A C 1
ATOM 4814 O O . PRO A 1 673 ? 15.133 6.795 -6.787 1.00 26.19 673 PRO A O 1
ATOM 4817 N N . ALA A 1 674 ? 13.961 6.995 -4.842 1.00 26.83 674 ALA A N 1
ATOM 4818 C CA . ALA A 1 674 ? 13.152 5.808 -5.018 1.00 26.83 674 ALA A CA 1
ATOM 4819 C C . ALA A 1 674 ? 12.702 5.757 -6.483 1.00 26.83 674 ALA A C 1
ATOM 4821 O O . ALA A 1 674 ? 12.214 6.786 -6.972 1.00 26.83 674 ALA A O 1
ATOM 4822 N N . PRO A 1 675 ? 12.844 4.623 -7.202 1.00 26.34 675 PRO A N 1
ATOM 4823 C CA . PRO A 1 675 ? 12.064 4.462 -8.418 1.00 26.34 675 PRO A CA 1
ATOM 4824 C C . PRO A 1 675 ? 10.648 4.813 -7.994 1.00 26.34 675 PRO A C 1
ATOM 4826 O O . PRO A 1 675 ? 10.166 4.187 -7.051 1.00 26.34 675 PRO A O 1
ATOM 4829 N N . THR A 1 676 ? 10.072 5.890 -8.550 1.00 28.09 676 THR A N 1
ATOM 4830 C CA . THR A 1 676 ? 8.821 6.470 -8.052 1.00 28.09 676 THR A CA 1
ATOM 4831 C C . THR A 1 676 ? 7.839 5.337 -7.901 1.00 28.09 676 THR A C 1
ATOM 4833 O O . THR A 1 676 ? 7.318 4.814 -8.894 1.00 28.09 676 THR A O 1
ATOM 4836 N N . SER A 1 677 ? 7.662 4.901 -6.660 1.00 35.69 677 SER A N 1
ATOM 4837 C CA . SER A 1 677 ? 6.740 3.839 -6.386 1.00 35.69 677 SER A CA 1
ATOM 4838 C C . SER A 1 677 ? 5.392 4.482 -6.664 1.00 35.69 677 SER A C 1
ATOM 4840 O O . SER A 1 677 ? 5.098 5.530 -6.086 1.00 35.69 677 SER A O 1
ATOM 4842 N N . PRO A 1 678 ? 4.552 3.925 -7.550 1.00 39.12 678 PRO A N 1
ATOM 4843 C CA . PRO A 1 678 ? 3.175 4.397 -7.656 1.00 39.12 678 PRO A CA 1
ATOM 4844 C C . PRO A 1 678 ? 2.411 4.175 -6.335 1.00 39.12 678 PRO A C 1
ATOM 4846 O O . PRO A 1 678 ? 1.269 4.605 -6.197 1.00 39.12 678 PRO A O 1
ATOM 4849 N N . PHE A 1 679 ? 3.033 3.491 -5.370 1.00 48.38 679 PHE A N 1
ATOM 4850 C CA . PHE A 1 679 ? 2.565 3.295 -4.018 1.00 48.38 679 PHE A CA 1
ATOM 4851 C C . PHE A 1 679 ? 2.929 4.502 -3.137 1.00 48.38 679 PHE A C 1
ATOM 4853 O O . PHE A 1 679 ? 4.084 4.684 -2.753 1.00 48.38 679 PHE A O 1
ATOM 4860 N N . ALA A 1 680 ? 1.922 5.287 -2.760 1.00 64.38 680 ALA A N 1
ATOM 4861 C CA . ALA A 1 680 ? 2.017 6.281 -1.696 1.00 64.38 680 ALA A CA 1
ATOM 4862 C C . ALA A 1 680 ? 1.004 5.958 -0.593 1.00 64.38 680 ALA A C 1
ATOM 4864 O O . ALA A 1 680 ? -0.161 5.654 -0.874 1.00 64.38 680 ALA A O 1
ATOM 4865 N N . TRP A 1 681 ? 1.441 6.051 0.662 1.00 81.69 681 TRP A N 1
ATOM 4866 C CA . TRP A 1 681 ? 0.535 6.056 1.803 1.00 81.69 681 TRP A CA 1
ATOM 4867 C C . TRP A 1 681 ? -0.102 7.429 1.944 1.00 81.69 681 TRP A C 1
ATOM 4869 O O . TRP A 1 681 ? 0.589 8.441 2.017 1.00 81.69 681 TRP A O 1
ATOM 4879 N N . ASN A 1 682 ? -1.422 7.456 2.040 1.00 85.25 682 ASN A N 1
ATOM 4880 C CA . ASN A 1 682 ? -2.178 8.666 2.313 1.00 85.25 682 ASN A CA 1
ATOM 4881 C C . ASN A 1 682 ? -2.861 8.522 3.667 1.00 85.25 682 ASN A C 1
ATOM 4883 O O . ASN A 1 682 ? -3.386 7.455 3.981 1.00 85.25 682 ASN A O 1
ATOM 4887 N N . ALA A 1 683 ? -2.870 9.583 4.470 1.00 88.12 683 ALA A N 1
ATOM 4888 C CA . ALA A 1 683 ? -3.650 9.589 5.700 1.00 88.12 683 ALA A CA 1
ATOM 4889 C C . ALA A 1 683 ? -5.148 9.485 5.374 1.00 88.12 683 ALA A C 1
ATOM 4891 O O . ALA A 1 683 ? -5.632 10.102 4.422 1.00 88.12 683 ALA A O 1
ATOM 4892 N N . ILE A 1 684 ? -5.884 8.721 6.176 1.00 91.69 684 ILE A N 1
ATOM 4893 C CA . ILE A 1 684 ? -7.351 8.704 6.142 1.00 91.69 684 ILE A CA 1
ATOM 4894 C C . ILE A 1 684 ? -7.914 9.457 7.347 1.00 91.69 684 ILE A C 1
ATOM 4896 O O . ILE A 1 684 ? -7.178 9.822 8.266 1.00 91.69 684 ILE A O 1
ATOM 4900 N N . ALA A 1 685 ? -9.227 9.698 7.353 1.00 91.25 685 ALA A N 1
ATOM 4901 C CA . ALA A 1 685 ? -9.898 10.274 8.507 1.00 91.25 685 ALA A CA 1
ATOM 4902 C C . ALA A 1 685 ? -9.599 9.427 9.759 1.00 91.25 685 ALA A C 1
ATOM 4904 O O . ALA A 1 685 ? -9.748 8.200 9.706 1.00 91.25 685 ALA A O 1
ATOM 4905 N N . PRO A 1 686 ? -9.177 10.052 10.872 1.00 92.75 686 PRO A N 1
ATOM 4906 C CA . PRO A 1 686 ? -8.860 9.316 12.084 1.00 92.75 686 PRO A CA 1
ATOM 4907 C C . PRO A 1 686 ? -10.106 8.601 12.605 1.00 92.75 686 PRO A C 1
ATOM 4909 O O . PRO A 1 686 ? -11.222 9.125 12.517 1.00 92.75 686 PRO A O 1
ATOM 4912 N N . SER A 1 687 ? -9.901 7.408 13.160 1.00 92.94 687 SER A N 1
ATOM 4913 C CA . SER A 1 687 ? -10.926 6.707 13.926 1.00 92.94 687 SER A CA 1
ATOM 4914 C C . SER A 1 687 ? -11.484 7.649 15.004 1.00 92.94 687 SER A C 1
ATOM 4916 O O . SER A 1 687 ? -10.725 8.397 15.621 1.00 92.94 687 SER A O 1
ATOM 4918 N N . PRO A 1 688 ? -12.797 7.629 15.285 1.00 94.56 688 PRO A N 1
ATOM 4919 C CA . PRO A 1 688 ? -13.402 8.527 16.269 1.00 94.56 688 PRO A CA 1
ATOM 4920 C C . PRO A 1 688 ? -12.898 8.361 17.709 1.00 94.56 688 PRO A C 1
ATOM 4922 O O . PRO A 1 688 ? -13.213 9.184 18.568 1.00 94.56 688 PRO A O 1
ATOM 4925 N N . ILE A 1 689 ? -12.184 7.269 17.980 1.00 93.56 689 ILE A N 1
ATOM 4926 C CA . ILE A 1 689 ? -11.403 7.033 19.193 1.00 93.56 689 ILE A CA 1
ATOM 4927 C C . ILE A 1 689 ? -10.060 6.420 18.800 1.00 93.56 689 ILE A C 1
ATOM 4929 O O . ILE A 1 689 ? -9.964 5.747 17.766 1.00 93.56 689 ILE A O 1
ATOM 4933 N N . SER A 1 690 ? -9.056 6.593 19.654 1.00 93.44 690 SER A N 1
ATOM 4934 C CA . SER A 1 690 ? -7.868 5.747 19.603 1.00 93.44 690 SER A CA 1
ATOM 4935 C C . SER A 1 690 ? -8.238 4.286 19.847 1.00 93.44 690 SER A C 1
ATOM 4937 O O . SER A 1 690 ? -9.165 4.016 20.611 1.00 93.44 690 SER A O 1
ATOM 4939 N N . ARG A 1 691 ? -7.542 3.353 19.192 1.00 92.12 691 ARG A N 1
ATOM 4940 C CA . ARG A 1 691 ? -7.721 1.909 19.413 1.00 92.12 691 ARG A CA 1
ATOM 4941 C C . ARG A 1 691 ? -6.403 1.165 19.302 1.00 92.12 691 ARG A C 1
ATOM 4943 O O . ARG A 1 691 ? -5.757 1.284 18.269 1.00 92.12 691 ARG A O 1
ATOM 4950 N N . GLY A 1 692 ? -6.091 0.353 20.300 1.00 92.88 692 GLY A N 1
ATOM 4951 C CA . GLY A 1 692 ? -5.172 -0.781 20.225 1.00 92.88 692 GLY A CA 1
ATOM 4952 C C . GLY A 1 692 ? -5.937 -2.070 20.522 1.00 92.88 692 GLY A C 1
ATOM 4953 O O . GLY A 1 692 ? -6.974 -2.027 21.182 1.00 92.88 692 GLY A O 1
ATOM 4954 N N . GLU A 1 693 ? -5.489 -3.209 20.001 1.00 92.38 693 GLU A N 1
ATOM 4955 C CA . GLU A 1 693 ? -6.115 -4.533 20.232 1.00 92.38 693 GLU A CA 1
ATOM 4956 C C . GLU A 1 693 ? -7.622 -4.606 19.923 1.00 92.38 693 GLU A C 1
ATOM 4958 O O . GLU A 1 693 ? -8.399 -5.359 20.527 1.00 92.38 693 GLU A O 1
ATOM 4963 N N . GLY A 1 694 ? -8.045 -3.779 18.965 1.00 92.25 694 GLY A N 1
ATOM 4964 C CA . GLY A 1 694 ? -9.385 -3.804 18.397 1.00 92.25 694 GLY A CA 1
ATOM 4965 C C . GLY A 1 694 ? -9.529 -4.909 17.356 1.00 92.25 694 GLY A C 1
ATOM 4966 O O . GLY A 1 694 ? -8.550 -5.394 16.788 1.00 92.25 694 GLY A O 1
ATOM 4967 N N . GLN A 1 695 ? -10.769 -5.293 17.072 1.00 95.44 695 GLN A N 1
ATOM 4968 C CA . GLN A 1 695 ? -11.069 -6.276 16.034 1.00 95.44 695 GLN A CA 1
ATOM 4969 C C . GLN A 1 695 ? -11.445 -5.606 14.715 1.00 95.44 695 GLN A C 1
ATOM 4971 O O . GLN A 1 695 ? -11.999 -4.502 14.692 1.00 95.44 695 GLN A O 1
ATOM 4976 N N . ALA A 1 696 ? -11.166 -6.303 13.615 1.00 94.06 696 ALA A N 1
ATOM 4977 C CA . ALA A 1 696 ? -11.307 -5.792 12.259 1.00 94.06 696 ALA A CA 1
ATOM 4978 C C . ALA A 1 696 ? -12.181 -6.695 11.386 1.00 94.06 696 ALA A C 1
ATOM 4980 O O . ALA A 1 696 ? -12.081 -7.918 11.443 1.00 94.06 696 ALA A O 1
ATOM 4981 N N . ALA A 1 697 ? -12.981 -6.096 10.505 1.00 95.62 697 ALA A N 1
ATOM 4982 C CA . ALA A 1 697 ? -13.608 -6.824 9.406 1.00 95.62 697 ALA A CA 1
ATOM 4983 C C . ALA A 1 697 ? -13.812 -5.928 8.185 1.00 95.62 697 ALA A C 1
ATOM 4985 O O . ALA A 1 697 ? -14.151 -4.753 8.318 1.00 95.62 697 ALA A O 1
ATOM 4986 N N . VAL A 1 698 ? -13.683 -6.495 6.984 1.00 94.94 698 VAL A N 1
ATOM 4987 C CA . VAL A 1 698 ? -14.117 -5.837 5.747 1.00 94.94 698 VAL A CA 1
ATOM 4988 C C . VAL A 1 698 ? -15.366 -6.526 5.226 1.00 94.94 698 VAL A C 1
ATOM 4990 O O . VAL A 1 698 ? -15.339 -7.709 4.897 1.00 94.94 698 VAL A O 1
ATOM 4993 N N . VAL A 1 699 ? -16.461 -5.775 5.122 1.00 89.44 699 VAL A N 1
ATOM 4994 C CA . VAL A 1 699 ? -17.741 -6.268 4.601 1.00 89.44 699 VAL A CA 1
ATOM 4995 C C . VAL A 1 699 ? -18.323 -5.220 3.661 1.00 89.44 699 VAL A C 1
ATOM 4997 O O . VAL A 1 699 ? -18.352 -4.035 3.987 1.00 89.44 699 VAL A O 1
ATOM 5000 N N . ASN A 1 700 ? -18.765 -5.641 2.471 1.00 83.81 700 ASN A N 1
ATOM 5001 C CA . ASN A 1 700 ? -19.382 -4.768 1.460 1.00 83.81 700 ASN A CA 1
ATOM 5002 C C . ASN A 1 700 ? -18.565 -3.499 1.134 1.00 83.81 700 ASN A C 1
ATOM 5004 O O . ASN A 1 700 ? -19.123 -2.420 0.941 1.00 83.81 700 ASN A O 1
ATOM 5008 N N . GLY A 1 701 ? -17.235 -3.628 1.081 1.00 82.50 701 GLY A N 1
ATOM 5009 C CA . GLY A 1 701 ? -16.329 -2.529 0.740 1.00 82.50 701 GLY A CA 1
ATOM 5010 C C . GLY A 1 701 ? -16.160 -1.466 1.829 1.00 82.50 701 GLY A C 1
ATOM 5011 O O . GLY A 1 701 ? -15.716 -0.364 1.519 1.00 82.50 701 GLY A O 1
ATOM 5012 N N . LYS A 1 702 ? -16.507 -1.775 3.083 1.00 91.69 702 LYS A N 1
ATOM 5013 C CA . LYS A 1 702 ? -16.283 -0.912 4.252 1.00 91.69 702 LYS A CA 1
ATOM 5014 C C . LYS A 1 702 ? -15.421 -1.617 5.291 1.00 91.69 702 LYS A C 1
ATOM 5016 O O . LYS A 1 702 ? -15.482 -2.841 5.400 1.00 91.69 702 LYS A O 1
ATOM 5021 N N . LEU A 1 703 ? -14.652 -0.841 6.053 1.00 97.25 703 LEU A N 1
ATOM 5022 C CA . LEU A 1 703 ? -13.814 -1.335 7.146 1.00 97.25 703 LEU A CA 1
ATOM 5023 C C . LEU A 1 703 ? -14.537 -1.125 8.477 1.00 97.25 703 LEU A C 1
ATOM 5025 O O . LEU A 1 703 ? -14.872 -0.002 8.828 1.00 97.25 703 LEU A O 1
ATOM 5029 N N . TYR A 1 704 ? -14.763 -2.193 9.225 1.00 97.94 704 TYR A N 1
ATOM 5030 C CA . TYR A 1 704 ? -15.383 -2.166 10.543 1.00 97.94 704 TYR A CA 1
ATOM 5031 C C . TYR A 1 704 ? -14.309 -2.321 11.622 1.00 97.94 704 TYR A C 1
ATOM 5033 O O . TYR A 1 704 ? -13.468 -3.215 11.519 1.00 97.94 704 TYR A O 1
ATOM 5041 N N . ALA A 1 705 ? -14.362 -1.466 12.645 1.00 97.31 705 ALA A N 1
ATOM 5042 C CA . ALA A 1 705 ? -13.478 -1.494 13.804 1.00 97.31 705 ALA A CA 1
ATOM 5043 C C . ALA A 1 705 ? -14.305 -1.634 15.090 1.00 97.31 705 ALA A C 1
ATOM 5045 O O . ALA A 1 705 ? -15.172 -0.802 15.384 1.00 97.31 705 ALA A O 1
ATOM 5046 N N . PHE A 1 706 ? -14.023 -2.683 15.859 1.00 97.62 706 PHE A N 1
ATOM 5047 C CA . PHE A 1 706 ? -14.782 -3.058 17.050 1.00 97.62 706 PHE A CA 1
ATOM 5048 C C . PHE A 1 706 ? -13.893 -3.027 18.293 1.00 97.62 706 PHE A C 1
ATOM 5050 O O . PHE A 1 706 ? -12.727 -3.419 18.232 1.00 97.62 706 PHE A O 1
ATOM 5057 N N . GLY A 1 707 ? -14.457 -2.546 19.403 1.00 95.88 707 GLY A N 1
ATOM 5058 C CA . GLY A 1 707 ? -13.845 -2.613 20.727 1.00 95.88 707 GLY A CA 1
ATOM 5059 C C . GLY A 1 707 ? -12.417 -2.068 20.793 1.00 95.88 707 GLY A C 1
ATOM 5060 O O . GLY A 1 707 ? -12.109 -1.028 20.192 1.00 95.88 707 GLY A O 1
ATOM 5061 N N . GLY A 1 708 ? -11.574 -2.788 21.537 1.00 94.88 708 GLY A N 1
ATOM 5062 C CA . GLY A 1 708 ? -10.165 -2.471 21.771 1.00 94.88 708 GLY A CA 1
ATOM 5063 C C . GLY A 1 708 ? -9.914 -1.611 23.011 1.00 94.88 708 GLY A C 1
ATOM 5064 O O . GLY A 1 708 ? -10.840 -1.158 23.692 1.00 94.88 708 GLY A O 1
ATOM 5065 N N . PHE A 1 709 ? -8.636 -1.380 23.290 1.00 95.56 709 PHE A N 1
ATOM 5066 C CA . PHE A 1 709 ? -8.165 -0.414 24.271 1.00 95.56 709 PHE A CA 1
ATOM 5067 C C . PHE A 1 709 ? -8.134 0.985 23.668 1.00 95.56 709 PHE A C 1
ATOM 5069 O O . PHE A 1 709 ? -7.596 1.171 22.579 1.00 95.56 709 PHE A O 1
ATOM 5076 N N . TYR A 1 710 ? -8.694 1.979 24.357 1.00 93.25 710 TYR A N 1
ATOM 5077 C CA . TYR A 1 710 ? -8.863 3.321 23.779 1.00 93.25 710 TYR A CA 1
ATOM 5078 C C . TYR A 1 710 ? -7.960 4.407 24.375 1.00 93.25 710 TYR A C 1
ATOM 5080 O O . TYR A 1 710 ? -8.027 5.560 23.944 1.00 93.25 710 TYR A O 1
ATOM 5088 N N . ASN A 1 711 ? -7.123 4.065 25.355 1.00 87.62 711 ASN A N 1
ATOM 5089 C CA . ASN A 1 711 ? -6.182 4.983 25.991 1.00 87.62 711 ASN A CA 1
ATOM 5090 C C . ASN A 1 711 ? -4.923 4.260 26.501 1.00 87.62 711 ASN A C 1
ATOM 5092 O O . ASN A 1 711 ? -4.814 3.039 26.451 1.00 87.62 711 ASN A O 1
ATOM 5096 N N . ASP A 1 712 ? -3.984 5.050 27.007 1.00 84.31 712 ASP A N 1
ATOM 5097 C CA . ASP A 1 712 ? -2.719 4.636 27.624 1.00 84.31 712 ASP A CA 1
ATOM 5098 C C . ASP A 1 712 ? -2.878 3.851 28.939 1.00 84.31 712 ASP A C 1
ATOM 5100 O O . ASP A 1 712 ? -1.962 3.150 29.357 1.00 84.31 712 ASP A O 1
ATOM 5104 N N . LEU A 1 713 ? -4.050 3.920 29.573 1.00 85.25 713 LEU A N 1
ATOM 5105 C CA . LEU A 1 713 ? -4.410 3.077 30.717 1.00 85.25 713 LEU A CA 1
ATOM 5106 C C . LEU A 1 713 ? -4.923 1.687 30.306 1.00 85.25 713 LEU A C 1
ATOM 5108 O O . LEU A 1 713 ? -5.300 0.905 31.177 1.00 85.25 713 LEU A O 1
ATOM 5112 N N . PHE A 1 714 ? -4.965 1.385 29.004 1.00 86.56 714 PHE A N 1
ATOM 5113 C CA . PHE A 1 714 ? -5.498 0.138 28.453 1.00 86.56 714 PHE A CA 1
ATOM 5114 C C . PHE A 1 714 ? -6.924 -0.173 28.941 1.00 86.56 714 PHE A C 1
ATOM 5116 O O . PHE A 1 714 ? -7.261 -1.315 29.268 1.00 86.56 714 PHE A O 1
ATOM 5123 N N . LEU A 1 715 ? -7.773 0.862 28.990 1.00 93.94 715 LEU A N 1
ATOM 5124 C CA . LEU A 1 715 ? -9.199 0.703 29.270 1.00 93.94 715 LEU A CA 1
ATOM 5125 C C . LEU A 1 715 ? -9.913 0.173 28.030 1.00 93.94 715 LEU A C 1
ATOM 5127 O O . LEU A 1 715 ? -9.727 0.699 26.928 1.00 93.94 715 LEU A O 1
ATOM 5131 N N . ALA A 1 716 ? -10.733 -0.858 28.203 1.00 95.81 716 ALA A N 1
ATOM 5132 C CA . ALA A 1 716 ? -11.459 -1.491 27.114 1.00 95.81 716 ALA A CA 1
ATOM 5133 C C . ALA A 1 716 ? -12.785 -0.774 26.839 1.00 95.81 716 ALA A C 1
ATOM 5135 O O . ALA A 1 716 ? -13.435 -0.227 27.732 1.00 95.81 716 ALA A O 1
ATOM 5136 N N . THR A 1 717 ? -13.224 -0.785 25.581 1.00 97.25 717 THR A N 1
ATOM 5137 C CA . THR A 1 717 ? -14.498 -0.181 25.175 1.00 97.25 717 THR A CA 1
ATOM 5138 C C . THR A 1 717 ? -15.394 -1.168 24.441 1.00 97.25 717 THR A C 1
ATOM 5140 O O . THR A 1 717 ? -14.925 -2.084 23.774 1.00 97.25 717 THR A O 1
ATOM 5143 N N . THR A 1 718 ? -16.707 -0.955 24.522 1.00 97.94 718 THR A N 1
ATOM 5144 C CA . THR A 1 718 ? -17.697 -1.610 23.654 1.00 97.94 718 THR A CA 1
ATOM 5145 C C . THR A 1 718 ? -17.904 -0.857 22.341 1.00 97.94 718 THR A C 1
ATOM 5147 O O . THR A 1 718 ? -18.617 -1.327 21.456 1.00 97.94 718 THR A O 1
ATOM 5150 N N . ARG A 1 719 ? -17.321 0.336 22.191 1.00 97.31 719 ARG A N 1
ATOM 5151 C CA . ARG A 1 719 ? -17.613 1.222 21.067 1.00 97.31 719 ARG A CA 1
ATOM 5152 C C . ARG A 1 719 ? -17.218 0.598 19.730 1.00 97.31 719 ARG A C 1
ATOM 5154 O O . ARG A 1 719 ? -16.093 0.133 19.568 1.00 97.31 719 ARG A O 1
ATOM 5161 N N . CYS A 1 720 ? -18.109 0.695 18.748 1.00 98.12 720 CYS A N 1
ATOM 5162 C CA . CYS A 1 720 ? -17.885 0.194 17.394 1.00 98.12 720 CYS A CA 1
ATOM 5163 C C . CYS A 1 720 ? -18.123 1.288 16.350 1.00 98.12 720 CYS A C 1
ATOM 5165 O O . CYS A 1 720 ? -19.087 2.055 16.439 1.00 98.12 720 CYS A O 1
ATOM 5167 N N . ASP A 1 721 ? -17.266 1.343 15.334 1.00 98.25 721 ASP A N 1
ATOM 5168 C CA . ASP A 1 721 ? -17.376 2.314 14.247 1.00 98.25 721 ASP A CA 1
ATOM 5169 C C . ASP A 1 721 ? -17.055 1.638 12.898 1.00 98.25 721 ASP A C 1
ATOM 5171 O O . ASP A 1 721 ? -16.264 0.698 12.817 1.00 98.25 721 ASP A O 1
ATOM 5175 N N . VAL A 1 722 ? -17.686 2.113 11.824 1.00 98.12 722 VAL A N 1
ATOM 5176 C CA . VAL A 1 722 ? -17.441 1.667 10.446 1.00 98.12 722 VAL A CA 1
ATOM 5177 C C . VAL A 1 722 ? -16.905 2.822 9.611 1.00 98.12 722 VAL A C 1
ATOM 5179 O O . VAL A 1 722 ? -17.445 3.927 9.646 1.00 98.12 722 VAL A O 1
ATOM 5182 N N . TYR A 1 723 ? -15.852 2.559 8.851 1.00 97.75 723 TYR A N 1
ATOM 5183 C CA . TYR A 1 723 ? -15.230 3.476 7.914 1.00 97.75 723 TYR A CA 1
ATOM 5184 C C . TYR A 1 723 ? -15.705 3.214 6.486 1.00 97.75 723 TYR A C 1
ATOM 5186 O O . TYR A 1 723 ? -15.635 2.089 5.978 1.00 97.75 723 TYR A O 1
ATOM 5194 N N . ASP A 1 724 ? -16.162 4.277 5.829 1.00 91.88 724 ASP A N 1
ATOM 5195 C CA . ASP A 1 724 ? -16.540 4.278 4.423 1.00 91.88 724 ASP A CA 1
ATOM 5196 C C . ASP A 1 724 ? -15.445 4.957 3.576 1.00 91.88 724 ASP A C 1
ATOM 5198 O O . ASP A 1 724 ? -15.258 6.179 3.654 1.00 91.88 724 ASP A O 1
ATOM 5202 N N . PRO A 1 725 ? -14.711 4.198 2.742 1.00 86.81 725 PRO A N 1
ATOM 5203 C CA . PRO A 1 725 ? -13.626 4.755 1.941 1.00 86.81 725 PRO A CA 1
ATOM 5204 C C . PRO A 1 725 ? -14.113 5.640 0.786 1.00 86.81 725 PRO A C 1
ATOM 5206 O O . PRO A 1 725 ? -13.310 6.376 0.218 1.00 86.81 725 PRO A O 1
ATOM 5209 N N . SER A 1 726 ? -15.398 5.588 0.411 1.00 80.44 726 SER A N 1
ATOM 5210 C CA . SER A 1 726 ? -15.920 6.373 -0.720 1.00 80.44 726 SER A CA 1
ATOM 5211 C C . SER A 1 726 ? -15.986 7.874 -0.426 1.00 80.44 726 SER A C 1
ATOM 5213 O O . SER A 1 726 ? -15.914 8.689 -1.345 1.00 80.44 726 SER A O 1
ATOM 5215 N N . ASN A 1 727 ? -16.098 8.237 0.852 1.00 82.00 727 ASN A N 1
ATOM 5216 C CA . ASN A 1 727 ? -16.210 9.617 1.317 1.00 82.00 727 ASN A CA 1
ATOM 5217 C C . ASN A 1 727 ? -15.250 9.947 2.472 1.00 82.00 727 ASN A C 1
ATOM 5219 O O . ASN A 1 727 ? -15.274 11.071 2.966 1.00 82.00 727 ASN A O 1
ATOM 5223 N N . ASN A 1 728 ? -14.400 8.995 2.875 1.00 90.44 728 ASN A N 1
ATOM 5224 C CA . ASN A 1 728 ? -13.427 9.144 3.953 1.00 90.44 728 ASN A CA 1
ATOM 5225 C C . ASN A 1 728 ? -14.077 9.519 5.299 1.00 90.44 728 ASN A C 1
ATOM 5227 O O . ASN A 1 728 ? -13.646 10.464 5.959 1.00 90.44 728 ASN A O 1
ATOM 5231 N N . THR A 1 729 ? -15.127 8.797 5.709 1.00 94.06 729 THR A N 1
ATOM 5232 C CA . THR A 1 729 ? -15.851 9.086 6.961 1.00 94.06 729 THR A CA 1
ATOM 5233 C C . THR A 1 729 ? -16.054 7.859 7.840 1.00 94.06 729 THR A C 1
ATOM 5235 O O . THR A 1 729 ? -16.186 6.735 7.356 1.00 94.06 729 THR A O 1
ATOM 5238 N N . TRP A 1 730 ? -16.117 8.098 9.152 1.00 97.94 730 TRP A N 1
ATOM 5239 C CA . TRP A 1 730 ? -16.486 7.104 10.156 1.00 97.94 730 TRP A CA 1
ATOM 5240 C C . TRP A 1 730 ? -17.926 7.303 10.615 1.00 97.94 730 TRP A C 1
ATOM 5242 O O . TRP A 1 730 ? -18.364 8.427 10.856 1.00 97.94 730 TRP A O 1
ATOM 5252 N N . THR A 1 731 ? -18.652 6.203 10.782 1.00 97.62 731 THR A N 1
ATOM 5253 C CA . THR A 1 731 ? -20.014 6.179 11.319 1.00 97.62 731 THR A CA 1
ATOM 5254 C C . THR A 1 731 ? -20.064 5.264 12.534 1.00 97.62 731 THR A C 1
ATOM 5256 O O . THR A 1 731 ? -19.589 4.131 12.480 1.00 97.62 731 THR A O 1
ATOM 5259 N N . ARG A 1 732 ? -20.668 5.736 13.628 1.00 97.62 732 ARG A N 1
ATOM 5260 C CA . ARG A 1 732 ? -20.897 4.906 14.815 1.00 97.62 732 ARG A CA 1
ATOM 5261 C C . ARG A 1 732 ? -21.949 3.837 14.520 1.00 97.62 732 ARG A C 1
ATOM 5263 O O . ARG A 1 732 ? -22.981 4.135 13.920 1.00 97.62 732 ARG A O 1
ATOM 5270 N N . ILE A 1 733 ? -21.701 2.617 14.979 1.00 98.31 733 ILE A N 1
ATOM 5271 C CA . ILE A 1 733 ? -22.608 1.467 14.852 1.00 98.31 733 ILE A CA 1
ATOM 5272 C C . ILE A 1 733 ? -22.976 0.922 16.239 1.00 98.31 733 ILE A C 1
ATOM 5274 O O . ILE A 1 733 ? -22.608 1.515 17.251 1.00 98.31 733 ILE A O 1
ATOM 5278 N N . ALA A 1 734 ? -23.775 -0.147 16.303 1.00 98.06 734 ALA A N 1
ATOM 5279 C CA . ALA A 1 734 ? -24.186 -0.737 17.572 1.00 98.06 734 ALA A CA 1
ATOM 5280 C C . ALA A 1 734 ? -22.964 -1.212 18.373 1.00 98.06 734 ALA A C 1
ATOM 5282 O O . ALA A 1 734 ? -22.139 -1.970 17.861 1.00 98.06 734 ALA A O 1
ATOM 5283 N N . ASP A 1 735 ? -22.876 -0.773 19.627 1.00 98.31 735 ASP A N 1
ATOM 5284 C CA . ASP A 1 735 ? -21.785 -1.131 20.532 1.00 98.31 735 ASP A CA 1
ATOM 5285 C C . ASP A 1 735 ? -21.798 -2.644 20.837 1.00 98.31 735 ASP A C 1
ATOM 5287 O O . ASP A 1 735 ? -22.862 -3.273 20.851 1.00 98.31 735 ASP A O 1
ATOM 5291 N N . MET A 1 736 ? -20.617 -3.223 21.079 1.00 97.69 736 MET A N 1
ATOM 5292 C CA . MET A 1 736 ? -20.463 -4.623 21.483 1.00 97.69 736 MET A CA 1
ATOM 5293 C C . MET A 1 736 ? -21.269 -4.906 22.762 1.00 97.69 736 MET A C 1
ATOM 5295 O O . MET A 1 736 ? -21.358 -4.032 23.630 1.00 97.69 736 MET A O 1
ATOM 5299 N N . PRO A 1 737 ? -21.796 -6.130 22.943 1.00 97.00 737 PRO A N 1
ATOM 5300 C CA . PRO A 1 737 ? -22.499 -6.513 24.168 1.00 97.00 737 PRO A CA 1
ATOM 5301 C C . PRO A 1 737 ? -21.631 -6.418 25.428 1.00 97.00 737 PRO A C 1
ATOM 5303 O O . PRO A 1 737 ? -22.150 -6.162 26.512 1.00 97.00 737 PRO A O 1
ATOM 5306 N N . GLU A 1 738 ? -20.320 -6.612 25.284 1.00 95.50 738 GLU A N 1
ATOM 5307 C CA . GLU A 1 738 ? -19.328 -6.510 26.352 1.00 95.50 738 GLU A CA 1
ATOM 5308 C C . GLU A 1 738 ? -17.963 -6.065 25.776 1.00 95.50 738 GLU A C 1
ATOM 5310 O O . GLU A 1 738 ? -17.729 -6.241 24.575 1.00 95.50 738 GLU A O 1
ATOM 5315 N N . PRO A 1 739 ? -17.086 -5.417 26.568 1.00 96.25 739 PRO A N 1
ATOM 5316 C CA . PRO A 1 739 ? -15.834 -4.842 26.074 1.00 96.25 739 PRO A CA 1
ATOM 5317 C C . PRO A 1 739 ? -14.769 -5.933 25.894 1.00 96.25 739 PRO A C 1
ATOM 5319 O O . PRO A 1 739 ? -14.015 -6.229 26.820 1.00 96.25 739 PRO A O 1
ATOM 5322 N N . VAL A 1 740 ? -14.732 -6.553 24.713 1.00 95.62 740 VAL A N 1
ATOM 5323 C CA . VAL A 1 740 ? -13.806 -7.651 24.390 1.00 95.62 740 VAL A CA 1
ATOM 5324 C C . VAL A 1 740 ? -12.597 -7.146 23.600 1.00 95.62 740 VAL A C 1
ATOM 5326 O O . VAL A 1 740 ? -12.739 -6.374 22.652 1.00 95.62 740 VAL A O 1
ATOM 5329 N N . THR A 1 741 ? -11.405 -7.637 23.939 1.00 95.19 741 THR A N 1
ATOM 5330 C CA . THR A 1 741 ? -10.154 -7.449 23.177 1.00 95.19 741 THR A CA 1
ATOM 5331 C C . THR A 1 741 ? -9.574 -8.805 22.750 1.00 95.19 741 THR A C 1
ATOM 5333 O O . THR A 1 741 ? -9.962 -9.840 23.296 1.00 95.19 741 THR A O 1
ATOM 5336 N N . HIS A 1 742 ? -8.660 -8.841 21.771 1.00 94.00 742 HIS A N 1
ATOM 5337 C CA . HIS A 1 742 ? -7.941 -10.069 21.364 1.00 94.00 742 HIS A CA 1
ATOM 5338 C C . HIS A 1 742 ? -8.827 -11.272 20.970 1.00 94.00 742 HIS A C 1
ATOM 5340 O O . HIS A 1 742 ? -8.466 -12.433 21.206 1.00 94.00 742 HIS A O 1
ATOM 5346 N N . ALA A 1 743 ? -10.017 -11.013 20.426 1.00 95.88 743 ALA A N 1
ATOM 5347 C CA . ALA A 1 743 ? -10.917 -12.057 19.952 1.00 95.88 743 ALA A CA 1
ATOM 5348 C C . ALA A 1 743 ? -10.515 -12.517 18.545 1.00 95.88 743 ALA A C 1
ATOM 5350 O O . ALA A 1 743 ? -10.240 -11.694 17.668 1.00 95.88 743 ALA A O 1
ATOM 5351 N N . GLY A 1 744 ? -10.561 -13.829 18.303 1.00 95.94 744 GLY A N 1
ATOM 5352 C CA . GLY A 1 744 ? -10.423 -14.361 16.951 1.00 95.94 744 GLY A CA 1
ATOM 5353 C C . GLY A 1 744 ? -11.595 -13.881 16.093 1.00 95.94 744 GLY A C 1
ATOM 5354 O O . GLY A 1 744 ? -12.748 -14.017 16.506 1.00 95.94 744 GLY A O 1
ATOM 5355 N N . THR A 1 745 ? -11.315 -13.301 14.924 1.00 95.88 745 THR A N 1
ATOM 5356 C CA . THR A 1 745 ? -12.337 -12.632 14.103 1.00 95.88 745 THR A CA 1
ATOM 5357 C C . THR A 1 745 ? -12.457 -13.276 12.724 1.00 95.88 745 THR A C 1
ATOM 5359 O O . THR A 1 745 ? -11.455 -13.477 12.045 1.00 95.88 745 THR A O 1
ATOM 5362 N N . VAL A 1 746 ? -13.682 -13.598 12.289 1.00 96.12 746 VAL A N 1
ATOM 5363 C CA . VAL A 1 746 ? -13.967 -14.134 10.942 1.00 96.12 746 VAL A CA 1
ATOM 5364 C C . VAL A 1 746 ? -15.258 -13.555 10.364 1.00 96.12 746 VAL A C 1
ATOM 5366 O O . VAL A 1 746 ? -16.188 -13.220 11.096 1.00 96.12 746 VAL A O 1
ATOM 5369 N N . VAL A 1 747 ? -15.346 -13.463 9.035 1.00 95.31 747 VAL A N 1
ATOM 5370 C CA . VAL A 1 747 ? -16.532 -12.960 8.322 1.00 95.31 747 VAL A CA 1
ATOM 5371 C C . VAL A 1 747 ? -17.250 -14.113 7.626 1.00 95.31 747 VAL A C 1
ATOM 5373 O O . VAL A 1 747 ? -16.669 -14.782 6.778 1.00 95.31 747 VAL A O 1
ATOM 5376 N N . VAL A 1 748 ? -18.532 -14.311 7.940 1.00 93.31 748 VAL A N 1
ATOM 5377 C CA . VAL A 1 748 ? -19.423 -15.287 7.296 1.00 93.31 748 VAL A CA 1
ATOM 5378 C C . VAL A 1 748 ? -20.545 -14.528 6.590 1.00 93.31 748 VAL A C 1
ATOM 5380 O O . VAL A 1 748 ? -21.489 -14.058 7.226 1.00 93.31 748 VAL A O 1
ATOM 5383 N N . GLY A 1 749 ? -20.445 -14.377 5.267 1.00 88.56 749 GLY A N 1
ATOM 5384 C CA . GLY A 1 749 ? -21.389 -13.563 4.496 1.00 88.56 749 GLY A CA 1
ATOM 5385 C C . GLY A 1 749 ? -21.356 -12.097 4.943 1.00 88.56 749 GLY A C 1
ATOM 5386 O O . GLY A 1 749 ? -20.353 -11.417 4.755 1.00 88.56 749 GLY A O 1
ATOM 5387 N N . THR A 1 750 ? -22.448 -11.613 5.541 1.00 90.81 750 THR A N 1
ATOM 5388 C CA . THR A 1 750 ? -22.563 -10.257 6.118 1.00 90.81 750 THR A CA 1
ATOM 5389 C C . THR A 1 750 ? -22.463 -10.238 7.645 1.00 90.81 750 THR A C 1
ATOM 5391 O O . THR A 1 750 ? -22.798 -9.239 8.278 1.00 90.81 750 THR A O 1
ATOM 5394 N N . THR A 1 751 ? -22.055 -11.345 8.265 1.00 95.62 751 THR A N 1
ATOM 5395 C CA . THR A 1 751 ? -21.962 -11.471 9.721 1.00 95.62 751 THR A CA 1
ATOM 5396 C C . THR A 1 751 ? -20.505 -11.589 10.151 1.00 95.62 751 THR A C 1
ATOM 5398 O O . THR A 1 751 ? -19.790 -12.479 9.692 1.00 95.62 751 THR A O 1
ATOM 5401 N N . VAL A 1 752 ? -20.071 -10.721 11.062 1.00 98.06 752 VAL A N 1
ATOM 5402 C CA . VAL A 1 752 ? -18.750 -10.779 11.700 1.00 98.06 752 VAL A CA 1
ATOM 5403 C C . VAL A 1 752 ? -18.865 -11.590 12.987 1.00 98.06 752 VAL A C 1
ATOM 5405 O O . VAL A 1 752 ? -19.728 -11.307 13.816 1.00 98.06 752 VAL A O 1
ATOM 5408 N N . TRP A 1 753 ? -18.025 -12.606 13.147 1.00 97.50 753 TRP A N 1
ATOM 5409 C CA . TRP A 1 753 ? -17.968 -13.457 14.333 1.00 97.50 753 TRP A CA 1
ATOM 5410 C C . TRP A 1 753 ? -16.720 -13.137 15.150 1.00 97.50 753 TRP A C 1
ATOM 5412 O O . TRP A 1 753 ? -15.632 -13.033 14.589 1.00 97.50 753 TRP A O 1
ATOM 5422 N N . PHE A 1 754 ? -16.892 -13.051 16.466 1.00 97.62 754 PHE A N 1
ATOM 5423 C CA . PHE A 1 754 ? -15.847 -12.819 17.460 1.00 97.62 754 PHE A CA 1
ATOM 5424 C C . PHE A 1 754 ? -15.807 -14.021 18.394 1.00 97.62 754 PHE A C 1
ATOM 5426 O O . PHE A 1 754 ? -16.829 -14.367 18.991 1.00 97.62 754 PHE A O 1
ATOM 5433 N N . VAL A 1 755 ? -14.656 -14.678 18.489 1.00 97.31 755 VAL A N 1
ATOM 5434 C CA . VAL A 1 755 ? -14.497 -15.973 19.150 1.00 97.31 755 VAL A CA 1
ATOM 5435 C C . VAL A 1 755 ? -13.483 -15.835 20.290 1.00 97.31 755 VAL A C 1
ATOM 5437 O O . VAL A 1 755 ? -12.294 -15.629 20.039 1.00 97.31 755 VAL A O 1
ATOM 5440 N N . GLY A 1 756 ? -13.952 -15.938 21.540 1.00 95.88 756 GLY A N 1
ATOM 5441 C CA . GLY A 1 756 ? -13.119 -15.768 22.736 1.00 95.88 756 GLY A CA 1
ATOM 5442 C C . GLY A 1 756 ? -12.673 -14.317 22.966 1.00 95.88 756 GLY A C 1
ATOM 5443 O O . GLY A 1 756 ? -13.362 -13.379 22.568 1.00 95.88 756 GLY A O 1
ATOM 5444 N N . GLY A 1 757 ? -11.520 -14.139 23.613 1.00 95.50 757 GLY A N 1
ATOM 5445 C CA . GLY A 1 757 ? -10.903 -12.838 23.900 1.00 95.50 757 GLY A CA 1
ATOM 5446 C C . GLY A 1 757 ? -10.725 -12.560 25.394 1.00 95.50 757 GLY A C 1
ATOM 5447 O O . GLY A 1 757 ? -11.026 -13.409 26.236 1.00 95.50 757 GLY A O 1
ATOM 5448 N N . PHE A 1 758 ? -10.212 -11.372 25.722 1.00 94.56 758 PHE A N 1
ATOM 5449 C CA . PHE A 1 758 ? -10.153 -10.849 27.090 1.00 94.56 758 PHE A CA 1
ATOM 5450 C C . PHE A 1 758 ? -11.314 -9.890 27.344 1.00 94.56 758 PHE A C 1
ATOM 5452 O O . PHE A 1 758 ? -11.622 -9.051 26.498 1.00 94.56 758 PHE A O 1
ATOM 5459 N N . LEU A 1 759 ? -11.940 -10.003 28.514 1.00 95.12 759 LEU A N 1
ATOM 5460 C CA . LEU A 1 759 ? -13.040 -9.144 28.940 1.00 95.12 759 LEU A CA 1
ATOM 5461 C C . LEU A 1 759 ? -12.532 -7.974 29.791 1.00 95.12 759 LEU A C 1
ATOM 5463 O O . LEU A 1 759 ? -11.919 -8.191 30.832 1.00 95.12 759 LEU A O 1
ATOM 5467 N N . GLY A 1 760 ? -12.881 -6.747 29.408 1.00 93.88 760 GLY A N 1
ATOM 5468 C CA . GLY A 1 760 ? -12.608 -5.545 30.196 1.00 93.88 760 GLY A CA 1
ATOM 5469 C C . GLY A 1 760 ? -11.164 -5.043 30.116 1.00 93.88 760 GLY A C 1
ATOM 5470 O O . GLY A 1 760 ? -10.399 -5.416 29.227 1.00 93.88 760 GLY A O 1
ATOM 5471 N N . ASP A 1 761 ? -10.835 -4.137 31.036 1.00 92.94 761 ASP A N 1
ATOM 5472 C CA . ASP A 1 761 ? -9.557 -3.419 31.092 1.00 92.94 761 ASP A CA 1
ATOM 5473 C C . ASP A 1 761 ? -8.375 -4.362 31.345 1.00 92.94 761 ASP A C 1
ATOM 5475 O O . ASP A 1 761 ? -8.527 -5.418 31.962 1.00 92.94 761 ASP A O 1
ATOM 5479 N N . ASN A 1 762 ? -7.175 -3.988 30.900 1.00 87.12 762 ASN A N 1
ATOM 5480 C CA . ASN A 1 762 ? -5.988 -4.811 31.121 1.00 87.12 762 ASN A CA 1
ATOM 5481 C C . ASN A 1 762 ? -5.525 -4.790 32.603 1.00 87.12 762 ASN A C 1
ATOM 5483 O O . ASN A 1 762 ? -5.331 -3.705 33.152 1.00 87.12 762 ASN A O 1
ATOM 5487 N N . PRO A 1 763 ? -5.249 -5.947 33.246 1.00 87.44 763 PRO A N 1
ATOM 5488 C CA . PRO A 1 763 ? -5.450 -7.310 32.752 1.00 87.44 763 PRO A CA 1
ATOM 5489 C C . PRO A 1 763 ? -6.884 -7.828 32.966 1.00 87.44 763 PRO A C 1
ATOM 5491 O O . PRO A 1 763 ? -7.321 -8.034 34.097 1.00 87.44 763 PRO A O 1
ATOM 5494 N N . GLY A 1 764 ? -7.578 -8.135 31.866 1.00 86.06 764 GLY A N 1
ATOM 5495 C CA . GLY A 1 764 ? -8.908 -8.753 31.873 1.00 86.06 764 GLY A CA 1
ATOM 5496 C C . GLY A 1 764 ? -8.859 -10.290 31.849 1.00 86.06 764 GLY A C 1
ATOM 5497 O O . GLY A 1 764 ? -7.863 -10.856 31.376 1.00 86.06 764 GLY A O 1
ATOM 5498 N N . PRO A 1 765 ? -9.893 -10.997 32.347 1.00 90.31 765 PRO A N 1
ATOM 5499 C CA . PRO A 1 765 ? -9.989 -12.454 32.244 1.00 90.31 765 PRO A CA 1
ATOM 5500 C C . PRO A 1 765 ? -10.333 -12.914 30.821 1.00 90.31 765 PRO A C 1
ATOM 5502 O O . PRO A 1 765 ? -11.065 -12.241 30.097 1.00 90.31 765 PRO A O 1
ATOM 5505 N N . GLU A 1 766 ? -9.844 -14.090 30.426 1.00 92.38 766 GLU A N 1
ATOM 5506 C CA . GLU A 1 766 ? -10.275 -14.764 29.200 1.00 92.38 766 GLU A CA 1
ATOM 5507 C C . GLU A 1 766 ? -11.739 -15.233 29.268 1.00 92.38 766 GLU A C 1
ATOM 5509 O O . GLU A 1 766 ? -12.225 -15.685 30.309 1.00 92.38 766 GLU A O 1
ATOM 5514 N N . ILE A 1 767 ? -12.434 -15.200 28.130 1.00 94.81 767 ILE A N 1
ATOM 5515 C CA . ILE A 1 767 ? -13.833 -15.630 28.011 1.00 94.81 767 ILE A CA 1
ATOM 5516 C C . ILE A 1 767 ? -14.015 -16.744 26.979 1.00 94.81 767 ILE A C 1
ATOM 5518 O O . ILE A 1 767 ? -13.217 -16.921 26.061 1.00 94.81 767 ILE A O 1
ATOM 5522 N N . ALA A 1 768 ? -15.095 -17.509 27.142 1.00 95.69 768 ALA A N 1
ATOM 5523 C CA . ALA A 1 768 ? -15.551 -18.510 26.175 1.00 95.69 768 ALA A CA 1
ATOM 5524 C C . ALA A 1 768 ? -16.679 -17.982 25.270 1.00 95.69 768 ALA A C 1
ATOM 5526 O O . ALA A 1 768 ? -17.161 -18.707 24.400 1.00 95.69 768 ALA A O 1
ATOM 5527 N N . SER A 1 769 ? -17.154 -16.752 25.495 1.00 95.62 769 SER A N 1
ATOM 5528 C CA . SER A 1 769 ? -18.257 -16.166 24.733 1.00 95.62 769 SER A CA 1
ATOM 5529 C C . SER A 1 769 ? -17.905 -16.043 23.251 1.00 95.62 769 SER A C 1
ATOM 5531 O O . SER A 1 769 ? -16.766 -15.762 22.879 1.00 95.62 769 SER A O 1
ATOM 5533 N N . VAL A 1 770 ? -18.918 -16.237 22.408 1.00 97.25 770 VAL A N 1
ATOM 5534 C CA . VAL A 1 770 ? -18.840 -16.002 20.967 1.00 97.25 770 VAL A CA 1
ATOM 5535 C C . VAL A 1 770 ? -19.942 -15.023 20.597 1.00 97.25 770 VAL A C 1
ATOM 5537 O O . VAL A 1 770 ? -21.113 -15.257 20.906 1.00 97.25 770 VAL A O 1
ATOM 5540 N N . TRP A 1 771 ? -19.578 -13.940 19.921 1.00 97.69 771 TRP A N 1
ATOM 5541 C CA . TRP A 1 771 ? -20.506 -12.892 19.504 1.00 97.69 771 TRP A CA 1
ATOM 5542 C C . TRP A 1 771 ? -20.578 -12.791 17.987 1.00 97.69 771 TRP A C 1
ATOM 5544 O O . TRP A 1 771 ? -19.603 -13.038 17.284 1.00 97.69 771 TRP A O 1
ATOM 5554 N N . LYS A 1 772 ? -21.754 -12.423 17.480 1.00 97.44 772 LYS A N 1
ATOM 5555 C CA . LYS A 1 772 ? -22.028 -12.224 16.057 1.00 97.44 772 LYS A CA 1
ATOM 5556 C C . LYS A 1 772 ? -22.594 -10.836 15.844 1.00 97.44 772 LYS A C 1
ATOM 5558 O O . LYS A 1 772 ? -23.590 -10.492 16.480 1.00 97.44 772 LYS A O 1
ATOM 5563 N N . TYR A 1 773 ? -22.013 -10.093 14.918 1.00 98.44 773 TYR A N 1
ATOM 5564 C CA . TYR A 1 773 ? -22.507 -8.799 14.478 1.00 98.44 773 TYR A CA 1
ATOM 5565 C C . TYR A 1 773 ? -22.990 -8.885 13.033 1.00 98.44 773 TYR A C 1
ATOM 5567 O O . TYR A 1 773 ? -22.224 -9.237 12.137 1.00 98.44 773 TYR A O 1
ATOM 5575 N N . ASP A 1 774 ? -24.259 -8.572 12.796 1.00 97.19 774 ASP A N 1
ATOM 5576 C CA . ASP A 1 774 ? -24.837 -8.531 11.455 1.00 97.19 774 ASP A CA 1
ATOM 5577 C C . ASP A 1 774 ? -24.733 -7.114 10.873 1.00 97.19 774 ASP A C 1
ATOM 5579 O O . ASP A 1 774 ? -25.331 -6.163 11.387 1.00 97.19 774 ASP A O 1
ATOM 5583 N N . THR A 1 775 ? -23.982 -6.968 9.777 1.00 95.88 775 THR A N 1
ATOM 5584 C CA . THR A 1 775 ? -23.683 -5.652 9.196 1.00 95.88 775 THR A CA 1
ATOM 5585 C C . THR A 1 775 ? -24.861 -5.020 8.456 1.00 95.88 775 THR A C 1
ATOM 5587 O O . THR A 1 775 ? -24.808 -3.830 8.154 1.00 95.88 775 THR A O 1
ATOM 5590 N N . LEU A 1 776 ? -25.892 -5.795 8.098 1.00 90.81 776 LEU A N 1
ATOM 5591 C CA . LEU A 1 776 ? -27.065 -5.289 7.375 1.00 90.81 776 LEU A CA 1
ATOM 5592 C C . LEU A 1 776 ? -28.096 -4.703 8.337 1.00 90.81 776 LEU A C 1
ATOM 5594 O O . LEU A 1 776 ? -28.688 -3.661 8.068 1.00 90.81 776 LEU A O 1
ATOM 5598 N N . THR A 1 777 ? -28.306 -5.383 9.458 1.00 94.56 777 THR A N 1
ATOM 5599 C CA . THR A 1 777 ? -29.277 -5.002 10.487 1.00 94.56 777 THR A CA 1
ATOM 5600 C C . THR A 1 777 ? -28.670 -4.136 11.584 1.00 94.56 777 THR A C 1
ATOM 5602 O O . THR A 1 777 ? -29.421 -3.509 12.327 1.00 94.56 777 THR A O 1
ATOM 5605 N N . ASN A 1 778 ? -27.335 -4.069 11.674 1.00 97.25 778 ASN A N 1
ATOM 5606 C CA . ASN A 1 778 ? -26.607 -3.382 12.740 1.00 97.25 778 ASN A CA 1
ATOM 5607 C C . ASN A 1 778 ? -26.990 -3.923 14.133 1.00 97.25 778 ASN A C 1
ATOM 5609 O O . ASN A 1 778 ? -27.319 -3.162 15.043 1.00 97.25 778 ASN A O 1
ATOM 5613 N N . THR A 1 779 ? -26.993 -5.251 14.288 1.00 97.69 779 THR A N 1
ATOM 5614 C CA . THR A 1 779 ? -27.388 -5.920 15.538 1.00 97.69 779 THR A CA 1
ATOM 5615 C C . THR A 1 779 ? -26.401 -6.996 15.973 1.00 97.69 779 THR A C 1
ATOM 5617 O O . THR A 1 779 ? -25.696 -7.589 15.155 1.00 97.69 779 THR A O 1
ATOM 5620 N N . TRP A 1 780 ? -26.375 -7.253 17.282 1.00 98.44 780 TRP A N 1
ATOM 5621 C CA . TRP A 1 780 ? -25.565 -8.292 17.909 1.00 98.44 780 TRP A CA 1
ATOM 5622 C C . TRP A 1 780 ? -26.416 -9.493 18.322 1.00 98.44 780 TRP A C 1
ATOM 5624 O O . TRP A 1 780 ? -27.549 -9.345 18.779 1.00 98.44 780 TRP A O 1
ATOM 5634 N N . SER A 1 781 ? -25.854 -10.693 18.207 1.00 97.06 781 SER A N 1
ATOM 5635 C CA . SER A 1 781 ? -26.446 -11.930 18.725 1.00 97.06 781 SER A CA 1
ATOM 5636 C C . SER A 1 781 ? -25.367 -12.889 19.230 1.00 97.06 781 SER A C 1
ATOM 5638 O O . SER A 1 781 ? -24.223 -12.841 18.783 1.00 97.06 781 SER A O 1
ATOM 5640 N N . ALA A 1 782 ? -25.720 -13.770 20.164 1.00 96.00 782 ALA A N 1
ATOM 5641 C CA . ALA A 1 782 ? -24.788 -14.762 20.698 1.00 96.00 782 ALA A CA 1
ATOM 5642 C C . ALA A 1 782 ? -24.582 -15.937 19.722 1.00 96.00 782 ALA A C 1
ATOM 5644 O O . ALA A 1 782 ? -25.517 -16.388 19.046 1.00 96.00 782 ALA A O 1
ATOM 5645 N N . GLY A 1 783 ? -23.347 -16.430 19.645 1.00 94.62 783 GLY A N 1
ATOM 5646 C CA . GLY A 1 783 ? -22.981 -17.715 19.050 1.00 94.62 783 GLY A CA 1
ATOM 5647 C C . GLY A 1 783 ? -22.772 -18.801 20.118 1.00 94.62 783 GLY A C 1
ATOM 5648 O O . GLY A 1 783 ? -22.844 -18.512 21.313 1.00 94.62 783 GLY A O 1
ATOM 5649 N N . PRO A 1 784 ? -22.521 -20.059 19.714 1.00 95.94 784 PRO A N 1
ATOM 5650 C CA . PRO A 1 784 ? -22.155 -21.125 20.645 1.00 95.94 784 PRO A CA 1
ATOM 5651 C C . PRO A 1 784 ? -20.822 -20.823 21.342 1.00 95.94 784 PRO A C 1
ATOM 5653 O O . PRO A 1 784 ? -19.838 -20.541 20.663 1.00 95.94 784 PRO A O 1
ATOM 5656 N N . SER A 1 785 ? -20.775 -20.905 22.673 1.00 96.44 785 SER A N 1
ATOM 5657 C CA . SER A 1 785 ? -19.548 -20.684 23.453 1.00 96.44 785 SER A CA 1
ATOM 5658 C C . SER A 1 785 ? -18.455 -21.705 23.131 1.00 96.44 785 SER A C 1
ATOM 5660 O O . SER A 1 785 ? -18.752 -22.870 22.859 1.00 96.44 785 SER A O 1
ATOM 5662 N N . LEU A 1 786 ? -17.195 -21.275 23.215 1.00 97.06 786 LEU A N 1
ATOM 5663 C CA . LEU A 1 786 ? -16.028 -22.147 23.109 1.00 97.06 786 LEU A CA 1
ATOM 5664 C C . LEU A 1 786 ? -16.038 -23.244 24.193 1.00 97.06 786 LEU A C 1
ATOM 5666 O O . LEU A 1 786 ? -16.536 -23.006 25.298 1.00 97.06 786 LEU A O 1
ATOM 5670 N N . PRO A 1 787 ? -15.427 -24.417 23.933 1.00 96.44 787 PRO A N 1
ATOM 5671 C CA . PRO A 1 787 ? -15.285 -25.477 24.935 1.00 96.44 787 PRO A CA 1
ATOM 5672 C C . PRO A 1 787 ? -14.512 -25.060 26.197 1.00 96.44 787 PRO A C 1
ATOM 5674 O O . PRO A 1 787 ? -14.738 -25.626 27.265 1.00 96.44 787 PRO A O 1
ATOM 5677 N N . ALA A 1 788 ? -13.612 -24.078 26.085 1.00 93.62 788 ALA A N 1
ATOM 5678 C CA . ALA A 1 788 ? -12.903 -23.457 27.200 1.00 93.62 788 ALA A CA 1
ATOM 5679 C C . ALA A 1 788 ? -12.596 -21.983 26.888 1.00 93.62 788 ALA A C 1
ATOM 5681 O O . ALA A 1 788 ? -12.478 -21.608 25.720 1.00 93.62 788 ALA A O 1
ATOM 5682 N N . SER A 1 789 ? -12.436 -21.148 27.921 1.00 93.38 789 SER A N 1
ATOM 5683 C CA . SER A 1 789 ? -12.058 -19.742 27.739 1.00 93.38 789 SER A CA 1
ATOM 5684 C C . SER A 1 789 ? -10.663 -19.615 27.127 1.00 93.38 789 SER A C 1
ATOM 5686 O O . SER A 1 789 ? -9.711 -20.242 27.603 1.00 93.38 789 SER A O 1
ATOM 5688 N N . ARG A 1 790 ? -10.534 -18.797 26.080 1.00 93.56 790 ARG A N 1
ATOM 5689 C CA . ARG A 1 790 ? -9.269 -18.534 25.382 1.00 93.56 790 ARG A CA 1
ATOM 5690 C C . ARG A 1 790 ? -9.231 -17.093 24.900 1.00 93.56 790 ARG A C 1
ATOM 5692 O O . ARG A 1 790 ? -10.238 -16.569 24.432 1.00 93.56 790 ARG A O 1
ATOM 5699 N N . ALA A 1 791 ? -8.055 -16.483 24.967 1.00 93.69 791 ALA A N 1
ATOM 5700 C CA . ALA A 1 791 ? -7.801 -15.150 24.436 1.00 93.69 791 ALA A CA 1
ATOM 5701 C C . ALA A 1 791 ? -6.519 -15.125 23.597 1.00 93.69 791 ALA A C 1
ATOM 5703 O O . ALA A 1 791 ? -5.598 -15.910 23.848 1.00 93.69 791 ALA A O 1
ATOM 5704 N N . GLY A 1 792 ? -6.463 -14.237 22.600 1.00 93.88 792 GLY A N 1
ATOM 5705 C CA . GLY A 1 792 ? -5.319 -14.125 21.694 1.00 93.88 792 GLY A CA 1
ATOM 5706 C C . GLY A 1 792 ? -5.111 -15.372 20.831 1.00 93.88 792 GLY A C 1
ATOM 5707 O O . GLY A 1 792 ? -3.970 -15.719 20.549 1.00 93.88 792 GLY A O 1
ATOM 5708 N N . GLY A 1 793 ? -6.187 -16.087 20.491 1.00 95.62 793 GLY A N 1
ATOM 5709 C CA . GLY A 1 793 ? -6.161 -17.205 19.546 1.00 95.62 793 GLY A CA 1
ATOM 5710 C C . GLY A 1 793 ? -6.421 -16.742 18.111 1.00 95.62 793 GLY A C 1
ATOM 5711 O O . GLY A 1 793 ? -7.038 -15.699 17.890 1.00 95.62 793 GLY A O 1
ATOM 5712 N N . GLY A 1 794 ? -5.977 -17.535 17.138 1.00 96.69 794 GLY A N 1
ATOM 5713 C CA . GLY A 1 794 ? -6.265 -17.320 15.723 1.00 96.69 794 GLY A CA 1
ATOM 5714 C C . GLY A 1 794 ? -7.627 -17.898 15.339 1.00 96.69 794 GLY A C 1
ATOM 5715 O O . GLY A 1 794 ? -8.062 -18.910 15.890 1.00 96.69 794 GLY A O 1
ATOM 5716 N N . ALA A 1 795 ? -8.297 -17.272 14.370 1.00 97.56 795 ALA A N 1
ATOM 5717 C CA . ALA A 1 795 ? -9.516 -17.808 13.777 1.00 97.56 795 ALA A CA 1
ATOM 5718 C C . ALA A 1 795 ? -9.477 -17.715 12.248 1.00 97.56 795 ALA A C 1
ATOM 5720 O O . ALA A 1 795 ? -8.901 -16.784 11.693 1.00 97.56 795 ALA A O 1
ATOM 5721 N N . ALA A 1 796 ? -10.082 -18.684 11.562 1.00 97.50 796 ALA A N 1
ATOM 5722 C CA . ALA A 1 796 ? -10.152 -18.722 10.102 1.00 97.50 796 ALA A CA 1
ATOM 5723 C C . ALA A 1 796 ? -11.446 -19.403 9.631 1.00 97.50 796 ALA A C 1
ATOM 5725 O O . ALA A 1 796 ? -11.934 -20.327 10.276 1.00 97.50 796 ALA A O 1
ATOM 5726 N N . LEU A 1 797 ? -12.000 -18.968 8.497 1.00 95.62 797 LEU A N 1
ATOM 5727 C CA . LEU A 1 797 ? -13.156 -19.610 7.863 1.00 95.62 797 LEU A CA 1
ATOM 5728 C C . LEU A 1 797 ? -12.685 -20.422 6.654 1.00 95.62 797 LEU A C 1
ATOM 5730 O O . LEU A 1 797 ? -12.195 -19.845 5.685 1.00 95.62 797 LEU A O 1
ATOM 5734 N N . VAL A 1 798 ? -12.875 -21.740 6.682 1.00 93.06 798 VAL A N 1
ATOM 5735 C CA . VAL A 1 798 ? -12.607 -22.617 5.534 1.00 93.06 798 VAL A CA 1
ATOM 5736 C C . VAL A 1 798 ? -13.888 -23.340 5.147 1.00 93.06 798 VAL A C 1
ATOM 5738 O O . VAL A 1 798 ? -14.515 -24.017 5.957 1.00 93.06 798 VAL A O 1
ATOM 5741 N N . GLY A 1 799 ? -14.307 -23.177 3.889 1.00 86.62 799 GLY A N 1
ATOM 5742 C CA . GLY A 1 799 ? -15.580 -23.717 3.418 1.00 86.62 799 GLY A CA 1
ATOM 5743 C C . GLY A 1 799 ? -16.749 -23.183 4.251 1.00 86.62 799 GLY A C 1
ATOM 5744 O O . GLY A 1 799 ? -17.036 -21.989 4.230 1.00 86.62 799 GLY A O 1
ATOM 5745 N N . SER A 1 800 ? -17.423 -24.073 4.979 1.00 88.75 800 SER A N 1
ATOM 5746 C CA . SER A 1 800 ? -18.536 -23.744 5.879 1.00 88.75 800 SER A CA 1
ATOM 5747 C C . SER A 1 800 ? -18.209 -23.985 7.358 1.00 88.75 800 SER A C 1
ATOM 5749 O O . SER A 1 800 ? -19.123 -24.224 8.149 1.00 88.75 800 SER A O 1
ATOM 5751 N N . GLU A 1 801 ? -16.931 -23.964 7.736 1.00 95.12 801 GLU A N 1
ATOM 5752 C CA . GLU A 1 801 ? -16.471 -24.219 9.103 1.00 95.12 801 GLU A CA 1
ATOM 5753 C C . GLU A 1 801 ? -15.595 -23.069 9.615 1.00 95.12 801 GLU A C 1
ATOM 5755 O O . GLU A 1 801 ? -14.639 -22.649 8.960 1.00 95.12 801 GLU A O 1
ATOM 5760 N N . ILE A 1 802 ? -15.928 -22.552 10.801 1.00 98.06 802 ILE A N 1
ATOM 5761 C CA . ILE A 1 802 ? -15.065 -21.635 11.551 1.00 98.06 802 ILE A CA 1
ATOM 5762 C C . ILE A 1 802 ? -14.073 -22.480 12.332 1.00 98.06 802 ILE A C 1
ATOM 5764 O O . ILE A 1 802 ? -14.484 -23.334 13.110 1.00 98.06 802 ILE A O 1
ATOM 5768 N N . HIS A 1 803 ? -12.792 -22.198 12.164 1.00 98.31 803 HIS A N 1
ATOM 5769 C CA . HIS A 1 803 ? -11.693 -22.761 12.929 1.00 98.31 803 HIS A CA 1
ATOM 5770 C C . HIS A 1 803 ? -11.221 -21.734 13.954 1.00 98.31 803 HIS A C 1
ATOM 5772 O O . HIS A 1 803 ? -11.026 -20.573 13.603 1.00 98.31 803 HIS A O 1
ATOM 5778 N N . PHE A 1 804 ? -11.009 -22.162 15.194 1.00 98.44 804 PHE A N 1
ATOM 5779 C CA . PHE A 1 804 ? -10.341 -21.393 16.241 1.00 98.44 804 PHE A CA 1
ATOM 5780 C C . PHE A 1 804 ? -9.204 -22.224 16.820 1.00 98.44 804 PHE A C 1
ATOM 5782 O O . PHE A 1 804 ? -9.402 -23.404 17.114 1.00 98.44 804 PHE A O 1
ATOM 5789 N N . PHE A 1 805 ? -8.030 -21.628 16.995 1.00 98.25 805 PHE A N 1
ATOM 5790 C CA . PHE A 1 805 ? -6.857 -22.340 17.487 1.00 98.25 805 PHE A CA 1
ATOM 5791 C C . PHE A 1 805 ? -5.892 -21.438 18.253 1.00 98.25 805 PHE A C 1
ATOM 5793 O O . PHE A 1 805 ? -5.841 -20.224 18.047 1.00 98.25 805 PHE A O 1
ATOM 5800 N N . GLY A 1 806 ? -5.079 -22.046 19.111 1.00 96.50 806 GLY A N 1
ATOM 5801 C CA . GLY A 1 806 ? -4.070 -21.312 19.866 1.00 96.50 806 GLY A CA 1
ATOM 5802 C C . GLY A 1 806 ? -4.646 -20.546 21.063 1.00 96.50 806 GLY A C 1
ATOM 5803 O O . GLY A 1 806 ? -5.733 -20.834 21.576 1.00 96.50 806 GLY A O 1
ATOM 5804 N N . GLY A 1 807 ? -3.919 -19.509 21.470 1.00 94.62 807 GLY A N 1
ATOM 5805 C CA . GLY A 1 807 ? -4.316 -18.598 22.537 1.00 94.62 807 GLY A CA 1
ATOM 5806 C C . GLY A 1 807 ? -3.851 -19.044 23.919 1.00 94.62 807 GLY A C 1
ATOM 5807 O O . GLY A 1 807 ? -3.145 -20.037 24.087 1.00 94.62 807 GLY A O 1
ATOM 5808 N N . ARG A 1 808 ? -4.242 -18.269 24.929 1.00 90.44 808 ARG A N 1
ATOM 5809 C CA . ARG A 1 808 ? -3.808 -18.456 26.320 1.00 90.44 808 ARG A CA 1
ATOM 5810 C C . ARG A 1 808 ? -4.954 -18.432 27.320 1.00 90.44 808 ARG A C 1
ATOM 5812 O O . ARG A 1 808 ? -6.061 -17.982 27.012 1.00 90.44 808 ARG A O 1
ATOM 5819 N N . SER A 1 809 ? -4.638 -18.873 28.534 1.00 84.62 809 SER A N 1
ATOM 5820 C CA . SER A 1 809 ? -5.452 -18.694 29.740 1.00 84.62 809 SER A CA 1
ATOM 5821 C C . SER A 1 809 ? -4.590 -18.119 30.870 1.00 84.62 809 SER A C 1
ATOM 5823 O O . SER A 1 809 ? -3.430 -18.506 31.018 1.00 84.62 809 SER A O 1
ATOM 5825 N N . ARG A 1 810 ? -5.149 -17.171 31.638 1.00 76.25 810 ARG A N 1
ATOM 5826 C CA . ARG A 1 810 ? -4.524 -16.508 32.798 1.00 76.25 810 ARG A CA 1
ATOM 5827 C C . ARG A 1 810 ? -4.921 -17.152 34.132 1.00 76.25 810 ARG A C 1
ATOM 5829 O O . ARG A 1 810 ? -4.394 -16.782 35.181 1.00 76.25 810 ARG A O 1
ATOM 5836 N N . THR A 1 811 ? -5.862 -18.097 34.136 1.00 58.78 811 THR A N 1
ATOM 5837 C CA . THR A 1 811 ? -6.396 -18.687 35.370 1.00 58.78 811 THR A CA 1
ATOM 5838 C C . THR A 1 811 ? -5.716 -20.003 35.748 1.00 58.78 811 THR A C 1
ATOM 5840 O O . THR A 1 811 ? -5.986 -21.039 35.152 1.00 58.78 811 THR A O 1
ATOM 5843 N N . LEU A 1 812 ? -4.866 -19.938 36.790 1.00 45.72 812 LEU A N 1
ATOM 5844 C CA . LEU A 1 812 ? -4.666 -20.887 37.913 1.00 45.72 812 LEU A CA 1
ATOM 5845 C C . LEU A 1 812 ? -3.197 -20.868 38.360 1.00 45.72 812 LEU A C 1
ATOM 5847 O O . LEU A 1 812 ? -2.376 -21.369 37.616 1.00 45.72 812 LEU A O 1
ATOM 5851 N N . ALA A 1 813 ? -2.895 -20.351 39.563 1.00 41.38 813 ALA A N 1
ATOM 5852 C CA . ALA A 1 813 ? -1.746 -20.618 40.468 1.00 41.38 813 ALA A CA 1
ATOM 5853 C C . ALA A 1 813 ? -0.307 -20.911 39.930 1.00 41.38 813 ALA A C 1
ATOM 5855 O O . ALA A 1 813 ? 0.580 -21.167 40.742 1.00 41.38 813 ALA A O 1
ATOM 5856 N N . LEU A 1 814 ? -0.048 -20.870 38.621 1.00 43.12 814 LEU A N 1
ATOM 5857 C CA . LEU A 1 814 ? 1.118 -21.426 37.920 1.00 43.12 814 LEU A CA 1
ATOM 5858 C C . LEU A 1 814 ? 1.708 -20.472 36.860 1.00 43.12 814 LEU A C 1
ATOM 5860 O O . LEU A 1 814 ? 2.752 -20.788 36.302 1.00 43.12 814 LEU A O 1
ATOM 5864 N N . GLY A 1 815 ? 1.098 -19.307 36.612 1.00 58.16 815 GLY A N 1
ATOM 5865 C CA . GLY A 1 815 ? 1.537 -18.356 35.580 1.00 58.16 815 GLY A CA 1
ATOM 5866 C C . GLY A 1 815 ? 0.814 -18.527 34.240 1.00 58.16 815 GLY A C 1
ATOM 5867 O O . GLY A 1 815 ? -0.064 -19.377 34.100 1.00 58.16 815 GLY A O 1
ATOM 5868 N N . ASP A 1 816 ? 1.152 -17.666 33.281 1.00 71.19 816 ASP A N 1
ATOM 5869 C CA . ASP A 1 816 ? 0.578 -17.665 31.933 1.00 71.19 816 ASP A CA 1
ATOM 5870 C C . ASP A 1 816 ? 0.873 -18.972 31.189 1.00 71.19 816 ASP A C 1
ATOM 5872 O O . ASP A 1 816 ? 1.995 -19.464 31.243 1.00 71.19 816 ASP A O 1
ATOM 5876 N N . MET A 1 817 ? -0.121 -19.539 30.493 1.00 86.50 817 MET A N 1
ATOM 5877 C CA . MET A 1 817 ? 0.048 -20.754 29.683 1.00 86.50 817 MET A CA 1
ATOM 5878 C C . MET A 1 817 ? -0.568 -20.618 28.293 1.00 86.50 817 MET A C 1
ATOM 5880 O O . MET A 1 817 ? -1.695 -20.132 28.142 1.00 86.50 817 MET A O 1
ATOM 5884 N N . ASP A 1 818 ? 0.160 -21.143 27.310 1.00 92.94 818 ASP A N 1
ATOM 5885 C CA . ASP A 1 818 ? -0.248 -21.231 25.912 1.00 92.94 818 ASP A CA 1
ATOM 5886 C C . ASP A 1 818 ? -0.898 -22.577 25.612 1.00 92.94 818 ASP A C 1
ATOM 5888 O O . ASP A 1 818 ? -0.471 -23.621 26.109 1.00 92.94 818 ASP A O 1
ATOM 5892 N N . TYR A 1 819 ? -1.921 -22.560 24.763 1.00 94.06 819 TYR A N 1
ATOM 5893 C CA . TYR A 1 819 ? -2.672 -23.750 24.386 1.00 94.06 819 TYR A CA 1
ATOM 5894 C C . TYR A 1 819 ? -2.613 -23.958 22.882 1.00 94.06 819 TYR A C 1
ATOM 5896 O O . TYR A 1 819 ? -2.733 -23.017 22.111 1.00 94.06 819 TYR A O 1
ATOM 5904 N N . GLY A 1 820 ? -2.434 -25.209 22.463 1.00 95.25 820 GLY A N 1
ATOM 5905 C CA . GLY A 1 820 ? -2.508 -25.615 21.060 1.00 95.25 820 GLY A CA 1
ATOM 5906 C C . GLY A 1 820 ? -3.901 -26.090 20.652 1.00 95.25 820 GLY A C 1
ATOM 5907 O O . GLY A 1 820 ? -4.041 -26.656 19.573 1.00 95.25 820 GLY A O 1
ATOM 5908 N N . ASP A 1 821 ? -4.919 -25.936 21.508 1.00 96.25 821 ASP A N 1
ATOM 5909 C CA . ASP A 1 821 ? -6.280 -26.400 21.223 1.00 96.25 821 ASP A CA 1
ATOM 5910 C C . ASP A 1 821 ? -6.758 -25.886 19.862 1.00 96.25 821 ASP A C 1
ATOM 5912 O O . ASP A 1 821 ? -6.488 -24.742 19.503 1.00 96.25 821 ASP A O 1
ATOM 5916 N N . HIS A 1 822 ? -7.466 -26.731 19.114 1.00 98.38 822 HIS A N 1
ATOM 5917 C CA . HIS A 1 822 ? -8.062 -26.388 17.827 1.00 98.38 822 HIS A CA 1
ATOM 5918 C C . HIS A 1 822 ? -9.503 -26.892 17.806 1.00 98.38 822 HIS A C 1
ATOM 5920 O O . HIS A 1 822 ? -9.745 -28.100 17.877 1.00 98.38 822 HIS A O 1
ATOM 5926 N N . TRP A 1 823 ? -10.454 -25.967 17.703 1.00 98.31 823 TRP A N 1
ATOM 5927 C CA . TRP A 1 823 ? -11.880 -26.260 17.641 1.00 98.31 823 TRP A CA 1
ATOM 5928 C C . TRP A 1 823 ? -12.508 -25.746 16.353 1.00 98.31 823 TRP A C 1
ATOM 5930 O O . TRP A 1 823 ? -12.119 -24.698 15.840 1.00 98.31 823 TRP A O 1
ATOM 5940 N N . VAL A 1 824 ? -13.512 -26.468 15.857 1.00 98.12 824 VAL A N 1
ATOM 5941 C CA . VAL A 1 824 ? -14.256 -26.103 14.650 1.00 98.12 824 VAL A CA 1
ATOM 5942 C C . VAL A 1 824 ? -15.758 -26.032 14.890 1.00 98.12 824 VAL A C 1
ATOM 5944 O O . VAL A 1 824 ? -16.298 -26.806 15.680 1.00 98.12 824 VAL A O 1
ATOM 5947 N N . LEU A 1 825 ? -16.435 -25.113 14.202 1.00 97.56 825 LEU A N 1
ATOM 5948 C CA . LEU A 1 825 ? -17.885 -24.930 14.256 1.00 97.56 825 LEU A CA 1
ATOM 5949 C C . LEU A 1 825 ? -18.473 -24.800 12.838 1.00 97.56 825 LEU A C 1
ATOM 5951 O O . LEU A 1 825 ? -18.115 -23.862 12.118 1.00 97.56 825 LEU A O 1
ATOM 5955 N N . PRO A 1 826 ? -19.431 -25.6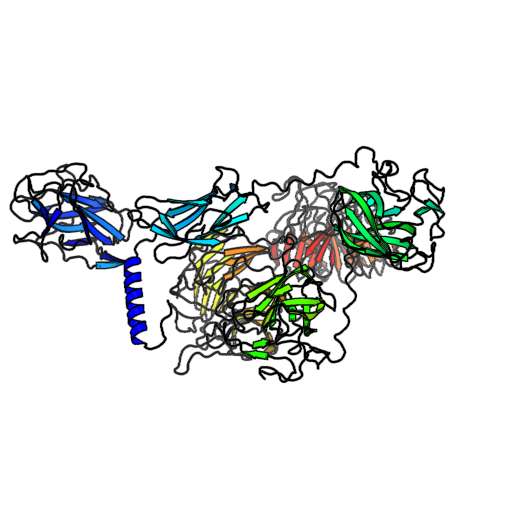58 12.443 1.00 94.25 826 PRO A N 1
ATOM 5956 C CA . PRO A 1 826 ? -20.180 -25.480 11.201 1.00 94.25 826 PRO A CA 1
ATOM 5957 C C . PRO A 1 826 ? -21.057 -24.217 11.229 1.00 94.25 826 PRO A C 1
ATOM 5959 O O . PRO A 1 826 ? -21.869 -24.035 12.137 1.00 94.25 826 PRO A O 1
ATOM 5962 N N . VAL A 1 827 ? -20.965 -23.362 10.205 1.00 88.44 827 VAL A N 1
ATOM 5963 C CA . VAL A 1 827 ? -21.693 -22.072 10.175 1.00 88.44 827 VAL A CA 1
ATOM 5964 C C . VAL A 1 827 ? -23.188 -22.212 9.872 1.00 88.44 827 VAL A C 1
ATOM 5966 O O . VAL A 1 827 ? -23.989 -21.369 10.275 1.00 88.44 827 VAL A O 1
ATOM 5969 N N . ASN A 1 828 ? -23.587 -23.293 9.197 1.00 83.38 828 ASN A N 1
ATOM 5970 C CA . ASN A 1 828 ? -24.969 -23.548 8.786 1.00 83.38 828 ASN A CA 1
ATOM 5971 C C . ASN A 1 828 ? -25.694 -24.438 9.804 1.00 83.38 828 ASN A C 1
ATOM 5973 O O . ASN A 1 828 ? -25.897 -25.628 9.575 1.00 83.38 828 ASN A O 1
ATOM 5977 N N . GLY A 1 829 ? -26.085 -23.851 10.937 1.00 77.06 829 GLY A N 1
ATOM 5978 C CA . GLY A 1 829 ? -26.879 -24.534 11.966 1.00 77.06 829 GLY A CA 1
ATOM 5979 C C . GLY A 1 829 ? -26.071 -25.337 12.989 1.00 77.06 829 GLY A C 1
ATOM 5980 O O . GLY A 1 829 ? -26.670 -26.059 13.783 1.00 77.06 829 GLY A O 1
ATOM 5981 N N . GLY A 1 830 ? -24.740 -25.204 13.008 1.00 84.94 830 GLY A N 1
ATOM 5982 C CA . GLY A 1 830 ? -23.908 -25.779 14.061 1.00 84.94 830 GLY A CA 1
ATOM 5983 C C . GLY A 1 830 ? -24.198 -25.143 15.423 1.00 84.94 830 GLY A C 1
ATOM 5984 O O . GLY A 1 830 ? -24.317 -23.924 15.549 1.00 84.94 830 GLY A O 1
ATOM 5985 N N . THR A 1 831 ? -24.314 -25.977 16.456 1.00 90.81 831 THR A N 1
ATOM 5986 C CA . THR A 1 831 ? -24.579 -25.541 17.841 1.00 90.81 831 THR A CA 1
ATOM 5987 C C . THR A 1 831 ? -23.468 -25.917 18.816 1.00 90.81 831 THR A C 1
ATOM 5989 O O . THR A 1 831 ? -23.543 -25.558 19.987 1.00 90.81 831 THR A O 1
ATOM 5992 N N . THR A 1 832 ? -22.458 -26.660 18.364 1.00 93.94 832 THR A N 1
ATOM 5993 C CA . THR A 1 832 ? -21.397 -27.225 19.206 1.00 93.94 832 THR A CA 1
ATOM 5994 C C . THR A 1 832 ? -20.058 -27.180 18.487 1.00 93.94 832 THR A C 1
ATOM 5996 O O . THR A 1 832 ? -19.986 -27.514 17.307 1.00 93.94 832 THR A O 1
ATOM 5999 N N . TRP A 1 833 ? -19.009 -26.808 19.219 1.00 97.88 833 TRP A N 1
ATOM 6000 C CA . TRP A 1 833 ? -17.629 -26.847 18.746 1.00 97.88 833 TRP A CA 1
ATOM 6001 C C . TRP A 1 833 ? -17.052 -28.262 18.847 1.00 97.88 833 TRP A C 1
ATOM 6003 O O . TRP A 1 833 ? -17.250 -28.945 19.853 1.00 97.88 833 TRP A O 1
ATOM 6013 N N . GLU A 1 834 ? -16.307 -28.686 17.830 1.00 96.94 834 GLU A N 1
ATOM 6014 C CA . GLU A 1 834 ? -15.636 -29.987 17.779 1.00 96.94 834 GLU A CA 1
ATOM 6015 C C . GLU A 1 834 ? -14.117 -29.835 17.807 1.00 96.94 834 GLU A C 1
ATOM 6017 O O . GLU A 1 834 ? -13.567 -28.974 17.127 1.00 96.94 834 GLU A O 1
ATOM 6022 N N . SER A 1 835 ? -13.414 -30.708 18.527 1.00 97.69 835 SER A N 1
ATOM 6023 C CA . SER A 1 835 ? -11.948 -30.712 18.515 1.00 97.69 835 SER A CA 1
ATOM 6024 C C . SER A 1 835 ? -11.375 -31.245 17.197 1.00 97.69 835 SER A C 1
ATOM 6026 O O . SER A 1 835 ? -11.897 -32.184 16.587 1.00 97.69 835 SER A O 1
ATOM 6028 N N . ARG A 1 836 ? -10.249 -30.662 16.789 1.00 97.94 836 ARG A N 1
ATOM 6029 C CA . ARG A 1 836 ? -9.371 -31.108 15.701 1.00 97.94 836 ARG A CA 1
ATOM 6030 C C . ARG A 1 836 ? -7.946 -31.284 16.227 1.00 97.94 836 ARG A C 1
ATOM 6032 O O . ARG A 1 836 ? -7.696 -31.117 17.420 1.00 97.94 836 ARG A O 1
ATOM 6039 N N . ALA A 1 837 ? -7.021 -31.698 15.360 1.00 97.88 837 ALA A N 1
ATOM 6040 C CA . ALA A 1 837 ? -5.620 -31.840 15.739 1.00 97.88 837 ALA A CA 1
ATOM 6041 C C . ALA A 1 837 ? -5.084 -30.516 16.301 1.00 97.88 837 ALA A C 1
ATOM 6043 O O . ALA A 1 837 ? -5.218 -29.464 15.667 1.00 97.88 837 ALA A O 1
ATOM 6044 N N . ALA A 1 838 ? -4.491 -30.595 17.492 1.00 97.31 838 ALA A N 1
ATOM 6045 C CA . ALA A 1 838 ? -3.897 -29.453 18.166 1.00 97.31 838 ALA A CA 1
ATOM 6046 C C . ALA A 1 838 ? -2.734 -28.883 17.345 1.00 97.31 838 ALA A C 1
ATOM 6048 O O . ALA A 1 838 ? -2.004 -29.622 16.680 1.00 97.31 838 ALA A O 1
ATOM 6049 N N . MET A 1 839 ? -2.583 -27.565 17.397 1.00 96.31 839 MET A N 1
ATOM 6050 C CA . MET A 1 839 ? -1.465 -26.852 16.801 1.00 96.31 839 MET A CA 1
ATOM 6051 C C . MET A 1 839 ? -0.148 -27.296 17.471 1.00 96.31 839 MET A C 1
ATOM 6053 O O . MET A 1 839 ? -0.101 -27.340 18.704 1.00 96.31 839 MET A O 1
ATOM 6057 N N . PRO A 1 840 ? 0.909 -27.635 16.704 1.00 91.81 840 PRO A N 1
ATOM 6058 C CA . PRO A 1 840 ? 2.119 -28.260 17.245 1.00 91.81 840 PRO A CA 1
ATOM 6059 C C . PRO A 1 840 ? 2.896 -27.407 18.252 1.00 91.81 840 PRO A C 1
ATOM 6061 O O . PRO A 1 840 ? 3.455 -27.963 19.194 1.00 91.81 840 PRO A O 1
ATOM 6064 N N . ASN A 1 841 ? 2.916 -26.084 18.068 1.00 93.44 841 ASN A N 1
ATOM 6065 C CA . ASN A 1 841 ? 3.544 -25.143 18.989 1.00 93.44 841 ASN A CA 1
ATOM 6066 C C . ASN A 1 841 ? 2.489 -24.208 19.610 1.00 93.44 841 ASN A C 1
ATOM 6068 O O . ASN A 1 841 ? 2.096 -23.230 18.978 1.00 93.44 841 ASN A O 1
ATOM 6072 N N . PRO A 1 842 ? 1.994 -24.496 20.823 1.00 95.12 842 PRO A N 1
ATOM 6073 C CA . PRO A 1 842 ? 1.062 -23.632 21.544 1.00 95.12 842 PRO A CA 1
ATOM 6074 C C . PRO A 1 842 ? 1.575 -22.193 21.687 1.00 95.12 842 PRO A C 1
ATOM 6076 O O . PRO A 1 842 ? 2.584 -21.963 22.344 1.00 95.12 842 PRO A O 1
ATOM 6079 N N . ARG A 1 843 ? 0.863 -21.210 21.125 1.00 95.06 843 ARG A N 1
ATOM 6080 C CA . ARG A 1 843 ? 1.218 -19.781 21.215 1.00 95.06 843 ARG A CA 1
ATOM 6081 C C . ARG A 1 843 ? -0.020 -18.887 21.191 1.00 95.06 843 ARG A C 1
ATOM 6083 O O . ARG A 1 843 ? -1.107 -19.323 20.805 1.00 95.06 843 ARG A O 1
ATOM 6090 N N . ASN A 1 844 ? 0.143 -17.640 21.622 1.00 94.00 844 ASN A N 1
ATOM 6091 C CA . ASN A 1 844 ? -0.924 -16.646 21.772 1.00 94.00 844 ASN A CA 1
ATOM 6092 C C . ASN A 1 844 ? -0.629 -15.363 20.964 1.00 94.00 844 ASN A C 1
ATOM 6094 O O . ASN A 1 844 ? 0.429 -15.254 20.360 1.00 94.00 844 ASN A O 1
ATOM 6098 N N . HIS A 1 845 ? -1.573 -14.418 20.905 1.00 94.38 845 HIS A N 1
ATOM 6099 C CA . HIS A 1 845 ? -1.519 -13.175 20.101 1.00 94.38 845 HIS A CA 1
ATOM 6100 C C . HIS A 1 845 ? -1.105 -13.407 18.632 1.00 94.38 845 HIS A C 1
ATOM 6102 O O . HIS A 1 845 ? -0.488 -12.553 17.992 1.00 94.38 845 HIS A O 1
ATOM 6108 N N . LEU A 1 846 ? -1.446 -14.586 18.107 1.00 96.25 846 LEU A N 1
ATOM 6109 C CA . LEU A 1 846 ? -1.230 -14.995 16.724 1.00 96.25 846 LEU A CA 1
ATOM 6110 C C . LEU A 1 846 ? -2.433 -14.636 15.850 1.00 96.25 846 LEU A C 1
ATOM 6112 O O . LEU A 1 846 ? -3.520 -14.333 16.348 1.00 96.25 846 LEU A O 1
ATOM 6116 N N . ALA A 1 847 ? -2.248 -14.735 14.540 1.00 96.50 847 ALA A N 1
ATOM 6117 C CA . ALA A 1 847 ? -3.322 -14.560 13.574 1.00 96.50 847 ALA A CA 1
ATOM 6118 C C . ALA A 1 847 ? -3.686 -15.872 12.874 1.00 96.50 847 ALA A C 1
ATOM 6120 O O . ALA A 1 847 ? -2.859 -16.777 12.727 1.00 96.50 847 ALA A O 1
ATOM 6121 N N . GLY A 1 848 ? -4.936 -15.940 12.412 1.00 96.44 848 GLY A N 1
ATOM 6122 C CA . GLY A 1 848 ? -5.428 -17.000 11.542 1.00 96.44 848 GLY A CA 1
ATOM 6123 C C . GLY A 1 848 ? -5.767 -16.479 10.148 1.00 96.44 848 GLY A C 1
ATOM 6124 O O . GLY A 1 848 ? -6.307 -15.386 10.009 1.00 96.44 848 GLY A O 1
ATOM 6125 N N . ALA A 1 849 ? -5.474 -17.265 9.113 1.00 96.69 849 ALA A N 1
ATOM 6126 C CA . ALA A 1 849 ? -5.896 -16.980 7.740 1.00 96.69 849 ALA A CA 1
ATOM 6127 C C . ALA A 1 849 ? -6.364 -18.253 7.025 1.00 96.69 849 ALA A C 1
ATOM 6129 O O . ALA A 1 849 ? -5.995 -19.361 7.407 1.00 96.69 849 ALA A O 1
ATOM 6130 N N . ALA A 1 850 ? -7.168 -18.100 5.972 1.00 94.50 850 ALA A N 1
ATOM 6131 C CA . ALA A 1 850 ? -7.622 -19.204 5.133 1.00 94.50 850 ALA A CA 1
ATOM 6132 C C . ALA A 1 850 ? -7.227 -18.964 3.677 1.00 94.50 850 ALA A C 1
ATOM 6134 O O . ALA A 1 850 ? -7.634 -17.968 3.077 1.00 94.50 850 ALA A O 1
ATOM 6135 N N . VAL A 1 851 ? -6.458 -19.885 3.097 1.00 89.88 851 VAL A N 1
ATOM 6136 C CA . VAL A 1 851 ? -6.008 -19.801 1.701 1.00 89.88 851 VAL A CA 1
ATOM 6137 C C . VAL A 1 851 ? -6.022 -21.190 1.078 1.00 89.88 851 VAL A C 1
ATOM 6139 O O . VAL A 1 851 ? -5.563 -22.149 1.689 1.00 89.88 851 VAL A O 1
ATOM 6142 N N . ASN A 1 852 ? -6.563 -21.315 -0.138 1.00 85.12 852 ASN A N 1
ATOM 6143 C CA . ASN A 1 852 ? -6.594 -22.573 -0.902 1.00 85.12 852 ASN A CA 1
ATOM 6144 C C . ASN A 1 852 ? -7.164 -23.778 -0.122 1.00 85.12 852 ASN A C 1
ATOM 6146 O O . ASN A 1 852 ? -6.729 -24.911 -0.306 1.00 85.12 852 ASN A O 1
ATOM 6150 N N . GLY A 1 853 ? -8.143 -23.536 0.758 1.00 86.12 853 GLY A N 1
ATOM 6151 C CA . GLY A 1 853 ? -8.769 -24.578 1.580 1.00 86.12 853 GLY A CA 1
ATOM 6152 C C . GLY A 1 853 ? -7.946 -25.033 2.792 1.00 86.12 853 GLY A C 1
ATOM 6153 O O . GLY A 1 853 ? -8.338 -25.988 3.457 1.00 86.12 853 GLY A O 1
ATOM 6154 N N . LEU A 1 854 ? -6.831 -24.365 3.092 1.00 93.00 854 LEU A N 1
ATOM 6155 C CA . LEU A 1 854 ? -6.014 -24.592 4.282 1.00 93.00 854 LEU A CA 1
ATOM 6156 C C . LEU A 1 854 ? -6.205 -23.454 5.288 1.00 93.00 854 LEU A C 1
ATOM 6158 O O . LEU A 1 854 ? -6.490 -22.316 4.908 1.00 93.00 854 LEU A O 1
ATOM 6162 N N . VAL A 1 855 ? -6.016 -23.771 6.567 1.00 98.00 855 VAL A N 1
ATOM 6163 C CA . VAL A 1 855 ? -5.951 -22.797 7.664 1.00 98.00 855 VAL A CA 1
ATOM 6164 C C . VAL A 1 855 ? -4.487 -22.518 7.976 1.00 98.00 855 VAL A C 1
ATOM 6166 O O . VAL A 1 855 ? -3.710 -23.456 8.068 1.00 98.00 855 VAL A O 1
ATOM 6169 N N . TYR A 1 856 ? -4.112 -21.261 8.178 1.00 98.19 856 TYR A N 1
ATOM 6170 C CA . TYR A 1 856 ? -2.752 -20.851 8.517 1.00 98.19 856 TYR A CA 1
ATOM 6171 C C . TYR A 1 856 ? -2.721 -20.210 9.901 1.00 98.19 856 TYR A C 1
ATOM 6173 O O . TYR A 1 856 ? -3.528 -19.323 10.174 1.00 98.19 856 TYR A O 1
ATOM 6181 N N . ALA A 1 857 ? -1.782 -20.640 10.741 1.00 98.12 857 ALA A N 1
ATOM 6182 C CA . ALA A 1 857 ? -1.458 -20.048 12.032 1.00 98.12 857 ALA A CA 1
ATOM 6183 C C . ALA A 1 857 ? -0.142 -19.276 11.907 1.00 98.12 857 ALA A C 1
ATOM 6185 O O . ALA A 1 857 ? 0.896 -19.868 11.608 1.00 98.12 857 ALA A O 1
ATOM 6186 N N . ILE A 1 858 ? -0.190 -17.958 12.096 1.00 98.12 858 ILE A N 1
ATOM 6187 C CA . ILE A 1 858 ? 0.897 -17.050 11.708 1.00 98.12 858 ILE A CA 1
ATOM 6188 C C . ILE A 1 858 ? 1.382 -16.268 12.926 1.00 98.12 858 ILE A C 1
ATOM 6190 O O . ILE A 1 858 ? 0.571 -15.638 13.610 1.00 98.12 858 ILE A O 1
ATOM 6194 N N . GLY A 1 859 ? 2.695 -16.290 13.165 1.00 96.75 859 GLY A N 1
ATOM 6195 C CA . GLY A 1 859 ? 3.355 -15.566 14.247 1.00 96.75 859 GLY A CA 1
ATOM 6196 C C . GLY A 1 859 ? 2.788 -15.917 15.622 1.00 96.75 859 GLY A C 1
ATOM 6197 O O . GLY A 1 859 ? 2.434 -17.066 15.894 1.00 96.75 859 GLY A O 1
ATOM 6198 N N . GLY A 1 860 ? 2.689 -14.911 16.482 1.00 95.19 860 GLY A N 1
ATOM 6199 C CA . GLY A 1 860 ? 2.261 -15.005 17.871 1.00 95.19 860 GLY A CA 1
ATOM 6200 C C . GLY A 1 860 ? 3.404 -14.765 18.847 1.00 95.19 860 GLY A C 1
ATOM 6201 O O . GLY A 1 860 ? 4.483 -14.310 18.476 1.00 95.19 860 GLY A O 1
ATOM 6202 N N . GLN A 1 861 ? 3.165 -15.087 20.109 1.00 93.50 861 GLN A N 1
ATOM 6203 C CA . GLN A 1 861 ? 4.149 -15.021 21.178 1.00 93.50 861 GLN A CA 1
ATOM 6204 C C . GLN A 1 861 ? 3.933 -16.119 22.215 1.00 93.50 861 GLN A C 1
ATOM 6206 O O . GLN A 1 861 ? 2.846 -16.700 22.300 1.00 93.50 861 GLN A O 1
ATOM 6211 N N . HIS A 1 862 ? 4.948 -16.333 23.047 1.00 93.31 862 HIS A N 1
ATOM 6212 C CA . HIS A 1 862 ? 4.875 -17.214 24.203 1.00 93.31 862 HIS A CA 1
ATOM 6213 C C . HIS A 1 862 ? 4.651 -16.455 25.507 1.00 93.31 862 HIS A C 1
ATOM 6215 O O . HIS A 1 862 ? 5.242 -15.402 25.723 1.00 93.31 862 HIS A O 1
ATOM 6221 N N . LEU A 1 863 ? 3.800 -16.999 26.383 1.00 86.50 863 LEU A N 1
ATOM 6222 C CA . LEU A 1 863 ? 3.679 -16.598 27.797 1.00 86.50 863 LEU A CA 1
ATOM 6223 C C . LEU A 1 863 ? 3.494 -15.088 28.061 1.00 86.50 863 LEU A C 1
ATOM 6225 O O . LEU A 1 863 ? 3.932 -14.596 29.096 1.00 86.50 863 LEU A O 1
ATOM 6229 N N . ALA A 1 864 ? 2.855 -14.343 27.152 1.00 76.69 864 ALA A N 1
ATOM 6230 C CA . ALA A 1 864 ? 2.753 -12.876 27.228 1.00 76.69 864 ALA A CA 1
ATOM 6231 C C . ALA A 1 864 ? 4.074 -12.090 27.092 1.00 76.69 864 ALA A C 1
ATOM 6233 O O . ALA A 1 864 ? 4.084 -10.894 27.362 1.00 76.69 864 ALA A O 1
ATOM 6234 N N . ASP A 1 865 ? 5.172 -12.716 26.675 1.00 84.06 865 ASP A N 1
ATOM 6235 C CA . ASP A 1 865 ? 6.476 -12.059 26.598 1.00 84.06 865 ASP A CA 1
ATOM 6236 C C . ASP A 1 865 ? 6.658 -11.327 25.259 1.00 84.06 865 ASP A C 1
ATOM 6238 O O . ASP A 1 865 ? 7.025 -11.917 24.245 1.00 84.06 865 ASP A O 1
ATOM 6242 N N . GLU A 1 866 ? 6.401 -10.021 25.262 1.00 84.12 866 GLU A N 1
ATOM 6243 C CA . GLU A 1 866 ? 6.621 -9.137 24.107 1.00 84.12 866 GLU A CA 1
ATOM 6244 C C . GLU A 1 866 ? 8.097 -8.739 23.922 1.00 84.12 866 GLU A C 1
ATOM 6246 O O . GLU A 1 866 ? 8.480 -8.245 22.858 1.00 84.12 866 GLU A O 1
ATOM 6251 N N . PHE A 1 867 ? 8.954 -8.971 24.923 1.00 79.38 867 PHE A N 1
ATOM 6252 C CA . PHE A 1 867 ? 10.371 -8.615 24.858 1.00 79.38 867 PHE A CA 1
ATOM 6253 C C . PHE A 1 867 ? 11.203 -9.679 24.145 1.00 79.38 867 PHE A C 1
ATOM 6255 O O . PHE A 1 867 ? 12.046 -9.321 23.326 1.00 79.38 867 PHE A O 1
ATOM 6262 N N . GLY A 1 868 ? 10.972 -10.962 24.423 1.00 85.50 868 GLY A N 1
ATOM 6263 C CA . GLY A 1 868 ? 11.720 -12.067 23.811 1.00 85.50 868 GLY A CA 1
ATOM 6264 C C . GLY A 1 868 ? 10.861 -13.201 23.256 1.00 85.50 868 GLY A C 1
ATOM 6265 O O . GLY A 1 868 ? 11.391 -14.094 22.598 1.00 85.50 868 GLY A O 1
ATOM 6266 N N . GLY A 1 869 ? 9.551 -13.179 23.504 1.00 88.94 869 GLY A N 1
ATOM 6267 C CA . GLY A 1 869 ? 8.662 -14.306 23.247 1.00 88.94 869 GLY A CA 1
ATOM 6268 C C . GLY A 1 869 ? 7.948 -14.289 21.901 1.00 88.94 869 GLY A C 1
ATOM 6269 O O . GLY A 1 869 ? 7.248 -15.263 21.619 1.00 88.94 869 GLY A O 1
ATOM 6270 N N . ASN A 1 870 ? 8.089 -13.253 21.063 1.00 95.75 870 ASN A N 1
ATOM 6271 C CA . ASN A 1 870 ? 7.447 -13.224 19.741 1.00 95.75 870 ASN A CA 1
ATOM 6272 C C . ASN A 1 870 ? 7.993 -14.346 18.842 1.00 95.75 870 ASN A C 1
ATOM 6274 O O . ASN A 1 870 ? 9.171 -14.695 18.903 1.00 95.75 870 ASN A O 1
ATOM 6278 N N . GLN A 1 871 ? 7.144 -14.890 17.973 1.00 96.38 871 GLN A N 1
ATOM 6279 C CA . GLN A 1 871 ? 7.437 -16.065 17.154 1.00 96.38 871 GLN A CA 1
ATOM 6280 C C . GLN A 1 871 ? 7.512 -15.722 15.664 1.00 96.38 871 GLN A C 1
ATOM 6282 O O . GLN A 1 871 ? 6.814 -14.835 15.170 1.00 96.38 871 GLN A O 1
ATOM 6287 N N . VAL A 1 872 ? 8.356 -16.457 14.938 1.00 95.44 872 VAL A N 1
ATOM 6288 C CA . VAL A 1 872 ? 8.474 -16.389 13.468 1.00 95.44 872 VAL A CA 1
ATOM 6289 C C . VAL A 1 872 ? 7.571 -17.394 12.748 1.00 95.44 872 VAL A C 1
ATOM 6291 O O . VAL A 1 872 ? 7.467 -17.356 11.524 1.00 95.44 872 VAL A O 1
ATOM 6294 N N . GLU A 1 873 ? 6.934 -18.305 13.490 1.00 96.19 873 GLU A N 1
ATOM 6295 C CA . GLU A 1 873 ? 6.338 -19.493 12.888 1.00 96.19 873 GLU A CA 1
ATOM 6296 C C . GLU A 1 873 ? 5.173 -19.215 11.940 1.00 96.19 873 GLU A C 1
ATOM 6298 O O . GLU A 1 873 ? 4.275 -18.416 12.212 1.00 96.19 873 GLU A O 1
ATOM 6303 N N . LEU A 1 874 ? 5.130 -20.034 10.895 1.00 97.75 874 LEU A N 1
ATOM 6304 C CA . LEU A 1 874 ? 3.977 -20.296 10.058 1.00 97.75 874 LEU A CA 1
ATOM 6305 C C . LEU A 1 874 ? 3.672 -21.801 10.058 1.00 97.75 874 LEU A C 1
ATOM 6307 O O . LEU A 1 874 ? 4.532 -22.614 9.707 1.00 97.75 874 LEU A O 1
ATOM 6311 N N . ASP A 1 875 ? 2.433 -22.160 10.388 1.00 98.12 875 ASP A N 1
ATOM 6312 C CA . ASP A 1 875 ? 1.904 -23.521 10.263 1.00 98.12 875 ASP A CA 1
ATOM 6313 C C . ASP A 1 875 ? 0.640 -23.525 9.408 1.00 98.12 875 ASP A C 1
ATOM 6315 O O . ASP A 1 875 ? -0.206 -22.644 9.551 1.00 98.12 875 ASP A O 1
ATOM 6319 N N . ALA A 1 876 ? 0.470 -24.542 8.565 1.00 98.06 876 ALA A N 1
ATOM 6320 C CA . ALA A 1 876 ? -0.759 -24.780 7.817 1.00 98.06 876 ALA A CA 1
ATOM 6321 C C . ALA A 1 876 ? -1.459 -26.058 8.279 1.00 98.06 876 ALA A C 1
ATOM 6323 O O . ALA A 1 876 ? -0.870 -27.136 8.302 1.00 98.06 876 ALA A O 1
ATOM 6324 N N . TYR A 1 877 ? -2.742 -25.954 8.597 1.00 98.44 877 TYR A N 1
ATOM 6325 C CA . TYR A 1 877 ? -3.631 -27.070 8.863 1.00 98.44 877 TYR A CA 1
ATOM 6326 C C . TYR A 1 877 ? -4.433 -27.433 7.620 1.00 98.44 877 TYR A C 1
ATOM 6328 O O . TYR A 1 877 ? -5.059 -26.579 6.988 1.00 98.44 877 TYR A O 1
ATOM 6336 N N . ASN A 1 878 ? -4.460 -28.726 7.313 1.00 96.69 878 ASN A N 1
ATOM 6337 C CA . ASN A 1 878 ? -5.297 -29.294 6.268 1.00 96.69 878 ASN A CA 1
ATOM 6338 C C . ASN A 1 878 ? -6.540 -29.958 6.890 1.00 96.69 878 ASN A C 1
ATOM 6340 O O . ASN A 1 878 ? -6.408 -31.017 7.514 1.00 96.69 878 ASN A O 1
ATOM 6344 N N . PRO A 1 879 ? -7.752 -29.399 6.689 1.00 94.06 879 PRO A N 1
ATOM 6345 C CA . PRO A 1 879 ? -8.988 -29.970 7.228 1.00 94.06 879 PRO A CA 1
ATOM 6346 C C . PRO A 1 879 ? -9.321 -31.366 6.696 1.00 94.06 879 PRO A C 1
ATOM 6348 O O . PRO A 1 879 ? -9.966 -32.147 7.389 1.00 94.06 879 PRO A O 1
ATOM 6351 N N . THR A 1 880 ? -8.852 -31.712 5.493 1.00 93.56 880 THR A N 1
ATOM 6352 C CA . THR A 1 880 ? -9.128 -33.018 4.871 1.00 93.56 880 THR A CA 1
ATOM 6353 C C . THR A 1 880 ? -8.355 -34.139 5.559 1.00 93.56 880 THR A C 1
ATOM 6355 O O . THR A 1 880 ? -8.869 -35.242 5.725 1.00 93.56 880 THR A O 1
ATOM 6358 N N . THR A 1 881 ? -7.111 -33.869 5.955 1.00 95.44 881 THR A N 1
ATOM 6359 C CA . THR A 1 881 ? -6.238 -34.856 6.607 1.00 95.44 881 THR A CA 1
ATOM 6360 C C . THR A 1 881 ? -6.212 -34.711 8.123 1.00 95.44 881 THR A C 1
ATOM 6362 O O . THR A 1 881 ? -5.721 -35.608 8.802 1.00 95.44 881 THR A O 1
ATOM 6365 N N . ASN A 1 882 ? -6.750 -33.613 8.662 1.00 97.19 882 ASN A N 1
ATOM 6366 C CA . ASN A 1 882 ? -6.685 -33.247 10.073 1.00 97.19 882 ASN A CA 1
ATOM 6367 C C . ASN A 1 882 ? -5.237 -33.201 10.602 1.00 97.19 882 ASN A C 1
ATOM 6369 O O . ASN A 1 882 ? -4.927 -33.761 11.652 1.00 97.19 882 ASN A O 1
ATOM 6373 N N . THR A 1 883 ? -4.340 -32.545 9.860 1.00 97.62 883 THR A N 1
ATOM 6374 C CA . THR A 1 883 ? -2.909 -32.450 10.197 1.00 97.62 883 THR A CA 1
ATOM 6375 C C . THR A 1 883 ? -2.366 -31.042 9.995 1.00 97.62 883 THR A C 1
ATOM 6377 O O . THR A 1 883 ? -2.733 -30.377 9.027 1.00 97.62 883 THR A O 1
ATOM 6380 N N . TRP A 1 884 ? -1.438 -30.635 10.862 1.00 98.44 884 TRP A N 1
ATOM 6381 C CA . TRP A 1 884 ? -0.633 -29.420 10.710 1.00 98.44 884 TRP A CA 1
ATOM 6382 C C . TRP A 1 884 ? 0.679 -29.709 9.973 1.00 98.44 884 TRP A C 1
ATOM 6384 O O . TRP A 1 884 ? 1.231 -30.804 10.070 1.00 98.44 884 TRP A O 1
ATOM 6394 N N . THR A 1 885 ? 1.175 -28.733 9.224 1.00 96.94 885 THR A N 1
ATOM 6395 C CA . THR A 1 885 ? 2.448 -28.770 8.500 1.00 96.94 885 THR A CA 1
ATOM 6396 C C . THR A 1 885 ? 3.176 -27.454 8.710 1.00 96.94 885 THR A C 1
ATOM 6398 O O . THR A 1 885 ? 2.600 -26.389 8.500 1.00 96.94 885 THR A O 1
ATOM 6401 N N . ARG A 1 886 ? 4.447 -27.538 9.100 1.00 96.44 886 ARG A N 1
ATOM 6402 C CA . ARG A 1 886 ? 5.315 -26.379 9.284 1.00 96.44 886 ARG A CA 1
ATOM 6403 C C . ARG A 1 886 ? 5.735 -25.797 7.937 1.00 96.44 886 ARG A C 1
ATOM 6405 O O . ARG A 1 886 ? 6.081 -26.552 7.028 1.00 96.44 886 ARG A O 1
ATOM 6412 N N . LEU A 1 887 ? 5.712 -24.475 7.817 1.00 96.25 887 LEU A N 1
ATOM 6413 C CA . LEU A 1 887 ? 6.053 -23.735 6.601 1.00 96.25 887 LEU A CA 1
ATOM 6414 C C . LEU A 1 887 ? 7.191 -22.739 6.857 1.00 96.25 887 LEU A C 1
ATOM 6416 O O . LEU A 1 887 ? 7.726 -22.680 7.963 1.00 96.25 887 LEU A O 1
ATOM 6420 N N . ALA A 1 888 ? 7.589 -21.998 5.819 1.00 88.19 888 ALA A N 1
ATOM 6421 C CA . ALA A 1 888 ? 8.680 -21.035 5.911 1.00 88.19 888 ALA A CA 1
ATOM 6422 C C . ALA A 1 888 ? 8.397 -19.928 6.935 1.00 88.19 888 ALA A C 1
ATOM 6424 O O . ALA A 1 888 ? 7.291 -19.385 7.006 1.00 88.19 888 ALA A O 1
ATOM 6425 N N . ASP A 1 889 ? 9.433 -19.579 7.689 1.00 93.81 889 ASP A N 1
ATOM 6426 C CA . ASP A 1 889 ? 9.367 -18.605 8.769 1.00 93.81 889 ASP A CA 1
ATOM 6427 C C . ASP A 1 889 ? 9.307 -17.167 8.279 1.00 93.81 889 ASP A C 1
ATOM 6429 O O . ASP A 1 889 ? 9.913 -16.803 7.268 1.00 93.81 889 ASP A O 1
ATOM 6433 N N . LEU A 1 890 ? 8.599 -16.339 9.047 1.00 90.06 890 LEU A N 1
ATOM 6434 C CA . LEU A 1 890 ? 8.741 -14.895 8.960 1.00 90.06 890 LEU A CA 1
ATOM 6435 C C . LEU A 1 890 ? 10.207 -14.526 9.203 1.00 90.06 890 LEU A C 1
ATOM 6437 O O . LEU A 1 890 ? 10.836 -15.008 10.140 1.00 90.06 890 LEU A O 1
ATOM 6441 N N . SER A 1 891 ? 10.735 -13.599 8.410 1.00 81.75 891 SER A N 1
ATOM 6442 C CA . SER A 1 891 ? 12.113 -13.121 8.573 1.00 81.75 891 SER A CA 1
ATOM 6443 C C . SER A 1 891 ? 12.345 -12.375 9.891 1.00 81.75 891 SER A C 1
ATOM 6445 O O . SER A 1 891 ? 13.484 -12.176 10.299 1.00 81.75 891 SER A O 1
ATOM 6447 N N . VAL A 1 892 ? 11.272 -11.923 10.546 1.00 86.25 892 VAL A N 1
ATOM 6448 C CA . VAL A 1 892 ? 11.312 -11.255 11.845 1.00 86.25 892 VAL A CA 1
ATOM 6449 C C . VAL A 1 892 ? 10.117 -11.727 12.667 1.00 86.25 892 VAL A C 1
ATOM 6451 O O . VAL A 1 892 ? 8.996 -11.768 12.163 1.00 86.25 892 VAL A O 1
ATOM 6454 N N . ALA A 1 893 ? 10.349 -12.050 13.938 1.00 91.81 893 ALA A N 1
ATOM 6455 C CA . ALA A 1 893 ? 9.302 -12.481 14.856 1.00 91.81 893 ALA A CA 1
ATOM 6456 C C . ALA A 1 893 ? 8.182 -11.431 14.982 1.00 91.81 893 ALA A C 1
ATOM 6458 O O . ALA A 1 893 ? 8.448 -10.222 14.973 1.00 91.81 893 ALA A O 1
ATOM 6459 N N . ARG A 1 894 ? 6.928 -11.889 15.076 1.00 94.75 894 ARG A N 1
ATOM 6460 C CA . ARG A 1 894 ? 5.735 -11.030 15.143 1.00 94.75 894 ARG A CA 1
ATOM 6461 C C . ARG A 1 894 ? 4.695 -11.594 16.101 1.00 94.75 894 ARG A C 1
ATOM 6463 O O . ARG A 1 894 ? 4.160 -12.663 15.832 1.00 94.75 894 ARG A O 1
ATOM 6470 N N . GLY A 1 895 ? 4.351 -10.845 17.142 1.00 94.06 895 GLY A N 1
ATOM 6471 C CA . GLY A 1 895 ? 3.137 -11.034 17.945 1.00 94.06 895 GLY A CA 1
ATOM 6472 C C . GLY A 1 895 ? 2.129 -9.909 17.697 1.00 94.06 895 GLY A C 1
ATOM 6473 O O . GLY A 1 895 ? 2.408 -8.987 16.929 1.00 94.06 895 GLY A O 1
ATOM 6474 N N . HIS A 1 896 ? 0.969 -9.960 18.359 1.00 94.38 896 HIS A N 1
ATOM 6475 C CA . HIS A 1 896 ? -0.019 -8.867 18.357 1.00 94.38 896 HIS A CA 1
ATOM 6476 C C . HIS A 1 896 ? -0.599 -8.528 16.961 1.00 94.38 896 HIS A C 1
ATOM 6478 O O . HIS A 1 896 ? -0.945 -7.393 16.649 1.00 94.38 896 HIS A O 1
ATOM 6484 N N . ILE A 1 897 ? -0.738 -9.543 16.100 1.00 94.94 897 ILE A N 1
ATOM 6485 C CA . ILE A 1 897 ? -1.130 -9.394 14.681 1.00 94.94 897 ILE A CA 1
ATOM 6486 C C . ILE A 1 897 ? -2.551 -9.885 14.358 1.00 94.94 897 ILE A C 1
ATOM 6488 O O . ILE A 1 897 ? -2.916 -10.027 13.191 1.00 94.94 897 ILE A O 1
ATOM 6492 N N . SER A 1 898 ? -3.373 -10.162 15.373 1.00 89.50 898 SER A N 1
ATOM 6493 C CA . SER A 1 898 ? -4.680 -10.827 15.214 1.00 89.50 898 SER A CA 1
ATOM 6494 C C . SER A 1 898 ? -5.637 -10.114 14.239 1.00 89.50 898 SER A C 1
ATOM 6496 O O . SER A 1 898 ? -6.363 -10.778 13.499 1.00 89.50 898 SER A O 1
ATOM 6498 N N . SER A 1 899 ? -5.580 -8.780 14.181 1.00 91.75 899 SER A N 1
ATOM 6499 C CA . SER A 1 899 ? -6.409 -7.919 13.320 1.00 91.75 899 SER A CA 1
ATOM 6500 C C . SER A 1 899 ? -5.649 -7.284 12.149 1.00 91.75 899 SER A C 1
ATOM 6502 O O . SER A 1 899 ? -6.182 -6.398 11.473 1.00 91.75 899 SER A O 1
ATOM 6504 N N . SER A 1 900 ? -4.410 -7.717 11.898 1.00 93.88 900 SER A N 1
ATOM 6505 C CA . SER A 1 900 ? -3.525 -7.138 10.882 1.00 93.88 900 SER A CA 1
ATOM 6506 C C . SER A 1 900 ? -2.947 -8.164 9.902 1.00 93.88 900 SER A C 1
ATOM 6508 O O . SER A 1 900 ? -1.968 -7.895 9.202 1.00 93.88 900 SER A O 1
ATOM 6510 N N . VAL A 1 901 ? -3.600 -9.324 9.798 1.00 95.75 901 VAL A N 1
ATOM 6511 C CA . VAL A 1 901 ? -3.333 -10.333 8.772 1.00 95.75 901 VAL A CA 1
ATOM 6512 C C . VAL A 1 901 ? -4.474 -10.390 7.768 1.00 95.75 901 VAL A C 1
ATOM 6514 O O . VAL A 1 901 ? -5.641 -10.486 8.138 1.00 95.75 901 VAL A O 1
ATOM 6517 N N . LEU A 1 902 ? -4.139 -10.334 6.479 1.00 93.94 902 LEU A N 1
ATOM 6518 C CA . LEU A 1 902 ? -5.107 -10.277 5.383 1.00 93.94 902 LEU A CA 1
ATOM 6519 C C . LEU A 1 902 ? -4.751 -11.280 4.288 1.00 93.94 902 LEU A C 1
ATOM 6521 O O . LEU A 1 902 ? -3.594 -11.656 4.131 1.00 93.94 902 LEU A O 1
ATOM 6525 N N . VAL A 1 903 ? -5.739 -11.676 3.487 1.00 89.69 903 VAL A N 1
ATOM 6526 C CA . VAL A 1 903 ? -5.521 -12.507 2.297 1.00 89.69 903 VAL A CA 1
ATOM 6527 C C . VAL A 1 903 ? -5.757 -11.675 1.045 1.00 89.69 903 VAL A C 1
ATOM 6529 O O . VAL A 1 903 ? -6.800 -11.036 0.900 1.00 89.69 903 VAL A O 1
ATOM 6532 N N . ARG A 1 904 ? -4.802 -11.713 0.117 1.00 79.44 904 ARG A N 1
ATOM 6533 C CA . ARG A 1 904 ? -4.873 -11.040 -1.182 1.00 79.44 904 ARG A CA 1
ATOM 6534 C C . ARG A 1 904 ? -4.447 -12.014 -2.267 1.00 79.44 904 ARG A C 1
ATOM 6536 O O . ARG A 1 904 ? -3.340 -12.522 -2.213 1.00 79.44 904 ARG A O 1
ATOM 6543 N N . ASN A 1 905 ? -5.312 -12.266 -3.248 1.00 72.38 905 ASN A N 1
ATOM 6544 C CA . ASN A 1 905 ? -4.991 -13.094 -4.419 1.00 72.38 905 ASN A CA 1
ATOM 6545 C C . ASN A 1 905 ? -4.335 -14.453 -4.079 1.00 72.38 905 ASN A C 1
ATOM 6547 O O . ASN A 1 905 ? -3.411 -14.908 -4.745 1.00 72.38 905 ASN A O 1
ATOM 6551 N N . GLY A 1 906 ? -4.797 -15.102 -3.006 1.00 76.94 906 GLY A N 1
ATOM 6552 C CA . GLY A 1 906 ? -4.228 -16.373 -2.549 1.00 76.94 906 GLY A CA 1
ATOM 6553 C C . GLY A 1 906 ? -2.866 -16.261 -1.850 1.00 76.94 906 GLY A C 1
ATOM 6554 O O . GLY A 1 906 ? -2.195 -17.273 -1.683 1.00 76.94 906 GLY A O 1
ATOM 6555 N N . ARG A 1 907 ? -2.464 -15.060 -1.429 1.00 84.94 907 ARG A N 1
ATOM 6556 C CA . ARG A 1 907 ? -1.273 -14.761 -0.620 1.00 84.94 907 ARG A CA 1
ATOM 6557 C C . ARG A 1 907 ? -1.685 -14.194 0.733 1.00 84.94 907 ARG A C 1
ATOM 6559 O O . ARG A 1 907 ? -2.787 -13.656 0.868 1.00 84.94 907 ARG A O 1
ATOM 6566 N N . ILE A 1 908 ? -0.815 -14.317 1.730 1.00 94.62 908 ILE A N 1
ATOM 6567 C CA . ILE A 1 908 ? -1.074 -13.867 3.106 1.00 94.62 908 ILE A CA 1
ATOM 6568 C C . ILE A 1 908 ? -0.215 -12.643 3.391 1.00 94.62 908 ILE A C 1
ATOM 6570 O O . ILE A 1 908 ? 0.993 -12.699 3.214 1.00 94.62 908 ILE A O 1
ATOM 6574 N N . LEU A 1 909 ? -0.822 -11.559 3.858 1.00 94.00 909 LEU A N 1
ATOM 6575 C CA . LEU A 1 909 ? -0.130 -10.351 4.288 1.00 94.00 909 LEU A CA 1
ATOM 6576 C C . LEU A 1 909 ? -0.109 -10.289 5.813 1.00 94.00 909 LEU A C 1
ATOM 6578 O O . LEU A 1 909 ? -1.145 -10.499 6.437 1.00 94.00 909 LEU A O 1
ATOM 6582 N N . VAL A 1 910 ? 1.035 -9.936 6.393 1.00 96.44 910 VAL A N 1
ATOM 6583 C CA . VAL A 1 910 ? 1.226 -9.626 7.816 1.00 96.44 910 VAL A CA 1
ATOM 6584 C C . VAL A 1 910 ? 1.658 -8.172 7.923 1.00 96.44 910 VAL A C 1
ATOM 6586 O O . VAL A 1 910 ? 2.677 -7.796 7.347 1.00 96.44 910 VAL A O 1
ATOM 6589 N N . ILE A 1 911 ? 0.870 -7.345 8.609 1.00 95.50 911 ILE A N 1
ATOM 6590 C CA . ILE A 1 911 ? 1.017 -5.885 8.604 1.00 95.50 911 ILE A CA 1
ATOM 6591 C C . ILE A 1 911 ? 1.301 -5.387 10.020 1.00 95.50 911 ILE A C 1
ATOM 6593 O O . ILE A 1 911 ? 0.494 -5.582 10.928 1.00 95.50 911 ILE A O 1
ATOM 6597 N N . GLY A 1 912 ? 2.423 -4.696 10.205 1.00 94.56 912 GLY A N 1
ATOM 6598 C CA . GLY A 1 912 ? 2.837 -4.217 11.520 1.00 94.56 912 GLY A CA 1
ATOM 6599 C C . GLY A 1 912 ? 3.093 -5.373 12.489 1.00 94.56 912 GLY A C 1
ATOM 6600 O O . GLY A 1 912 ? 3.759 -6.343 12.121 1.00 94.56 912 GLY A O 1
ATOM 6601 N N . GLY A 1 913 ? 2.592 -5.258 13.717 1.00 94.62 913 GLY A N 1
ATOM 6602 C CA . GLY A 1 913 ? 2.817 -6.224 14.792 1.00 94.62 913 GLY A CA 1
ATOM 6603 C C . GLY A 1 913 ? 3.830 -5.735 15.824 1.00 94.62 913 GLY A C 1
ATOM 6604 O O . GLY A 1 913 ? 4.553 -4.755 15.601 1.00 94.62 913 GLY A O 1
ATOM 6605 N N . THR A 1 914 ? 3.906 -6.451 16.942 1.00 94.06 914 THR A N 1
ATOM 6606 C CA . THR A 1 914 ? 4.960 -6.278 17.949 1.00 94.06 914 THR A CA 1
ATOM 6607 C C . THR A 1 914 ? 6.157 -7.160 17.603 1.00 94.06 914 THR A C 1
ATOM 6609 O O . THR A 1 914 ? 6.000 -8.330 17.242 1.00 94.06 914 THR A O 1
ATOM 6612 N N . VAL A 1 915 ? 7.360 -6.595 17.704 1.00 93.44 915 VAL A N 1
ATOM 6613 C CA . VAL A 1 915 ? 8.633 -7.326 17.619 1.00 93.44 915 VAL A CA 1
ATOM 6614 C C . VAL A 1 915 ? 9.322 -7.346 18.976 1.00 93.44 915 VAL A C 1
ATOM 6616 O O . VAL A 1 915 ? 8.965 -6.580 19.873 1.00 93.44 915 VAL A O 1
ATOM 6619 N N . ASN A 1 916 ? 10.332 -8.206 19.111 1.00 88.69 916 ASN A N 1
ATOM 6620 C CA . ASN A 1 916 ? 11.127 -8.317 20.332 1.00 88.69 916 ASN A CA 1
ATOM 6621 C C . ASN A 1 916 ? 11.676 -6.953 20.784 1.00 88.69 916 ASN A C 1
ATOM 6623 O O . ASN A 1 916 ? 12.045 -6.107 19.969 1.00 88.69 916 ASN A O 1
ATOM 6627 N N . GLY A 1 917 ? 11.713 -6.754 22.099 1.00 84.00 917 GLY A N 1
ATOM 6628 C CA . GLY A 1 917 ? 11.933 -5.454 22.732 1.00 84.00 917 GLY A CA 1
ATOM 6629 C C . GLY A 1 917 ? 10.661 -4.627 22.938 1.00 84.00 917 GLY A C 1
ATOM 6630 O O . GLY A 1 917 ? 10.780 -3.454 23.282 1.00 84.00 917 GLY A O 1
ATOM 6631 N N . ASP A 1 918 ? 9.477 -5.216 22.730 1.00 84.44 918 ASP A N 1
ATOM 6632 C CA . ASP A 1 918 ? 8.185 -4.529 22.818 1.00 84.44 918 ASP A CA 1
ATOM 6633 C C . ASP A 1 918 ? 8.069 -3.335 21.842 1.00 84.44 918 ASP A C 1
ATOM 6635 O O . ASP A 1 918 ? 7.636 -2.225 22.175 1.00 84.44 918 ASP A O 1
ATOM 6639 N N . LEU A 1 919 ? 8.504 -3.547 20.595 1.00 86.44 919 LEU A N 1
ATOM 6640 C CA . LEU A 1 919 ? 8.627 -2.484 19.595 1.00 86.44 919 LEU A CA 1
ATOM 6641 C C . LEU A 1 919 ? 7.561 -2.595 18.490 1.00 86.44 919 LEU A C 1
ATOM 6643 O 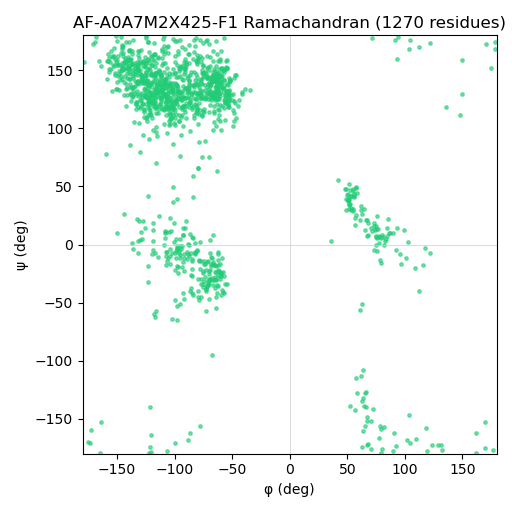O . LEU A 1 919 ? 7.285 -3.694 18.006 1.00 86.44 919 LEU A O 1
ATOM 6647 N N . PRO A 1 920 ? 6.973 -1.466 18.042 1.00 90.38 920 PRO A N 1
ATOM 6648 C CA . PRO A 1 920 ? 6.059 -1.456 16.904 1.00 90.38 920 PRO A CA 1
ATOM 6649 C C . PRO A 1 920 ? 6.803 -1.717 15.587 1.00 90.38 920 PRO A C 1
ATOM 6651 O O . PRO A 1 920 ? 7.801 -1.059 15.292 1.00 90.38 920 PRO A O 1
ATOM 6654 N N . SER A 1 921 ? 6.273 -2.598 14.737 1.00 91.50 921 SER A N 1
ATOM 6655 C CA . SER A 1 921 ? 6.795 -2.801 13.381 1.00 91.50 921 SER A CA 1
ATOM 6656 C C . SER A 1 921 ? 6.076 -1.943 12.344 1.00 91.50 921 SER A C 1
ATOM 6658 O O . SER A 1 921 ? 4.857 -1.784 12.391 1.00 91.50 921 SER A O 1
ATOM 6660 N N . SER A 1 922 ? 6.818 -1.420 11.367 1.00 91.88 922 SER A N 1
ATOM 6661 C CA . SER A 1 922 ? 6.261 -0.824 10.144 1.00 91.88 922 SER A CA 1
ATOM 6662 C C . SER A 1 922 ? 6.232 -1.796 8.965 1.00 91.88 922 SER A C 1
ATOM 6664 O O . SER A 1 922 ? 5.731 -1.438 7.901 1.00 91.88 922 SER A O 1
ATOM 6666 N N . ASP A 1 923 ? 6.773 -3.005 9.103 1.00 90.56 923 ASP A N 1
ATOM 6667 C CA . ASP A 1 923 ? 6.905 -3.908 7.966 1.00 90.56 923 ASP A CA 1
ATOM 6668 C C . ASP A 1 923 ? 5.561 -4.475 7.523 1.00 90.56 923 ASP A C 1
ATOM 6670 O O . ASP A 1 923 ? 4.642 -4.689 8.318 1.00 90.56 923 ASP A O 1
ATOM 6674 N N . ILE A 1 924 ? 5.500 -4.782 6.231 1.00 91.19 924 ILE A N 1
ATOM 6675 C CA . ILE A 1 924 ? 4.452 -5.597 5.643 1.00 91.19 924 ILE A CA 1
ATOM 6676 C C . ILE A 1 924 ? 5.131 -6.785 4.969 1.00 91.19 924 ILE A C 1
ATOM 6678 O O . ILE A 1 924 ? 5.915 -6.598 4.040 1.00 91.19 924 ILE A O 1
ATOM 6682 N N . ALA A 1 925 ? 4.848 -7.993 5.446 1.00 89.75 925 ALA A N 1
ATOM 6683 C CA . ALA A 1 925 ? 5.360 -9.232 4.872 1.00 89.75 925 ALA A CA 1
ATOM 6684 C C . ALA A 1 925 ? 4.255 -9.932 4.076 1.00 89.75 925 ALA A C 1
ATOM 6686 O O . ALA A 1 925 ? 3.124 -10.018 4.545 1.00 89.75 925 ALA A O 1
ATOM 6687 N N . GLU A 1 926 ? 4.571 -10.437 2.888 1.00 90.31 926 GLU A N 1
ATOM 6688 C CA . GLU A 1 926 ? 3.663 -11.217 2.049 1.00 90.31 926 GLU A CA 1
ATOM 6689 C C . GLU A 1 926 ? 4.207 -12.635 1.859 1.00 90.31 926 GLU A C 1
ATOM 6691 O O . GLU A 1 926 ? 5.322 -12.815 1.369 1.00 90.31 926 GLU A O 1
ATOM 6696 N N . TYR A 1 927 ? 3.411 -13.635 2.223 1.00 92.12 927 TYR A N 1
ATOM 6697 C CA . TYR A 1 927 ? 3.695 -15.048 2.015 1.00 92.12 927 TYR A CA 1
ATOM 6698 C C . TYR A 1 927 ? 2.989 -15.574 0.774 1.00 92.12 927 TYR A C 1
ATOM 6700 O O . TYR A 1 927 ? 1.779 -15.390 0.603 1.00 92.12 927 TYR A O 1
ATOM 6708 N N . ASP A 1 928 ? 3.745 -16.299 -0.042 1.00 82.94 928 ASP A N 1
ATOM 6709 C CA . ASP A 1 928 ? 3.262 -17.018 -1.210 1.00 82.94 928 ASP A CA 1
ATOM 6710 C C . ASP A 1 928 ? 3.189 -18.528 -0.931 1.00 82.94 928 ASP A C 1
ATOM 6712 O O . ASP A 1 928 ? 4.224 -19.206 -0.925 1.00 82.94 928 ASP A O 1
ATOM 6716 N N . PRO A 1 929 ? 1.983 -19.101 -0.760 1.00 78.75 929 PRO A N 1
ATOM 6717 C CA . PRO A 1 929 ? 1.828 -20.537 -0.555 1.00 78.75 929 PRO A CA 1
ATOM 6718 C C . PRO A 1 929 ? 2.325 -21.401 -1.717 1.00 78.75 929 PRO A C 1
ATOM 6720 O O . PRO A 1 929 ? 2.618 -22.575 -1.503 1.00 78.75 929 PRO A O 1
ATOM 6723 N N . ALA A 1 930 ? 2.405 -20.867 -2.942 1.00 70.44 930 ALA A N 1
ATOM 6724 C CA . ALA A 1 930 ? 2.850 -21.638 -4.103 1.00 70.44 930 ALA A CA 1
ATOM 6725 C C . ALA A 1 930 ? 4.366 -21.870 -4.098 1.00 70.44 930 ALA A C 1
ATOM 6727 O O . ALA A 1 930 ? 4.835 -22.893 -4.595 1.00 70.44 930 ALA A O 1
ATOM 6728 N N . THR A 1 931 ? 5.125 -20.927 -3.538 1.00 71.06 931 THR A N 1
ATOM 6729 C CA . THR A 1 931 ? 6.592 -20.990 -3.462 1.00 71.06 931 THR A CA 1
ATOM 6730 C C . THR A 1 931 ? 7.105 -21.267 -2.052 1.00 71.06 931 THR A C 1
ATOM 6732 O O . THR A 1 931 ? 8.286 -21.562 -1.890 1.00 71.06 931 THR A O 1
ATOM 6735 N N . ASN A 1 932 ? 6.225 -21.224 -1.045 1.00 85.06 932 ASN A N 1
ATOM 6736 C CA . ASN A 1 932 ? 6.569 -21.310 0.372 1.00 85.06 932 ASN A CA 1
ATOM 6737 C C . ASN A 1 932 ? 7.647 -20.286 0.764 1.00 85.06 932 ASN A C 1
ATOM 6739 O O . ASN A 1 932 ? 8.632 -20.626 1.415 1.00 85.06 932 ASN A O 1
ATOM 6743 N N . ALA A 1 933 ? 7.472 -19.037 0.335 1.00 73.94 933 ALA A N 1
ATOM 6744 C CA . ALA A 1 933 ? 8.437 -17.969 0.558 1.00 73.94 933 ALA A CA 1
ATOM 6745 C C . ALA A 1 933 ? 7.752 -16.668 0.986 1.00 73.94 933 ALA A C 1
ATOM 6747 O O . ALA A 1 933 ? 6.614 -16.389 0.600 1.00 73.94 933 ALA A O 1
ATOM 6748 N N . TRP A 1 934 ? 8.478 -15.870 1.770 1.00 85.00 934 TRP A N 1
ATOM 6749 C CA . TRP A 1 934 ? 8.077 -14.527 2.174 1.00 85.00 934 TRP A CA 1
ATOM 6750 C C . TRP A 1 934 ? 8.768 -13.470 1.316 1.00 85.00 934 TRP A C 1
ATOM 6752 O O . TRP A 1 934 ? 9.921 -13.617 0.913 1.00 85.00 934 TRP A O 1
ATOM 6762 N N . SER A 1 935 ? 8.069 -12.369 1.085 1.00 76.31 935 SER A N 1
ATOM 6763 C CA . SER A 1 935 ? 8.595 -11.146 0.490 1.00 76.31 935 SER A CA 1
ATOM 6764 C C . SER A 1 935 ? 8.179 -9.944 1.337 1.00 76.31 935 SER A C 1
ATOM 6766 O O . SER A 1 935 ? 7.213 -10.016 2.097 1.00 76.31 935 SER A O 1
ATOM 6768 N N . LYS A 1 936 ? 8.915 -8.835 1.242 1.00 76.56 936 LYS A N 1
ATOM 6769 C CA . LYS A 1 936 ? 8.590 -7.593 1.952 1.00 76.56 936 LYS A CA 1
ATOM 6770 C C . LYS A 1 936 ? 7.930 -6.604 0.992 1.00 76.56 936 LYS A C 1
ATOM 6772 O O . LYS A 1 936 ? 8.447 -6.355 -0.094 1.00 76.56 936 LYS A O 1
ATOM 6777 N N . LEU A 1 937 ? 6.801 -6.039 1.409 1.00 76.81 937 LEU A N 1
ATOM 6778 C CA . LEU A 1 937 ? 6.102 -4.959 0.713 1.00 76.81 937 LEU A CA 1
ATOM 6779 C C . LEU A 1 937 ? 6.499 -3.593 1.295 1.00 76.81 937 LEU A C 1
ATOM 6781 O O . LEU A 1 937 ? 7.237 -3.508 2.279 1.00 76.81 937 LEU A O 1
ATOM 6785 N N . GLN A 1 938 ? 5.999 -2.510 0.690 1.00 76.19 938 GLN A N 1
ATOM 6786 C CA . GLN A 1 938 ? 6.237 -1.152 1.181 1.00 76.19 938 GLN A CA 1
ATOM 6787 C C . GLN A 1 938 ? 5.795 -1.020 2.646 1.00 76.19 938 GLN A C 1
ATOM 6789 O O . GLN A 1 938 ? 4.620 -1.204 2.966 1.00 76.19 938 GLN A O 1
ATOM 6794 N N . SER A 1 939 ? 6.731 -0.641 3.517 1.00 84.81 939 SER A N 1
ATOM 6795 C CA . SER A 1 939 ? 6.469 -0.423 4.940 1.00 84.81 939 SER A CA 1
ATOM 6796 C C . SER A 1 939 ? 5.446 0.688 5.177 1.00 84.81 939 SER A C 1
ATOM 6798 O O . SER A 1 939 ? 5.349 1.641 4.399 1.00 84.81 939 SER A O 1
ATOM 6800 N N . LEU A 1 940 ? 4.707 0.578 6.280 1.00 86.12 940 LEU A N 1
ATOM 6801 C CA . LEU A 1 940 ? 3.840 1.623 6.820 1.00 86.12 940 LEU A CA 1
ATOM 6802 C C . LEU A 1 940 ? 4.631 2.923 7.060 1.00 86.12 940 LEU A C 1
ATOM 6804 O O . LEU A 1 940 ? 5.821 2.852 7.375 1.00 86.12 940 LEU A O 1
ATOM 6808 N N . PRO A 1 941 ? 3.984 4.106 7.011 1.00 85.44 941 PRO A N 1
ATOM 6809 C CA . PRO A 1 941 ? 4.655 5.376 7.311 1.00 85.44 941 PRO A CA 1
ATOM 6810 C C . PRO A 1 941 ? 5.226 5.440 8.730 1.00 85.44 941 PRO A C 1
ATOM 6812 O O . PRO A 1 941 ? 6.182 6.162 8.983 1.00 85.44 941 PRO A O 1
ATOM 6815 N N . GLN A 1 942 ? 4.626 4.693 9.657 1.00 84.56 942 GLN A N 1
ATOM 6816 C CA . GLN A 1 942 ? 5.080 4.537 11.033 1.00 84.56 942 GLN A CA 1
ATOM 6817 C C . GLN A 1 942 ? 4.709 3.132 11.521 1.00 84.56 942 GLN A C 1
ATOM 6819 O O . GLN A 1 942 ? 3.692 2.574 11.103 1.00 84.56 942 GLN A O 1
ATOM 6824 N N . GLY A 1 943 ? 5.523 2.572 12.419 1.00 87.12 943 GLY A N 1
ATOM 6825 C CA . GLY A 1 943 ? 5.245 1.274 13.022 1.00 87.12 943 GLY A CA 1
ATOM 6826 C C . GLY A 1 943 ? 3.970 1.248 13.869 1.00 87.12 943 GLY A C 1
ATOM 6827 O O . GLY A 1 943 ? 3.614 2.240 14.509 1.00 87.12 943 GLY A O 1
ATOM 6828 N N . ARG A 1 944 ? 3.291 0.096 13.885 1.00 92.12 944 ARG A N 1
ATOM 6829 C CA . ARG A 1 944 ? 2.080 -0.170 14.675 1.00 92.12 944 ARG A CA 1
ATOM 6830 C C . ARG A 1 944 ? 2.134 -1.571 15.279 1.00 92.12 944 ARG A C 1
ATOM 6832 O O . ARG A 1 944 ? 2.327 -2.525 14.532 1.00 92.12 944 ARG A O 1
ATOM 6839 N N . LYS A 1 945 ? 1.898 -1.694 16.592 1.00 91.38 945 LYS A N 1
ATOM 6840 C CA . LYS A 1 945 ? 1.815 -2.999 17.276 1.00 91.38 945 LYS A CA 1
ATOM 6841 C C . LYS A 1 945 ? 0.530 -3.754 16.939 1.00 91.38 945 LYS A C 1
ATOM 6843 O O . LYS A 1 945 ? 0.589 -4.829 16.372 1.00 91.38 945 LYS A O 1
ATOM 6848 N N . THR A 1 946 ? -0.621 -3.137 17.204 1.00 92.44 946 THR A N 1
ATOM 6849 C CA . THR A 1 946 ? -1.932 -3.814 17.243 1.00 92.44 946 THR A CA 1
ATOM 6850 C C . THR A 1 946 ? -2.965 -3.207 16.274 1.00 92.44 946 THR A C 1
ATOM 6852 O O . THR A 1 946 ? -4.115 -2.961 16.657 1.00 92.44 946 THR A O 1
ATOM 6855 N N . PRO A 1 947 ? -2.585 -2.840 15.030 1.00 94.88 947 PRO A N 1
ATOM 6856 C CA . PRO A 1 947 ? -3.485 -2.095 14.165 1.00 94.88 947 PRO A CA 1
ATOM 6857 C C . PRO A 1 947 ? -4.664 -2.951 13.693 1.00 94.88 947 PRO A C 1
ATOM 6859 O O . PRO A 1 947 ? -4.565 -4.163 13.516 1.00 94.88 947 PRO A O 1
ATOM 6862 N N . VAL A 1 948 ? -5.766 -2.278 13.382 1.00 94.88 948 VAL A N 1
ATOM 6863 C CA . VAL A 1 948 ? -6.859 -2.844 12.593 1.00 94.88 948 VAL A CA 1
ATOM 6864 C C . VAL A 1 948 ? -6.537 -2.628 11.118 1.00 94.88 948 VAL A C 1
ATOM 6866 O O . VAL A 1 948 ? -6.343 -1.489 10.689 1.00 94.88 948 VAL A O 1
ATOM 6869 N N . ALA A 1 949 ? -6.494 -3.701 10.329 1.00 95.62 949 ALA A N 1
ATOM 6870 C CA . ALA A 1 949 ? -6.245 -3.621 8.893 1.00 95.62 949 ALA A CA 1
ATOM 6871 C C . ALA A 1 949 ? -7.402 -4.185 8.058 1.00 95.62 949 ALA A C 1
ATOM 6873 O O . ALA A 1 949 ? -8.163 -5.045 8.497 1.00 95.62 949 ALA A O 1
ATOM 6874 N N . GLY A 1 950 ? -7.527 -3.714 6.817 1.00 93.62 950 GLY A N 1
ATOM 6875 C CA . GLY A 1 950 ? -8.495 -4.247 5.864 1.00 93.62 950 GLY A CA 1
ATOM 6876 C C . GLY A 1 950 ? -8.139 -3.951 4.414 1.00 93.62 950 GLY A C 1
ATOM 6877 O O . GLY A 1 950 ? -7.656 -2.868 4.088 1.00 93.62 950 GLY A O 1
ATOM 6878 N N . LEU A 1 951 ? -8.409 -4.912 3.531 1.00 89.44 951 LEU A N 1
ATOM 6879 C CA . LEU A 1 951 ? -8.206 -4.778 2.090 1.00 89.44 951 LEU A CA 1
ATOM 6880 C C . LEU A 1 951 ? -9.545 -4.496 1.395 1.00 89.44 951 LEU A C 1
ATOM 6882 O O . LEU A 1 951 ? -10.461 -5.315 1.458 1.00 89.44 951 LEU A O 1
ATOM 6886 N N . ILE A 1 952 ? -9.663 -3.348 0.723 1.00 82.94 952 ILE A N 1
ATOM 6887 C CA . ILE A 1 952 ? -10.853 -2.965 -0.052 1.00 82.94 952 ILE A CA 1
ATOM 6888 C C . ILE A 1 952 ? -10.411 -2.659 -1.484 1.00 82.94 952 ILE A C 1
ATOM 6890 O O . ILE A 1 952 ? -9.788 -1.632 -1.755 1.00 82.94 952 ILE A O 1
ATOM 6894 N N . GLY A 1 953 ? -10.725 -3.565 -2.413 1.00 73.19 953 GLY A N 1
ATOM 6895 C CA . GLY A 1 953 ? -10.179 -3.505 -3.770 1.00 73.19 953 GLY A CA 1
ATOM 6896 C C . GLY A 1 953 ? -8.667 -3.746 -3.761 1.00 73.19 953 GLY A C 1
ATOM 6897 O O . GLY A 1 953 ? -8.205 -4.738 -3.207 1.00 73.19 953 GLY A O 1
ATOM 6898 N N . ASP A 1 954 ? -7.898 -2.837 -4.359 1.00 71.69 954 ASP A N 1
ATOM 6899 C CA . ASP A 1 954 ? -6.428 -2.845 -4.364 1.00 71.69 954 ASP A CA 1
ATOM 6900 C C . ASP A 1 954 ? -5.803 -1.978 -3.256 1.00 71.69 954 ASP A C 1
ATOM 6902 O O . ASP A 1 954 ? -4.577 -1.844 -3.191 1.00 71.69 954 ASP A O 1
ATOM 6906 N N . LYS A 1 955 ? -6.629 -1.414 -2.368 1.00 83.50 955 LYS A N 1
ATOM 6907 C CA . LYS A 1 955 ? -6.200 -0.515 -1.297 1.00 83.50 955 LYS A CA 1
ATOM 6908 C C . LYS A 1 955 ? -6.164 -1.223 0.049 1.00 83.50 955 LYS A C 1
ATOM 6910 O O . LYS A 1 955 ? -7.165 -1.794 0.486 1.00 83.50 955 LYS A O 1
ATOM 6915 N N . LEU A 1 956 ? -5.019 -1.131 0.716 1.00 91.44 956 LEU A N 1
ATOM 6916 C CA . LEU A 1 956 ? -4.847 -1.526 2.104 1.00 91.44 956 LEU A CA 1
ATOM 6917 C C . LEU A 1 956 ? -5.117 -0.340 3.017 1.00 91.44 956 LEU A C 1
ATOM 6919 O O . LEU A 1 956 ? -4.483 0.702 2.877 1.00 91.44 956 LEU A O 1
ATOM 6923 N N . PHE A 1 957 ? -6.016 -0.538 3.970 1.00 94.31 957 PHE A N 1
ATOM 6924 C CA . PHE A 1 957 ? -6.317 0.391 5.047 1.00 94.31 957 PHE A CA 1
ATOM 6925 C C . PHE A 1 957 ? -5.721 -0.150 6.341 1.00 94.31 957 PHE A C 1
ATOM 6927 O O . PHE A 1 957 ? -5.901 -1.326 6.650 1.00 94.31 957 PHE A O 1
ATOM 6934 N N . VAL A 1 958 ? -5.028 0.704 7.090 1.00 95.94 958 VAL A N 1
ATOM 6935 C CA . VAL A 1 958 ? -4.435 0.377 8.393 1.00 95.94 958 VAL A CA 1
ATOM 6936 C C . VAL A 1 958 ? -4.787 1.497 9.355 1.00 95.94 958 VAL A C 1
ATOM 6938 O O . VAL A 1 958 ? -4.466 2.652 9.087 1.00 95.94 958 VAL A O 1
ATOM 6941 N N . VAL A 1 959 ? -5.480 1.180 10.444 1.00 94.75 959 VAL A N 1
ATOM 6942 C CA . VAL A 1 959 ? -6.080 2.153 11.362 1.00 94.75 959 VAL A CA 1
ATOM 6943 C C . VAL A 1 959 ? -5.761 1.785 12.799 1.00 94.75 959 VAL A C 1
ATOM 6945 O O . VAL A 1 959 ? -5.830 0.620 13.184 1.00 94.75 959 VAL A O 1
ATOM 6948 N N . GLY A 1 960 ? -5.472 2.799 13.605 1.00 92.94 960 GLY A N 1
ATOM 6949 C CA . GLY A 1 960 ? -5.196 2.628 15.019 1.00 92.94 960 GLY A CA 1
ATOM 6950 C C . GLY A 1 960 ? -3.906 1.851 15.254 1.00 92.94 960 GLY A C 1
ATOM 6951 O O . GLY A 1 960 ? -2.912 2.061 14.554 1.00 92.94 960 GLY A O 1
ATOM 6952 N N . GLY A 1 961 ? -3.940 0.968 16.244 1.00 91.12 961 GLY A N 1
ATOM 6953 C CA . GLY A 1 961 ? -2.785 0.308 16.831 1.00 91.12 961 GLY A CA 1
ATOM 6954 C C . GLY A 1 961 ? -2.044 1.205 17.819 1.00 91.12 961 GLY A C 1
ATOM 6955 O O . GLY A 1 961 ? -2.399 2.368 18.031 1.00 91.12 961 GLY A O 1
ATOM 6956 N N . ASP A 1 962 ? -0.969 0.659 18.382 1.00 86.88 962 ASP A N 1
ATOM 6957 C CA . ASP A 1 962 ? -0.178 1.333 19.410 1.00 86.88 962 ASP A CA 1
ATOM 6958 C C . ASP A 1 962 ? 1.154 1.866 18.870 1.00 86.88 962 ASP A C 1
ATOM 6960 O O . ASP A 1 962 ? 1.825 1.202 18.071 1.00 86.88 962 ASP A O 1
ATOM 6964 N N . SER A 1 963 ? 1.542 3.071 19.308 1.00 76.75 963 SER A N 1
ATOM 6965 C CA . SER A 1 963 ? 2.876 3.645 19.064 1.00 76.75 963 SER A CA 1
ATOM 6966 C C . SER A 1 963 ? 3.240 4.773 20.055 1.00 76.75 963 SER A C 1
ATOM 6968 O O . SER A 1 963 ? 3.189 5.948 19.677 1.00 76.75 963 SER A O 1
ATOM 6970 N N . PRO A 1 964 ? 3.650 4.475 21.304 1.00 66.12 964 PRO A N 1
ATOM 6971 C CA . PRO A 1 964 ? 3.564 3.188 22.007 1.00 66.12 964 PRO A CA 1
ATOM 6972 C C . PRO A 1 964 ? 2.184 2.937 22.641 1.00 66.12 964 PRO A C 1
ATOM 6974 O O . PRO A 1 964 ? 1.948 1.847 23.140 1.00 66.12 964 PRO A O 1
ATOM 6977 N N . ASN A 1 965 ? 1.293 3.933 22.608 1.00 82.69 965 ASN A N 1
ATOM 6978 C CA . ASN A 1 965 ? -0.075 3.886 23.137 1.00 82.69 965 ASN A CA 1
ATOM 6979 C C . ASN A 1 965 ? -1.103 3.873 21.992 1.00 82.69 965 ASN A C 1
ATOM 6981 O O . ASN A 1 965 ? -0.733 4.275 20.879 1.00 82.69 965 ASN A O 1
ATOM 6985 N N . PRO A 1 966 ? -2.376 3.514 22.258 1.00 89.94 966 PRO A N 1
ATOM 6986 C CA . PRO A 1 966 ? -3.438 3.535 21.259 1.00 89.94 966 PRO A CA 1
ATOM 6987 C C . PRO A 1 966 ? -3.540 4.868 20.517 1.00 89.94 966 PRO A C 1
ATOM 6989 O O . PRO A 1 966 ? -3.681 5.937 21.123 1.00 89.94 966 PRO A O 1
ATOM 6992 N N . VAL A 1 967 ? -3.552 4.810 19.187 1.00 92.62 967 VAL A N 1
ATOM 6993 C CA . VAL A 1 967 ? -3.744 5.979 18.319 1.00 92.62 967 VAL A CA 1
ATOM 6994 C C . VAL A 1 967 ? -5.047 5.894 17.525 1.00 92.62 967 VAL A C 1
ATOM 6996 O O . VAL A 1 967 ? -5.632 4.828 17.355 1.00 92.62 967 VAL A O 1
ATOM 6999 N N . ALA A 1 968 ? -5.517 7.038 17.028 1.00 92.62 968 ALA A N 1
ATOM 7000 C CA . ALA A 1 968 ? -6.703 7.131 16.171 1.00 92.62 968 ALA A CA 1
ATOM 7001 C C . ALA A 1 968 ? -6.366 7.188 14.670 1.00 92.62 968 ALA A C 1
ATOM 7003 O O . ALA A 1 968 ? -7.229 6.954 13.826 1.00 92.62 968 ALA A O 1
ATOM 7004 N N . GLY A 1 969 ? -5.126 7.545 14.323 1.00 90.25 969 GLY A N 1
ATOM 7005 C CA . GLY A 1 969 ? -4.707 7.758 12.939 1.00 90.25 969 GLY A CA 1
ATOM 7006 C C . GLY A 1 969 ? -4.714 6.479 12.104 1.00 90.25 969 GLY A C 1
ATOM 7007 O O . GLY A 1 969 ? -4.618 5.371 12.629 1.00 90.25 969 GLY A O 1
ATOM 7008 N N . GLY A 1 970 ? -4.789 6.640 10.788 1.00 92.00 970 GLY A N 1
ATOM 7009 C CA . GLY A 1 970 ? -4.692 5.530 9.855 1.00 92.00 970 GLY A CA 1
ATOM 7010 C C . GLY A 1 970 ? -4.214 5.972 8.483 1.00 92.00 970 GLY A C 1
ATOM 7011 O O . GLY A 1 970 ? -4.211 7.165 8.163 1.00 92.00 970 GLY A O 1
ATOM 7012 N N . TRP A 1 971 ? -3.843 4.995 7.666 1.00 94.62 971 TRP A N 1
ATOM 7013 C CA . TRP A 1 971 ? -3.366 5.208 6.309 1.00 94.62 971 TRP A CA 1
ATOM 7014 C C . TRP A 1 971 ? -4.064 4.290 5.319 1.00 94.62 971 TRP A C 1
ATOM 7016 O O . TRP A 1 971 ? -4.510 3.193 5.657 1.00 94.62 971 TRP A O 1
ATOM 7026 N N . VAL A 1 972 ? -4.107 4.749 4.073 1.00 93.06 972 VAL A N 1
ATOM 7027 C CA . VAL A 1 972 ? -4.465 3.957 2.906 1.00 93.06 972 VAL A CA 1
ATOM 7028 C C . VAL A 1 972 ? -3.296 3.921 1.930 1.00 93.06 972 VAL A C 1
ATOM 7030 O O . VAL A 1 972 ? -2.741 4.961 1.578 1.00 93.06 972 VAL A O 1
ATOM 7033 N N . GLY A 1 973 ? -2.918 2.722 1.503 1.00 83.56 973 GLY A N 1
ATOM 7034 C CA . GLY A 1 973 ? -1.850 2.472 0.538 1.00 83.56 973 GLY A CA 1
ATOM 7035 C C . GLY A 1 973 ? -2.355 1.572 -0.583 1.00 83.56 973 GLY A C 1
ATOM 7036 O O . GLY A 1 973 ? -3.191 0.699 -0.359 1.00 83.56 973 GLY A O 1
ATOM 7037 N N . GLN A 1 974 ? -1.889 1.785 -1.811 1.00 75.75 974 GLN A N 1
ATOM 7038 C CA . GLN A 1 974 ? -2.355 1.030 -2.977 1.00 75.75 974 GLN A CA 1
ATOM 7039 C C . GLN A 1 974 ? -1.448 -0.173 -3.259 1.00 75.75 974 GLN A C 1
ATOM 7041 O O . GLN A 1 974 ? -0.467 -0.034 -3.972 1.00 75.75 974 GLN A O 1
ATOM 7046 N N . ILE A 1 975 ? -1.778 -1.365 -2.756 1.00 65.94 975 ILE A N 1
ATOM 7047 C CA . ILE A 1 975 ? -0.874 -2.536 -2.736 1.00 65.94 975 ILE A CA 1
ATOM 7048 C C . ILE A 1 975 ? -0.578 -3.159 -4.114 1.00 65.94 975 ILE A C 1
ATOM 7050 O O . ILE A 1 975 ? 0.323 -3.983 -4.215 1.00 65.94 975 ILE A O 1
ATOM 7054 N N . SER A 1 976 ? -1.227 -2.737 -5.207 1.00 58.16 976 SER A N 1
ATOM 7055 C CA . SER A 1 976 ? -0.797 -3.136 -6.560 1.00 58.16 976 SER A CA 1
ATOM 7056 C C . SER A 1 976 ? -0.576 -1.995 -7.533 1.00 58.16 976 SER A C 1
ATOM 7058 O O . SER A 1 976 ? -1.405 -1.101 -7.715 1.00 58.16 976 SER A O 1
ATOM 7060 N N . LYS A 1 977 ? 0.483 -2.170 -8.328 1.00 52.44 977 LYS A N 1
ATOM 7061 C CA . LYS A 1 977 ? 0.495 -1.738 -9.721 1.00 52.44 977 LYS A CA 1
ATOM 7062 C C . LYS A 1 977 ? -0.327 -2.748 -10.534 1.00 52.44 977 LYS A C 1
ATOM 7064 O O . LYS A 1 977 ? 0.224 -3.595 -11.222 1.00 52.44 977 LYS A O 1
ATOM 7069 N N . THR A 1 978 ? -1.658 -2.675 -10.425 1.00 65.25 978 THR A N 1
ATOM 7070 C CA . THR A 1 978 ? -2.586 -3.544 -11.182 1.00 65.25 978 THR A CA 1
ATOM 7071 C C . THR A 1 978 ? -2.383 -3.395 -12.692 1.00 65.25 978 THR A C 1
ATOM 7073 O O . THR A 1 978 ? -2.680 -4.306 -13.454 1.00 65.25 978 THR A O 1
ATOM 7076 N N . TRP A 1 979 ? -1.831 -2.256 -13.119 1.00 77.19 979 TRP A N 1
ATOM 7077 C CA . TRP A 1 979 ? -1.522 -1.949 -14.505 1.00 77.19 979 TRP A CA 1
ATOM 7078 C C . TRP A 1 979 ? -0.061 -1.559 -14.700 1.00 77.19 979 TRP A C 1
ATOM 7080 O O . TRP A 1 979 ? 0.432 -0.612 -14.088 1.00 77.19 979 TRP A O 1
ATOM 7090 N N . SER A 1 980 ? 0.614 -2.229 -15.626 1.00 81.62 980 SER A N 1
ATOM 7091 C CA . SER A 1 980 ? 1.916 -1.813 -16.151 1.00 81.62 980 SER A CA 1
ATOM 7092 C C . SER A 1 980 ? 1.840 -1.531 -17.650 1.00 81.62 980 SER A C 1
ATOM 7094 O O . SER A 1 980 ? 0.880 -1.909 -18.319 1.00 81.62 980 SER A O 1
ATOM 7096 N N . THR A 1 981 ? 2.832 -0.820 -18.177 1.00 82.69 981 THR A N 1
ATOM 7097 C CA . THR A 1 981 ? 2.978 -0.570 -19.612 1.00 82.69 981 THR A CA 1
ATOM 7098 C C . THR A 1 981 ? 4.072 -1.470 -20.171 1.00 82.69 981 THR A C 1
ATOM 7100 O O . THR A 1 981 ? 5.110 -1.666 -19.541 1.00 82.69 981 THR A O 1
ATOM 7103 N N . GLY A 1 982 ? 3.827 -2.042 -21.345 1.00 79.50 982 GLY A N 1
ATOM 7104 C CA . GLY A 1 982 ? 4.837 -2.753 -22.120 1.00 79.50 982 GLY A CA 1
ATOM 7105 C C . GLY A 1 982 ? 5.366 -1.892 -23.265 1.00 79.50 982 GLY A C 1
ATOM 7106 O O . GLY A 1 982 ? 4.882 -0.787 -23.513 1.00 79.50 982 GLY A O 1
ATOM 7107 N N . THR A 1 983 ? 6.343 -2.424 -23.997 1.00 89.88 983 THR A N 1
ATOM 7108 C CA . THR A 1 983 ? 6.879 -1.800 -25.213 1.00 89.88 983 THR A CA 1
ATOM 7109 C C . THR A 1 983 ? 5.744 -1.471 -26.194 1.00 89.88 983 THR A C 1
ATOM 7111 O O . THR A 1 983 ? 4.984 -2.380 -26.547 1.00 89.88 983 THR A O 1
ATOM 7114 N N . PRO A 1 984 ? 5.614 -0.214 -26.659 1.00 93.19 984 PRO A N 1
ATOM 7115 C CA . PRO A 1 984 ? 4.592 0.173 -27.626 1.00 93.19 984 PRO A CA 1
ATOM 7116 C C . PRO A 1 984 ? 4.656 -0.643 -28.921 1.00 93.19 984 PRO A C 1
ATOM 7118 O O . PRO A 1 984 ? 5.726 -1.083 -29.344 1.00 93.19 984 PRO A O 1
ATOM 7121 N N . LEU A 1 985 ? 3.502 -0.835 -29.560 1.00 94.50 985 LEU A N 1
ATOM 7122 C CA . LEU A 1 985 ? 3.394 -1.538 -30.833 1.00 94.50 985 LEU A CA 1
ATOM 7123 C C . LEU A 1 985 ? 4.197 -0.788 -31.916 1.00 94.50 985 LEU A C 1
ATOM 7125 O O . LEU A 1 985 ? 4.131 0.441 -31.977 1.00 94.50 985 LEU A O 1
ATOM 7129 N N . PRO A 1 986 ? 4.859 -1.500 -32.848 1.00 93.38 986 PRO A N 1
ATOM 7130 C CA . PRO A 1 986 ? 5.535 -0.879 -33.990 1.00 93.38 986 PRO A CA 1
ATOM 7131 C C . PRO A 1 986 ? 4.589 -0.123 -34.933 1.00 93.38 986 PRO A C 1
ATOM 7133 O O . PRO A 1 986 ? 5.026 0.729 -35.699 1.00 93.38 986 PRO A O 1
ATOM 7136 N N . VAL A 1 987 ? 3.297 -0.465 -34.908 1.00 91.19 987 VAL A N 1
ATOM 7137 C CA . VAL A 1 987 ? 2.239 0.154 -35.712 1.00 91.19 987 VAL A CA 1
ATOM 7138 C C . VAL A 1 987 ? 1.011 0.331 -34.824 1.00 91.19 987 VAL A C 1
ATOM 7140 O O . VAL A 1 987 ? 0.648 -0.587 -34.088 1.00 91.19 987 VAL A O 1
ATOM 7143 N N . ALA A 1 988 ? 0.366 1.497 -34.890 1.00 93.88 988 ALA A N 1
ATOM 7144 C CA . ALA A 1 988 ? -0.888 1.729 -34.183 1.00 93.88 988 ALA A CA 1
ATOM 7145 C C . ALA A 1 988 ? -2.012 0.878 -34.793 1.00 93.88 988 ALA A C 1
ATOM 7147 O O . ALA A 1 988 ? -2.189 0.867 -36.009 1.00 93.88 988 ALA A O 1
ATOM 7148 N N . LEU A 1 989 ? -2.770 0.176 -33.950 1.00 94.69 989 LEU A N 1
ATOM 7149 C CA . LEU A 1 989 ? -3.872 -0.690 -34.369 1.00 94.69 989 LEU A CA 1
ATOM 7150 C C . LEU A 1 989 ? -5.158 -0.312 -33.624 1.00 94.69 989 LEU A C 1
ATOM 7152 O O . LEU A 1 989 ? -5.129 -0.028 -32.426 1.00 94.69 989 LEU A O 1
ATOM 7156 N N . GLY A 1 990 ? -6.279 -0.317 -34.341 1.00 92.88 990 GLY A N 1
ATOM 7157 C CA . GLY A 1 990 ? -7.644 -0.344 -33.800 1.00 92.88 990 GLY A CA 1
ATOM 7158 C C . GLY A 1 990 ? -8.279 -1.707 -34.080 1.00 92.88 990 GLY A C 1
ATOM 7159 O O . GLY A 1 990 ? -7.688 -2.502 -34.811 1.00 92.88 990 GLY A O 1
ATOM 7160 N N . GLU A 1 991 ? -9.446 -1.993 -33.501 1.00 94.12 991 GLU A N 1
ATOM 7161 C CA . GLU A 1 991 ? -10.211 -3.237 -33.730 1.00 94.12 991 GLU A CA 1
ATOM 7162 C C . GLU A 1 991 ? -9.338 -4.493 -33.777 1.00 94.12 991 GLU A C 1
ATOM 7164 O O . GLU A 1 991 ? -9.259 -5.222 -34.775 1.00 94.12 991 GLU A O 1
ATOM 7169 N N . VAL A 1 992 ? -8.589 -4.659 -32.692 1.00 96.38 992 VAL A N 1
ATOM 7170 C CA . VAL A 1 992 ? -7.513 -5.633 -32.577 1.00 96.38 992 VAL A CA 1
ATOM 7171 C C . VAL A 1 992 ? -8.102 -7.036 -32.469 1.00 96.38 992 VAL A C 1
ATOM 7173 O O . VAL A 1 992 ? -9.169 -7.240 -31.897 1.00 96.38 992 VAL A O 1
ATOM 7176 N N . ALA A 1 993 ? -7.384 -8.020 -33.001 1.00 96.88 993 ALA A N 1
ATOM 7177 C CA . ALA A 1 993 ? -7.673 -9.433 -32.810 1.00 96.88 993 ALA A CA 1
ATOM 7178 C C . ALA A 1 993 ? -6.360 -10.213 -32.704 1.00 96.88 993 ALA A C 1
ATOM 7180 O O . ALA A 1 993 ? -5.374 -9.876 -33.365 1.00 96.88 993 ALA A O 1
ATOM 7181 N N . GLY A 1 994 ? -6.317 -11.257 -31.878 1.00 96.62 994 GLY A N 1
ATOM 7182 C CA . GLY A 1 994 ? -5.081 -12.007 -31.693 1.00 96.62 994 GLY A CA 1
ATOM 7183 C C . GLY A 1 994 ? -5.186 -13.239 -30.809 1.00 96.62 994 GLY A C 1
ATOM 7184 O O . GLY A 1 994 ? -6.269 -13.676 -30.429 1.00 96.62 994 GLY A O 1
ATOM 7185 N N . GLY A 1 995 ? -4.029 -13.806 -30.478 1.00 96.81 995 GLY A N 1
ATOM 7186 C CA . GLY A 1 995 ? -3.924 -14.997 -29.644 1.00 96.81 995 GLY A CA 1
ATOM 7187 C C . GLY A 1 995 ? -2.507 -15.244 -29.141 1.00 96.81 995 GLY A C 1
ATOM 7188 O O . GLY A 1 995 ? -1.536 -14.770 -29.733 1.00 96.81 995 GLY A O 1
ATOM 7189 N N . VAL A 1 996 ? -2.383 -16.000 -28.051 1.00 97.00 996 VAL A N 1
ATOM 7190 C CA . VAL A 1 996 ? -1.084 -16.377 -27.478 1.00 97.00 996 VAL A CA 1
ATOM 7191 C C . VAL A 1 996 ? -0.693 -17.770 -27.952 1.00 97.00 996 VAL A C 1
ATOM 7193 O O . VAL A 1 996 ? -1.448 -18.725 -27.782 1.00 97.00 996 VAL A O 1
ATOM 7196 N N . ILE A 1 997 ? 0.494 -17.896 -28.543 1.00 93.94 997 ILE A N 1
ATOM 7197 C CA . ILE A 1 997 ? 1.056 -19.167 -29.004 1.00 93.94 997 ILE A CA 1
ATOM 7198 C C . ILE A 1 997 ? 2.505 -19.240 -28.525 1.00 93.94 997 ILE A C 1
ATOM 7200 O O . ILE A 1 997 ? 3.313 -18.379 -28.863 1.00 93.94 997 ILE A O 1
ATOM 7204 N N . ALA A 1 998 ? 2.830 -20.268 -27.734 1.00 85.69 998 ALA A N 1
ATOM 7205 C CA . ALA A 1 998 ? 4.184 -20.538 -27.235 1.00 85.69 998 ALA A CA 1
ATOM 7206 C C . ALA A 1 998 ? 4.883 -19.305 -26.609 1.00 85.69 998 ALA A C 1
ATOM 7208 O O . ALA A 1 998 ? 6.020 -18.986 -26.946 1.00 85.69 998 ALA A O 1
ATOM 7209 N N . GLY A 1 999 ? 4.179 -18.579 -25.729 1.00 79.88 999 GLY A N 1
ATOM 7210 C CA . GLY A 1 999 ? 4.722 -17.402 -25.033 1.00 79.88 999 GLY A CA 1
ATOM 7211 C C . GLY A 1 999 ? 4.854 -16.138 -25.892 1.00 79.88 999 GLY A C 1
ATOM 7212 O O . GLY A 1 999 ? 5.413 -15.142 -25.435 1.00 79.88 999 GLY A O 1
ATOM 7213 N N . LYS A 1 1000 ? 4.333 -16.150 -27.125 1.00 92.06 1000 LYS A N 1
ATOM 7214 C CA . LYS A 1 1000 ? 4.258 -14.975 -27.998 1.00 92.06 1000 LYS A CA 1
ATOM 7215 C C . LYS A 1 1000 ? 2.813 -14.583 -28.263 1.00 92.06 1000 LYS A C 1
ATOM 7217 O O . LYS A 1 1000 ? 1.976 -15.441 -28.540 1.00 92.06 1000 LYS A O 1
ATOM 7222 N N . MET A 1 1001 ? 2.526 -13.288 -28.219 1.00 97.00 1001 MET A N 1
ATOM 7223 C CA . MET A 1 1001 ? 1.226 -12.753 -28.623 1.00 97.00 1001 MET A CA 1
ATOM 7224 C C . MET A 1 1001 ? 1.256 -12.419 -30.102 1.00 97.00 1001 MET A C 1
ATOM 7226 O O . MET A 1 1001 ? 2.068 -11.595 -30.501 1.00 97.00 1001 MET A O 1
ATOM 7230 N N . TYR A 1 1002 ? 0.372 -13.009 -30.896 1.00 97.75 1002 TYR A N 1
ATOM 7231 C CA . TYR A 1 1002 ? 0.199 -12.676 -32.305 1.00 97.75 1002 TYR A CA 1
ATOM 7232 C C . TYR A 1 1002 ? -1.040 -11.805 -32.461 1.00 97.75 1002 TYR A C 1
ATOM 7234 O O . TYR A 1 1002 ? -2.123 -12.226 -32.055 1.00 97.75 1002 TYR A O 1
ATOM 7242 N N . ILE A 1 1003 ? -0.884 -10.611 -33.031 1.00 96.94 1003 ILE A N 1
ATOM 7243 C CA . ILE A 1 1003 ? -1.970 -9.636 -33.175 1.00 96.94 1003 ILE A CA 1
ATOM 7244 C C . ILE A 1 1003 ? -2.053 -9.070 -34.595 1.00 96.94 1003 ILE A C 1
ATOM 7246 O O . ILE A 1 1003 ? -1.051 -8.944 -35.305 1.00 96.94 1003 ILE A O 1
ATOM 7250 N N . VAL A 1 1004 ? -3.273 -8.704 -34.974 1.00 96.62 1004 VAL A N 1
ATOM 7251 C CA . VAL A 1 1004 ? -3.643 -7.982 -36.196 1.00 96.62 1004 VAL A CA 1
ATOM 7252 C C . VAL A 1 1004 ? -4.677 -6.908 -35.840 1.00 96.62 1004 VAL A C 1
ATOM 7254 O O . VAL A 1 1004 ? -5.290 -6.976 -34.775 1.00 96.62 1004 VAL A O 1
ATOM 7257 N N . GLY A 1 1005 ? -4.904 -5.928 -36.713 1.00 93.50 1005 GLY A N 1
ATOM 7258 C CA . GLY A 1 1005 ? -5.892 -4.878 -36.454 1.00 93.50 1005 GLY A CA 1
ATOM 7259 C C . GLY A 1 1005 ? -6.217 -4.022 -37.673 1.00 93.50 1005 GLY A C 1
ATOM 7260 O O . GLY A 1 1005 ? -5.679 -4.226 -38.764 1.00 93.50 1005 GLY A O 1
ATOM 7261 N N . GLU A 1 1006 ? -7.135 -3.081 -37.482 1.00 89.25 1006 GLU A N 1
ATOM 7262 C CA . GLU A 1 1006 ? -7.670 -2.182 -38.500 1.00 89.25 1006 GLU A CA 1
ATOM 7263 C C . GLU A 1 1006 ? -6.587 -1.440 -39.299 1.00 89.25 1006 GLU A C 1
ATOM 7265 O O . GLU A 1 1006 ? -5.564 -1.018 -38.763 1.00 89.25 1006 GLU A O 1
ATOM 7270 N N . GLY A 1 1007 ? -6.825 -1.287 -40.608 1.00 69.75 1007 GLY A N 1
ATOM 7271 C CA . GLY A 1 1007 ? -6.002 -0.471 -41.507 1.00 69.75 1007 GLY A CA 1
ATOM 7272 C C . GLY A 1 1007 ? -4.637 -1.065 -41.867 1.00 69.75 1007 GLY A C 1
ATOM 7273 O O . GLY A 1 1007 ? -3.940 -0.502 -42.706 1.00 69.75 1007 GLY A O 1
ATOM 7274 N N . SER A 1 1008 ? -4.266 -2.210 -41.282 1.00 89.31 1008 SER A N 1
ATOM 7275 C CA . SER A 1 1008 ? -2.948 -2.820 -41.460 1.00 89.31 1008 SER A CA 1
ATOM 7276 C C . SER A 1 1008 ? -3.024 -4.273 -41.927 1.00 89.31 1008 SER A C 1
ATOM 7278 O O . SER A 1 1008 ? -3.776 -5.098 -41.396 1.00 89.31 1008 SER A O 1
ATOM 7280 N N . SER A 1 1009 ? -2.202 -4.612 -42.921 1.00 92.50 1009 SER A N 1
ATOM 7281 C CA . SER A 1 1009 ? -1.975 -5.997 -43.348 1.00 92.50 1009 SER A CA 1
ATOM 7282 C C . SER A 1 1009 ? -0.945 -6.721 -42.473 1.00 92.50 1009 SER A C 1
ATOM 7284 O O . SER A 1 1009 ? -0.736 -7.921 -42.659 1.00 92.50 1009 SER A O 1
ATOM 7286 N N . ALA A 1 1010 ? -0.284 -6.007 -41.555 1.00 93.81 1010 ALA A N 1
ATOM 7287 C CA . ALA A 1 1010 ? 0.795 -6.544 -40.740 1.00 93.81 1010 ALA A CA 1
ATOM 7288 C C . ALA A 1 1010 ? 0.295 -7.610 -39.758 1.00 93.81 1010 ALA A C 1
ATOM 7290 O O . ALA A 1 1010 ? -0.743 -7.454 -39.113 1.00 93.81 1010 ALA A O 1
ATOM 7291 N N . THR A 1 1011 ? 1.101 -8.658 -39.608 1.00 96.75 1011 THR A N 1
ATOM 7292 C CA . THR A 1 1011 ? 1.030 -9.578 -38.472 1.00 96.75 1011 THR A CA 1
ATOM 7293 C C . THR A 1 1011 ? 2.135 -9.172 -37.510 1.00 96.75 1011 THR A C 1
ATOM 7295 O O . THR A 1 1011 ? 3.300 -9.122 -37.901 1.00 96.75 1011 THR A O 1
ATOM 7298 N N . LEU A 1 1012 ? 1.789 -8.860 -36.265 1.00 96.88 1012 LEU A N 1
ATOM 7299 C CA . LEU A 1 1012 ? 2.769 -8.505 -35.240 1.00 96.88 1012 LEU A CA 1
ATOM 7300 C C . LEU A 1 1012 ? 2.871 -9.637 -34.224 1.00 96.88 1012 LEU A C 1
ATOM 7302 O O . LEU A 1 1012 ? 1.856 -10.238 -33.872 1.00 96.88 1012 LEU A O 1
ATOM 7306 N N . ALA A 1 1013 ? 4.080 -9.909 -33.738 1.00 96.94 1013 ALA A N 1
ATOM 7307 C CA . ALA A 1 1013 ? 4.298 -10.805 -32.612 1.00 96.94 1013 ALA A CA 1
ATOM 7308 C C . ALA A 1 1013 ? 5.033 -10.101 -31.471 1.00 96.94 1013 ALA A C 1
ATOM 7310 O O . ALA A 1 1013 ? 6.072 -9.491 -31.697 1.00 96.94 1013 ALA A O 1
ATOM 7311 N N . TYR A 1 1014 ? 4.530 -10.216 -30.247 1.00 96.12 1014 TYR A N 1
ATOM 7312 C CA . TYR A 1 1014 ? 5.211 -9.753 -29.040 1.00 96.12 1014 TYR A CA 1
ATOM 7313 C C . TYR A 1 1014 ? 5.775 -10.941 -28.275 1.00 96.12 1014 TYR A C 1
ATOM 7315 O O . TYR A 1 1014 ? 5.025 -11.848 -27.910 1.00 96.12 1014 TYR A O 1
ATOM 7323 N N . ASN A 1 1015 ? 7.080 -10.944 -28.024 1.00 85.31 1015 ASN A N 1
ATOM 7324 C CA . ASN A 1 1015 ? 7.708 -11.929 -27.159 1.00 85.31 1015 ASN A CA 1
ATOM 7325 C C . ASN A 1 1015 ? 7.559 -11.497 -25.699 1.00 85.31 1015 ASN A C 1
ATOM 7327 O O . ASN A 1 1015 ? 8.173 -10.520 -25.273 1.00 85.31 1015 ASN A O 1
ATOM 7331 N N . ILE A 1 1016 ? 6.750 -12.240 -24.942 1.00 83.94 1016 ILE A N 1
ATOM 7332 C CA . ILE A 1 1016 ? 6.384 -11.879 -23.571 1.00 83.94 1016 ILE A CA 1
ATOM 7333 C C . ILE A 1 1016 ? 7.596 -11.930 -22.633 1.00 83.94 1016 ILE A C 1
ATOM 7335 O O . ILE A 1 1016 ? 7.690 -11.099 -21.735 1.00 83.94 1016 ILE A O 1
ATOM 7339 N N . SER A 1 1017 ? 8.539 -12.858 -22.839 1.00 68.88 1017 SER A N 1
ATOM 7340 C CA . SER A 1 1017 ? 9.692 -13.005 -21.941 1.00 68.88 1017 SER A CA 1
ATOM 7341 C C . SER A 1 1017 ? 10.761 -11.937 -22.157 1.00 68.88 1017 SER A C 1
ATOM 7343 O O . SER A 1 1017 ? 11.476 -11.596 -21.224 1.00 68.88 1017 SER A O 1
ATOM 7345 N N . THR A 1 1018 ? 10.891 -11.419 -23.381 1.00 72.31 1018 THR A N 1
ATOM 7346 C CA . THR A 1 1018 ? 11.916 -10.417 -23.726 1.00 72.31 1018 THR A CA 1
ATOM 7347 C C . THR A 1 1018 ? 11.355 -9.005 -23.851 1.00 72.31 1018 THR A C 1
ATOM 7349 O O . THR A 1 1018 ? 12.113 -8.062 -24.035 1.00 72.31 1018 THR A O 1
ATOM 7352 N N . GLY A 1 1019 ? 10.031 -8.851 -23.847 1.00 83.12 1019 GLY A N 1
ATOM 7353 C CA . GLY A 1 1019 ? 9.360 -7.569 -24.032 1.00 83.12 1019 GLY A CA 1
ATOM 7354 C C . GLY A 1 1019 ? 9.517 -6.955 -25.430 1.00 83.12 1019 GLY A C 1
ATOM 7355 O O . GLY A 1 1019 ? 9.359 -5.744 -25.586 1.00 83.12 1019 GLY A O 1
ATOM 7356 N N . ALA A 1 1020 ? 9.839 -7.757 -26.449 1.00 86.12 1020 ALA A N 1
ATOM 7357 C CA . ALA A 1 1020 ? 10.217 -7.268 -27.777 1.00 86.12 1020 ALA A CA 1
ATOM 7358 C C . ALA A 1 1020 ? 9.173 -7.597 -28.855 1.00 86.12 1020 ALA A C 1
ATOM 7360 O O . ALA A 1 1020 ? 8.587 -8.682 -28.859 1.00 86.12 1020 ALA A O 1
ATOM 7361 N N . TRP A 1 1021 ? 8.987 -6.678 -29.806 1.00 95.62 1021 TRP A N 1
ATOM 7362 C CA . TRP A 1 1021 ? 8.117 -6.869 -30.968 1.00 95.62 1021 TRP A CA 1
ATOM 7363 C C . TRP A 1 1021 ? 8.863 -7.433 -32.178 1.00 95.62 1021 TRP A C 1
ATOM 7365 O O . TRP A 1 1021 ? 10.007 -7.086 -32.453 1.00 95.62 1021 TRP A O 1
ATOM 7375 N N . GLN A 1 1022 ? 8.152 -8.240 -32.954 1.00 94.00 1022 GLN A N 1
ATOM 7376 C CA . GLN A 1 1022 ? 8.536 -8.744 -34.261 1.00 94.00 1022 GLN A CA 1
ATOM 7377 C C . GLN A 1 1022 ? 7.454 -8.347 -35.276 1.00 94.00 1022 GLN A C 1
ATOM 7379 O O . GLN A 1 1022 ? 6.284 -8.687 -35.103 1.00 94.00 1022 GLN A O 1
ATOM 7384 N N . SER A 1 1023 ? 7.842 -7.637 -36.337 1.00 91.56 1023 SER A N 1
ATOM 7385 C CA . SER A 1 1023 ? 6.924 -7.104 -37.361 1.00 91.56 1023 SER A CA 1
ATOM 7386 C C . SER A 1 1023 ? 7.181 -7.630 -38.778 1.00 91.56 1023 SER A C 1
ATOM 7388 O O . SER A 1 1023 ? 6.369 -7.412 -39.671 1.00 91.56 1023 SER A O 1
ATOM 7390 N N . ASN A 1 1024 ? 8.273 -8.365 -39.000 1.00 90.31 1024 ASN A N 1
ATOM 7391 C CA . ASN A 1 1024 ? 8.647 -8.952 -40.292 1.00 90.31 1024 ASN A CA 1
ATOM 7392 C C . ASN A 1 1024 ? 7.951 -10.303 -40.570 1.00 90.31 1024 ASN A C 1
ATOM 7394 O O . ASN A 1 1024 ? 8.575 -11.255 -41.045 1.00 90.31 1024 ASN A O 1
ATOM 7398 N N . LEU A 1 1025 ? 6.665 -10.410 -40.237 1.00 96.19 1025 LEU A N 1
ATOM 7399 C CA . LEU A 1 1025 ? 5.866 -11.624 -40.412 1.00 96.19 1025 LEU A CA 1
ATOM 7400 C C . LEU A 1 1025 ? 5.005 -11.551 -41.678 1.00 96.19 1025 LEU A C 1
ATOM 7402 O O . LEU A 1 1025 ? 4.769 -10.476 -42.229 1.00 96.19 1025 LEU A O 1
ATOM 7406 N N . ALA A 1 1026 ? 4.520 -12.704 -42.140 1.00 96.38 1026 ALA A N 1
ATOM 7407 C CA . ALA A 1 1026 ? 3.655 -12.774 -43.307 1.00 96.38 1026 ALA A CA 1
ATOM 7408 C C . ALA A 1 1026 ? 2.391 -11.932 -43.108 1.00 96.38 1026 ALA A C 1
ATOM 7410 O O . ALA A 1 1026 ? 1.727 -11.993 -42.069 1.00 96.38 1026 ALA A O 1
ATOM 7411 N N . VAL A 1 1027 ? 2.044 -11.158 -44.130 1.00 95.19 1027 VAL A N 1
ATOM 7412 C CA . VAL A 1 1027 ? 0.849 -10.315 -44.133 1.00 95.19 1027 VAL A CA 1
ATOM 7413 C C . VAL A 1 1027 ? -0.413 -11.153 -44.325 1.00 95.19 1027 VAL A C 1
ATOM 7415 O O . VAL A 1 1027 ? -0.401 -12.156 -45.043 1.00 95.19 1027 VAL A O 1
ATOM 7418 N N . ARG A 1 1028 ? -1.509 -10.746 -43.681 1.00 93.81 1028 ARG A N 1
ATOM 7419 C CA . ARG A 1 1028 ? -2.794 -11.453 -43.785 1.00 93.81 1028 ARG A CA 1
ATOM 7420 C C . ARG A 1 1028 ? -3.448 -11.252 -45.163 1.00 93.81 1028 ARG A C 1
ATOM 7422 O O . ARG A 1 1028 ? -3.374 -10.146 -45.701 1.00 93.81 1028 ARG A O 1
ATOM 7429 N N . PRO A 1 1029 ? -4.114 -12.277 -45.729 1.00 92.88 1029 PRO A N 1
ATOM 7430 C CA . PRO A 1 1029 ? -4.684 -12.209 -47.076 1.00 92.88 1029 PRO A CA 1
ATOM 7431 C C . PRO A 1 1029 ? -5.914 -11.296 -47.190 1.00 92.88 1029 PRO A C 1
ATOM 7433 O O . PRO A 1 1029 ? -6.109 -10.686 -48.237 1.00 92.88 1029 PRO A O 1
ATOM 7436 N N . PHE A 1 1030 ? -6.727 -11.168 -46.134 1.00 94.00 1030 PHE A N 1
ATOM 7437 C CA . PHE A 1 1030 ? -7.907 -10.295 -46.107 1.00 94.00 1030 PHE A CA 1
ATOM 7438 C C . PHE A 1 1030 ? -7.806 -9.290 -44.948 1.00 94.00 1030 PHE A C 1
ATOM 7440 O O . PHE A 1 1030 ? -7.873 -9.650 -43.770 1.00 94.00 1030 PHE A O 1
ATOM 7447 N N . VAL A 1 1031 ? -7.643 -8.010 -45.296 1.00 91.69 1031 VAL A N 1
ATOM 7448 C CA . VAL A 1 1031 ? -7.180 -6.919 -44.408 1.00 91.69 1031 VAL A CA 1
ATOM 7449 C C . VAL A 1 1031 ? -8.324 -6.181 -43.683 1.00 91.69 1031 VAL A C 1
ATOM 7451 O O . VAL A 1 1031 ? -8.115 -5.110 -43.127 1.00 91.69 1031 VAL A O 1
ATOM 7454 N N . GLY A 1 1032 ? -9.549 -6.719 -43.662 1.00 90.56 1032 GLY A N 1
ATOM 7455 C CA . GLY A 1 1032 ? -10.684 -6.067 -42.983 1.00 90.56 1032 GLY A CA 1
ATOM 7456 C C . GLY A 1 1032 ? -10.457 -5.774 -41.488 1.00 90.56 1032 GLY A C 1
ATOM 7457 O O . GLY A 1 1032 ? -9.428 -6.140 -40.907 1.00 90.56 1032 GLY A O 1
ATOM 7458 N N . ASN A 1 1033 ? -11.432 -5.147 -40.837 1.00 91.38 1033 ASN A N 1
ATOM 7459 C CA . ASN A 1 1033 ? -11.418 -4.835 -39.398 1.00 91.38 1033 ASN A CA 1
ATOM 7460 C C . ASN A 1 1033 ? -12.452 -5.686 -38.627 1.00 91.38 1033 ASN A C 1
ATOM 7462 O O . ASN A 1 1033 ? -13.149 -6.494 -39.232 1.00 91.38 1033 ASN A O 1
ATOM 7466 N N . HIS A 1 1034 ? -12.516 -5.554 -37.298 1.00 93.56 1034 HIS A N 1
ATOM 7467 C CA . HIS A 1 1034 ? -13.477 -6.252 -36.423 1.00 93.56 1034 HIS A CA 1
ATOM 7468 C C . HIS A 1 1034 ? -13.514 -7.782 -36.575 1.00 93.56 1034 HIS A C 1
ATOM 7470 O O . HIS A 1 1034 ? -14.578 -8.409 -36.616 1.00 93.56 1034 HIS A O 1
ATOM 7476 N N . HIS A 1 1035 ? -12.342 -8.395 -36.700 1.00 95.44 1035 HIS A N 1
ATOM 7477 C CA . HIS A 1 1035 ? -12.229 -9.850 -36.718 1.00 95.44 1035 HIS A CA 1
ATOM 7478 C C . HIS A 1 1035 ? -12.401 -10.408 -35.312 1.00 95.44 1035 HIS A C 1
ATOM 7480 O O . HIS A 1 1035 ? -12.021 -9.769 -34.334 1.00 95.44 1035 HIS A O 1
ATOM 7486 N N . VAL A 1 1036 ? -12.865 -11.649 -35.221 1.00 95.88 1036 VAL A N 1
ATOM 7487 C CA . VAL A 1 1036 ? -12.618 -12.460 -34.026 1.00 95.88 1036 VAL A CA 1
ATOM 7488 C C . VAL A 1 1036 ? -11.397 -13.339 -34.248 1.00 95.88 1036 VAL A C 1
ATOM 7490 O O . VAL A 1 1036 ? -11.072 -13.688 -35.387 1.00 95.88 1036 VAL A O 1
ATOM 7493 N N . ALA A 1 1037 ? -10.712 -13.703 -33.168 1.00 97.12 1037 ALA A N 1
ATOM 7494 C CA . ALA A 1 1037 ? -9.537 -14.554 -33.246 1.00 97.12 1037 ALA A CA 1
ATOM 7495 C C . ALA A 1 1037 ? -9.496 -15.600 -32.135 1.00 97.12 1037 ALA A C 1
ATOM 7497 O O . ALA A 1 1037 ? -9.760 -15.308 -30.969 1.00 97.12 1037 ALA A O 1
ATOM 7498 N N . GLU A 1 1038 ? -9.106 -16.816 -32.504 1.00 97.50 1038 GLU A N 1
ATOM 7499 C CA . GLU A 1 1038 ? -8.967 -17.939 -31.585 1.00 97.50 1038 GLU A CA 1
ATOM 7500 C C . GLU A 1 1038 ? -7.735 -18.790 -31.904 1.00 97.50 1038 GLU A C 1
ATOM 7502 O O . GLU A 1 1038 ? -7.296 -18.880 -33.052 1.00 97.50 1038 GLU A O 1
ATOM 7507 N N . VAL A 1 1039 ? -7.169 -19.434 -30.880 1.00 97.31 1039 VAL A N 1
ATOM 7508 C CA . VAL A 1 1039 ? -5.997 -20.307 -31.028 1.00 97.31 1039 VAL A CA 1
ATOM 7509 C C . VAL A 1 1039 ? -6.413 -21.760 -30.878 1.00 97.31 1039 VAL A C 1
ATOM 7511 O O . VAL A 1 1039 ? -6.910 -22.165 -29.832 1.00 97.31 1039 VAL A O 1
ATOM 7514 N N . VAL A 1 1040 ? -6.145 -22.567 -31.905 1.00 96.12 1040 VAL A N 1
ATOM 7515 C CA . VAL A 1 1040 ? -6.355 -24.019 -31.860 1.00 96.12 1040 VAL A CA 1
ATOM 7516 C C . VAL A 1 1040 ? -5.110 -24.717 -32.389 1.00 96.12 1040 VAL A C 1
ATOM 7518 O O . VAL A 1 1040 ? -4.618 -24.398 -33.473 1.00 96.12 1040 VAL A O 1
ATOM 7521 N N . SER A 1 1041 ? -4.578 -25.663 -31.610 1.00 92.12 1041 SER A N 1
ATOM 7522 C CA . SER A 1 1041 ? -3.405 -26.472 -31.980 1.00 92.12 1041 SER A CA 1
ATOM 7523 C C . SER A 1 1041 ? -2.202 -25.636 -32.456 1.00 92.12 1041 SER A C 1
ATOM 7525 O O . SER A 1 1041 ? -1.570 -25.958 -33.461 1.00 92.12 1041 SER A O 1
ATOM 7527 N N . GLY A 1 1042 ? -1.907 -24.534 -31.755 1.00 92.75 1042 GLY A N 1
ATOM 7528 C CA . GLY A 1 1042 ? -0.754 -23.669 -32.041 1.00 92.75 1042 GLY A CA 1
ATOM 7529 C C . GLY A 1 1042 ? -0.883 -22.798 -33.296 1.00 92.75 1042 GLY A C 1
ATOM 7530 O O . GLY A 1 1042 ? 0.121 -22.279 -33.778 1.00 92.75 1042 GLY A O 1
ATOM 7531 N N . ARG A 1 1043 ? -2.094 -22.636 -33.841 1.00 97.50 1043 ARG A N 1
ATOM 7532 C CA . ARG A 1 1043 ? -2.382 -21.756 -34.983 1.00 97.50 1043 ARG A CA 1
ATOM 7533 C C . ARG A 1 1043 ? -3.409 -20.705 -34.600 1.00 97.50 1043 ARG A C 1
ATOM 7535 O O . ARG A 1 1043 ? -4.319 -20.995 -33.825 1.00 97.50 1043 ARG A O 1
ATOM 7542 N N . LEU A 1 1044 ? -3.270 -19.513 -35.172 1.00 98.44 1044 LEU A N 1
ATOM 7543 C CA . LEU A 1 1044 ? -4.210 -18.410 -34.992 1.00 98.44 1044 LEU A CA 1
ATOM 7544 C C . LEU A 1 1044 ? -5.262 -18.460 -36.104 1.00 98.44 1044 LEU A C 1
ATOM 7546 O O . LEU A 1 1044 ? -4.923 -18.347 -37.281 1.00 98.44 1044 LEU A O 1
ATOM 7550 N N . TYR A 1 1045 ? -6.524 -18.623 -35.726 1.00 98.38 1045 TYR A N 1
ATOM 7551 C CA . TYR A 1 1045 ? -7.682 -18.570 -36.610 1.00 98.38 1045 TYR A CA 1
ATOM 7552 C C . TYR A 1 1045 ? -8.316 -17.197 -36.479 1.00 98.38 1045 TYR A C 1
ATOM 7554 O O . TYR A 1 1045 ? -8.813 -16.847 -35.415 1.00 98.38 1045 TYR A O 1
ATOM 7562 N N . LEU A 1 1046 ? -8.295 -16.436 -37.561 1.00 97.75 1046 LEU A N 1
ATOM 7563 C CA . LEU A 1 1046 ? -8.891 -15.117 -37.684 1.00 97.75 1046 LEU A CA 1
ATOM 7564 C C . LEU A 1 1046 ? -10.158 -15.251 -38.535 1.00 97.75 1046 LEU A C 1
ATOM 7566 O O . LEU A 1 1046 ? -10.081 -15.704 -39.681 1.00 97.75 1046 LEU A O 1
ATOM 7570 N N . ILE A 1 1047 ? -11.318 -14.932 -37.966 1.00 97.06 1047 ILE A N 1
ATOM 7571 C CA . ILE A 1 1047 ? -12.621 -15.255 -38.556 1.00 97.06 1047 ILE A CA 1
ATOM 7572 C C . ILE A 1 1047 ? -13.469 -13.995 -38.721 1.00 97.06 1047 ILE A C 1
ATOM 7574 O O . ILE A 1 1047 ? -13.565 -13.162 -37.818 1.00 97.06 1047 ILE A O 1
ATOM 7578 N N . GLY A 1 1048 ? -14.134 -13.912 -39.871 1.00 94.88 1048 GLY A N 1
ATOM 7579 C CA . GLY A 1 1048 ? -15.052 -12.835 -40.200 1.00 94.88 1048 GLY A CA 1
ATOM 7580 C C . GLY A 1 1048 ? -14.318 -11.533 -40.489 1.00 94.88 1048 GLY A C 1
ATOM 7581 O O . GLY A 1 1048 ? -13.265 -11.530 -41.121 1.00 94.88 1048 GLY A O 1
ATOM 7582 N N . GLY A 1 1049 ? -14.915 -10.439 -40.036 1.00 93.75 1049 GLY A N 1
ATOM 7583 C CA . GLY A 1 1049 ? -14.433 -9.079 -40.244 1.00 93.75 1049 GLY A CA 1
ATOM 7584 C C . GLY A 1 1049 ? -15.354 -8.267 -41.150 1.00 93.75 1049 GLY A C 1
ATOM 7585 O O . GLY A 1 1049 ? -16.302 -8.799 -41.730 1.00 93.75 1049 GLY A O 1
ATOM 7586 N N . LEU A 1 1050 ? -15.096 -6.964 -41.229 1.00 93.12 1050 LEU A N 1
ATOM 7587 C CA . LEU A 1 1050 ? -15.809 -6.017 -42.083 1.00 93.12 1050 LEU A CA 1
ATOM 7588 C C . LEU A 1 1050 ? -14.829 -5.360 -43.064 1.00 93.12 1050 LEU A C 1
ATOM 7590 O O . LEU A 1 1050 ? -13.704 -4.993 -42.712 1.00 93.12 1050 LEU A O 1
ATOM 7594 N N . GLY A 1 1051 ? -15.261 -5.202 -44.312 1.00 91.00 1051 GLY A N 1
ATOM 7595 C CA . GLY A 1 1051 ? -14.461 -4.649 -45.395 1.00 91.00 1051 GLY A CA 1
ATOM 7596 C C . GLY A 1 1051 ? -13.344 -5.582 -45.874 1.00 91.00 1051 GLY A C 1
ATOM 7597 O O . GLY A 1 1051 ? -13.124 -6.685 -45.366 1.00 91.00 1051 GLY A O 1
ATOM 7598 N N . GLY A 1 1052 ? -12.608 -5.142 -46.899 1.00 85.69 1052 GLY A N 1
ATOM 7599 C CA . GLY A 1 1052 ? -11.432 -5.863 -47.406 1.00 85.69 1052 GLY A CA 1
ATOM 7600 C C . GLY A 1 1052 ? -11.719 -7.277 -47.932 1.00 85.69 1052 GLY A C 1
ATOM 7601 O O . GLY A 1 1052 ? -10.800 -8.092 -47.985 1.00 85.69 1052 GLY A O 1
ATOM 7602 N N . SER A 1 1053 ? -12.977 -7.578 -48.292 1.00 90.19 1053 SER A N 1
ATOM 7603 C CA . SER A 1 1053 ? -13.462 -8.922 -48.665 1.00 90.19 1053 SER A CA 1
ATOM 7604 C C . SER A 1 1053 ? -13.248 -9.990 -47.582 1.00 90.19 1053 SER A C 1
ATOM 7606 O O . SER A 1 1053 ? -13.116 -11.178 -47.893 1.00 90.19 1053 SER A O 1
ATOM 7608 N N . SER A 1 1054 ? -13.163 -9.562 -46.320 1.00 92.62 1054 SER A N 1
ATOM 7609 C CA . SER A 1 1054 ? -12.936 -10.436 -45.168 1.00 92.62 1054 SER A CA 1
ATOM 7610 C C . SER A 1 1054 ? -14.211 -11.057 -44.605 1.00 92.62 1054 SER A C 1
ATOM 7612 O O . SER A 1 1054 ? -14.138 -12.040 -43.872 1.00 92.62 1054 SER A O 1
ATOM 7614 N N . GLU A 1 1055 ? -15.376 -10.544 -44.990 1.00 91.00 1055 GLU A N 1
ATOM 7615 C CA . GLU A 1 1055 ? -16.672 -10.969 -44.480 1.00 91.00 1055 GLU A CA 1
ATOM 7616 C C . GLU A 1 1055 ? -16.844 -12.492 -44.618 1.00 91.00 1055 GLU A C 1
ATOM 7618 O O . GLU A 1 1055 ? -16.768 -13.068 -45.708 1.00 91.00 1055 GLU A O 1
ATOM 7623 N N . GLY A 1 1056 ? -17.045 -13.168 -43.483 1.00 89.50 1056 GLY A N 1
ATOM 7624 C CA . GLY A 1 1056 ? -17.195 -14.624 -43.414 1.00 89.50 1056 GLY A CA 1
ATOM 7625 C C . GLY A 1 1056 ? -15.951 -15.448 -43.765 1.00 89.50 1056 GLY A C 1
ATOM 7626 O O . GLY A 1 1056 ? -16.058 -16.669 -43.870 1.00 89.50 1056 GLY A O 1
ATOM 7627 N N . LYS A 1 1057 ? -14.775 -14.842 -43.960 1.00 96.25 1057 LYS A N 1
ATOM 7628 C CA . LYS A 1 1057 ? -13.532 -15.578 -44.235 1.00 96.25 1057 LYS A CA 1
ATOM 7629 C C . LYS A 1 1057 ? -12.967 -16.213 -42.970 1.00 96.25 1057 LYS A C 1
ATOM 7631 O O . LYS A 1 1057 ? -13.109 -15.682 -41.876 1.00 96.25 1057 LYS A O 1
ATOM 7636 N N . VAL A 1 1058 ? -12.275 -17.338 -43.147 1.00 98.12 1058 VAL A N 1
ATOM 7637 C CA . VAL A 1 1058 ? -11.433 -17.965 -42.121 1.00 98.12 1058 VAL A CA 1
ATOM 7638 C C . VAL A 1 1058 ? -9.993 -17.905 -42.612 1.00 98.12 1058 VAL A C 1
ATOM 7640 O O . VAL A 1 1058 ? -9.653 -18.540 -43.610 1.00 98.12 1058 VAL A O 1
ATOM 7643 N N . GLN A 1 1059 ? -9.157 -17.128 -41.930 1.00 97.75 1059 GLN A N 1
ATOM 7644 C CA . GLN A 1 1059 ? -7.735 -16.957 -42.225 1.00 97.75 1059 GLN A CA 1
ATOM 7645 C C . GLN A 1 1059 ? -6.928 -17.635 -41.118 1.00 97.75 1059 GLN A C 1
ATOM 7647 O O . GLN A 1 1059 ? -7.181 -17.408 -39.940 1.00 97.75 1059 GLN A O 1
ATOM 7652 N N . ILE A 1 1060 ? -5.968 -18.481 -41.479 1.00 98.50 1060 ILE A N 1
ATOM 7653 C CA . ILE A 1 1060 ? -5.246 -19.326 -40.525 1.00 98.50 1060 ILE A CA 1
ATOM 7654 C C . ILE A 1 1060 ? -3.761 -19.013 -40.619 1.00 98.50 1060 ILE A C 1
ATOM 7656 O O . ILE A 1 1060 ? -3.130 -19.318 -41.636 1.00 98.50 1060 ILE A O 1
ATOM 7660 N N . TYR A 1 1061 ? -3.205 -18.434 -39.560 1.00 98.56 1061 TYR A N 1
ATOM 7661 C CA . TYR A 1 1061 ? -1.781 -18.152 -39.455 1.00 98.56 1061 TYR A CA 1
ATOM 7662 C C . TYR A 1 1061 ? -1.054 -19.277 -38.725 1.00 98.56 1061 TYR A C 1
ATOM 7664 O O . TYR A 1 1061 ? -1.411 -19.663 -37.606 1.00 98.56 1061 TYR A O 1
ATOM 7672 N N . ASN A 1 1062 ? -0.010 -19.793 -39.370 1.00 97.50 1062 ASN A N 1
ATOM 7673 C CA . ASN A 1 1062 ? 0.896 -20.767 -38.787 1.00 97.50 1062 ASN A CA 1
ATOM 7674 C C . ASN A 1 1062 ? 2.215 -20.078 -38.394 1.00 97.50 1062 ASN A C 1
ATOM 7676 O O . ASN A 1 1062 ? 3.007 -19.754 -39.284 1.00 97.50 1062 ASN A O 1
ATOM 7680 N N . PRO A 1 1063 ? 2.490 -19.889 -37.090 1.00 95.81 1063 PRO A N 1
ATOM 7681 C CA . PRO A 1 1063 ? 3.712 -19.229 -36.641 1.00 95.81 1063 PRO A CA 1
ATOM 7682 C C . PRO A 1 1063 ? 4.980 -20.054 -36.888 1.00 95.81 1063 PRO A C 1
ATOM 7684 O O . PRO A 1 1063 ? 6.055 -19.471 -36.969 1.00 95.81 1063 PRO A O 1
ATOM 7687 N N . LEU A 1 1064 ? 4.875 -21.382 -37.037 1.00 93.50 1064 LEU A N 1
ATOM 7688 C CA . LEU A 1 1064 ? 6.034 -22.244 -37.306 1.00 93.50 1064 LEU A CA 1
ATOM 7689 C C . LEU A 1 1064 ? 6.570 -22.063 -38.727 1.00 93.50 1064 LEU A C 1
ATOM 7691 O O . LEU A 1 1064 ? 7.773 -22.137 -38.947 1.00 93.50 1064 LEU A O 1
ATOM 7695 N N . THR A 1 1065 ? 5.677 -21.838 -39.691 1.00 95.12 1065 THR A N 1
ATOM 7696 C CA . THR A 1 1065 ? 6.043 -21.643 -41.101 1.00 95.12 1065 THR A CA 1
ATOM 7697 C C . THR A 1 1065 ? 6.009 -20.178 -41.521 1.00 95.12 1065 THR A C 1
ATOM 7699 O O . THR A 1 1065 ? 6.430 -19.876 -42.631 1.00 95.12 1065 THR A O 1
ATOM 7702 N N . ASN A 1 1066 ? 5.526 -19.274 -40.658 1.00 96.94 1066 ASN A N 1
ATOM 7703 C CA . ASN A 1 1066 ? 5.281 -17.865 -40.970 1.00 96.94 1066 ASN A CA 1
ATOM 7704 C C . ASN A 1 1066 ? 4.432 -17.700 -42.246 1.00 96.94 1066 ASN A C 1
ATOM 7706 O O . ASN A 1 1066 ? 4.816 -17.013 -43.188 1.00 96.94 1066 ASN A O 1
ATOM 7710 N N . THR A 1 1067 ? 3.283 -18.379 -42.309 1.00 97.50 1067 THR A N 1
ATOM 7711 C CA . THR A 1 1067 ? 2.399 -18.360 -43.490 1.00 97.50 1067 THR A CA 1
ATOM 7712 C C . THR A 1 1067 ? 0.930 -18.273 -43.110 1.00 97.50 1067 THR A C 1
ATOM 7714 O O . THR A 1 1067 ? 0.498 -18.904 -42.141 1.00 97.50 1067 THR A O 1
ATOM 7717 N N . TRP A 1 1068 ? 0.147 -17.589 -43.946 1.00 98.31 1068 TRP A N 1
ATOM 7718 C CA . TRP A 1 1068 ? -1.314 -17.604 -43.903 1.00 98.31 1068 TRP A CA 1
ATOM 7719 C C . TRP A 1 1068 ? -1.900 -18.625 -44.885 1.00 98.31 1068 TRP A C 1
ATOM 7721 O O . TRP A 1 1068 ? -1.389 -18.822 -45.984 1.00 98.31 1068 TRP A O 1
ATOM 7731 N N . SER A 1 1069 ? -3.007 -19.246 -44.491 1.00 97.50 1069 SER A N 1
ATOM 7732 C CA . SER A 1 1069 ? -3.851 -20.112 -45.324 1.00 97.50 1069 SER A CA 1
ATOM 7733 C C . SER A 1 1069 ? -5.332 -19.789 -45.086 1.00 97.50 1069 SER A C 1
ATOM 7735 O O . SER A 1 1069 ? -5.645 -18.937 -44.252 1.00 97.50 1069 SER A O 1
ATOM 7737 N N . THR A 1 1070 ? -6.249 -20.422 -45.823 1.00 97.62 1070 THR A N 1
ATOM 7738 C CA . THR A 1 1070 ? -7.698 -20.186 -45.682 1.00 97.62 1070 THR A CA 1
ATOM 7739 C C . THR A 1 1070 ? -8.452 -21.461 -45.319 1.00 97.62 1070 THR A C 1
ATOM 7741 O O . THR A 1 1070 ? -8.057 -22.555 -45.720 1.00 97.62 1070 THR A O 1
ATOM 7744 N N . GLY A 1 1071 ? -9.525 -21.304 -44.541 1.00 97.00 1071 GLY A N 1
ATOM 7745 C CA . GLY A 1 1071 ? -10.503 -22.349 -44.230 1.00 97.00 1071 GLY A CA 1
ATOM 7746 C C . GLY A 1 1071 ? -11.837 -22.133 -44.954 1.00 97.00 1071 GLY A C 1
ATOM 7747 O O . GLY A 1 1071 ? -12.002 -21.188 -45.728 1.00 97.00 1071 GLY A O 1
ATOM 7748 N N . ALA A 1 1072 ? -12.805 -23.009 -44.694 1.00 97.62 1072 ALA A N 1
ATOM 7749 C CA . ALA A 1 1072 ? -14.165 -22.894 -45.199 1.00 97.62 1072 ALA A CA 1
ATOM 7750 C C . ALA A 1 1072 ? -14.833 -21.625 -44.657 1.00 97.62 1072 ALA A C 1
ATOM 7752 O O . ALA A 1 1072 ? -14.722 -21.309 -43.471 1.00 97.62 1072 ALA A O 1
ATOM 7753 N N . ASN A 1 1073 ? -15.545 -20.906 -45.525 1.00 96.94 1073 ASN A N 1
ATOM 7754 C CA . ASN A 1 1073 ? -16.205 -19.659 -45.144 1.00 96.94 1073 ASN A CA 1
ATOM 7755 C C . ASN A 1 1073 ? -17.323 -19.915 -44.121 1.00 96.94 1073 ASN A C 1
ATOM 7757 O O . ASN A 1 1073 ? -18.043 -20.911 -44.209 1.00 96.94 1073 ASN A O 1
ATOM 7761 N N . MET A 1 1074 ? -17.474 -18.980 -43.187 1.00 96.00 1074 MET A N 1
ATOM 7762 C CA . MET A 1 1074 ? -18.538 -18.956 -42.189 1.00 96.00 1074 MET A CA 1
ATOM 7763 C C . MET A 1 1074 ? -19.916 -18.910 -42.874 1.00 96.00 1074 MET A C 1
ATOM 7765 O O . MET A 1 1074 ? -20.084 -18.163 -43.842 1.00 96.00 1074 MET A O 1
ATOM 7769 N N . PRO A 1 1075 ? -20.922 -19.670 -42.392 1.00 95.31 1075 PRO A N 1
ATOM 7770 C CA . PRO A 1 1075 ? -22.242 -19.761 -43.028 1.00 95.31 1075 PRO A CA 1
ATOM 7771 C C . PRO A 1 1075 ? -23.042 -18.451 -42.992 1.00 95.31 1075 PRO A C 1
ATOM 7773 O O . PRO A 1 1075 ? -24.013 -18.305 -43.731 1.00 95.31 1075 PRO A O 1
ATOM 7776 N N . PHE A 1 1076 ? -22.633 -17.498 -42.158 1.00 93.44 1076 PHE A N 1
ATOM 7777 C CA . PHE A 1 1076 ? -23.160 -16.143 -42.112 1.00 93.44 1076 PHE A CA 1
ATOM 7778 C C . PHE A 1 1076 ? -21.982 -15.174 -42.094 1.00 93.44 1076 PHE A C 1
ATOM 7780 O O . PHE A 1 1076 ? -21.139 -15.248 -41.213 1.00 93.44 1076 PHE A O 1
ATOM 7787 N N . ALA A 1 1077 ? -21.858 -14.316 -43.105 1.00 89.69 1077 ALA A N 1
ATOM 7788 C CA . ALA A 1 1077 ? -20.659 -13.510 -43.332 1.00 89.69 1077 ALA A CA 1
ATOM 7789 C C . ALA A 1 1077 ? -20.607 -12.270 -42.417 1.00 89.69 1077 ALA A C 1
ATOM 7791 O O . ALA A 1 1077 ? -20.725 -11.143 -42.890 1.00 89.69 1077 ALA A O 1
ATOM 7792 N N . ALA A 1 1078 ? -20.488 -12.495 -41.105 1.00 94.38 1078 ALA A N 1
ATOM 7793 C CA . ALA A 1 1078 ? -20.489 -11.441 -40.095 1.00 94.38 1078 ALA A CA 1
ATOM 7794 C C . ALA A 1 1078 ? -19.079 -10.982 -39.677 1.00 94.38 1078 ALA A C 1
ATOM 7796 O O . ALA A 1 1078 ? -18.125 -11.764 -39.685 1.00 94.38 1078 ALA A O 1
ATOM 7797 N N . GLY A 1 1079 ? -18.977 -9.712 -39.278 1.00 93.69 1079 GLY A N 1
ATOM 7798 C CA . GLY A 1 1079 ? -17.861 -9.147 -38.508 1.00 93.69 1079 GLY A CA 1
ATOM 7799 C C . GLY A 1 1079 ? -18.324 -8.616 -37.148 1.00 93.69 1079 GLY A C 1
ATOM 7800 O O . GLY A 1 1079 ? -19.519 -8.606 -36.863 1.00 93.69 1079 GLY A O 1
ATOM 7801 N N . SER A 1 1080 ? -17.400 -8.191 -36.285 1.00 94.94 1080 SER A N 1
ATOM 7802 C CA . SER A 1 1080 ? -17.696 -7.747 -34.906 1.00 94.94 1080 SER A CA 1
ATOM 7803 C C . SER A 1 1080 ? -18.460 -8.791 -34.073 1.00 94.94 1080 SER A C 1
ATOM 7805 O O . SER A 1 1080 ? -19.271 -8.436 -33.211 1.00 94.94 1080 SER A O 1
ATOM 7807 N N . SER A 1 1081 ? -18.250 -10.071 -34.384 1.00 96.44 1081 SER A N 1
ATOM 7808 C CA . SER A 1 1081 ? -18.881 -11.209 -33.717 1.00 96.44 1081 SER A CA 1
ATOM 7809 C C . SER A 1 1081 ? -18.253 -11.475 -32.343 1.00 96.44 1081 SER A C 1
ATOM 7811 O O . SER A 1 1081 ? -17.245 -10.880 -31.969 1.00 96.44 1081 SER A O 1
ATOM 7813 N N . SER A 1 1082 ? -18.840 -12.401 -31.594 1.00 97.25 1082 SER A N 1
ATOM 7814 C CA . SER A 1 1082 ? -18.274 -12.988 -30.378 1.00 97.25 1082 SER A CA 1
ATOM 7815 C C . SER A 1 1082 ? -17.718 -14.381 -30.669 1.00 97.25 1082 SER A C 1
ATOM 7817 O O . SER A 1 1082 ? -18.289 -15.096 -31.494 1.00 97.25 1082 SER A O 1
ATOM 7819 N N . SER A 1 1083 ? -16.641 -14.791 -29.993 1.00 97.12 1083 SER A N 1
ATOM 7820 C CA . SER A 1 1083 ? -16.030 -16.110 -30.197 1.00 97.12 1083 SER A CA 1
ATOM 7821 C C . SER A 1 1083 ? -15.509 -16.769 -28.925 1.00 97.12 1083 SER A C 1
ATOM 7823 O O . SER A 1 1083 ? -15.230 -16.108 -27.927 1.00 97.12 1083 SER A O 1
ATOM 7825 N N . ALA A 1 1084 ? -15.365 -18.094 -28.981 1.00 97.31 1084 ALA A N 1
ATOM 7826 C CA . ALA A 1 1084 ? -14.606 -18.868 -28.004 1.00 97.31 1084 ALA A CA 1
ATOM 7827 C C . ALA A 1 1084 ? -14.162 -20.225 -28.571 1.00 97.31 1084 ALA A C 1
ATOM 7829 O O . ALA A 1 1084 ? -14.796 -20.762 -29.483 1.00 97.31 1084 ALA A O 1
ATOM 7830 N N . VAL A 1 1085 ? -13.116 -20.814 -27.982 1.00 97.44 1085 VAL A N 1
ATOM 7831 C CA . VAL A 1 1085 ? -12.722 -22.210 -28.231 1.00 97.44 1085 VAL A CA 1
ATOM 7832 C C . VAL A 1 1085 ? -13.277 -23.107 -27.139 1.00 97.44 1085 VAL A C 1
ATOM 7834 O O . VAL A 1 1085 ? -12.920 -22.947 -25.978 1.00 97.44 1085 VAL A O 1
ATOM 7837 N N . ILE A 1 1086 ? -14.088 -24.095 -27.507 1.00 96.81 1086 ILE A N 1
ATOM 7838 C CA . ILE A 1 1086 ? -14.615 -25.092 -26.569 1.00 96.81 1086 ILE A CA 1
ATOM 7839 C C . ILE A 1 1086 ? -14.350 -26.469 -27.165 1.00 96.81 1086 ILE A C 1
ATOM 7841 O O . ILE A 1 1086 ? -14.722 -26.735 -28.307 1.00 96.81 1086 ILE A O 1
ATOM 7845 N N . ASN A 1 1087 ? -13.668 -27.337 -26.414 1.00 91.75 1087 ASN A N 1
ATOM 7846 C CA . ASN A 1 1087 ? -13.294 -28.688 -26.856 1.00 91.75 1087 ASN A CA 1
ATOM 7847 C C . ASN A 1 1087 ? -12.579 -28.730 -28.227 1.00 91.75 1087 ASN A C 1
ATOM 7849 O O . ASN A 1 1087 ? -12.767 -29.656 -29.012 1.00 91.75 1087 ASN A O 1
ATOM 7853 N N . GLY A 1 1088 ? -11.760 -27.714 -28.529 1.00 92.25 1088 GLY A N 1
ATOM 7854 C CA . GLY A 1 1088 ? -11.006 -27.612 -29.786 1.00 92.25 1088 GLY A CA 1
ATOM 7855 C C . GLY A 1 1088 ? -11.816 -27.152 -31.006 1.00 92.25 1088 GLY A C 1
ATOM 7856 O O . GLY A 1 1088 ? -11.251 -27.040 -32.093 1.00 92.25 1088 GLY A O 1
ATOM 7857 N N . GLU A 1 1089 ? -13.107 -26.855 -30.846 1.00 97.38 1089 GLU A N 1
ATOM 7858 C CA . GLU A 1 1089 ? -13.956 -26.242 -31.873 1.00 97.38 1089 GLU A CA 1
ATOM 7859 C C . GLU A 1 1089 ? -14.103 -24.737 -31.613 1.00 97.38 1089 GLU A C 1
ATOM 7861 O O . GLU A 1 1089 ? -14.103 -24.293 -30.463 1.00 97.38 1089 GLU A O 1
ATOM 7866 N N . ILE A 1 1090 ? -14.227 -23.944 -32.680 1.00 98.44 1090 ILE A N 1
ATOM 7867 C CA . ILE A 1 1090 ? -14.348 -22.484 -32.590 1.00 98.44 1090 ILE A CA 1
ATOM 7868 C C . ILE A 1 1090 ? -15.814 -22.099 -32.746 1.00 98.44 1090 ILE A C 1
ATOM 7870 O O . ILE A 1 1090 ? -16.402 -22.325 -33.799 1.00 98.44 1090 ILE A O 1
ATOM 7874 N N . PHE A 1 1091 ? -16.400 -21.501 -31.720 1.00 98.38 1091 PHE A N 1
ATOM 7875 C CA . PHE A 1 1091 ? -17.766 -20.991 -31.742 1.00 98.38 1091 PHE A CA 1
ATOM 7876 C C . PHE A 1 1091 ? -17.739 -19.522 -32.145 1.00 98.38 1091 PHE A C 1
ATOM 7878 O O . PHE A 1 1091 ? -16.907 -18.769 -31.645 1.00 98.38 1091 PHE A O 1
ATOM 7885 N N . VAL A 1 1092 ? -18.650 -19.122 -33.031 1.00 98.12 1092 VAL A N 1
ATOM 7886 C CA . VAL A 1 1092 ? -18.860 -17.729 -33.432 1.00 98.12 1092 VAL A CA 1
ATOM 7887 C C . VAL A 1 1092 ? -20.342 -17.400 -33.302 1.00 98.12 1092 VAL A C 1
ATOM 7889 O O . VAL A 1 1092 ? -21.191 -18.158 -33.777 1.00 98.12 1092 VAL A O 1
ATOM 7892 N N . ALA A 1 1093 ? -20.649 -16.287 -32.642 1.00 97.69 1093 ALA A N 1
ATOM 7893 C CA . ALA A 1 1093 ? -22.004 -15.858 -32.326 1.00 97.69 1093 ALA A CA 1
ATOM 7894 C C . ALA A 1 1093 ? -22.195 -14.367 -32.625 1.00 97.69 1093 ALA A C 1
ATOM 7896 O O . ALA A 1 1093 ? -21.350 -13.543 -32.273 1.00 97.69 1093 ALA A O 1
ATOM 7897 N N . GLY A 1 1094 ? -23.319 -14.022 -33.248 1.00 96.56 1094 GLY A N 1
ATOM 7898 C CA . GLY A 1 1094 ? -23.699 -12.638 -33.508 1.00 96.56 1094 GLY A CA 1
ATOM 7899 C C . GLY A 1 1094 ? -22.776 -11.902 -34.483 1.00 96.56 1094 GLY A C 1
ATOM 7900 O O . GLY A 1 1094 ? -22.092 -12.508 -35.314 1.00 96.56 1094 GLY A O 1
ATOM 7901 N N . GLY A 1 1095 ? -22.763 -10.575 -34.384 1.00 96.25 1095 GLY A N 1
ATOM 7902 C CA . GLY A 1 1095 ? -22.013 -9.679 -35.266 1.00 96.25 1095 GLY A CA 1
ATOM 7903 C C . GLY A 1 1095 ? -22.884 -8.955 -36.294 1.00 96.25 1095 GLY A C 1
ATOM 7904 O O . GLY A 1 1095 ? -24.112 -8.981 -36.229 1.00 96.25 1095 GLY A O 1
ATOM 7905 N N . ILE A 1 1096 ? -22.235 -8.276 -37.234 1.00 96.38 1096 ILE A N 1
ATOM 7906 C CA . ILE A 1 1096 ? -22.842 -7.400 -38.240 1.00 96.38 1096 ILE A CA 1
ATOM 7907 C C . ILE A 1 1096 ? -22.823 -8.086 -39.602 1.00 96.38 1096 ILE A C 1
ATOM 7909 O O . ILE A 1 1096 ? -21.761 -8.484 -40.074 1.00 96.38 1096 ILE A O 1
ATOM 7913 N N . ILE A 1 1097 ? -23.982 -8.145 -40.261 1.00 94.69 1097 ILE A N 1
ATOM 7914 C CA . ILE A 1 1097 ? -24.126 -8.507 -41.675 1.00 94.69 1097 ILE A CA 1
ATOM 7915 C C . ILE A 1 1097 ? -24.684 -7.287 -42.408 1.00 94.69 1097 ILE A C 1
ATOM 7917 O O . ILE A 1 1097 ? -25.818 -6.866 -42.175 1.00 94.69 1097 ILE A O 1
ATOM 7921 N N . GLY A 1 1098 ? -23.876 -6.691 -43.287 1.00 88.94 1098 GLY A N 1
ATOM 7922 C CA . GLY A 1 1098 ? -24.215 -5.414 -43.913 1.00 88.94 1098 GLY A CA 1
ATOM 7923 C C . GLY A 1 1098 ? -24.317 -4.301 -42.865 1.00 88.94 1098 GLY A C 1
ATOM 7924 O O . GLY A 1 1098 ? -23.306 -3.862 -42.329 1.00 88.94 1098 GLY A O 1
ATOM 7925 N N . SER A 1 1099 ? -25.534 -3.844 -42.569 1.00 87.88 1099 SER A N 1
ATOM 7926 C CA . SER A 1 1099 ? -25.819 -2.794 -41.576 1.00 87.88 1099 SER A CA 1
ATOM 7927 C C . SER A 1 1099 ? -26.709 -3.265 -40.420 1.00 87.88 1099 SER A C 1
ATOM 7929 O O . SER A 1 1099 ? -27.232 -2.438 -39.673 1.00 87.88 1099 SER A O 1
ATOM 7931 N N . SER A 1 1100 ? -26.918 -4.576 -40.281 1.00 94.00 1100 SER A N 1
ATOM 7932 C CA . SER A 1 1100 ? -27.805 -5.161 -39.271 1.00 94.00 1100 SER A CA 1
ATOM 7933 C C . SER A 1 1100 ? -27.078 -6.187 -38.411 1.00 94.00 1100 SER A C 1
ATOM 7935 O O . SER A 1 1100 ? -26.195 -6.900 -38.891 1.00 94.00 1100 SER A O 1
ATOM 7937 N N . THR A 1 1101 ? -27.488 -6.292 -37.150 1.00 96.94 1101 THR A N 1
ATOM 7938 C CA . THR A 1 1101 ? -26.986 -7.315 -36.232 1.00 96.94 1101 THR A CA 1
ATOM 7939 C C . THR A 1 1101 ? -27.658 -8.652 -36.506 1.00 96.94 1101 THR A C 1
ATOM 7941 O O . THR A 1 1101 ? -28.876 -8.725 -36.662 1.00 96.94 1101 THR A O 1
ATOM 7944 N N . THR A 1 1102 ? -26.873 -9.725 -36.529 1.00 97.38 1102 THR A N 1
ATOM 7945 C CA . THR A 1 1102 ? -27.386 -11.097 -36.572 1.00 97.38 1102 THR A CA 1
ATOM 7946 C C . THR A 1 1102 ? -27.410 -11.709 -35.173 1.00 97.38 1102 THR A C 1
ATOM 7948 O O . THR A 1 1102 ? -26.629 -11.341 -34.300 1.00 97.38 1102 THR A O 1
ATOM 7951 N N . ASN A 1 1103 ? -28.294 -12.678 -34.957 1.00 97.12 1103 ASN A N 1
ATOM 7952 C CA . ASN A 1 1103 ? -28.295 -13.547 -33.779 1.00 97.12 1103 ASN A CA 1
ATOM 7953 C C . ASN A 1 1103 ? -27.841 -14.978 -34.116 1.00 97.12 1103 ASN A C 1
ATOM 7955 O O . ASN A 1 1103 ? -28.005 -15.886 -33.304 1.00 97.12 1103 ASN A O 1
ATOM 7959 N N . GLN A 1 1104 ? -27.310 -15.204 -35.320 1.00 98.00 1104 GLN A N 1
ATOM 7960 C CA . GLN A 1 1104 ? -26.866 -16.524 -35.753 1.00 98.00 1104 GLN A CA 1
ATOM 7961 C C . GLN A 1 1104 ? -25.615 -16.982 -35.002 1.00 98.00 1104 GLN A C 1
ATOM 7963 O O . GLN A 1 1104 ? -24.785 -16.180 -34.571 1.00 98.00 1104 GLN A O 1
ATOM 7968 N N . VAL A 1 1105 ? -25.504 -18.301 -34.847 1.00 98.38 1105 VAL A N 1
ATOM 7969 C CA . VAL A 1 1105 ? -24.422 -18.965 -34.123 1.00 98.38 1105 VAL A CA 1
ATOM 7970 C C . VAL A 1 1105 ? -23.985 -20.178 -34.931 1.00 98.38 1105 VAL A C 1
ATOM 7972 O O . VAL A 1 1105 ? -24.821 -20.942 -35.421 1.00 98.38 1105 VAL A O 1
ATOM 7975 N N . ALA A 1 1106 ? -22.681 -20.369 -35.080 1.00 98.12 1106 ALA A N 1
ATOM 7976 C CA . ALA A 1 1106 ? -22.120 -21.569 -35.681 1.00 98.12 1106 ALA A CA 1
ATOM 7977 C C . ALA A 1 1106 ? -20.837 -21.978 -34.967 1.00 98.12 1106 ALA A C 1
ATOM 7979 O O . ALA A 1 1106 ? -20.135 -21.147 -34.393 1.00 98.12 1106 ALA A O 1
ATOM 7980 N N . LYS A 1 1107 ? -20.515 -23.266 -35.048 1.00 97.94 1107 LYS A N 1
ATOM 7981 C CA . LYS A 1 1107 ? -19.202 -23.783 -34.673 1.00 97.94 1107 LYS A CA 1
ATOM 7982 C C . LYS A 1 1107 ? -18.431 -24.246 -35.897 1.00 97.94 1107 LYS A C 1
ATOM 7984 O O . LYS A 1 1107 ? -19.003 -24.850 -36.805 1.00 97.94 1107 LYS A O 1
ATOM 7989 N N . TYR A 1 1108 ? -17.139 -23.972 -35.896 1.00 98.50 1108 TYR A N 1
ATOM 7990 C CA . TYR A 1 1108 ? -16.174 -24.419 -36.880 1.00 98.50 1108 TYR A CA 1
ATOM 7991 C C . TYR A 1 1108 ? -15.314 -25.515 -36.278 1.00 98.50 1108 TYR A C 1
ATOM 7993 O O . TYR A 1 1108 ? -14.755 -25.352 -35.191 1.00 98.50 1108 TYR A O 1
ATOM 8001 N N . ASN A 1 1109 ? -15.187 -26.616 -37.005 1.00 97.81 1109 ASN A N 1
ATOM 8002 C CA . ASN A 1 1109 ? -14.313 -27.713 -36.644 1.00 97.81 1109 ASN A CA 1
ATOM 8003 C C . ASN A 1 1109 ? -13.006 -27.601 -37.453 1.00 97.81 1109 ASN A C 1
ATOM 8005 O O . ASN A 1 1109 ? -13.012 -27.863 -38.662 1.00 97.81 1109 ASN A O 1
ATOM 8009 N N . PRO A 1 1110 ? -11.870 -27.245 -36.820 1.00 96.69 1110 PRO A N 1
ATOM 8010 C CA . PRO A 1 1110 ? -10.622 -27.018 -37.546 1.00 96.69 1110 PRO A CA 1
ATOM 8011 C C . PRO A 1 1110 ? -10.005 -28.278 -38.161 1.00 96.69 1110 PRO A C 1
ATOM 8013 O O . PRO A 1 1110 ? -9.170 -28.166 -39.054 1.00 96.69 1110 PRO A O 1
ATOM 8016 N N . GLN A 1 1111 ? -10.394 -29.471 -37.699 1.00 94.94 1111 GLN A N 1
ATOM 8017 C CA . GLN A 1 1111 ? -9.883 -30.742 -38.221 1.00 94.94 1111 GLN A CA 1
ATOM 8018 C C . GLN A 1 1111 ? -10.574 -31.134 -39.529 1.00 94.94 1111 GLN A C 1
ATOM 8020 O O . GLN A 1 1111 ? -9.929 -31.622 -40.452 1.00 94.94 1111 GLN A O 1
ATOM 8025 N N . THR A 1 1112 ? -11.886 -30.913 -39.610 1.00 96.88 1112 THR A N 1
ATOM 8026 C CA . THR A 1 1112 ? -12.702 -31.255 -40.786 1.00 96.88 1112 THR A CA 1
ATOM 8027 C C . THR A 1 1112 ? -12.888 -30.087 -41.748 1.00 96.88 1112 THR A C 1
ATOM 8029 O O . THR A 1 1112 ? -13.382 -30.295 -42.853 1.00 96.88 1112 THR A O 1
ATOM 8032 N N . ASN A 1 1113 ? -12.481 -28.874 -41.352 1.00 97.56 1113 ASN A N 1
ATOM 8033 C CA . ASN A 1 1113 ? -12.676 -27.648 -42.124 1.00 97.56 1113 ASN A CA 1
ATOM 8034 C C . ASN A 1 1113 ? -14.164 -27.411 -42.463 1.00 97.56 1113 ASN A C 1
ATOM 8036 O O . ASN A 1 1113 ? -14.513 -27.054 -43.588 1.00 97.56 1113 ASN A O 1
ATOM 8040 N N . ALA A 1 1114 ? -15.052 -27.659 -41.496 1.00 97.38 1114 ALA A N 1
ATOM 8041 C CA . ALA A 1 1114 ? -16.499 -27.619 -41.689 1.00 97.38 1114 ALA A CA 1
ATOM 8042 C C . ALA A 1 1114 ? -17.211 -26.808 -40.600 1.00 97.38 1114 ALA A C 1
ATOM 8044 O O . ALA A 1 1114 ? -16.776 -26.757 -39.448 1.00 97.38 1114 ALA A O 1
ATOM 8045 N N . TRP A 1 1115 ? -18.335 -26.197 -40.978 1.00 98.44 1115 TRP A N 1
ATOM 8046 C CA . TRP A 1 1115 ? -19.198 -25.413 -40.096 1.00 98.44 1115 TRP A CA 1
ATOM 8047 C C . TRP A 1 1115 ? -20.491 -26.157 -39.764 1.00 98.44 1115 TRP A C 1
ATOM 8049 O O . TRP A 1 1115 ? -21.054 -26.852 -40.606 1.00 98.44 1115 TRP A O 1
ATOM 8059 N N . THR A 1 1116 ? -20.994 -25.966 -38.546 1.00 98.19 1116 THR A N 1
ATOM 8060 C CA . THR A 1 1116 ? -22.312 -26.439 -38.097 1.00 98.19 1116 THR A CA 1
ATOM 8061 C C . THR A 1 1116 ? -23.083 -25.276 -37.478 1.00 98.19 1116 THR A C 1
ATOM 8063 O O . THR A 1 1116 ? -22.563 -24.617 -36.579 1.00 98.19 1116 THR A O 1
ATOM 8066 N N . LEU A 1 1117 ? -24.309 -25.016 -37.947 1.00 97.88 1117 LEU A N 1
ATOM 8067 C CA . LEU A 1 1117 ? -25.209 -24.022 -37.347 1.00 97.88 1117 LEU A CA 1
ATOM 8068 C C . LEU A 1 1117 ? -25.759 -24.522 -36.005 1.00 97.88 1117 LEU A C 1
ATOM 8070 O O . LEU A 1 1117 ? -26.031 -25.711 -35.845 1.00 97.88 1117 LEU A O 1
ATOM 8074 N N . LEU A 1 1118 ? -25.931 -23.600 -35.062 1.00 98.25 1118 LEU A N 1
ATOM 8075 C CA . LEU A 1 1118 ? -26.365 -23.861 -33.688 1.00 98.25 1118 LEU A CA 1
ATOM 8076 C C . LEU A 1 1118 ? -27.602 -23.023 -33.335 1.00 98.25 1118 LEU A C 1
ATOM 8078 O O . LEU A 1 1118 ? -28.090 -22.239 -34.153 1.00 98.25 1118 LEU A O 1
ATOM 8082 N N . ALA A 1 1119 ? -28.125 -23.198 -32.120 1.00 97.44 1119 ALA A N 1
ATOM 8083 C CA . ALA A 1 1119 ? -29.230 -22.389 -31.621 1.00 97.44 1119 ALA A CA 1
ATOM 8084 C C . ALA A 1 1119 ? -28.867 -20.894 -31.623 1.00 97.44 1119 ALA A C 1
ATOM 8086 O O . ALA A 1 1119 ? -27.807 -20.492 -31.136 1.00 97.44 1119 ALA A O 1
ATOM 8087 N N . ALA A 1 1120 ? -29.767 -20.074 -32.170 1.00 97.38 1120 ALA A N 1
ATOM 8088 C CA . ALA A 1 1120 ? -29.585 -18.631 -32.268 1.00 97.38 1120 ALA A CA 1
ATOM 8089 C C . ALA A 1 1120 ? -29.565 -17.960 -30.885 1.00 97.38 1120 ALA A C 1
ATOM 8091 O O . ALA A 1 1120 ? -30.209 -18.430 -29.944 1.00 97.38 1120 ALA A O 1
ATOM 8092 N N . MET A 1 1121 ? -28.852 -16.838 -30.784 1.00 96.38 1121 MET A N 1
ATOM 8093 C CA . MET A 1 1121 ? -28.799 -16.028 -29.568 1.00 96.38 1121 MET A CA 1
ATOM 8094 C C . MET A 1 1121 ? -30.197 -15.483 -29.222 1.00 96.38 1121 MET A C 1
ATOM 8096 O O . MET A 1 1121 ? -30.917 -15.055 -30.133 1.00 96.38 1121 MET A O 1
ATOM 8100 N N . PRO A 1 1122 ? -30.566 -15.414 -27.928 1.00 92.75 1122 PRO A N 1
ATOM 8101 C CA . PRO A 1 1122 ? -31.800 -14.770 -27.485 1.00 92.75 1122 PRO A CA 1
ATOM 8102 C C . PRO A 1 1122 ? -31.885 -13.311 -27.931 1.00 92.75 1122 PRO A C 1
ATOM 8104 O O . PRO A 1 1122 ? -32.938 -12.867 -28.378 1.00 92.75 1122 PRO A O 1
ATOM 8107 N N . GLN A 1 1123 ? -30.771 -12.582 -27.831 1.00 92.69 1123 GLN A N 1
ATOM 8108 C CA . GLN A 1 1123 ? -30.613 -11.227 -28.350 1.00 92.69 1123 GLN A CA 1
ATOM 8109 C C . GLN A 1 1123 ? -29.353 -11.172 -29.217 1.00 92.69 1123 GLN A C 1
ATOM 8111 O O . GLN A 1 1123 ? -28.254 -11.474 -28.744 1.00 92.69 1123 GLN A O 1
ATOM 8116 N N . GLY A 1 1124 ? -29.514 -10.798 -30.488 1.00 94.38 1124 GLY A N 1
ATOM 8117 C CA . GLY A 1 1124 ? -28.385 -10.565 -31.386 1.00 94.38 1124 GLY A CA 1
ATOM 8118 C C . GLY A 1 1124 ? -27.590 -9.351 -30.924 1.00 94.38 1124 GLY A C 1
ATOM 8119 O O . GLY A 1 1124 ? -28.165 -8.297 -30.666 1.00 94.38 1124 GLY A O 1
ATOM 8120 N N . VAL A 1 1125 ? -26.273 -9.502 -30.807 1.00 96.25 1125 VAL A N 1
ATOM 8121 C CA . VAL A 1 1125 ? -25.369 -8.415 -30.418 1.00 96.25 1125 VAL A CA 1
ATOM 8122 C C . VAL A 1 1125 ? -24.144 -8.390 -31.321 1.00 96.25 1125 VAL A C 1
ATOM 8124 O O . VAL A 1 1125 ? -23.720 -9.414 -31.860 1.00 96.25 1125 VAL A O 1
ATOM 8127 N N . ASN A 1 1126 ? -23.571 -7.203 -31.475 1.00 95.56 1126 ASN A N 1
ATOM 8128 C CA . ASN A 1 1126 ? -22.267 -6.983 -32.085 1.00 95.56 1126 ASN A CA 1
ATOM 8129 C C . ASN A 1 1126 ? -21.353 -6.189 -31.136 1.00 95.56 1126 ASN A C 1
ATOM 8131 O O . ASN A 1 1126 ? -21.835 -5.559 -30.192 1.00 95.56 1126 ASN A O 1
ATOM 8135 N N . HIS A 1 1127 ? -20.037 -6.234 -31.372 1.00 95.44 1127 HIS A N 1
ATOM 8136 C CA . HIS A 1 1127 ? -19.021 -5.582 -30.527 1.00 95.44 1127 HIS A CA 1
ATOM 8137 C C . HIS A 1 1127 ? -19.171 -5.913 -29.027 1.00 95.44 1127 HIS A C 1
ATOM 8139 O O . HIS A 1 1127 ? -19.044 -5.037 -28.164 1.00 95.44 1127 HIS A O 1
ATOM 8145 N N . ALA A 1 1128 ? -19.528 -7.163 -28.734 1.00 96.56 1128 ALA A N 1
ATOM 8146 C CA . ALA A 1 1128 ? -19.758 -7.668 -27.389 1.00 96.56 1128 ALA A CA 1
ATOM 8147 C C . ALA A 1 1128 ? -18.525 -8.411 -26.877 1.00 96.56 1128 ALA A C 1
ATOM 8149 O O . ALA A 1 1128 ? -17.881 -9.145 -27.633 1.00 96.56 1128 ALA A O 1
ATOM 8150 N N . ALA A 1 1129 ? -18.258 -8.285 -25.577 1.00 97.50 1129 ALA A N 1
ATOM 8151 C CA . ALA A 1 1129 ? -17.179 -9.028 -24.952 1.00 97.50 1129 ALA A CA 1
ATOM 8152 C C . ALA A 1 1129 ? -17.535 -10.507 -24.900 1.00 97.50 1129 ALA A C 1
ATOM 8154 O O . ALA A 1 1129 ? -18.658 -10.860 -24.547 1.00 97.50 1129 ALA A O 1
ATOM 8155 N N . SER A 1 1130 ? -16.587 -11.383 -25.219 1.00 97.25 1130 SER A N 1
ATOM 8156 C CA . SER A 1 1130 ? -16.828 -12.826 -25.161 1.00 97.25 1130 SER A CA 1
ATOM 8157 C C . SER A 1 1130 ? -15.623 -13.622 -24.695 1.00 97.25 1130 SER A C 1
ATOM 8159 O O . SER A 1 1130 ? -14.485 -13.179 -24.846 1.00 97.25 1130 SER A O 1
ATOM 8161 N N . ALA A 1 1131 ? -15.898 -14.758 -24.056 1.00 97.06 1131 ALA A N 1
ATOM 8162 C CA . ALA A 1 1131 ? -14.907 -15.684 -23.519 1.00 97.06 1131 ALA A CA 1
ATOM 8163 C C . ALA A 1 1131 ? -15.552 -17.042 -23.195 1.00 97.06 1131 ALA A C 1
ATOM 8165 O O . ALA A 1 1131 ? -16.755 -17.242 -23.370 1.00 97.06 1131 ALA A O 1
ATOM 8166 N N . THR A 1 1132 ? -14.750 -17.973 -22.681 1.00 96.69 1132 THR A N 1
ATOM 8167 C CA . THR A 1 1132 ? -15.208 -19.280 -22.204 1.00 96.69 1132 THR A CA 1
ATOM 8168 C C . THR A 1 1132 ? -14.599 -19.627 -20.853 1.00 96.69 1132 THR A C 1
ATOM 8170 O O . THR A 1 1132 ? -13.468 -19.240 -20.572 1.00 96.69 1132 THR A O 1
ATOM 8173 N N . ASP A 1 1133 ? -15.345 -20.387 -20.049 1.00 92.31 1133 ASP A N 1
ATOM 8174 C CA . ASP A 1 1133 ? -14.844 -21.071 -18.848 1.00 92.31 1133 ASP A CA 1
ATOM 8175 C C . ASP A 1 1133 ? -14.180 -22.427 -19.177 1.00 92.31 1133 ASP A C 1
ATOM 8177 O O . ASP A 1 1133 ? -13.832 -23.194 -18.284 1.00 92.31 1133 ASP A O 1
ATOM 8181 N N . GLY A 1 1134 ? -14.035 -22.743 -20.470 1.00 88.94 1134 GLY A N 1
ATOM 8182 C CA . GLY A 1 1134 ? -13.594 -24.033 -21.000 1.00 88.94 1134 GLY A CA 1
ATOM 8183 C C . GLY A 1 1134 ? -14.744 -24.954 -21.417 1.00 88.94 1134 GLY A C 1
ATOM 8184 O O . GLY A 1 1134 ? -14.520 -25.893 -22.178 1.00 88.94 1134 GLY A O 1
ATOM 8185 N N . THR A 1 1135 ? -15.976 -24.682 -20.975 1.00 94.19 1135 THR A N 1
ATOM 8186 C CA . THR A 1 1135 ? -17.153 -25.534 -21.227 1.00 94.19 1135 THR A CA 1
ATOM 8187 C C . THR A 1 1135 ? -18.300 -24.808 -21.925 1.00 94.19 1135 THR A C 1
ATOM 8189 O O . THR A 1 1135 ? -19.024 -25.417 -22.709 1.00 94.19 1135 THR A O 1
ATOM 8192 N N . ARG A 1 1136 ? -18.463 -23.507 -21.672 1.00 97.06 1136 ARG A N 1
ATOM 8193 C CA . ARG A 1 1136 ? -19.573 -22.675 -22.158 1.00 97.06 1136 ARG A CA 1
ATOM 8194 C C . ARG A 1 1136 ? -19.060 -21.394 -22.800 1.00 97.06 1136 ARG A C 1
ATOM 8196 O O . ARG A 1 1136 ? -17.959 -20.938 -22.490 1.00 97.06 1136 ARG A O 1
ATOM 8203 N N . LEU A 1 1137 ? -19.858 -20.807 -23.690 1.00 98.19 1137 LEU A N 1
ATOM 8204 C CA . LEU A 1 1137 ? -19.576 -19.502 -24.297 1.00 98.19 1137 LEU A CA 1
ATOM 8205 C C . LEU A 1 1137 ? -20.336 -18.419 -23.530 1.00 98.19 1137 LEU A C 1
ATOM 8207 O O . LEU A 1 1137 ? -21.548 -18.517 -23.361 1.00 98.19 1137 LEU A O 1
ATOM 8211 N N . TYR A 1 1138 ? -19.626 -17.375 -23.117 1.00 98.19 1138 TYR A N 1
ATOM 8212 C CA . TYR A 1 1138 ? -20.174 -16.206 -22.440 1.00 98.19 1138 TYR A CA 1
ATOM 8213 C C . TYR A 1 1138 ? -20.082 -14.987 -23.354 1.00 98.19 1138 TYR A C 1
ATOM 8215 O O . TYR A 1 1138 ? -19.042 -14.754 -23.969 1.00 98.19 1138 TYR A O 1
ATOM 8223 N N . VAL A 1 1139 ? -21.159 -14.203 -23.417 1.00 98.12 1139 VAL A N 1
ATOM 8224 C CA . VAL A 1 1139 ? -21.254 -12.955 -24.180 1.00 98.12 1139 VAL A CA 1
ATOM 8225 C C . VAL A 1 1139 ? -21.803 -11.847 -23.280 1.00 98.12 1139 VAL A C 1
ATOM 8227 O O . VAL A 1 1139 ? -22.888 -11.979 -22.710 1.00 98.12 1139 VAL A O 1
ATOM 8230 N N . PHE A 1 1140 ? -21.063 -10.747 -23.160 1.00 97.94 1140 PHE A N 1
ATOM 8231 C CA . PHE A 1 1140 ? -21.356 -9.628 -22.271 1.00 97.94 1140 PHE A CA 1
ATOM 8232 C C . PHE A 1 1140 ? -21.496 -8.318 -23.052 1.00 97.94 1140 PHE A C 1
ATOM 8234 O O . PHE A 1 1140 ? -20.632 -7.951 -23.849 1.00 97.94 1140 PHE A O 1
ATOM 8241 N N . GLY A 1 1141 ? -22.568 -7.582 -22.771 1.00 95.94 1141 GLY A N 1
ATOM 8242 C CA . GLY A 1 1141 ? -22.850 -6.284 -23.372 1.00 95.94 1141 GLY A CA 1
ATOM 8243 C C . GLY A 1 1141 ? -23.078 -6.362 -24.881 1.00 95.94 1141 GLY A C 1
ATOM 8244 O O . GLY A 1 1141 ? -23.864 -7.183 -25.356 1.00 95.94 1141 GLY A O 1
ATOM 8245 N N . GLY A 1 1142 ? -22.409 -5.478 -25.618 1.00 95.19 1142 GLY A N 1
ATOM 8246 C CA . GLY A 1 1142 ? -22.568 -5.309 -27.061 1.00 95.19 1142 GLY A CA 1
ATOM 8247 C C . GLY A 1 1142 ? -23.599 -4.249 -27.425 1.00 95.19 1142 GLY A C 1
ATOM 8248 O O . GLY A 1 1142 ? -24.103 -3.526 -26.566 1.00 95.19 1142 GLY A O 1
ATOM 8249 N N . ARG A 1 1143 ? -23.905 -4.139 -28.715 1.00 94.38 1143 ARG A N 1
ATOM 8250 C CA . ARG A 1 1143 ? -24.911 -3.217 -29.262 1.00 94.38 1143 ARG A CA 1
ATOM 8251 C C . ARG A 1 1143 ? -25.683 -3.847 -30.418 1.00 94.38 1143 ARG A C 1
ATOM 8253 O O . ARG A 1 1143 ? -25.346 -4.945 -30.861 1.00 94.38 1143 ARG A O 1
ATOM 8260 N N . ASP A 1 1144 ? -26.695 -3.125 -30.889 1.00 93.25 1144 ASP A N 1
ATOM 8261 C CA . ASP A 1 1144 ? -27.449 -3.426 -32.108 1.00 93.25 1144 ASP A CA 1
ATOM 8262 C C . ASP A 1 1144 ? -27.166 -2.375 -33.210 1.00 93.25 1144 ASP A C 1
ATOM 8264 O O . ASP A 1 1144 ? -26.575 -1.325 -32.943 1.00 93.25 1144 ASP A O 1
ATOM 8268 N N . GLY A 1 1145 ? -27.584 -2.649 -34.448 1.00 91.50 1145 GLY A N 1
ATOM 8269 C CA . GLY A 1 1145 ? -27.350 -1.839 -35.640 1.00 91.50 1145 GLY A CA 1
ATOM 8270 C C . GLY A 1 1145 ? -26.067 -2.192 -36.402 1.00 91.50 1145 GLY A C 1
ATOM 8271 O O . GLY A 1 1145 ? -25.510 -3.279 -36.272 1.00 91.50 1145 GLY A O 1
ATOM 8272 N N . GLY A 1 1146 ? -25.622 -1.262 -37.249 1.00 91.25 1146 GLY A N 1
ATOM 8273 C CA . GLY A 1 1146 ? -24.407 -1.400 -38.057 1.00 91.25 1146 GLY A CA 1
ATOM 8274 C C . GLY A 1 1146 ? -23.135 -0.949 -37.332 1.00 91.25 1146 GLY A C 1
ATOM 8275 O O . GLY A 1 1146 ? -23.105 -0.793 -36.113 1.00 91.25 1146 GLY A O 1
ATOM 8276 N N . ASN A 1 1147 ? -22.072 -0.695 -38.101 1.00 91.81 1147 ASN A N 1
ATOM 8277 C CA . ASN A 1 1147 ? -20.780 -0.249 -37.574 1.00 91.81 1147 ASN A CA 1
ATOM 8278 C C . ASN A 1 1147 ? -20.765 1.261 -37.256 1.00 91.81 1147 ASN A C 1
ATOM 8280 O O . ASN A 1 1147 ? -20.109 2.048 -37.937 1.00 91.81 1147 ASN A O 1
ATOM 8284 N N . ILE A 1 1148 ? -21.568 1.678 -36.274 1.00 89.88 1148 ILE A N 1
ATOM 8285 C CA . ILE A 1 1148 ? -21.669 3.068 -35.813 1.00 89.88 1148 ILE A CA 1
ATOM 8286 C C . ILE A 1 1148 ? -21.709 3.079 -34.276 1.00 89.88 1148 ILE A C 1
ATOM 8288 O O . ILE A 1 1148 ? -22.480 2.307 -33.698 1.00 89.88 1148 ILE A O 1
ATOM 8292 N N . PRO A 1 1149 ? -20.953 3.970 -33.601 1.00 89.81 1149 PRO A N 1
ATOM 8293 C CA . PRO A 1 1149 ? -21.035 4.138 -32.154 1.00 89.81 1149 PRO A CA 1
ATOM 8294 C C . PRO A 1 1149 ? -22.464 4.391 -31.656 1.00 89.81 1149 PRO A C 1
ATOM 8296 O O . PRO A 1 1149 ? -23.108 5.373 -32.030 1.00 89.81 1149 PRO A O 1
ATOM 8299 N N . SER A 1 1150 ? -22.952 3.520 -30.773 1.00 92.69 1150 SER A N 1
ATOM 8300 C CA . SER A 1 1150 ? -24.259 3.618 -30.116 1.00 92.69 1150 SER A CA 1
ATOM 8301 C C . SER A 1 1150 ? -24.158 3.206 -28.645 1.00 92.69 1150 SER A C 1
ATOM 8303 O O . SER A 1 1150 ? -23.139 2.669 -28.201 1.00 92.69 1150 SER A O 1
ATOM 8305 N N . ASN A 1 1151 ? -25.195 3.497 -27.857 1.00 94.25 1151 ASN A N 1
ATOM 8306 C CA . ASN A 1 1151 ? -25.273 3.008 -26.482 1.00 94.25 1151 ASN A CA 1
ATOM 8307 C C . ASN A 1 1151 ? -25.446 1.485 -26.489 1.00 94.25 1151 ASN A C 1
ATOM 8309 O O . ASN A 1 1151 ? -26.343 0.968 -27.151 1.00 94.25 1151 ASN A O 1
ATOM 8313 N N . GLY A 1 1152 ? -24.586 0.785 -25.752 1.00 92.44 1152 GLY A N 1
ATOM 8314 C CA . GLY A 1 1152 ? -24.643 -0.669 -25.662 1.00 92.44 1152 GLY A CA 1
ATOM 8315 C C . GLY A 1 1152 ? -25.675 -1.185 -24.662 1.00 92.44 1152 GLY A C 1
ATOM 8316 O O . GLY A 1 1152 ? -26.325 -0.419 -23.950 1.00 92.44 1152 GLY A O 1
ATOM 8317 N N . PHE A 1 1153 ? -25.782 -2.507 -24.589 1.00 94.38 1153 PHE A N 1
ATOM 8318 C CA . PHE A 1 1153 ? -26.653 -3.243 -23.681 1.00 94.38 1153 PHE A CA 1
ATOM 8319 C C . PHE A 1 1153 ? -25.904 -3.721 -22.435 1.00 94.38 1153 PHE A C 1
ATOM 8321 O O . PHE A 1 1153 ? -24.675 -3.734 -22.387 1.00 94.38 1153 PHE A O 1
ATOM 8328 N N . ASN A 1 1154 ? -26.657 -4.151 -21.423 1.00 94.25 1154 ASN A N 1
ATOM 8329 C CA . ASN A 1 1154 ? -26.156 -4.804 -20.212 1.00 94.25 1154 ASN A CA 1
ATOM 8330 C C . ASN A 1 1154 ? -26.398 -6.327 -20.207 1.00 94.25 1154 ASN A C 1
ATOM 8332 O O . ASN A 1 1154 ? -26.459 -6.959 -19.147 1.00 94.25 1154 ASN A O 1
ATOM 8336 N N . TYR A 1 1155 ? -26.572 -6.925 -21.385 1.00 94.06 1155 TYR A N 1
ATOM 8337 C CA . TYR A 1 1155 ? -26.855 -8.349 -21.492 1.00 94.06 1155 TYR A CA 1
ATOM 8338 C C . TYR A 1 1155 ? -25.678 -9.198 -21.011 1.00 94.06 1155 TYR A C 1
ATOM 8340 O O . TYR A 1 1155 ? -24.511 -8.870 -21.198 1.00 94.06 1155 TYR A O 1
ATOM 8348 N N . THR A 1 1156 ? -26.004 -10.313 -20.376 1.00 96.62 1156 THR A N 1
ATOM 8349 C CA . THR A 1 1156 ? -25.098 -11.416 -20.067 1.00 96.62 1156 THR A CA 1
ATOM 8350 C C . THR A 1 1156 ? -25.770 -12.653 -20.622 1.00 96.62 1156 THR A C 1
ATOM 8352 O O . THR A 1 1156 ? -26.834 -13.025 -20.139 1.00 96.62 1156 THR A O 1
ATOM 8355 N N . GLN A 1 1157 ? -25.220 -13.217 -21.694 1.00 96.31 1157 GLN A N 1
ATOM 8356 C CA . GLN A 1 1157 ? -25.785 -14.350 -22.422 1.00 96.31 1157 GLN A CA 1
ATOM 8357 C C . GLN A 1 1157 ? -24.792 -15.510 -22.386 1.00 96.31 1157 GLN A C 1
ATOM 8359 O O . GLN A 1 1157 ? -23.622 -15.334 -22.714 1.00 96.31 1157 GLN A O 1
ATOM 8364 N N . VAL A 1 1158 ? -25.255 -16.688 -21.984 1.00 97.38 1158 VAL A N 1
ATOM 8365 C CA . VAL A 1 1158 ? -24.440 -17.894 -21.830 1.00 97.38 1158 VAL A CA 1
ATOM 8366 C C . VAL A 1 1158 ? -25.013 -18.986 -22.710 1.00 97.38 1158 VAL A C 1
ATOM 8368 O O . VAL A 1 1158 ? -26.189 -19.325 -22.584 1.00 97.38 1158 VAL A O 1
ATOM 8371 N N . TYR A 1 1159 ? -24.181 -19.530 -23.587 1.00 97.94 1159 TYR A N 1
ATOM 8372 C CA . TYR A 1 1159 ? -24.503 -20.676 -24.418 1.00 97.94 1159 TYR A CA 1
ATOM 8373 C C . TYR A 1 1159 ? -23.882 -21.937 -23.837 1.00 97.94 1159 TYR A C 1
ATOM 8375 O O . TYR A 1 1159 ? -22.680 -21.974 -23.556 1.00 97.94 1159 TYR A O 1
ATOM 8383 N N . ASP A 1 1160 ? -24.705 -22.970 -23.704 1.00 96.50 1160 ASP A N 1
ATOM 8384 C CA . ASP A 1 1160 ? -24.293 -24.305 -23.302 1.00 96.50 1160 ASP A CA 1
ATOM 8385 C C . ASP A 1 1160 ? -24.233 -25.237 -24.528 1.00 96.50 1160 ASP A C 1
ATOM 8387 O O . ASP A 1 1160 ? -25.278 -25.638 -25.058 1.00 96.50 1160 ASP A O 1
ATOM 8391 N N . PRO A 1 1161 ? -23.024 -25.621 -24.987 1.00 95.81 1161 PRO A N 1
ATOM 8392 C CA . PRO A 1 1161 ? -22.856 -26.536 -26.109 1.00 95.81 1161 PRO A CA 1
ATOM 8393 C C . PRO A 1 1161 ? -23.387 -27.949 -25.853 1.00 95.81 1161 PRO A C 1
ATOM 8395 O O . PRO A 1 1161 ? -23.688 -28.643 -26.822 1.00 95.81 1161 PRO A O 1
ATOM 8398 N N . ALA A 1 1162 ? -23.495 -28.390 -24.593 1.00 94.00 1162 ALA A N 1
ATOM 8399 C CA . ALA A 1 1162 ? -23.968 -29.735 -24.265 1.00 94.00 1162 ALA A CA 1
ATOM 8400 C C . ALA A 1 1162 ? -25.468 -29.891 -24.546 1.00 94.00 1162 ALA A C 1
ATOM 8402 O O . ALA A 1 1162 ? -25.920 -30.953 -24.973 1.00 94.00 1162 ALA A O 1
ATOM 8403 N N . THR A 1 1163 ? -26.232 -28.821 -24.334 1.00 95.62 1163 THR A N 1
ATOM 8404 C CA . THR A 1 1163 ? -27.685 -28.795 -24.536 1.00 95.62 1163 THR A CA 1
ATOM 8405 C C . THR A 1 1163 ? -28.105 -28.039 -25.795 1.00 95.62 1163 THR A C 1
ATOM 8407 O O . THR A 1 1163 ? -29.257 -28.156 -26.209 1.00 95.62 1163 THR A O 1
ATOM 8410 N N . ASN A 1 1164 ? -27.188 -27.297 -26.429 1.00 96.69 1164 ASN A N 1
ATOM 8411 C CA . ASN A 1 1164 ? -27.475 -26.374 -27.530 1.00 96.69 1164 ASN A CA 1
ATOM 8412 C C . ASN A 1 1164 ? -28.548 -25.340 -27.133 1.00 96.69 1164 ASN A C 1
ATOM 8414 O O . ASN A 1 1164 ? -29.503 -25.093 -27.871 1.00 96.69 1164 ASN A O 1
ATOM 8418 N N . THR A 1 1165 ? -28.407 -24.755 -25.936 1.00 95.81 1165 THR A N 1
ATOM 8419 C CA . THR A 1 1165 ? -29.349 -23.766 -25.385 1.00 95.81 1165 THR A CA 1
ATOM 8420 C C . THR A 1 1165 ? -28.650 -22.514 -24.858 1.00 95.81 1165 THR A C 1
ATOM 8422 O O . THR A 1 1165 ? -27.448 -22.513 -24.593 1.00 95.81 1165 THR A O 1
ATOM 8425 N N . TRP A 1 1166 ? -29.422 -21.433 -24.716 1.00 95.69 1166 TRP A N 1
ATOM 8426 C CA . TRP A 1 1166 ? -28.963 -20.147 -24.199 1.00 95.69 1166 TRP A CA 1
ATOM 8427 C C . TRP A 1 1166 ? -29.688 -19.762 -22.910 1.00 95.69 1166 TRP A C 1
ATOM 8429 O O . TRP A 1 1166 ? -30.888 -19.986 -22.766 1.00 95.69 1166 TRP A O 1
ATOM 8439 N N . THR A 1 1167 ? -28.966 -19.091 -22.018 1.00 93.44 1167 THR A N 1
ATOM 8440 C CA . THR A 1 1167 ? -29.495 -18.409 -20.829 1.00 93.44 1167 THR A CA 1
ATOM 8441 C C . THR A 1 1167 ? -29.071 -16.940 -20.872 1.00 93.44 1167 THR A C 1
ATOM 8443 O O . THR A 1 1167 ? -27.934 -16.662 -21.241 1.00 93.44 1167 THR A O 1
ATOM 8446 N N . SER A 1 1168 ? -29.937 -15.984 -20.512 1.00 91.38 1168 SER A N 1
ATOM 8447 C CA . SER A 1 1168 ? -29.607 -14.547 -20.551 1.00 91.38 1168 SER A CA 1
ATOM 8448 C C . SER A 1 1168 ? -29.983 -13.794 -19.272 1.00 91.38 1168 SER A C 1
ATOM 8450 O O . SER A 1 1168 ? -30.804 -14.268 -18.492 1.00 91.38 1168 SER A O 1
ATOM 8452 N N . SER A 1 1169 ? -29.422 -12.601 -19.066 1.00 88.06 1169 SER A N 1
ATOM 8453 C CA . SER A 1 1169 ? -29.914 -11.619 -18.091 1.00 88.06 1169 SER A CA 1
ATOM 8454 C C . SER A 1 1169 ? -31.125 -10.848 -18.654 1.00 88.06 1169 SER A C 1
ATOM 8456 O O . SER A 1 1169 ? -31.185 -10.549 -19.847 1.00 88.06 1169 SER A O 1
ATOM 8458 N N . GLY A 1 1170 ? -32.133 -10.574 -17.818 1.00 70.88 1170 GLY A N 1
ATOM 8459 C CA . GLY A 1 1170 ? -33.426 -9.980 -18.199 1.00 70.88 1170 GLY A CA 1
ATOM 8460 C C . GLY A 1 1170 ? -34.436 -10.017 -17.041 1.00 70.88 1170 GLY A C 1
ATOM 8461 O O . GLY A 1 1170 ? -34.154 -10.616 -16.005 1.00 70.88 1170 GLY A O 1
ATOM 8462 N N . SER A 1 1171 ? -35.604 -9.374 -17.175 1.00 44.84 1171 SER A N 1
ATOM 8463 C CA . SER A 1 1171 ? -36.623 -9.362 -16.105 1.00 44.84 1171 SER A CA 1
ATOM 8464 C C . SER A 1 1171 ? -37.108 -10.789 -15.800 1.00 44.84 1171 SER A C 1
ATOM 8466 O O . SER A 1 1171 ? -37.733 -11.421 -16.647 1.00 44.84 1171 SER A O 1
ATOM 8468 N N . GLY A 1 1172 ? -36.770 -11.305 -14.612 1.00 55.09 1172 GLY A N 1
ATOM 8469 C CA . GLY A 1 1172 ? -37.076 -12.676 -14.178 1.00 55.09 1172 GLY A CA 1
ATOM 8470 C C . GLY A 1 1172 ? -36.080 -13.756 -14.628 1.00 55.09 1172 GLY A C 1
ATOM 8471 O O . GLY A 1 1172 ? -36.352 -14.937 -14.430 1.00 55.09 1172 GLY A O 1
ATOM 8472 N N . ALA A 1 1173 ? -34.947 -13.384 -15.230 1.00 66.06 1173 ALA A N 1
ATOM 8473 C CA . ALA A 1 1173 ? -33.956 -14.326 -15.751 1.00 66.06 1173 ALA A CA 1
ATOM 8474 C C . ALA A 1 1173 ? -32.826 -14.621 -14.733 1.00 66.06 1173 ALA A C 1
ATOM 8476 O O . ALA A 1 1173 ? -32.543 -13.783 -13.876 1.00 66.06 1173 ALA A O 1
ATOM 8477 N N . PRO A 1 1174 ? -32.160 -15.792 -14.801 1.00 79.94 1174 PRO A N 1
ATOM 8478 C CA . PRO A 1 1174 ? -31.296 -16.285 -13.724 1.00 79.94 1174 PRO A CA 1
ATOM 8479 C C . PRO A 1 1174 ? -29.892 -15.664 -13.690 1.00 79.94 1174 PRO A C 1
ATOM 8481 O O . PRO A 1 1174 ? -29.146 -15.955 -12.762 1.00 79.94 1174 PRO A O 1
ATOM 8484 N N . LEU A 1 1175 ? -29.499 -14.837 -14.668 1.00 91.56 1175 LEU A N 1
ATOM 8485 C CA . LEU A 1 1175 ? -28.152 -14.253 -14.747 1.00 91.56 1175 LEU A CA 1
ATOM 8486 C C . LEU A 1 1175 ? -28.134 -12.775 -14.351 1.00 91.56 1175 LEU A C 1
ATOM 8488 O O . LEU A 1 1175 ? -28.991 -11.997 -14.779 1.00 91.56 1175 LEU A O 1
ATOM 8492 N N . ALA A 1 1176 ? -27.119 -12.373 -13.586 1.00 91.06 1176 ALA A N 1
ATOM 8493 C CA . ALA A 1 1176 ? -26.906 -10.978 -13.225 1.00 91.06 1176 ALA A CA 1
ATOM 8494 C C . ALA A 1 1176 ? -26.477 -10.151 -14.457 1.00 91.06 1176 ALA A C 1
ATOM 8496 O O . ALA A 1 1176 ? -25.544 -10.549 -15.158 1.00 91.06 1176 ALA A O 1
ATOM 8497 N N . PRO A 1 1177 ? -27.122 -9.001 -14.741 1.00 94.00 1177 PRO A N 1
ATOM 8498 C CA . PRO A 1 1177 ? -26.770 -8.160 -15.883 1.00 94.00 1177 PRO A CA 1
ATOM 8499 C C . PRO A 1 1177 ? -25.426 -7.450 -15.685 1.00 94.00 1177 PRO A C 1
ATOM 8501 O O . PRO A 1 1177 ? -25.050 -7.124 -14.560 1.00 94.00 1177 PRO A O 1
ATOM 8504 N N . LEU A 1 1178 ? -24.743 -7.144 -16.794 1.00 94.69 1178 LEU A N 1
ATOM 8505 C CA . LEU A 1 1178 ? -23.502 -6.368 -16.797 1.00 94.69 1178 LEU A CA 1
ATOM 8506 C C . LEU A 1 1178 ? -23.748 -4.996 -16.129 1.00 94.69 1178 LEU A C 1
ATOM 8508 O O . LEU A 1 1178 ? -24.612 -4.251 -16.594 1.00 94.69 1178 LEU A O 1
ATOM 8512 N N . PRO A 1 1179 ? -22.995 -4.601 -15.087 1.00 92.50 1179 PRO A N 1
ATOM 8513 C CA . PRO A 1 1179 ? -23.295 -3.388 -14.321 1.00 92.50 1179 PRO A CA 1
ATOM 8514 C C . PRO A 1 1179 ? -23.264 -2.084 -15.128 1.00 92.50 1179 PRO A C 1
ATOM 8516 O O . PRO A 1 1179 ? -23.890 -1.101 -14.739 1.00 92.50 1179 PRO A O 1
ATOM 8519 N N . GLN A 1 1180 ? -22.540 -2.063 -16.249 1.00 92.38 1180 GLN A N 1
ATOM 8520 C CA . GLN A 1 1180 ? -22.487 -0.937 -17.177 1.00 92.38 1180 GLN A CA 1
ATOM 8521 C C . GLN A 1 1180 ? -22.813 -1.386 -18.585 1.00 92.38 1180 GLN A C 1
ATOM 8523 O O . GLN A 1 1180 ? -22.019 -2.087 -19.212 1.00 92.38 1180 GLN A O 1
ATOM 8528 N N . ALA A 1 1181 ? -23.937 -0.900 -19.100 1.00 92.81 1181 ALA A N 1
ATOM 8529 C CA . ALA A 1 1181 ? -24.333 -1.129 -20.475 1.00 92.81 1181 ALA A CA 1
ATOM 8530 C C . ALA A 1 1181 ? -23.320 -0.490 -21.445 1.00 92.81 1181 ALA A C 1
ATOM 8532 O O . ALA A 1 1181 ? -23.069 0.718 -21.362 1.00 92.81 1181 ALA A O 1
ATOM 8533 N N . ARG A 1 1182 ? -22.702 -1.297 -22.319 1.00 94.00 1182 ARG A N 1
ATOM 8534 C CA . ARG A 1 1182 ? -21.664 -0.846 -23.267 1.00 94.00 1182 ARG A CA 1
ATOM 8535 C C . ARG A 1 1182 ? -21.415 -1.847 -24.397 1.00 94.00 1182 ARG A C 1
ATOM 8537 O O . ARG A 1 1182 ? -21.632 -3.044 -24.228 1.00 94.00 1182 ARG A O 1
ATOM 8544 N N . GLY A 1 1183 ? -20.949 -1.328 -25.532 1.00 92.38 1183 GLY A N 1
ATOM 8545 C CA . GLY A 1 1183 ? -20.432 -2.094 -26.670 1.00 92.38 1183 GLY A CA 1
ATOM 8546 C C . GLY A 1 1183 ? -18.988 -1.687 -26.977 1.00 92.38 1183 GLY A C 1
ATOM 8547 O O . GLY A 1 1183 ? -18.384 -0.927 -26.222 1.00 92.38 1183 GLY A O 1
ATOM 8548 N N . GLY A 1 1184 ? -18.408 -2.198 -28.060 1.00 90.94 1184 GLY A N 1
ATOM 8549 C CA . GLY A 1 1184 ? -16.995 -1.947 -28.406 1.00 90.94 1184 GLY A CA 1
ATOM 8550 C C . GLY A 1 1184 ? -16.001 -2.643 -27.476 1.00 90.94 1184 GLY A C 1
ATOM 8551 O O . GLY A 1 1184 ? -14.821 -2.293 -27.445 1.00 90.94 1184 GLY A O 1
ATOM 8552 N N . THR A 1 1185 ? -16.486 -3.592 -26.677 1.00 83.56 1185 THR A N 1
ATOM 8553 C CA . THR A 1 1185 ? -15.702 -4.384 -25.733 1.00 83.56 1185 THR A CA 1
ATOM 8554 C C . THR A 1 1185 ? -15.276 -5.650 -26.470 1.00 83.56 11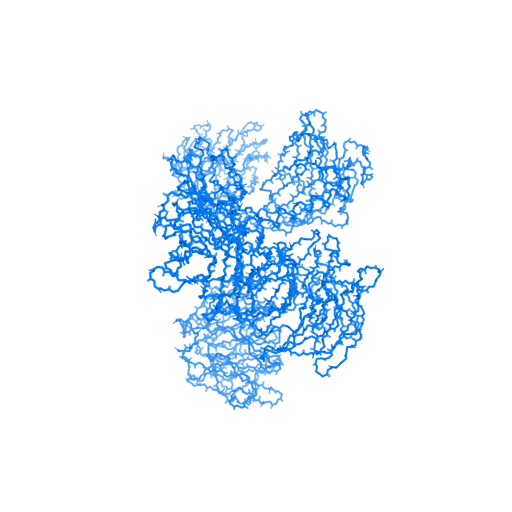85 THR A C 1
ATOM 8556 O O . THR A 1 1185 ? -16.129 -6.498 -26.691 1.00 83.56 1185 THR A O 1
ATOM 8559 N N . GLY A 1 1186 ? -14.031 -5.765 -26.939 1.00 84.06 1186 GLY A N 1
ATOM 8560 C CA . GLY A 1 1186 ? -13.631 -6.880 -27.817 1.00 84.06 1186 GLY A CA 1
ATOM 8561 C C . GLY A 1 1186 ? -13.625 -8.253 -27.130 1.00 84.06 1186 GLY A C 1
ATOM 8562 O O . GLY A 1 1186 ? -14.654 -8.914 -27.085 1.00 84.06 1186 GLY A O 1
ATOM 8563 N N . LYS A 1 1187 ? -12.491 -8.744 -26.610 1.00 94.00 1187 LYS A N 1
ATOM 8564 C CA . LYS A 1 1187 ? -12.433 -10.053 -25.907 1.00 94.00 1187 LYS A CA 1
ATOM 8565 C C . LYS A 1 1187 ? -12.515 -9.893 -24.383 1.00 94.00 1187 LYS A C 1
ATOM 8567 O O . LYS A 1 1187 ? -11.982 -8.932 -23.836 1.00 94.00 1187 LYS A O 1
ATOM 8572 N N . ALA A 1 1188 ? -13.172 -10.825 -23.690 1.00 97.06 1188 ALA A N 1
ATOM 8573 C CA . ALA A 1 1188 ? -13.076 -10.943 -22.233 1.00 97.06 1188 ALA A CA 1
ATOM 8574 C C . ALA A 1 1188 ? -11.974 -11.944 -21.846 1.00 97.06 1188 ALA A C 1
ATOM 8576 O O . ALA A 1 1188 ? -11.665 -12.869 -22.596 1.00 97.06 1188 ALA A O 1
ATOM 8577 N N . VAL A 1 1189 ? -11.394 -11.785 -20.656 1.00 96.25 1189 VAL A N 1
ATOM 8578 C CA . VAL A 1 1189 ? -10.418 -12.742 -20.103 1.00 96.25 1189 VAL A CA 1
ATOM 8579 C C . VAL A 1 1189 ? -11.097 -13.615 -19.065 1.00 96.25 1189 VAL A C 1
ATOM 8581 O O . VAL A 1 1189 ? -11.770 -13.080 -18.194 1.00 96.25 1189 VAL A O 1
ATOM 8584 N N . PHE A 1 1190 ? -10.905 -14.932 -19.133 1.00 94.81 1190 PHE A N 1
ATOM 8585 C CA . PHE A 1 1190 ? -11.263 -15.843 -18.048 1.00 94.81 1190 PHE A CA 1
ATOM 8586 C C . PHE A 1 1190 ? -10.002 -16.237 -17.278 1.00 94.81 1190 PHE A C 1
ATOM 8588 O O . PHE A 1 1190 ? -9.083 -16.816 -17.857 1.00 94.81 1190 PHE A O 1
ATOM 8595 N N . ALA A 1 1191 ? -9.944 -15.893 -15.994 1.00 86.25 1191 ALA A N 1
ATOM 8596 C CA . ALA A 1 1191 ? -8.821 -16.191 -15.111 1.00 86.25 1191 ALA A CA 1
ATOM 8597 C C . ALA A 1 1191 ? -9.317 -16.303 -13.667 1.00 86.25 1191 ALA A C 1
ATOM 8599 O O . ALA A 1 1191 ? -10.267 -15.625 -13.289 1.00 86.25 1191 ALA A O 1
ATOM 8600 N N . ASN A 1 1192 ? -8.685 -17.159 -12.859 1.00 82.75 1192 ASN A N 1
ATOM 8601 C CA . ASN A 1 1192 ? -9.015 -17.332 -11.436 1.00 82.75 1192 ASN A CA 1
ATOM 8602 C C . ASN A 1 1192 ? -10.508 -17.621 -11.172 1.00 82.75 1192 ASN A C 1
ATOM 8604 O O . ASN A 1 1192 ? -11.062 -17.232 -10.150 1.00 82.75 1192 ASN A O 1
ATOM 8608 N N . GLY A 1 1193 ? -11.169 -18.304 -12.114 1.00 81.19 1193 GLY A N 1
ATOM 8609 C CA . GLY A 1 1193 ? -12.593 -18.621 -12.035 1.00 81.19 1193 GLY A CA 1
ATOM 8610 C C . GLY A 1 1193 ? -13.537 -17.461 -12.367 1.00 81.19 1193 GLY A C 1
ATOM 8611 O O . GLY A 1 1193 ? -14.741 -17.643 -12.235 1.00 81.19 1193 GLY A O 1
ATOM 8612 N N . GLU A 1 1194 ? -13.043 -16.305 -12.819 1.00 92.00 1194 GLU A N 1
ATOM 8613 C CA . GLU A 1 1194 ? -13.838 -15.103 -13.104 1.00 92.00 1194 GLU A CA 1
ATOM 8614 C C . GLU A 1 1194 ? -13.595 -14.558 -14.525 1.00 92.00 1194 GLU A C 1
ATOM 8616 O O . GLU A 1 1194 ? -12.554 -14.797 -15.141 1.00 92.00 1194 GLU A O 1
ATOM 8621 N N . PHE A 1 1195 ? -14.561 -13.799 -15.054 1.00 96.25 1195 PHE A N 1
ATOM 8622 C CA . PHE A 1 1195 ? -14.481 -13.127 -16.354 1.00 96.25 1195 PHE A CA 1
ATOM 8623 C C . PHE A 1 1195 ? -14.233 -11.630 -16.207 1.00 96.25 1195 PHE A C 1
ATOM 8625 O O . PHE A 1 1195 ? -14.976 -10.957 -15.506 1.00 96.25 1195 PHE A O 1
ATOM 8632 N N . TYR A 1 1196 ? -13.271 -11.089 -16.947 1.00 96.56 1196 TYR A N 1
ATOM 8633 C CA . TYR A 1 1196 ? -12.892 -9.679 -16.927 1.00 96.56 1196 TYR A CA 1
ATOM 8634 C C . TYR A 1 1196 ? -13.332 -9.004 -18.229 1.00 96.56 1196 TYR A C 1
ATOM 8636 O O . TYR A 1 1196 ? -12.838 -9.336 -19.310 1.00 96.56 1196 TYR A O 1
ATOM 8644 N N . VAL A 1 1197 ? -14.249 -8.041 -18.123 1.00 97.62 1197 VAL A N 1
ATOM 8645 C CA . VAL A 1 1197 ? -14.796 -7.260 -19.242 1.00 97.62 1197 VAL A CA 1
ATOM 8646 C C . VAL A 1 1197 ? -14.235 -5.843 -19.193 1.00 97.62 1197 VAL A C 1
ATOM 8648 O O . VAL A 1 1197 ? -14.580 -5.057 -18.306 1.00 97.62 1197 VAL A O 1
ATOM 8651 N N . MET A 1 1198 ? -13.388 -5.505 -20.164 1.00 96.88 1198 MET A N 1
ATOM 8652 C CA . MET A 1 1198 ? -12.589 -4.276 -20.156 1.00 96.88 1198 MET A CA 1
ATOM 8653 C C . MET A 1 1198 ? -13.002 -3.309 -21.270 1.00 96.88 1198 MET A C 1
ATOM 8655 O O . MET A 1 1198 ? -13.381 -3.728 -22.365 1.00 96.88 1198 MET A O 1
ATOM 8659 N N . GLY A 1 1199 ? -12.893 -2.013 -20.984 1.00 96.31 1199 GLY A N 1
ATOM 8660 C CA . GLY A 1 1199 ? -13.031 -0.945 -21.968 1.00 96.31 1199 GLY A CA 1
ATOM 8661 C C . GLY A 1 1199 ? -14.442 -0.802 -22.537 1.00 96.31 1199 GLY A C 1
ATOM 8662 O O . GLY A 1 1199 ? -15.435 -1.110 -21.869 1.00 96.31 1199 GLY A O 1
ATOM 8663 N N . GLY A 1 1200 ? -14.515 -0.316 -23.774 1.00 96.19 1200 GLY A N 1
ATOM 8664 C CA . GLY A 1 1200 ? -15.738 -0.142 -24.558 1.00 96.19 1200 GLY A CA 1
ATOM 8665 C C . GLY A 1 1200 ? -15.969 1.302 -25.001 1.00 96.19 1200 GLY A C 1
ATOM 8666 O O . GLY A 1 1200 ? -15.273 2.222 -24.573 1.00 96.19 1200 GLY A O 1
ATOM 8667 N N . GLU A 1 1201 ? -16.984 1.504 -25.832 1.00 95.50 1201 GLU A N 1
ATOM 8668 C CA . GLU A 1 1201 ? -17.426 2.812 -26.319 1.00 95.50 1201 GLU A CA 1
ATOM 8669 C C . GLU A 1 1201 ? -18.937 3.006 -26.166 1.00 95.50 1201 GLU A C 1
ATOM 8671 O O . GLU A 1 1201 ? -19.702 2.073 -25.891 1.00 95.50 1201 GLU A O 1
ATOM 8676 N N . THR A 1 1202 ? -19.372 4.254 -26.325 1.00 95.06 1202 THR A N 1
ATOM 8677 C CA . THR A 1 1202 ? -20.777 4.642 -26.224 1.00 95.06 1202 THR A CA 1
ATOM 8678 C C . THR A 1 1202 ? -21.082 5.887 -27.054 1.00 95.06 1202 THR A C 1
ATOM 8680 O O . THR A 1 1202 ? -20.178 6.582 -27.510 1.00 95.06 1202 THR A O 1
ATOM 8683 N N . SER A 1 1203 ? -22.363 6.221 -27.225 1.00 93.00 1203 SER A N 1
ATOM 8684 C CA . SER A 1 1203 ? -22.757 7.513 -27.810 1.00 93.00 1203 SER A CA 1
ATOM 8685 C C . SER A 1 1203 ? -22.992 8.591 -26.748 1.00 93.00 1203 SER A C 1
ATOM 8687 O O . SER A 1 1203 ? -22.566 9.737 -26.937 1.00 93.00 1203 SER A O 1
ATOM 8689 N N . THR A 1 1204 ? -23.648 8.216 -25.641 1.00 90.12 1204 THR A N 1
ATOM 8690 C CA . THR A 1 1204 ? -24.060 9.095 -24.531 1.00 90.12 1204 THR A CA 1
ATOM 8691 C C . THR A 1 1204 ? -24.098 8.377 -23.171 1.00 90.12 1204 THR A C 1
ATOM 8693 O O . THR A 1 1204 ? -24.675 8.901 -22.221 1.00 90.12 1204 THR A O 1
ATOM 8696 N N . GLY A 1 1205 ? -23.578 7.151 -23.064 1.00 87.56 1205 GLY A N 1
ATOM 8697 C CA . GLY A 1 1205 ? -23.660 6.357 -21.837 1.00 87.56 1205 GLY A CA 1
ATOM 8698 C C . GLY A 1 1205 ? -22.905 6.992 -20.667 1.00 87.56 1205 GLY A C 1
ATOM 8699 O O . GLY A 1 1205 ? -21.773 7.452 -20.816 1.00 87.56 1205 GLY A O 1
ATOM 8700 N N . ALA A 1 1206 ? -23.522 6.980 -19.484 1.00 82.94 1206 ALA A N 1
ATOM 8701 C CA . ALA A 1 1206 ? -22.922 7.516 -18.265 1.00 82.94 1206 ALA A CA 1
ATOM 8702 C C . ALA A 1 1206 ? -21.597 6.809 -17.926 1.00 82.94 1206 ALA A C 1
ATOM 8704 O O . ALA A 1 1206 ? -21.454 5.610 -18.172 1.00 82.94 1206 ALA A O 1
ATOM 8705 N N . GLY A 1 1207 ? -20.642 7.558 -17.366 1.00 82.69 1207 GLY A N 1
ATOM 8706 C CA . GLY A 1 1207 ? -19.328 7.051 -16.949 1.00 82.69 1207 GLY A CA 1
ATOM 8707 C C . GLY A 1 1207 ? -18.269 6.952 -18.056 1.00 82.69 1207 GLY A C 1
ATOM 8708 O O . GLY A 1 1207 ? -17.174 6.466 -17.786 1.00 82.69 1207 GLY A O 1
ATOM 8709 N N . ALA A 1 1208 ? -18.573 7.378 -19.288 1.00 88.75 1208 ALA A N 1
ATOM 8710 C CA . ALA A 1 1208 ? -17.592 7.456 -20.373 1.00 88.75 1208 ALA A CA 1
ATOM 8711 C C . ALA A 1 1208 ? -16.751 8.741 -20.291 1.00 88.75 1208 ALA A C 1
ATOM 8713 O O . ALA A 1 1208 ? -17.176 9.742 -19.712 1.00 88.75 1208 ALA A O 1
ATOM 8714 N N . THR A 1 1209 ? -15.568 8.728 -20.905 1.00 93.19 1209 THR A N 1
ATOM 8715 C CA . THR A 1 1209 ? -14.722 9.922 -21.057 1.00 93.19 1209 THR A CA 1
ATOM 8716 C C . THR A 1 1209 ? -15.330 10.930 -22.042 1.00 93.19 1209 THR A C 1
ATOM 8718 O O . THR A 1 1209 ? -16.283 10.623 -22.762 1.00 93.19 1209 THR A O 1
ATOM 8721 N N . ALA A 1 1210 ? -14.733 12.124 -22.154 1.00 91.88 1210 ALA A N 1
ATOM 8722 C CA . ALA A 1 1210 ? -15.099 13.108 -23.182 1.00 91.88 1210 ALA A CA 1
ATOM 8723 C C . ALA A 1 1210 ? -14.984 12.551 -24.619 1.00 91.88 1210 ALA A C 1
ATOM 8725 O O . ALA A 1 1210 ? -15.740 12.947 -25.503 1.00 91.88 1210 ALA A O 1
ATOM 8726 N N . ASN A 1 1211 ? -14.098 11.571 -24.826 1.00 95.75 1211 ASN A N 1
ATOM 8727 C CA . ASN A 1 1211 ? -13.914 10.868 -26.097 1.00 95.75 1211 ASN A CA 1
ATOM 8728 C C . ASN A 1 1211 ? -14.866 9.670 -26.270 1.00 95.75 1211 ASN A C 1
ATOM 8730 O O . ASN A 1 1211 ? -14.722 8.901 -27.219 1.00 95.75 1211 ASN A O 1
ATOM 8734 N N . LYS A 1 1212 ? -15.846 9.520 -25.369 1.00 97.00 1212 LYS A N 1
ATOM 8735 C CA . LYS A 1 1212 ? -16.916 8.514 -25.398 1.00 97.00 1212 LYS A CA 1
ATOM 8736 C C . LYS A 1 1212 ? -16.444 7.053 -25.334 1.00 97.00 1212 LYS A C 1
ATOM 8738 O O . LYS A 1 1212 ? -17.125 6.150 -25.816 1.00 97.00 1212 LYS A O 1
ATOM 8743 N N . VAL A 1 1213 ? -15.305 6.823 -24.685 1.00 96.94 1213 VAL A N 1
ATOM 8744 C CA . VAL A 1 1213 ? -14.747 5.495 -24.376 1.00 96.94 1213 VAL A CA 1
ATOM 8745 C C . VAL A 1 1213 ? -14.717 5.256 -22.867 1.00 96.94 1213 VAL A C 1
ATOM 8747 O O . VAL A 1 1213 ? -14.778 6.204 -22.082 1.00 96.94 1213 VAL A O 1
ATOM 8750 N N . TYR A 1 1214 ? -14.614 3.997 -22.446 1.00 94.94 1214 TYR A N 1
ATOM 8751 C CA . TYR A 1 1214 ? -14.547 3.601 -21.040 1.00 94.94 1214 TYR A CA 1
ATOM 8752 C C . TYR A 1 1214 ? -13.143 3.125 -20.652 1.00 94.94 1214 TYR A C 1
ATOM 8754 O O . TYR A 1 1214 ? -12.499 2.391 -21.395 1.00 94.94 1214 TYR A O 1
ATOM 8762 N N . SER A 1 1215 ? -12.691 3.484 -19.449 1.00 94.00 1215 SER A N 1
ATOM 8763 C CA . SER A 1 1215 ? -11.559 2.840 -18.760 1.00 94.00 1215 SER A CA 1
ATOM 8764 C C . SER A 1 1215 ? -12.016 1.707 -17.834 1.00 94.00 1215 SER A C 1
ATOM 8766 O O . SER A 1 1215 ? -11.253 1.183 -17.036 1.00 94.00 1215 SER A O 1
ATOM 8768 N N . ARG A 1 1216 ? -13.293 1.335 -17.874 1.00 91.19 1216 ARG A N 1
ATOM 8769 C CA . ARG A 1 1216 ? -13.910 0.473 -16.866 1.00 91.19 1216 ARG A CA 1
ATOM 8770 C C . ARG A 1 1216 ? -13.505 -0.999 -17.019 1.00 91.19 1216 ARG A C 1
ATOM 8772 O O . ARG A 1 1216 ? -13.418 -1.506 -18.136 1.00 91.19 1216 ARG A O 1
ATOM 8779 N N . VAL A 1 1217 ? -13.361 -1.686 -15.884 1.00 94.38 1217 VAL A N 1
ATOM 8780 C CA . VAL A 1 1217 ? -13.221 -3.146 -15.786 1.00 94.38 1217 VAL A CA 1
ATOM 8781 C C . VAL A 1 1217 ? -14.342 -3.686 -14.895 1.00 94.38 1217 VAL A C 1
ATOM 8783 O O . VAL A 1 1217 ? -14.446 -3.295 -13.734 1.00 94.38 1217 VAL A O 1
ATOM 8786 N N . ASP A 1 1218 ? -15.187 -4.570 -15.427 1.00 93.94 1218 ASP A N 1
ATOM 8787 C CA . ASP A 1 1218 ? -16.180 -5.312 -14.638 1.00 93.94 1218 ASP A CA 1
ATOM 8788 C C . ASP A 1 1218 ? -15.819 -6.796 -14.623 1.00 93.94 1218 ASP A C 1
ATOM 8790 O O . ASP A 1 1218 ? -15.448 -7.355 -15.656 1.00 93.94 1218 ASP A O 1
ATOM 8794 N N . ILE A 1 1219 ? -15.931 -7.418 -13.453 1.00 92.94 1219 ILE A N 1
ATOM 8795 C CA . ILE A 1 1219 ? -15.503 -8.791 -13.203 1.00 92.94 1219 ILE A CA 1
ATOM 8796 C C . ILE A 1 1219 ? -16.720 -9.623 -12.807 1.00 92.94 1219 ILE A C 1
ATOM 8798 O O . ILE A 1 1219 ? -17.407 -9.285 -11.841 1.00 92.94 1219 ILE A O 1
ATOM 8802 N N . TYR A 1 1220 ? -16.998 -10.680 -13.565 1.00 93.12 1220 TYR A N 1
ATOM 8803 C CA . TYR A 1 1220 ? -18.129 -11.579 -13.359 1.00 93.12 1220 TYR A CA 1
ATOM 8804 C C . TYR A 1 1220 ? -17.673 -12.916 -12.799 1.00 93.12 1220 TYR A C 1
ATOM 8806 O O . TYR A 1 1220 ? -16.846 -13.599 -13.403 1.00 93.12 1220 TYR A O 1
ATOM 8814 N N . ASN A 1 1221 ? -18.272 -13.316 -11.684 1.00 87.00 1221 ASN A N 1
ATOM 8815 C CA . ASN A 1 1221 ? -18.079 -14.635 -11.114 1.00 87.00 1221 ASN A CA 1
ATOM 8816 C C . ASN A 1 1221 ? -19.225 -15.564 -11.568 1.00 87.00 1221 ASN A C 1
ATOM 8818 O O . ASN A 1 1221 ? -20.370 -15.377 -11.144 1.00 87.00 1221 ASN A O 1
ATOM 8822 N N . PRO A 1 1222 ? -18.954 -16.570 -12.419 1.00 85.06 1222 PRO A N 1
ATOM 8823 C CA . PRO A 1 1222 ? -19.965 -17.489 -12.931 1.00 85.06 1222 PRO A CA 1
ATOM 8824 C C . PRO A 1 1222 ? -20.456 -18.508 -11.890 1.00 85.06 1222 PRO A C 1
ATOM 8826 O O . PRO A 1 1222 ? -21.499 -19.117 -12.118 1.00 85.06 1222 PRO A O 1
ATOM 8829 N N . LEU A 1 1223 ? -19.736 -18.717 -10.777 1.00 81.31 1223 LEU A N 1
ATOM 8830 C CA . LEU A 1 1223 ? -20.152 -19.627 -9.701 1.00 81.31 1223 LEU A CA 1
ATOM 8831 C C . LEU A 1 1223 ? -21.191 -18.971 -8.793 1.00 81.31 1223 LEU A C 1
ATOM 8833 O O . LEU A 1 1223 ? -22.200 -19.585 -8.457 1.00 81.31 1223 LEU A O 1
ATOM 8837 N N . THR A 1 1224 ? -20.953 -17.717 -8.410 1.00 78.69 1224 THR A N 1
ATOM 8838 C CA . THR A 1 1224 ? -21.854 -16.954 -7.534 1.00 78.69 1224 THR A CA 1
ATOM 8839 C C . THR A 1 1224 ? -22.877 -16.129 -8.306 1.00 78.69 1224 THR A C 1
ATOM 8841 O O . THR A 1 1224 ? -23.819 -15.623 -7.701 1.00 78.69 1224 THR A O 1
ATOM 8844 N N . ASN A 1 1225 ? -22.711 -15.987 -9.626 1.00 84.31 1225 ASN A N 1
ATOM 8845 C CA . ASN A 1 1225 ? -23.523 -15.129 -10.489 1.00 84.31 1225 ASN A CA 1
ATOM 8846 C C . ASN A 1 1225 ? -23.546 -13.666 -10.008 1.00 84.31 1225 ASN A C 1
ATOM 8848 O O . ASN A 1 1225 ? -24.589 -13.014 -9.969 1.00 84.31 1225 ASN A O 1
ATOM 8852 N N . THR A 1 1226 ? -22.385 -13.144 -9.619 1.00 82.62 1226 THR A N 1
ATOM 8853 C CA . THR A 1 1226 ? -22.237 -11.772 -9.122 1.00 82.62 1226 THR A CA 1
ATOM 8854 C C . THR A 1 1226 ? -21.199 -10.997 -9.920 1.00 82.62 1226 THR A C 1
ATOM 8856 O O . THR A 1 1226 ? -20.299 -11.567 -10.536 1.00 82.62 1226 THR A O 1
ATOM 8859 N N . TRP A 1 1227 ? -21.339 -9.672 -9.900 1.00 86.56 1227 TRP A N 1
ATOM 8860 C CA . TRP A 1 1227 ? -20.390 -8.745 -10.501 1.00 86.56 1227 TRP A CA 1
ATOM 8861 C C . TRP A 1 1227 ? -19.668 -7.937 -9.430 1.00 86.56 1227 TRP A C 1
ATOM 8863 O O . TRP A 1 1227 ? -20.268 -7.538 -8.431 1.00 86.56 1227 TRP A O 1
ATOM 8873 N N . ARG A 1 1228 ? -18.402 -7.622 -9.690 1.00 86.69 1228 ARG A N 1
ATOM 8874 C CA . ARG A 1 1228 ? -17.613 -6.638 -8.942 1.00 86.69 1228 ARG A CA 1
ATOM 8875 C C . ARG A 1 1228 ? -16.843 -5.737 -9.903 1.00 86.69 1228 ARG A C 1
ATOM 8877 O O . ARG A 1 1228 ? -16.580 -6.112 -11.043 1.00 86.69 1228 ARG A O 1
ATOM 8884 N N . VAL A 1 1229 ? -16.484 -4.544 -9.447 1.00 78.75 1229 VAL A N 1
ATOM 8885 C CA . VAL A 1 1229 ? -15.686 -3.593 -10.237 1.00 78.75 1229 VAL A CA 1
ATOM 8886 C C . VAL A 1 1229 ? -14.195 -3.880 -10.015 1.00 78.75 1229 VAL A C 1
ATOM 8888 O O . VAL A 1 1229 ? -13.779 -4.114 -8.881 1.00 78.75 1229 VAL A O 1
ATOM 8891 N N . GLY A 1 1230 ? -13.411 -3.905 -11.096 1.00 74.56 1230 GLY A N 1
ATOM 8892 C CA . GLY A 1 1230 ? -11.946 -4.032 -11.071 1.00 74.56 1230 GLY A CA 1
ATOM 8893 C C . GLY A 1 1230 ? -11.229 -2.682 -11.200 1.00 74.56 1230 GLY A C 1
ATOM 8894 O O . GLY A 1 1230 ? -11.873 -1.654 -11.422 1.00 74.56 1230 GLY A O 1
ATOM 8895 N N . SER A 1 1231 ? -9.895 -2.674 -11.094 1.00 79.38 1231 SER A N 1
ATOM 8896 C CA . SER A 1 1231 ? -9.105 -1.443 -11.255 1.00 79.38 1231 SER A CA 1
ATOM 8897 C C . SER A 1 1231 ? -9.230 -0.918 -12.698 1.00 79.38 1231 SER A C 1
ATOM 8899 O O . SER A 1 1231 ? -9.031 -1.685 -13.645 1.00 79.38 1231 SER A O 1
ATOM 8901 N N . PRO A 1 1232 ? -9.552 0.370 -12.909 1.00 83.56 1232 PRO A N 1
ATOM 8902 C CA . PRO A 1 1232 ? -9.784 0.909 -14.245 1.00 83.56 1232 PRO A CA 1
ATOM 8903 C C . PRO A 1 1232 ? -8.504 0.915 -15.090 1.00 83.56 1232 PRO A C 1
ATOM 8905 O O . PRO A 1 1232 ? -7.409 1.097 -14.566 1.00 83.56 1232 PRO A O 1
ATOM 8908 N N . MET A 1 1233 ? -8.659 0.747 -16.403 1.00 90.94 1233 MET A N 1
ATOM 8909 C CA . MET A 1 1233 ? -7.607 0.897 -17.407 1.00 90.94 1233 MET A CA 1
ATOM 8910 C C . MET A 1 1233 ? -6.926 2.270 -17.297 1.00 90.94 1233 MET A C 1
ATOM 8912 O O . MET A 1 1233 ? -7.637 3.273 -17.185 1.00 90.94 1233 MET A O 1
ATOM 8916 N N . PRO A 1 1234 ? -5.585 2.348 -17.412 1.00 89.38 1234 PRO A N 1
ATOM 8917 C CA . PRO A 1 1234 ? -4.863 3.617 -17.456 1.00 89.38 1234 PRO A CA 1
ATOM 8918 C C . PRO A 1 1234 ? -5.347 4.499 -18.604 1.00 89.38 1234 PRO A C 1
ATOM 8920 O O . PRO A 1 1234 ? -5.569 5.694 -18.424 1.00 89.38 1234 PRO A O 1
ATOM 8923 N N . THR A 1 1235 ? -5.587 3.887 -19.766 1.00 92.81 1235 THR A N 1
ATOM 8924 C CA . THR A 1 1235 ? -6.136 4.572 -20.933 1.00 92.81 1235 THR A CA 1
ATOM 8925 C C . THR A 1 1235 ? -7.491 3.981 -21.291 1.00 92.81 1235 THR A C 1
ATOM 8927 O O . THR A 1 1235 ? -7.599 2.800 -21.605 1.00 92.81 1235 THR A O 1
ATOM 8930 N N . ALA A 1 1236 ? -8.539 4.804 -21.301 1.00 95.44 1236 ALA A N 1
ATOM 8931 C CA . ALA A 1 1236 ? -9.849 4.388 -21.795 1.00 95.44 1236 ALA A CA 1
ATOM 8932 C C . ALA A 1 1236 ? -9.776 4.032 -23.290 1.00 95.44 1236 ALA A C 1
ATOM 8934 O O . ALA A 1 1236 ? -9.330 4.855 -24.094 1.00 95.44 1236 ALA A O 1
ATOM 8935 N N . ARG A 1 1237 ? -10.205 2.819 -23.665 1.00 96.12 1237 ARG A N 1
ATOM 8936 C CA . ARG A 1 1237 ? -10.137 2.327 -25.051 1.00 96.12 1237 ARG A CA 1
ATOM 8937 C C . ARG A 1 1237 ? -11.316 1.427 -25.422 1.00 96.12 1237 ARG A C 1
ATOM 8939 O O . ARG A 1 1237 ? -11.915 0.773 -24.568 1.00 96.12 1237 ARG A O 1
ATOM 8946 N N . HIS A 1 1238 ? -11.597 1.357 -26.718 1.00 96.19 1238 HIS A N 1
ATOM 8947 C CA . HIS A 1 1238 ? -12.491 0.379 -27.346 1.00 96.19 1238 HIS A CA 1
ATOM 8948 C C . HIS A 1 1238 ? -11.743 -0.396 -28.445 1.00 96.19 1238 HIS A C 1
ATOM 8950 O O . HIS A 1 1238 ? -10.574 -0.105 -28.719 1.00 96.19 1238 HIS A O 1
ATOM 8956 N N . GLY A 1 1239 ? -12.382 -1.413 -29.033 1.00 94.25 1239 GLY A N 1
ATOM 8957 C CA . GLY A 1 1239 ? -11.761 -2.215 -30.097 1.00 94.25 1239 GLY A CA 1
ATOM 8958 C C . GLY A 1 1239 ? -10.516 -2.972 -29.613 1.00 94.25 1239 GLY A C 1
ATOM 8959 O O . GLY A 1 1239 ? -9.579 -3.210 -30.375 1.00 94.25 1239 GLY A O 1
ATOM 8960 N N . ILE A 1 1240 ? -10.464 -3.275 -28.311 1.00 95.44 1240 ILE A N 1
ATOM 8961 C CA . ILE A 1 1240 ? -9.349 -3.956 -27.644 1.00 95.44 1240 ILE A CA 1
ATOM 8962 C C . ILE A 1 1240 ? -9.544 -5.470 -27.639 1.00 95.44 1240 ILE A C 1
ATOM 8964 O O . ILE A 1 1240 ? -10.664 -5.961 -27.525 1.00 95.44 1240 ILE A O 1
ATOM 8968 N N . PHE A 1 1241 ? -8.443 -6.218 -27.640 1.00 96.56 1241 PHE A N 1
ATOM 8969 C CA . PHE A 1 1241 ? -8.472 -7.680 -27.560 1.00 96.56 1241 PHE A CA 1
ATOM 8970 C C . PHE A 1 1241 ? -7.514 -8.179 -26.474 1.00 96.56 1241 PHE A C 1
ATOM 8972 O O . PHE A 1 1241 ? -6.384 -8.560 -26.781 1.00 96.56 1241 PHE A O 1
ATOM 8979 N N . PRO A 1 1242 ? -7.926 -8.126 -25.194 1.00 96.06 1242 PRO A N 1
ATOM 8980 C CA . PRO A 1 1242 ? -7.125 -8.626 -24.086 1.00 96.06 1242 PRO A CA 1
ATOM 8981 C C . PRO A 1 1242 ? -6.704 -10.089 -24.297 1.00 96.06 1242 PRO A C 1
ATOM 8983 O O . PRO A 1 1242 ? -7.542 -10.959 -24.546 1.00 96.06 1242 PRO A O 1
ATOM 8986 N N . LEU A 1 1243 ? -5.407 -10.366 -24.174 1.00 95.88 1243 LEU A N 1
ATOM 8987 C CA . LEU A 1 1243 ? -4.832 -11.708 -24.282 1.00 95.88 1243 LEU A CA 1
ATOM 8988 C C . LEU A 1 1243 ? -4.298 -12.170 -22.928 1.00 95.88 1243 LEU A C 1
ATOM 8990 O O . LEU A 1 1243 ? -3.481 -11.483 -22.324 1.00 95.88 1243 LEU A O 1
ATOM 8994 N N . TYR A 1 1244 ? -4.747 -13.332 -22.452 1.00 93.12 1244 TYR A N 1
ATOM 8995 C CA . TYR A 1 1244 ? -4.305 -13.895 -21.175 1.00 93.12 1244 TYR A CA 1
ATOM 8996 C C . TYR A 1 1244 ? -3.040 -14.739 -21.327 1.00 93.12 1244 TYR A C 1
ATOM 8998 O O . TYR A 1 1244 ? -2.979 -15.625 -22.184 1.00 93.12 1244 TYR A O 1
ATOM 9006 N N . PHE A 1 1245 ? -2.056 -14.507 -20.461 1.00 86.75 1245 PHE A N 1
ATOM 9007 C CA . PHE A 1 1245 ? -0.885 -15.365 -20.313 1.00 86.75 1245 PHE A CA 1
ATOM 9008 C C . PHE A 1 1245 ? -0.289 -15.229 -18.909 1.00 86.75 1245 PHE A C 1
ATOM 9010 O O . PHE A 1 1245 ? -0.070 -14.116 -18.442 1.00 86.75 1245 PHE A O 1
ATOM 9017 N N . ALA A 1 1246 ? -0.009 -16.362 -18.255 1.00 80.00 1246 ALA A N 1
ATOM 9018 C CA . ALA A 1 1246 ? 0.709 -16.436 -16.975 1.00 80.00 1246 ALA A CA 1
ATOM 9019 C C . ALA A 1 1246 ? 0.195 -15.462 -15.889 1.00 80.00 1246 ALA A C 1
ATOM 9021 O O . ALA A 1 1246 ? 0.974 -14.750 -15.261 1.00 80.00 1246 ALA A O 1
ATOM 9022 N N . GLY A 1 1247 ? -1.128 -15.409 -15.687 1.00 77.94 1247 GLY A N 1
ATOM 9023 C CA . GLY A 1 1247 ? -1.735 -14.538 -14.674 1.00 77.94 1247 GLY A CA 1
ATOM 9024 C C . GLY A 1 1247 ? -1.810 -13.058 -15.057 1.00 77.94 1247 GLY A C 1
ATOM 9025 O O . GLY A 1 1247 ? -2.085 -12.222 -14.209 1.00 77.94 1247 GLY A O 1
ATOM 9026 N N . ARG A 1 1248 ? -1.599 -12.704 -16.329 1.00 86.88 1248 ARG A N 1
ATOM 9027 C CA . ARG A 1 1248 ? -1.704 -11.321 -16.815 1.00 86.88 1248 ARG A CA 1
ATOM 9028 C C . ARG A 1 1248 ? -2.594 -11.218 -18.044 1.00 86.88 1248 ARG A C 1
ATOM 9030 O O . ARG A 1 1248 ? -2.621 -12.134 -18.866 1.00 86.88 1248 ARG A O 1
ATOM 9037 N N . ALA A 1 1249 ? -3.302 -10.098 -18.184 1.00 94.31 1249 ALA A N 1
ATOM 9038 C CA . ALA A 1 1249 ? -4.010 -9.739 -19.411 1.00 94.31 1249 ALA A CA 1
ATOM 9039 C C . ALA A 1 1249 ? -3.267 -8.623 -20.149 1.00 94.31 1249 ALA A C 1
ATOM 9041 O O . ALA A 1 1249 ? -3.043 -7.548 -19.601 1.00 94.31 1249 ALA A O 1
ATOM 9042 N N . TYR A 1 1250 ? -2.921 -8.862 -21.407 1.00 95.38 1250 TYR A N 1
ATOM 9043 C CA . TYR A 1 1250 ? -2.181 -7.933 -22.252 1.00 95.38 1250 TYR A CA 1
ATOM 9044 C C . TYR A 1 1250 ? -3.126 -7.255 -23.243 1.00 95.38 1250 TYR A C 1
ATOM 9046 O O . TYR A 1 1250 ? -3.816 -7.922 -24.014 1.00 95.38 1250 TYR A O 1
ATOM 9054 N N . LEU A 1 1251 ? -3.154 -5.927 -23.225 1.00 95.94 1251 LEU A N 1
ATOM 9055 C CA . LEU A 1 1251 ? -4.023 -5.087 -24.036 1.00 95.94 1251 LEU A CA 1
ATOM 9056 C C . LEU A 1 1251 ? -3.169 -4.267 -25.000 1.00 95.94 1251 LEU A C 1
ATOM 9058 O O . LEU A 1 1251 ? -2.688 -3.186 -24.657 1.00 95.94 1251 LEU A O 1
ATOM 9062 N N . ALA A 1 1252 ? -2.992 -4.804 -26.203 1.00 95.81 1252 ALA A N 1
ATOM 9063 C CA . ALA A 1 1252 ? -2.264 -4.168 -27.292 1.00 95.81 1252 ALA A CA 1
ATOM 9064 C C . ALA A 1 1252 ? -3.226 -3.393 -28.210 1.00 95.81 1252 ALA A C 1
ATOM 9066 O O . ALA A 1 1252 ? -4.221 -3.955 -28.663 1.00 95.81 1252 ALA A O 1
ATOM 9067 N N . GLY A 1 1253 ? -2.916 -2.131 -28.508 1.00 95.38 1253 GLY A N 1
ATOM 9068 C CA . GLY A 1 1253 ? -3.683 -1.261 -29.400 1.00 95.38 1253 GLY A CA 1
ATOM 9069 C C . GLY A 1 1253 ? -5.070 -0.874 -28.872 1.00 95.38 1253 GLY A C 1
ATOM 9070 O O . GLY A 1 1253 ? -5.289 -0.731 -27.667 1.00 95.38 1253 GLY A O 1
ATOM 9071 N N . GLY A 1 1254 ? -6.010 -0.681 -29.799 1.00 95.56 1254 GLY A N 1
ATOM 9072 C CA . GLY A 1 1254 ? -7.367 -0.192 -29.544 1.00 95.56 1254 GLY A CA 1
ATOM 9073 C C . GLY A 1 1254 ? -7.487 1.327 -29.690 1.00 95.56 1254 GLY A C 1
ATOM 9074 O O . GLY A 1 1254 ? -6.491 2.054 -29.630 1.00 95.56 1254 GLY A O 1
ATOM 9075 N N . GLY A 1 1255 ? -8.712 1.809 -29.887 1.00 95.25 1255 GLY A N 1
ATOM 9076 C CA . GLY A 1 1255 ? -9.011 3.219 -30.127 1.00 95.25 1255 GLY A CA 1
ATOM 9077 C C . GLY A 1 1255 ? -9.289 4.001 -28.845 1.00 95.25 1255 GLY A C 1
ATOM 9078 O O . GLY A 1 1255 ? -10.068 3.559 -28.001 1.00 95.25 1255 GLY A O 1
ATOM 9079 N N . THR A 1 1256 ? -8.687 5.183 -28.705 1.00 96.44 1256 THR A N 1
ATOM 9080 C CA . THR A 1 1256 ? -8.832 6.089 -27.540 1.00 96.44 1256 THR A CA 1
ATOM 9081 C C . THR A 1 1256 ? -10.007 7.069 -27.669 1.00 96.44 1256 THR A C 1
ATOM 9083 O O . THR A 1 1256 ? -10.253 7.888 -26.780 1.00 96.44 1256 THR A O 1
ATOM 9086 N N . GLN A 1 1257 ? -10.745 6.981 -28.774 1.00 95.88 1257 GLN A N 1
ATOM 9087 C CA . GLN A 1 1257 ? -11.949 7.748 -29.071 1.00 95.88 1257 GLN A CA 1
ATOM 9088 C C . GLN A 1 1257 ? -12.977 6.838 -29.729 1.00 95.88 1257 GLN A C 1
ATOM 9090 O O . GLN A 1 1257 ? -12.585 5.986 -30.511 1.00 95.88 1257 GLN A O 1
ATOM 9095 N N . ALA A 1 1258 ? -14.262 7.018 -29.420 1.00 94.50 1258 ALA A N 1
ATOM 9096 C CA . ALA A 1 1258 ? -15.328 6.230 -30.032 1.00 94.50 1258 ALA A CA 1
ATOM 9097 C C . ALA A 1 1258 ? -15.367 6.401 -31.560 1.00 94.50 1258 ALA A C 1
ATOM 9099 O O . ALA A 1 1258 ? -15.196 7.512 -32.072 1.00 94.50 1258 ALA A O 1
ATOM 9100 N N . GLY A 1 1259 ? -15.661 5.318 -32.274 1.00 90.31 1259 GLY A N 1
ATOM 9101 C CA . GLY A 1 1259 ? -15.536 5.226 -33.726 1.00 90.31 1259 GLY A CA 1
ATOM 9102 C C . GLY A 1 1259 ? -14.092 4.989 -34.176 1.00 90.31 1259 GLY A C 1
ATOM 9103 O O . GLY A 1 1259 ? -13.260 4.518 -33.412 1.00 90.31 1259 GLY A O 1
ATOM 9104 N N . ALA A 1 1260 ? -13.777 5.316 -35.433 1.00 90.31 1260 ALA A N 1
ATOM 9105 C CA . ALA A 1 1260 ? -12.471 5.012 -36.024 1.00 90.31 1260 ALA A CA 1
ATOM 9106 C C . ALA A 1 1260 ? -11.313 5.688 -35.259 1.00 90.31 1260 ALA A C 1
ATOM 9108 O O . ALA A 1 1260 ? -11.104 6.899 -35.355 1.00 90.31 1260 ALA A O 1
ATOM 9109 N N . SER A 1 1261 ? -10.555 4.894 -34.500 1.00 94.81 1261 SER A N 1
ATOM 9110 C CA . SER A 1 1261 ? -9.434 5.347 -33.677 1.00 94.81 1261 SER A CA 1
ATOM 9111 C C . SER A 1 1261 ? -8.463 4.194 -33.420 1.00 94.81 1261 SER A C 1
ATOM 9113 O O . SER A 1 1261 ? -8.857 3.035 -33.310 1.00 94.81 1261 SER A O 1
ATOM 9115 N N . THR A 1 1262 ? -7.177 4.510 -33.290 1.00 95.19 1262 THR A N 1
ATOM 9116 C CA . THR A 1 1262 ? -6.101 3.525 -33.107 1.00 95.19 1262 THR A CA 1
ATOM 9117 C C . THR A 1 1262 ? -5.097 4.009 -32.071 1.00 95.19 1262 THR A C 1
ATOM 9119 O O . THR A 1 1262 ? -4.935 5.216 -31.887 1.00 95.19 1262 THR A O 1
ATOM 9122 N N . SER A 1 1263 ? -4.343 3.093 -31.468 1.00 96.12 1263 SER A N 1
ATOM 9123 C CA . SER A 1 1263 ? -3.189 3.433 -30.633 1.00 96.12 1263 SER A CA 1
ATOM 9124 C C . SER A 1 1263 ? -2.076 2.398 -30.773 1.00 96.12 1263 SER A C 1
ATOM 9126 O O . SER A 1 1263 ? -2.298 1.284 -31.247 1.00 96.12 1263 SER A O 1
ATOM 9128 N N . ASN A 1 1264 ? -0.864 2.765 -30.363 1.00 95.56 1264 ASN A N 1
ATOM 9129 C CA . ASN A 1 1264 ? 0.282 1.862 -30.265 1.00 95.56 1264 ASN A CA 1
ATOM 9130 C C . ASN A 1 1264 ? 0.536 1.397 -28.819 1.00 95.56 1264 ASN A C 1
ATOM 9132 O O . ASN A 1 1264 ? 1.630 0.943 -28.498 1.00 95.56 1264 ASN A O 1
ATOM 9136 N N . LEU A 1 1265 ? -0.449 1.518 -27.931 1.00 96.19 1265 LEU A N 1
ATOM 9137 C CA . LEU A 1 1265 ? -0.270 1.243 -26.509 1.00 96.19 1265 LEU A CA 1
ATOM 9138 C C . LEU A 1 1265 ? -0.239 -0.259 -26.221 1.00 96.19 1265 LEU A C 1
ATOM 9140 O O . LEU A 1 1265 ? -1.019 -1.019 -26.789 1.00 96.19 1265 LEU A O 1
ATOM 9144 N N . LEU A 1 1266 ? 0.619 -0.670 -25.289 1.00 96.44 1266 LEU A N 1
ATOM 9145 C CA . LEU A 1 1266 ? 0.563 -1.979 -24.649 1.00 96.44 1266 LEU A CA 1
ATOM 9146 C C . LEU A 1 1266 ? 0.410 -1.767 -23.144 1.00 96.44 1266 LEU A C 1
ATOM 9148 O O . LEU A 1 1266 ? 1.326 -1.279 -22.487 1.00 96.44 1266 LEU A O 1
ATOM 9152 N N . GLU A 1 1267 ? -0.743 -2.138 -22.602 1.00 95.19 1267 GLU A N 1
ATOM 9153 C CA . GLU A 1 1267 ? -1.014 -2.118 -21.162 1.00 95.19 1267 GLU A CA 1
ATOM 9154 C C . GLU A 1 1267 ? -1.257 -3.536 -20.662 1.00 95.19 1267 GLU A C 1
ATOM 9156 O O . GLU A 1 1267 ? -1.833 -4.365 -21.364 1.00 95.19 1267 GLU A O 1
ATOM 9161 N N . ILE A 1 1268 ? -0.798 -3.825 -19.452 1.00 92.38 1268 ILE A N 1
ATOM 9162 C CA . ILE A 1 1268 ? -0.763 -5.168 -18.887 1.00 92.38 1268 ILE A CA 1
ATOM 9163 C C . ILE A 1 1268 ? -1.468 -5.121 -17.538 1.00 92.38 1268 ILE A C 1
ATOM 9165 O O . ILE A 1 1268 ? -1.003 -4.431 -16.631 1.00 92.38 1268 ILE A O 1
ATOM 9169 N N . TYR A 1 1269 ? -2.578 -5.846 -17.425 1.00 89.31 1269 TYR A N 1
ATOM 9170 C CA . TYR A 1 1269 ? -3.309 -6.054 -16.179 1.00 89.31 1269 TYR A CA 1
ATOM 9171 C C . TYR A 1 1269 ? -2.704 -7.239 -15.431 1.00 89.31 1269 TYR A C 1
ATOM 9173 O O . TYR A 1 1269 ? -2.713 -8.352 -15.967 1.00 89.31 1269 TYR A O 1
ATOM 9181 N N . ASP A 1 1270 ? -2.210 -7.029 -14.214 1.00 82.31 1270 ASP A N 1
ATOM 9182 C CA . ASP A 1 1270 ? -1.819 -8.135 -13.339 1.00 82.31 1270 ASP A CA 1
ATOM 9183 C C . ASP A 1 1270 ? -3.062 -8.712 -12.648 1.00 82.31 1270 ASP A C 1
ATOM 9185 O O . ASP A 1 1270 ? -3.801 -7.996 -11.969 1.00 82.31 1270 ASP A O 1
ATOM 9189 N N . LEU A 1 1271 ? -3.349 -9.989 -12.915 1.00 70.62 1271 LEU A N 1
ATOM 9190 C CA . LEU A 1 1271 ? -4.505 -10.710 -12.370 1.00 70.62 1271 LEU A CA 1
ATOM 9191 C C . LEU A 1 1271 ? -4.129 -11.502 -11.108 1.00 70.62 1271 LEU A C 1
ATOM 9193 O O . LEU A 1 1271 ? -5.013 -12.147 -10.536 1.00 70.62 1271 LEU A O 1
ATOM 9197 N N . ASN A 1 1272 ? -2.853 -11.461 -10.705 1.00 55.28 1272 ASN A N 1
ATOM 9198 C CA . ASN A 1 1272 ? -2.313 -12.122 -9.519 1.00 55.28 1272 ASN A CA 1
ATOM 9199 C C . ASN A 1 1272 ? -2.185 -11.190 -8.320 1.00 55.28 1272 ASN A C 1
ATOM 9201 O O . ASN A 1 1272 ? -2.295 -9.948 -8.439 1.00 55.28 1272 ASN A O 1
#

Solvent-accessible surface area (backbone atoms only — not comparable to full-atom values): 64339 Å² total; per-residue (Å²): 135,93,79,83,96,81,58,73,70,58,55,53,53,51,48,52,50,48,51,54,48,49,47,62,68,40,29,43,73,16,35,34,37,42,86,56,94,47,31,47,29,31,45,49,51,67,71,52,76,46,74,46,71,22,68,88,27,30,74,42,82,46,88,74,87,86,60,45,94,91,40,22,26,21,31,30,73,65,78,69,48,73,39,93,68,67,32,94,66,45,24,20,35,39,30,35,45,29,29,36,81,59,59,45,64,27,40,40,36,38,30,23,32,5,81,40,96,56,9,22,28,27,29,40,30,51,71,89,39,80,46,90,46,21,40,50,32,44,37,48,61,77,46,76,30,81,29,37,45,24,81,88,67,59,64,21,34,49,76,36,88,58,61,41,77,47,36,40,35,38,27,44,24,14,22,42,18,29,39,22,35,39,36,38,20,61,34,92,84,70,74,81,59,94,79,47,76,74,66,34,59,67,40,78,38,68,50,64,52,24,32,35,32,36,38,40,78,33,41,65,18,25,32,46,90,91,34,56,13,28,34,39,38,36,50,48,68,38,71,44,80,46,61,46,81,44,43,34,45,79,45,62,76,45,50,85,52,66,52,22,59,68,72,79,51,63,52,63,25,47,53,72,43,51,51,34,75,48,72,46,40,47,49,65,81,84,69,67,61,76,70,32,28,45,28,45,32,58,49,90,52,89,80,38,43,79,41,94,37,45,47,32,55,26,38,37,36,58,64,53,66,63,82,68,77,72,74,84,68,71,60,62,96,71,36,43,30,40,95,76,48,56,44,60,36,66,37,77,44,57,48,76,57,37,23,45,42,53,84,79,68,19,32,38,55,95,55,86,55,29,82,49,70,35,102,58,92,54,33,60,28,19,28,79,37,78,52,96,88,53,64,53,18,33,43,72,38,42,57,73,24,33,42,25,36,36,30,31,30,76,61,59,45,46,22,26,38,36,40,33,35,15,8,61,46,63,7,26,34,27,37,38,22,54,70,87,41,82,46,83,59,82,42,76,41,68,49,49,72,21,69,72,32,75,45,74,47,74,48,71,70,39,76,42,68,57,45,76,45,42,37,33,49,34,29,67,40,45,69,61,70,52,26,29,22,38,38,31,40,31,36,40,66,58,74,94,65,81,75,75,83,65,79,74,69,64,95,74,47,42,30,39,95,77,48,57,46,57,35,67,36,75,45,55,52,71,58,37,24,44,40,56,82,80,65,15,31,36,58,93,56,82,61,29,82,66,63,35,102,52,95,54,39,61,33,24,35,77,46,80,76,86,52,94,50,60,19,28,36,72,41,34,65,75,23,34,42,26,35,40,29,31,29,75,59,60,43,35,22,31,41,36,35,34,32,16,7,29,87,73,33,4,25,32,30,34,40,24,50,75,84,41,76,60,66,52,84,40,74,44,64,52,49,78,24,73,67,31,70,45,75,46,75,47,72,76,32,75,46,66,52,43,69,44,42,38,31,47,38,31,68,40,48,70,36,105,52,42,27,31,28,34,34,35,41,32,38,42,72,46,82,65,80,70,76,80,61,92,56,56,77,39,80,48,64,54,49,99,52,27,21,17,42,24,41,41,45,65,54,96,73,26,41,36,43,35,31,7,22,48,39,83,78,33,42,42,32,29,56,23,37,34,36,39,74,91,77,54,46,76,44,82,52,63,55,49,98,59,26,46,26,43,37,15,48,41,74,58,87,64,30,40,36,36,47,32,4,26,45,46,40,70,90,39,56,50,30,28,56,20,43,32,38,32,71,86,79,56,45,79,46,82,50,63,53,50,97,58,52,27,19,21,20,17,19,25,60,45,95,62,33,42,38,40,32,37,3,28,42,76,87,63,106,77,62,63,43,50,32,22,54,23,37,35,32,44,72,87,81,52,74,62,68,41,81,53,61,55,49,91,75,44,26,18,31,13,18,33,41,56,48,96,73,28,40,34,45,39,39,4,22,37,66,87,33,48,50,76,28,33,25,31,49,28,35,37,34,36,75,91,77,53,45,76,43,83,55,60,59,49,95,60,41,27,14,44,24,58,25,18,54,48,77,52,85,74,24,42,36,42,42,37,7,26,25,60,67,64,34,51,26,27,48,26,40,37,36,36,74,92,75,55,43,72,47,77,52,84,55,51,99,61,41,19,19,21,24,28,36,36,73,48,90,60,32,38,37,42,36,31,5,20,72,91,40,32,30,25,53,27,35,37,31,45,80,55,77,46,64,48,76,54,65,60,48,98,61,60,19,13,31,22,27,44,37,71,46,95,69,25,40,38,39,38,22,31,91,39,45,55,29,36,34,35,36,66,89,76,58,44,79,45,66,94,48,50,56,53,94,51,43,25,26,34,36,34,46,44,67,51,96,74,26,42,39,38,37,23,5,44,55,62,84,10,47,10,34,28,39,36,38,34,75,90,76,52,41,69,47,74,55,58,61,48,97,62,50,22,11,28,34,29,47,34,64,42,91,75,27,41,37,40,36,27,2,29,46,90,58,35,45,33,29,53,28,36,38,36,36,78,89,77,53,46,76,45,82,52,63,58,46,96,69,43,30,20,29,18,20,14,26,41,87,59,70,37,42,40,37,38,33,2,27,71,49,39,100,62,71,43,64,24,34,32,37,28,38,38,37,37,72,93,76,56,46,75,50,44,30,57,96,94,40,95,40,60,53,43,94,65,51,27,9,33,15,36,38,26,41,63,55,99,78,28,36,41,43,49,39,7,22,26,64,78,48,86,86,43,48,98,46,25,13,18,28,46,27,42,34,38,31,77,87,80,52,45,77,50,80,51,81,58,47,94,67,36,24,16,26,28,30,45,40,72,55,98,55,29,36,38,35,51,34,9,8,61,32,53,58,99,34,54,26,31,47,24,38,34,37,53,74,99

Organism: NCBI:txid2807512

InterPro domains:
  IPR003644 Na-Ca exchanger/integrin-beta4 [PF03160] (211-320)
  IPR003644 Na-Ca exchanger/integrin-beta4 [SM00237] (201-299)
  IPR005084 Carbohydrate binding module family 6 [PF03422] (378-492)
  IPR005084 Carbohydrate binding module family 6 [PF03422] (551-668)
  IPR005084 Carbohydrate binding module family 6 [PS51175] (347-492)
  IPR005084 Carbohydrate binding module family 6 [PS51175] (521-668)
  IPR006584 Cellulose binding, type IV [SM00606] (342-493)
  IPR006584 Cellulose binding, type IV [SM00606] (539-669)
  IPR006652 Kelch repeat type 1 [PF01344] (696-737)
  IPR006652 Kelch repeat type 1 [SM00612] (702-750)
  IPR006652 Kelch repeat type 1 [SM00612] (751-800)
  IPR006652 Kelch repeat type 1 [SM00612] (854-904)
  IPR006652 Kelch repeat type 1 [SM00612] (907-954)
  IPR006652 Kelch repeat type 1 [SM00612] (955-999)
  IPR006652 Kelch repeat type 1 [SM00612] (1043-1088)
  IPR006652 Kelch repeat type 1 [SM00612] (1089-1134)
  IPR006652 Kelch repeat type 1 [SM00612] (1136-1192)
  IPR006652 Kelch repeat type 1 [SM00612] (1194-1247)
  IPR008979 Galactose-binding-like domain superfamily [SSF49785] (344-492)
  IPR008979 Galactose-binding-like domain superfamily [SSF49785] (518-668)

Sequence (1272 aa):
MKIDRRTATMKQAVVSALEGLERRILFAAAYQQGTGGNALMSMEAEAYDAAVAQGGKTWTAYTGAGFSGTGARQATPNTGANIDAGYLTGSPRLDFRVNFARTGTHYVWVRGLGATDQDNSLHVGLDGVAPTTSDKLTFPNTSYGWSRATMDGPIATINVPTTGLHTISIWMREDGVVADKIVLTASSTYTPTGTGPAVSSRVDVPVPLSTVTIAATDASASEAAGNPGAFTVSRSGGDTTQALVVGYVVSGTATNGTDYSTLGSTVTIPAGATTAVINVVPVDDTAVEASETVTLTLASSVAYTLGAATFGTVTIADNDTAVPPPPPPPPPAGQTPFGGVAWAVPGKIEAENFDDGGEGVAFHDADTVNGGGAYRTTAVDIEATTDTGGGFNIGRIVAGEWLEYTVNIATAGSYDLGIRFATASGGGTAHLEVDGVATGGSITLPGTGGWQTWQTVSKPGLNLTAGQHVLRLAFDASAGGDIGNLNWLTLTASPTVPPPPPPPPPAGQLPFGGAAWALPGKIEVENFDEGGEGIAYHDTDTTNVSGAYRASGVDVEAITDAGPGYAVGHASVGEWLEYTVNVATSGTYDVSVRASADAGYGGTFHIEVDGANVTGAMALSPTGGWQTYATIIKTGVALTAGSHVVRIAFDATNSGGDIGNFDWVQFTSTANPAPTSPFAWNAIAPSPISRGEGQAAVVNGKLYAFGGFYNDLFLATTRCDVYDPSNNTWTRIADMPEPVTHAGTVVVGTTVWFVGGFLGDNPGPEIASVWKYDTLTNTWSAGPSLPASRAGGGAALVGSEIHFFGGRSRTLALGDMDYGDHWVLPVNGGTTWESRAAMPNPRNHLAGAAVNGLVYAIGGQHLADEFGGNQVELDAYNPTTNTWTRLADLSVARGHISSSVLVRNGRILVIGGTVNGDLPSSDIAEYDPATNAWSKLQSLPQGRKTPVAGLIGDKLFVVGGDSPNPVAGGWVGQISKTWSTGTPLPVALGEVAGGVIAGKMYIVGEGSSATLAYNISTGAWQSNLAVRPFVGNHHVAEVVSGRLYLIGGLGGSSEGKVQIYNPLTNTWSTGANMPFAAGSSSSAVINGEIFVAGGIIGSSTTNQVAKYNPQTNAWTLLAAMPQGVNHAASATDGTRLYVFGGRDGGNIPSNGFNYTQVYDPATNTWTSSGSGAPLAPLPQARGGTGKAVFANGEFYVMGGETSTGAGATANKVYSRVDIYNPLTNTWRVGSPMPTARHGIFPLYFAGRAYLAGGGTQAGASTSNLLEIYDLN

Foldseek 3Di:
DDDDDDDPVVVVVVVVVVCVVLLVLFWDFAFEFDPDPWRKAKDWQVRFPDKADAQNKTWDWDDDDQFPDDTWTFIDDQPLDFDQPPQLHNWIKTKGKHFAPDFFKKFKKWWKEAQDPSAFFKFKDKQSDGDPQGHQWGDDYPHTDITQAHPVGHGRMDGGHDGFIIMMMMTDRGGRMITTMMMITPDPPDDADRNGDDHGGTDITTFKAWAKAKEFPFQEAELPPPGKTKMKIFTDDTQLQAKDKWFKDKDWQDDAVQQWDHDDGIDIQHRNGGIDMDITGGNNDADDDQWIKIKIFTDDDSRHHYDPHGMYMHIYHYPHDDPDPPDLDPQPVFWAAQVRDAAEPQDKFWQLRFIGGADVRFWHDPAQAQPQPDDDRGRFPKHWAPDPPTDIWGWQAAAFIKGKGKHFYAAWAWWKKKWKWADQDQAAKKFKAKSNHTWLDIFGDGHQNDQRRIDIGIRTGTGDHGGIIMMMIHTHTTPDGGRHMTTIMGIHHDDPDDDDAFDDADPFWAAQVRDAAEPQDKDWQLRFIDGADVRFKHDPAAPLPQCPDDPGSFPKHFADPPDTAIWGWFAAAFIKGKHKHFYAAWAWKKKKWKWADADQKADWKFKDKSNHTQQPTFTDDHQHDQNRIDITIGTGGTDHGGIIMMMIHHHTMSDHTGNTITTMMGIGGDDPDPPPDPKDKDWFDFAPFFFFQWAWDDAPLKIKTAWHQGWPQQWIFQWIWIADPVVRDIDTFDGHPFRFGQFAWDDDHQKIKTAWGFGGGPPGFIFQWMKIAGNVVRDIDTAAGHPDGFGQWAWEDFDQKIKTAAGWGQDDDPAIFFWQWIWIAGNPPGRDIDTFDGHPDGFGQWYWYDFPRKIKTAWGFGRPQLAPTTFFWIWIAHPVVSDIDTFDGHPFGFGQQHQQWDDDPRKIWGAWAGGHVRAFFQWIWIADPVVSDIDTADGHPDGFHHWHWDDRAQKIKTAWHPPPIGTRIIIIIRRDPLKDFADFAPDWFALKEWADAPQKIWIAHAPDQWIKIARNVVSDIDTPFDGWQARAHQWYWDDAPRKIWTAAHDDSPRFQWTWIAHPVVRDIDTFDGHPGRFGQWAWEAAPRKIKTAWHDDPWWIFQWIWIARPVVSDIDTFDGFPDHFGQWAWYDPNFKIWTAWGDTTGQAAAFIAQKIKIAGPVVSDIFMDDDVGDADTRPFHFGLFRYWDQDPQKIKTAKGFHDDGPQADPLRIFQWIWIARPVVRDIDTHDGHPAHFGSWDWYDDDQKTWTAWGASHPHDGTTRIIMIRRND